Protein 1IRX (pdb70)

Sequence (1015 aa):
HWADYIADKIIRERGEKEKYVVESGITPSGYVHVGNFRELFTAYIVGHALRDKGYEVRHIHMWDDYDRFRKVPRNVPQEWKDYLGMPISEVPDPWGCHESYAEHFMRKFEEEVEKLGIEVDLLYASELYKRGEYSEEIRLAFEKRDKIMEILNKYREIAKQPPLPENWWPAMVYCPEHRREAEIIEWDGGWKVKYKCPEGHEGWVDIRSGNVKLRWRVDWPMRWSHFGVDFEPAGKDHLVAGSSYDTGKEIIKEVYGKEAPLSLMYEFVGIKGQNVILLSDLYEVLEPGLVRFIYARHRPNKEIKIDLGLGILNLYDEFEKVERIYFGVEGEELRRTYELSMPKKPERLVAQAPFRFLAVLVQLPHLTEEDIINVLIKQGHIPRDLSKEDVERVKLRINLARNWVKKYAPEDVKFSILEKPPEVEVSEDVREAMNEVAEWLENHEEFSVEEFNNILFEVAKRRGISSREWFSTLYRLFIGKERGPRLASFLASLDRSFVIKRLRLEGHWADYIADKIIRERGEKEKYVVESGITPSGYVHVGNFRELFTAYIVGHALRDKGYEVRHIHMWDDYDRFRKVPRNVPQEWKDYLGMPISEVPDPWGCHESYAEHFMRKFEEEVEKLGIEVDLLYASELYKRGEYSEEIRLAFEKRDKIMEILNKYREIAKQPPLPENWWPAMVYCPEHRREAEIIEWDGGWKVKYKCPEGHEGWVDIRSGNVKLRWRVDWPMRWSHFGVDFEPAGKDHLVAGSSYDTGKEIIKEVYGKEAPLSLMYEFVGIKGQNVILLSDLYEVLEPGLVRFIYARHRPNKEIKIDLGLGILNLYDEFEKVERIYFGVEGDEELRRTYELSMPKKPERLVAQAPFRFLAVLVQLPHLTEEDIINVLIKQGHIPRDLSKEDVERVKLRINLARNWVKKYAPEDVKFSILEKPPEVEVSEDVREAMNEVAEWLENHEEFSVEEFNNILFEVAKRRGISSREWFSTLYRLFIGKERGPRLASFLASLDRSFVIKRLRLEG

Structure (mmCIF, N/CA/C/O backbone):
data_1IRX
#
_entry.id   1IRX
#
_cell.length_a   58.945
_cell.length_b   74.767
_cell.length_c   156.945
_cell.angle_alpha   90.00
_cell.angle_beta   90.26
_cell.angle_gamma   90.00
#
_symmetry.space_group_name_H-M   'P 1 21 1'
#
loop_
_entity.id
_entity.type
_entity.pdbx_description
1 polymer 'lysyl-tRNA synthetase'
2 non-polymer 'ZINC ION'
3 water water
#
loop_
_atom_site.group_PDB
_atom_site.id
_atom_site.type_symbol
_atom_site.label_atom_id
_atom_site.label_alt_id
_atom_site.label_comp_id
_atom_site.label_asym_id
_atom_site.label_entity_id
_atom_site.label_seq_id
_atom_site.pdbx_PDB_ins_code
_atom_site.Cartn_x
_atom_site.Cartn_y
_atom_site.Cartn_z
_atom_site.occupancy
_atom_site.B_iso_or_equiv
_atom_site.auth_seq_id
_atom_site.auth_comp_id
_atom_site.auth_asym_id
_atom_site.auth_atom_id
_atom_site.pdbx_PDB_model_num
ATOM 1 N N . HIS A 1 3 ? 29.737 27.289 70.393 1.00 61.23 3 HIS A N 1
ATOM 2 C CA . HIS A 1 3 ? 28.950 26.203 71.071 1.00 61.20 3 HIS A CA 1
ATOM 3 C C . HIS A 1 3 ? 29.745 25.530 72.187 1.00 59.65 3 HIS A C 1
ATOM 4 O O . HIS A 1 3 ? 29.232 25.361 73.291 1.00 60.25 3 HIS A O 1
ATOM 11 N N . TRP A 1 4 ? 30.986 25.139 71.908 1.00 57.67 4 TRP A N 1
ATOM 12 C CA . TRP A 1 4 ? 31.808 24.520 72.942 1.00 56.28 4 TRP A CA 1
ATOM 13 C C . TRP A 1 4 ? 31.895 25.451 74.157 1.00 56.52 4 TRP A C 1
ATOM 14 O O . TRP A 1 4 ? 32.283 25.029 75.240 1.00 56.15 4 TRP A O 1
ATOM 25 N N . ALA A 1 5 ? 31.541 26.721 73.978 1.00 56.88 5 ALA A N 1
ATOM 26 C CA . ALA A 1 5 ? 31.583 27.666 75.088 1.00 58.22 5 ALA A CA 1
ATOM 27 C C . ALA A 1 5 ? 30.304 27.520 75.917 1.00 58.86 5 ALA A C 1
ATOM 28 O O . ALA A 1 5 ? 30.294 27.776 77.123 1.00 58.80 5 ALA A O 1
ATOM 30 N N . ASP A 1 6 ? 29.218 27.116 75.267 1.00 59.62 6 ASP A N 1
ATOM 31 C CA . ASP A 1 6 ? 27.966 26.919 75.986 1.00 60.38 6 ASP A CA 1
ATOM 32 C C . ASP A 1 6 ? 28.092 25.630 76.789 1.00 60.24 6 ASP A C 1
ATOM 33 O O . ASP A 1 6 ? 27.561 25.521 77.890 1.00 59.14 6 ASP A O 1
ATOM 38 N N . TYR A 1 7 ? 28.804 24.654 76.232 1.00 60.32 7 TYR A N 1
ATOM 39 C CA . TYR A 1 7 ? 29.015 23.391 76.920 1.00 62.04 7 TYR A CA 1
ATOM 40 C C . TYR A 1 7 ? 29.708 23.713 78.238 1.00 63.05 7 TYR A C 1
ATOM 41 O O . TYR A 1 7 ? 29.118 23.587 79.311 1.00 64.25 7 TYR A O 1
ATOM 50 N N . ILE A 1 8 ? 30.963 24.142 78.144 1.00 62.43 8 ILE A N 1
ATOM 51 C CA . ILE A 1 8 ? 31.746 24.503 79.317 1.00 61.64 8 ILE A CA 1
ATOM 52 C C . ILE A 1 8 ? 30.929 25.397 80.245 1.00 61.42 8 ILE A C 1
ATOM 53 O O . ILE A 1 8 ? 31.214 25.489 81.433 1.00 62.09 8 ILE A O 1
ATOM 58 N N . ALA A 1 9 ? 29.916 26.066 79.710 1.00 61.62 9 ALA A N 1
ATOM 59 C CA . ALA A 1 9 ? 29.072 26.905 80.554 1.00 62.79 9 ALA A CA 1
ATOM 60 C C . ALA A 1 9 ? 28.186 25.967 81.383 1.00 63.14 9 ALA A C 1
ATOM 61 O O . ALA A 1 9 ? 28.010 26.164 82.584 1.00 63.43 9 ALA A O 1
ATOM 63 N N . ASP A 1 10 ? 27.636 24.943 80.736 1.00 63.62 10 ASP A N 1
ATOM 64 C CA . ASP A 1 10 ? 26.796 23.976 81.433 1.00 65.59 10 ASP A CA 1
ATOM 65 C C . ASP A 1 10 ? 27.645 23.241 82.464 1.00 65.62 10 ASP A C 1
ATOM 66 O O . ASP A 1 10 ? 27.219 23.023 83.601 1.00 66.84 10 ASP A O 1
ATOM 71 N N . LYS A 1 11 ? 28.849 22.859 82.053 1.00 63.98 11 LYS A N 1
ATOM 72 C CA . LYS A 1 11 ? 29.762 22.145 82.925 1.00 63.40 11 LYS A CA 1
ATOM 73 C C . LYS A 1 11 ? 30.196 23.000 84.105 1.00 63.44 11 LYS A C 1
ATOM 74 O O . LYS A 1 11 ? 30.658 22.469 85.105 1.00 64.00 11 LYS A O 1
ATOM 80 N N . ILE A 1 12 ? 30.054 24.318 83.996 1.00 63.25 12 ILE A N 1
ATOM 81 C CA . ILE A 1 12 ? 30.450 25.192 85.097 1.00 63.65 12 ILE A CA 1
ATOM 82 C C . ILE A 1 12 ? 29.299 25.388 86.063 1.00 64.96 12 ILE A C 1
ATOM 83 O O . ILE A 1 12 ? 29.502 25.474 87.277 1.00 65.52 12 ILE A O 1
ATOM 88 N N . ILE A 1 13 ? 28.089 25.467 85.526 1.00 65.52 13 ILE A N 1
ATOM 89 C CA . ILE A 1 13 ? 26.917 25.632 86.370 1.00 65.60 13 ILE A CA 1
ATOM 90 C C . ILE A 1 13 ? 26.761 24.340 87.158 1.00 64.74 13 ILE A C 1
ATOM 91 O O . ILE A 1 13 ? 26.301 24.348 88.294 1.00 65.49 13 ILE A O 1
ATOM 96 N N . ARG A 1 14 ? 27.157 23.233 86.536 1.00 63.80 14 ARG A N 1
ATOM 97 C CA . ARG A 1 14 ? 27.088 21.916 87.155 1.00 62.83 14 ARG A CA 1
ATOM 98 C C . ARG A 1 14 ? 28.193 21.758 88.195 1.00 63.15 14 ARG A C 1
ATOM 99 O O . ARG A 1 14 ? 27.930 21.851 89.388 1.00 63.80 14 ARG A O 1
ATOM 107 N N . GLU A 1 15 ? 29.425 21.518 87.737 1.00 62.93 15 GLU A N 1
ATOM 108 C CA . GLU A 1 15 ? 30.583 21.346 88.620 1.00 60.94 15 GLU A CA 1
ATOM 109 C C . GLU A 1 15 ? 30.542 22.341 89.769 1.00 60.61 15 GLU A C 1
ATOM 110 O O . GLU A 1 15 ? 30.271 21.980 90.908 1.00 61.73 15 GLU A O 1
ATOM 116 N N . ARG A 1 16 ? 30.838 23.598 89.480 1.00 60.40 16 ARG A N 1
ATOM 117 C CA . ARG A 1 16 ? 30.782 24.611 90.516 1.00 59.73 16 ARG A CA 1
ATOM 118 C C . ARG A 1 16 ? 29.307 24.674 90.881 1.00 61.46 16 ARG A C 1
ATOM 119 O O . ARG A 1 16 ? 28.457 24.232 90.107 1.00 61.69 16 ARG A O 1
ATOM 127 N N . GLY A 1 17 ? 28.984 25.196 92.053 1.00 62.83 17 GLY A N 1
ATOM 128 C CA . GLY A 1 17 ? 27.581 25.270 92.408 1.00 64.60 17 GLY A CA 1
ATOM 129 C C . GLY A 1 17 ? 26.918 26.400 91.644 1.00 66.17 17 GLY A C 1
ATOM 130 O O . GLY A 1 17 ? 27.611 27.261 91.093 1.00 66.08 17 GLY A O 1
ATOM 131 N N . GLU A 1 18 ? 25.586 26.398 91.595 1.00 67.08 18 GLU A N 1
ATOM 132 C CA . GLU A 1 18 ? 24.842 27.456 90.913 1.00 67.22 18 GLU A CA 1
ATOM 133 C C . GLU A 1 18 ? 24.921 28.739 91.746 1.00 66.27 18 GLU A C 1
ATOM 134 O O . GLU A 1 18 ? 24.223 28.872 92.746 1.00 65.34 18 GLU A O 1
ATOM 140 N N . LYS A 1 19 ? 25.758 29.683 91.332 1.00 65.17 19 LYS A N 1
ATOM 141 C CA . LYS A 1 19 ? 25.907 30.929 92.070 1.00 63.12 19 LYS A CA 1
ATOM 142 C C . LYS A 1 19 ? 25.224 32.099 91.366 1.00 61.95 19 LYS A C 1
ATOM 143 O O . LYS A 1 19 ? 24.630 31.937 90.302 1.00 59.99 19 LYS A O 1
ATOM 149 N N . GLU A 1 20 ? 25.326 33.277 91.975 1.00 61.94 20 GLU A N 1
ATOM 150 C CA . GLU A 1 20 ? 24.737 34.497 91.432 1.00 63.73 20 GLU A CA 1
ATOM 151 C C . GLU A 1 20 ? 25.663 35.052 90.357 1.00 62.84 20 GLU A C 1
ATOM 152 O O . GLU A 1 20 ? 25.293 35.132 89.185 1.00 62.59 20 GLU A O 1
ATOM 158 N N . LYS A 1 21 ? 26.871 35.427 90.769 1.00 62.19 21 LYS A N 1
ATOM 159 C CA . LYS A 1 21 ? 27.878 35.950 89.855 1.00 61.31 21 LYS A CA 1
ATOM 160 C C . LYS A 1 21 ? 29.062 34.988 89.773 1.00 60.61 21 LYS A C 1
ATOM 161 O O . LYS A 1 21 ? 29.605 34.588 90.800 1.00 61.91 21 LYS A O 1
ATOM 167 N N . TYR A 1 22 ? 29.463 34.608 88.565 1.00 59.15 22 TYR A N 1
ATOM 168 C CA . TYR A 1 22 ? 30.610 33.718 88.421 1.00 57.33 22 TYR A CA 1
ATOM 169 C C . TYR A 1 22 ? 31.879 34.507 88.160 1.00 56.46 22 TYR A C 1
ATOM 170 O O . TYR A 1 22 ? 31.837 35.675 87.771 1.00 56.45 22 TYR A O 1
ATOM 179 N N . VAL A 1 23 ? 33.015 33.862 88.366 1.00 54.62 23 VAL A N 1
ATOM 180 C CA . VAL A 1 23 ? 34.284 34.527 88.150 1.00 53.38 23 VAL A CA 1
ATOM 181 C C . VAL A 1 23 ? 35.116 33.743 87.155 1.00 52.56 23 VAL A C 1
ATOM 182 O O . VAL A 1 23 ? 35.368 32.555 87.352 1.00 53.67 23 VAL A O 1
ATOM 186 N N . VAL A 1 24 ? 35.519 34.414 86.077 1.00 51.11 24 VAL A N 1
ATOM 187 C CA . VAL A 1 24 ? 36.343 33.808 85.031 1.00 49.24 24 VAL A CA 1
ATOM 188 C C . VAL A 1 24 ? 37.691 34.531 85.026 1.00 46.96 24 VAL A C 1
ATOM 189 O O . VAL A 1 24 ? 37.757 35.730 85.273 1.00 45.89 24 VAL A O 1
ATOM 193 N N . GLU A 1 25 ? 38.778 33.821 84.764 1.00 45.61 25 GLU A N 1
ATOM 194 C CA . GLU A 1 25 ? 40.063 34.505 84.796 1.00 45.66 25 GLU A CA 1
ATOM 195 C C . GLU A 1 25 ? 41.025 34.173 83.677 1.00 45.93 25 GLU A C 1
ATOM 196 O O . GLU A 1 25 ? 41.024 33.062 83.143 1.00 47.09 25 GLU A O 1
ATOM 202 N N . SER A 1 26 ? 41.829 35.174 83.316 1.00 44.38 26 SER A N 1
ATOM 203 C CA . SER A 1 26 ? 42.873 35.039 82.309 1.00 42.05 26 SER A CA 1
ATOM 204 C C . SER A 1 26 ? 44.041 35.806 82.929 1.00 40.59 26 SER A C 1
ATOM 205 O O . SER A 1 26 ? 43.834 36.656 83.794 1.00 40.21 26 SER A O 1
ATOM 208 N N . GLY A 1 27 ? 45.265 35.491 82.525 1.00 39.09 27 GLY A N 1
ATOM 209 C CA . GLY A 1 27 ? 46.410 36.173 83.099 1.00 37.38 27 GLY A CA 1
ATOM 210 C C . GLY A 1 27 ? 47.625 36.051 82.212 1.00 37.50 27 GLY A C 1
ATOM 211 O O . GLY A 1 27 ? 47.812 35.036 81.542 1.00 37.69 27 GLY A O 1
ATOM 212 N N . ILE A 1 28 ? 48.462 37.081 82.218 1.00 36.54 28 ILE A N 1
ATOM 213 C CA . ILE A 1 28 ? 49.649 37.092 81.381 1.00 35.86 28 ILE A CA 1
ATOM 214 C C . ILE A 1 28 ? 50.780 37.829 82.075 1.00 35.76 28 ILE A C 1
ATOM 215 O O . ILE A 1 28 ? 50.519 38.708 82.894 1.00 37.59 28 ILE A O 1
ATOM 220 N N . THR A 1 29 ? 52.024 37.465 81.753 1.00 34.24 29 THR A N 1
ATOM 221 C CA . THR A 1 29 ? 53.196 38.145 82.296 1.00 32.86 29 THR A CA 1
ATOM 222 C C . THR A 1 29 ? 53.698 39.084 81.197 1.00 34.53 29 THR A C 1
ATOM 223 O O . THR A 1 29 ? 54.117 38.647 80.135 1.00 32.86 29 THR A O 1
ATOM 227 N N . PRO A 1 30 ? 53.659 40.400 81.447 1.00 36.99 30 PRO A N 1
ATOM 228 C CA . PRO A 1 30 ? 54.103 41.393 80.465 1.00 36.17 30 PRO A CA 1
ATOM 229 C C . PRO A 1 30 ? 55.621 41.497 80.370 1.00 38.72 30 PRO A C 1
ATOM 230 O O . PRO A 1 30 ? 56.195 42.567 80.583 1.00 39.77 30 PRO A O 1
ATOM 234 N N . SER A 1 31 ? 56.265 40.381 80.036 1.00 38.94 31 SER A N 1
ATOM 235 C CA . SER A 1 31 ? 57.725 40.325 79.932 1.00 38.24 31 SER A CA 1
ATOM 236 C C . SER A 1 31 ? 58.190 40.674 78.530 1.00 35.87 31 SER A C 1
ATOM 237 O O . SER A 1 31 ? 59.388 40.789 78.264 1.00 35.63 31 SER A O 1
ATOM 240 N N . GLY A 1 32 ? 57.219 40.844 77.646 1.00 34.32 32 GLY A N 1
ATOM 241 C CA . GLY A 1 32 ? 57.486 41.179 76.257 1.00 33.78 32 GLY A CA 1
ATOM 242 C C . GLY A 1 32 ? 56.148 41.333 75.548 1.00 33.54 32 GLY A C 1
ATOM 243 O O . GLY A 1 32 ? 55.095 41.298 76.185 1.00 30.80 32 GLY A O 1
ATOM 244 N N . TYR A 1 33 ? 56.173 41.487 74.232 1.00 32.86 33 TYR A N 1
ATOM 245 C CA . TYR A 1 33 ? 54.929 41.650 73.498 1.00 33.49 33 TYR A CA 1
ATOM 246 C C . TYR A 1 33 ? 53.930 40.500 73.635 1.00 34.69 33 TYR A C 1
ATOM 247 O O . TYR A 1 33 ? 54.206 39.351 73.294 1.00 38.06 33 TYR A O 1
ATOM 256 N N . VAL A 1 34 ? 52.763 40.825 74.174 1.00 34.12 34 VAL A N 1
ATOM 257 C CA . VAL A 1 34 ? 51.704 39.855 74.355 1.00 31.27 34 VAL A CA 1
ATOM 258 C C . VAL A 1 34 ? 51.166 39.625 72.956 1.00 33.67 34 VAL A C 1
ATOM 259 O O . VAL A 1 34 ? 50.695 40.554 72.311 1.00 34.65 34 VAL A O 1
ATOM 263 N N . HIS A 1 35 ? 51.228 38.385 72.490 1.00 34.85 35 HIS A N 1
ATOM 264 C CA . HIS A 1 35 ? 50.793 38.077 71.140 1.00 36.61 35 HIS A CA 1
ATOM 265 C C . HIS A 1 35 ? 49.443 37.402 70.934 1.00 36.69 35 HIS A C 1
ATOM 266 O O . HIS A 1 35 ? 48.681 37.149 71.859 1.00 37.38 35 HIS A O 1
ATOM 273 N N . VAL A 1 36 ? 49.198 37.100 69.671 1.00 37.30 36 VAL A N 1
ATOM 274 C CA . VAL A 1 36 ? 47.998 36.455 69.182 1.00 37.98 36 VAL A CA 1
ATOM 275 C C . VAL A 1 36 ? 47.724 35.123 69.910 1.00 37.85 36 VAL A C 1
ATOM 276 O O . VAL A 1 36 ? 46.577 34.666 69.998 1.00 35.92 36 VAL A O 1
ATOM 280 N N . GLY A 1 37 ? 48.788 34.510 70.422 1.00 38.29 37 GLY A N 1
ATOM 281 C CA . GLY A 1 37 ? 48.670 33.265 71.164 1.00 38.74 37 GLY A CA 1
ATOM 282 C C . GLY A 1 37 ? 48.269 33.516 72.614 1.00 40.34 37 GLY A C 1
ATOM 283 O O . GLY A 1 37 ? 47.551 32.708 73.223 1.00 40.36 37 GLY A O 1
ATOM 284 N N . ASN A 1 38 ? 48.731 34.631 73.177 1.00 38.95 38 ASN A N 1
ATOM 285 C CA . ASN A 1 38 ? 48.381 34.977 74.551 1.00 39.02 38 ASN A CA 1
ATOM 286 C C . ASN A 1 38 ? 46.932 35.450 74.542 1.00 39.52 38 ASN A C 1
ATOM 287 O O . ASN A 1 38 ? 46.151 35.128 75.435 1.00 39.61 38 ASN A O 1
ATOM 292 N N . PHE A 1 39 ? 46.574 36.225 73.524 1.00 39.03 39 PHE A N 1
ATOM 293 C CA . PHE A 1 39 ? 45.216 36.726 73.430 1.00 38.31 39 PHE A CA 1
ATOM 294 C C . PHE A 1 39 ? 44.190 35.591 73.422 1.00 38.67 39 PHE A C 1
ATOM 295 O O . PHE A 1 39 ? 43.046 35.789 73.836 1.00 38.58 39 PHE A O 1
ATOM 303 N N . ARG A 1 40 ? 44.579 34.409 72.950 1.00 38.20 40 ARG A N 1
ATOM 304 C CA . ARG A 1 40 ? 43.622 33.318 72.919 1.00 38.42 40 ARG A CA 1
ATOM 305 C C . ARG A 1 40 ? 43.086 33.004 74.304 1.00 40.63 40 ARG A C 1
ATOM 306 O O . ARG A 1 40 ? 41.915 32.654 74.456 1.00 41.58 40 ARG A O 1
ATOM 314 N N . GLU A 1 41 ? 43.940 33.136 75.316 1.00 42.72 41 GLU A N 1
ATOM 315 C CA . GLU A 1 41 ? 43.534 32.861 76.683 1.00 42.25 41 GLU A CA 1
ATOM 316 C C . GLU A 1 41 ? 42.485 33.842 77.171 1.00 41.16 41 GLU A C 1
ATOM 317 O O . GLU A 1 41 ? 41.476 33.444 77.746 1.00 41.57 41 GLU A O 1
ATOM 323 N N . LEU A 1 42 ? 42.721 35.127 76.953 1.00 39.65 42 LEU A N 1
ATOM 324 C CA . LEU A 1 42 ? 41.763 36.128 77.391 1.00 38.94 42 LEU A CA 1
ATOM 325 C C . LEU A 1 42 ? 40.435 35.920 76.652 1.00 40.14 42 LEU A C 1
ATOM 326 O O . LEU A 1 42 ? 39.352 36.004 77.246 1.00 39.72 42 LEU A O 1
ATOM 331 N N . PHE A 1 43 ? 40.524 35.630 75.357 1.00 39.52 43 PHE A N 1
ATOM 332 C CA . PHE A 1 43 ? 39.330 35.415 74.549 1.00 40.12 43 PHE A CA 1
ATOM 333 C C . PHE A 1 43 ? 38.522 34.209 75.034 1.00 41.27 43 PHE A C 1
ATOM 334 O O . PHE A 1 43 ? 37.284 34.258 75.086 1.00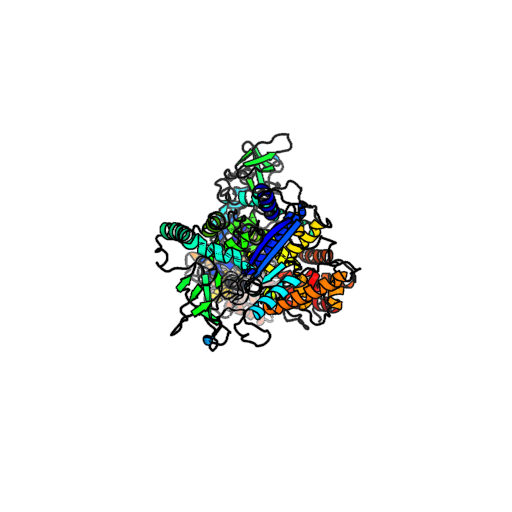 42.82 43 PHE A O 1
ATOM 342 N N . THR A 1 44 ? 39.218 33.125 75.371 1.00 39.85 44 THR A N 1
ATOM 343 C CA . THR A 1 44 ? 38.557 31.913 75.837 1.00 39.18 44 THR A CA 1
ATOM 344 C C . THR A 1 44 ? 37.811 32.208 77.144 1.00 40.14 44 THR A C 1
ATOM 345 O O . THR A 1 44 ? 36.701 31.725 77.362 1.00 39.50 44 THR A O 1
ATOM 349 N N . ALA A 1 45 ? 38.417 33.018 78.004 1.00 39.94 45 ALA A N 1
ATOM 350 C CA . ALA A 1 45 ? 37.780 33.377 79.262 1.00 41.44 45 ALA A CA 1
ATOM 351 C C . ALA A 1 45 ? 36.555 34.239 78.973 1.00 41.64 45 ALA A C 1
ATOM 352 O O . ALA A 1 45 ? 35.525 34.096 79.609 1.00 42.89 45 ALA A O 1
ATOM 354 N N . TYR A 1 46 ? 36.675 35.133 78.000 1.00 44.25 46 TYR A N 1
ATOM 355 C CA . TYR A 1 46 ? 35.579 36.026 77.633 1.00 44.89 46 TYR A CA 1
ATOM 356 C C . TYR A 1 46 ? 34.411 35.312 76.968 1.00 45.99 46 TYR A C 1
ATOM 357 O O . TYR A 1 46 ? 33.248 35.647 77.210 1.00 47.35 46 TYR A O 1
ATOM 366 N N . ILE A 1 47 ? 34.711 34.352 76.103 1.00 44.63 47 ILE A N 1
ATOM 367 C CA . ILE A 1 47 ? 33.639 33.669 75.411 1.00 43.49 47 ILE A CA 1
ATOM 368 C C . ILE A 1 47 ? 32.826 32.848 76.399 1.00 43.88 47 ILE A C 1
ATOM 369 O O . ILE A 1 47 ? 31.599 32.906 76.396 1.00 44.66 47 ILE A O 1
ATOM 374 N N . VAL A 1 48 ? 33.501 32.104 77.264 1.00 45.06 48 VAL A N 1
ATOM 375 C CA . VAL A 1 48 ? 32.799 31.300 78.254 1.00 45.85 48 VAL A CA 1
ATOM 376 C C . VAL A 1 48 ? 32.040 32.250 79.180 1.00 47.30 48 VAL A C 1
ATOM 377 O O . VAL A 1 48 ? 30.888 32.003 79.520 1.00 49.37 48 VAL A O 1
ATOM 381 N N . GLY A 1 49 ? 32.677 33.346 79.574 1.00 48.31 49 GLY A N 1
ATOM 382 C CA . GLY A 1 49 ? 32.012 34.306 80.438 1.00 50.75 49 GLY A CA 1
ATOM 383 C C . GLY A 1 49 ? 30.762 34.863 79.775 1.00 53.31 49 GLY A C 1
ATOM 384 O O . GLY A 1 49 ? 29.759 35.112 80.438 1.00 54.97 49 GLY A O 1
ATOM 385 N N . HIS A 1 50 ? 30.839 35.042 78.457 1.00 55.05 50 HIS A N 1
ATOM 386 C CA . HIS A 1 50 ? 29.765 35.569 77.612 1.00 54.79 50 HIS A CA 1
ATOM 387 C C . HIS A 1 50 ? 28.586 34.604 77.560 1.00 54.44 50 HIS A C 1
ATOM 388 O O . HIS A 1 50 ? 27.438 35.018 77.670 1.00 53.63 50 HIS A O 1
ATOM 395 N N . ALA A 1 51 ? 28.866 33.318 77.386 1.00 54.93 51 ALA A N 1
ATOM 396 C CA . ALA A 1 51 ? 27.794 32.332 77.334 1.00 56.82 51 ALA A CA 1
ATOM 397 C C . ALA A 1 51 ? 27.159 32.225 78.708 1.00 59.25 51 ALA A C 1
ATOM 398 O O . ALA A 1 51 ? 25.970 31.939 78.822 1.00 61.60 51 ALA A O 1
ATOM 400 N N . LEU A 1 52 ? 27.957 32.451 79.750 1.00 60.36 52 LEU A N 1
ATOM 401 C CA . LEU A 1 52 ? 27.456 32.376 81.114 1.00 61.42 52 LEU A CA 1
ATOM 402 C C . LEU A 1 52 ? 26.367 33.416 81.339 1.00 62.10 52 LEU A C 1
ATOM 403 O O . LEU A 1 52 ? 25.429 33.184 82.095 1.00 63.84 52 LEU A O 1
ATOM 408 N N . ARG A 1 53 ? 26.485 34.563 80.682 1.00 62.28 53 ARG A N 1
ATOM 409 C CA . ARG A 1 53 ? 25.463 35.592 80.813 1.00 62.79 53 ARG A CA 1
ATOM 410 C C . ARG A 1 53 ? 24.276 35.167 79.944 1.00 64.16 53 ARG A C 1
ATOM 411 O O . ARG A 1 53 ? 23.125 35.523 80.213 1.00 64.51 53 ARG A O 1
ATOM 419 N N . ASP A 1 54 ? 24.568 34.393 78.902 1.00 65.02 54 ASP A N 1
ATOM 420 C CA . ASP A 1 54 ? 23.538 33.907 77.995 1.00 66.51 54 ASP A CA 1
ATOM 421 C C . ASP A 1 54 ? 22.595 32.946 78.709 1.00 67.34 54 ASP A C 1
ATOM 422 O O . ASP A 1 54 ? 21.644 32.438 78.114 1.00 67.82 54 ASP A O 1
ATOM 427 N N . LYS A 1 55 ? 22.872 32.678 79.979 1.00 67.43 55 LYS A N 1
ATOM 428 C CA . LYS A 1 55 ? 22.021 31.787 80.752 1.00 67.70 55 LYS A CA 1
ATOM 429 C C . LYS A 1 55 ? 21.433 32.544 81.931 1.00 67.31 55 LYS A C 1
ATOM 430 O O . LYS A 1 55 ? 20.895 31.948 82.859 1.00 68.14 55 LYS A O 1
ATOM 436 N N . GLY A 1 56 ? 21.545 33.866 81.884 1.00 66.56 56 GLY A N 1
ATOM 437 C CA . GLY A 1 56 ? 20.997 34.685 82.942 1.00 66.03 56 GLY A CA 1
ATOM 438 C C . GLY A 1 56 ? 21.928 34.966 84.103 1.00 66.35 56 GLY A C 1
ATOM 439 O O . GLY A 1 56 ? 21.635 35.838 84.924 1.00 67.54 56 GLY A O 1
ATOM 440 N N . TYR A 1 57 ? 23.042 34.248 84.197 1.00 64.71 57 TYR A N 1
ATOM 441 C CA . TYR A 1 57 ? 23.957 34.488 85.306 1.00 63.79 57 TYR A CA 1
ATOM 442 C C . TYR A 1 57 ? 24.774 35.757 85.091 1.00 63.14 57 TYR A C 1
ATOM 443 O O . TYR A 1 57 ? 24.758 36.342 84.004 1.00 64.00 57 TYR A O 1
ATOM 452 N N . GLU A 1 58 ? 25.473 36.184 86.137 1.00 61.39 58 GLU A N 1
ATOM 453 C CA . GLU A 1 58 ? 26.299 37.387 86.081 1.00 61.34 58 GLU A CA 1
ATOM 454 C C . GLU A 1 58 ? 27.761 36.950 86.181 1.00 60.38 58 GLU A C 1
ATOM 455 O O . GLU A 1 58 ? 28.067 35.988 86.881 1.00 61.55 58 GLU A O 1
ATOM 461 N N . VAL A 1 59 ? 28.669 37.644 85.497 1.00 58.62 59 VAL A N 1
ATOM 462 C CA . VAL A 1 59 ? 30.075 37.242 85.540 1.00 55.24 59 VAL A CA 1
ATOM 463 C C . VAL A 1 59 ? 31.091 38.373 85.617 1.00 53.82 59 VAL A C 1
ATOM 464 O O . VAL A 1 59 ? 30.845 39.487 85.162 1.00 53.69 59 VAL A O 1
ATOM 468 N N . ARG A 1 60 ? 32.239 38.069 86.216 1.00 53.01 60 ARG A N 1
ATOM 469 C CA . ARG A 1 60 ? 33.337 39.025 86.323 1.00 51.32 60 ARG A CA 1
ATOM 470 C C . ARG A 1 60 ? 34.524 38.372 85.631 1.00 49.46 60 ARG A C 1
ATOM 471 O O . ARG A 1 60 ? 34.955 37.288 86.016 1.00 50.07 60 ARG A O 1
ATOM 479 N N . HIS A 1 61 ? 35.029 39.018 84.591 1.00 47.74 61 HIS A N 1
ATOM 480 C CA . HIS A 1 61 ? 36.174 38.501 83.862 1.00 44.44 61 HIS A CA 1
ATOM 481 C C . HIS A 1 61 ? 37.368 39.272 84.375 1.00 42.95 61 HIS A C 1
ATOM 482 O O . HIS A 1 61 ? 37.517 40.461 84.108 1.00 43.68 61 HIS A O 1
ATOM 489 N N . ILE A 1 62 ? 38.196 38.590 85.150 1.00 43.05 62 ILE A N 1
ATOM 490 C CA . ILE A 1 62 ? 39.396 39.185 85.714 1.00 42.73 62 ILE A CA 1
ATOM 491 C C . ILE A 1 62 ? 40.565 38.885 84.799 1.00 42.37 62 ILE A C 1
ATOM 492 O O . ILE A 1 62 ? 40.781 37.721 84.444 1.00 44.57 62 ILE A O 1
ATOM 497 N N . HIS A 1 63 ? 41.303 39.908 84.384 1.00 39.87 63 HIS A N 1
ATOM 498 C CA . HIS A 1 63 ? 42.493 39.630 83.599 1.00 39.32 63 HIS A CA 1
ATOM 499 C C . HIS A 1 63 ? 43.640 40.077 84.475 1.00 39.36 63 HIS A C 1
ATOM 500 O O . HIS A 1 63 ? 43.829 41.274 84.680 1.00 39.63 63 HIS A O 1
ATOM 507 N N . MET A 1 64 ? 44.410 39.121 84.988 1.00 40.03 64 MET A N 1
ATOM 508 C CA . MET A 1 64 ? 45.519 39.436 85.881 1.00 39.64 64 MET A CA 1
ATOM 509 C C . MET A 1 64 ? 46.843 39.642 85.189 1.00 40.51 64 MET A C 1
ATOM 510 O O . MET A 1 64 ? 47.289 38.788 84.426 1.00 42.67 64 MET A O 1
ATOM 515 N N . TRP A 1 65 ? 47.478 40.775 85.475 1.00 40.81 65 TRP A N 1
ATOM 516 C CA . TRP A 1 65 ? 48.780 41.083 84.899 1.00 41.37 65 TRP A CA 1
ATOM 517 C C . TRP A 1 65 ? 49.861 40.764 85.932 1.00 42.73 65 TRP A C 1
ATOM 518 O O . TRP A 1 65 ? 49.991 41.445 86.954 1.00 42.06 65 TRP A O 1
ATOM 529 N N . ASP A 1 66 ? 50.637 39.722 85.671 1.00 43.31 66 ASP A N 1
ATOM 530 C CA . ASP A 1 66 ? 51.698 39.354 86.588 1.00 42.88 66 ASP A CA 1
ATOM 531 C C . ASP A 1 66 ? 52.889 40.237 86.314 1.00 43.36 66 ASP A C 1
ATOM 532 O O . ASP A 1 66 ? 53.979 39.759 85.990 1.00 42.07 66 ASP A O 1
ATOM 537 N N . ASP A 1 67 ? 52.664 41.539 86.457 1.00 43.47 67 ASP A N 1
ATOM 538 C CA . ASP A 1 67 ? 53.698 42.528 86.202 1.00 45.26 67 ASP A CA 1
ATOM 539 C C . ASP A 1 67 ? 54.635 42.656 87.383 1.00 46.66 67 ASP A C 1
ATOM 540 O O . ASP A 1 67 ? 55.509 43.544 87.410 1.00 45.40 67 ASP A O 1
ATOM 545 N N . TYR A 1 68 ? 54.460 41.762 88.356 1.00 46.66 68 TYR A N 1
ATOM 546 C CA . TYR A 1 68 ? 55.319 41.775 89.529 1.00 46.89 68 TYR A CA 1
ATOM 547 C C . TYR A 1 68 ? 56.342 40.640 89.483 1.00 46.31 68 TYR A C 1
ATOM 548 O O . TYR A 1 68 ? 57.086 40.426 90.440 1.00 47.25 68 TYR A O 1
ATOM 557 N N . ASP A 1 69 ? 56.382 39.922 88.363 1.00 44.89 69 ASP A N 1
ATOM 558 C CA . ASP A 1 69 ? 57.329 38.828 88.201 1.00 46.09 69 ASP A CA 1
ATOM 559 C C . ASP A 1 69 ? 58.712 39.414 87.976 1.00 47.05 69 ASP A C 1
ATOM 560 O O . ASP A 1 69 ? 58.842 40.511 87.437 1.00 46.77 69 ASP A O 1
ATOM 565 N N . ARG A 1 70 ? 59.745 38.685 88.390 1.00 48.48 70 ARG A N 1
ATOM 566 C CA . ARG A 1 70 ? 61.112 39.155 88.206 1.00 50.58 70 ARG A CA 1
ATOM 567 C C . ARG A 1 70 ? 61.428 39.297 86.716 1.00 50.46 70 ARG A C 1
ATOM 568 O O . ARG A 1 70 ? 60.713 38.790 85.861 1.00 51.20 70 ARG A O 1
ATOM 576 N N . PHE A 1 71 ? 62.505 40.000 86.413 1.00 51.30 71 PHE A N 1
ATOM 577 C CA . PHE A 1 71 ? 62.919 40.234 85.038 1.00 51.67 71 PHE A CA 1
ATOM 578 C C . PHE A 1 71 ? 64.019 39.221 84.717 1.00 53.81 71 PHE A C 1
ATOM 579 O O . PHE A 1 71 ? 65.200 39.474 84.949 1.00 54.05 71 PHE A O 1
ATOM 587 N N . ARG A 1 72 ? 63.611 38.068 84.192 1.00 56.49 72 ARG A N 1
ATOM 588 C CA . ARG A 1 72 ? 64.533 36.988 83.860 1.00 57.98 72 ARG A CA 1
ATOM 589 C C . ARG A 1 72 ? 65.425 37.284 82.667 1.00 59.05 72 ARG A C 1
ATOM 590 O O . ARG A 1 72 ? 66.620 37.526 82.823 1.00 60.41 72 ARG A O 1
ATOM 598 N N . LYS A 1 73 ? 64.852 37.261 81.469 1.00 59.22 73 LYS A N 1
ATOM 599 C CA . LYS A 1 73 ? 65.646 37.503 80.275 1.00 59.45 73 LYS A CA 1
ATOM 600 C C . LYS A 1 73 ? 65.348 38.791 79.517 1.00 58.64 73 LYS A C 1
ATOM 601 O O . LYS A 1 73 ? 64.265 39.372 79.640 1.00 57.90 73 LYS A O 1
ATOM 607 N N . VAL A 1 74 ? 66.339 39.215 78.732 1.00 58.11 74 VAL A N 1
ATOM 608 C CA . VAL A 1 74 ? 66.288 40.422 77.907 1.00 57.18 74 VAL A CA 1
ATOM 609 C C . VAL A 1 74 ? 65.996 40.032 76.457 1.00 58.04 74 VAL A C 1
ATOM 610 O O . VAL A 1 74 ? 66.881 39.547 75.756 1.00 58.42 74 VAL A O 1
ATOM 614 N N . PRO A 1 75 ? 64.762 40.259 75.980 1.00 58.75 75 PRO A N 1
ATOM 615 C CA . PRO A 1 75 ? 64.406 39.904 74.602 1.00 60.88 75 PRO A CA 1
ATOM 616 C C . PRO A 1 75 ? 65.288 40.526 73.517 1.00 62.98 75 PRO A C 1
ATOM 617 O O . PRO A 1 75 ? 66.337 41.112 73.790 1.00 62.07 75 PRO A O 1
ATOM 621 N N . ARG A 1 76 ? 64.848 40.371 72.275 1.00 66.42 76 ARG A N 1
ATOM 622 C CA . ARG A 1 76 ? 65.552 40.936 71.136 1.00 69.86 76 ARG A CA 1
ATOM 623 C C . ARG A 1 76 ? 64.981 42.341 70.971 1.00 70.39 76 ARG A C 1
ATOM 624 O O . ARG A 1 76 ? 63.909 42.643 71.494 1.00 70.72 76 ARG A O 1
ATOM 632 N N . ASN A 1 77 ? 65.689 43.195 70.243 1.00 71.39 77 ASN A N 1
ATOM 633 C CA . ASN A 1 77 ? 65.231 44.566 70.017 1.00 71.88 77 ASN A CA 1
ATOM 634 C C . ASN A 1 77 ? 65.323 45.415 71.285 1.00 70.56 77 ASN A C 1
ATOM 635 O O . ASN A 1 77 ? 65.324 46.647 71.217 1.00 71.79 77 ASN A O 1
ATOM 640 N N . VAL A 1 78 ? 65.396 44.760 72.441 1.00 68.38 78 VAL A N 1
ATOM 641 C CA . VAL A 1 78 ? 65.533 45.479 73.703 1.00 65.93 78 VAL A CA 1
ATOM 642 C C . VAL A 1 78 ? 67.026 45.640 73.956 1.00 65.52 78 VAL A C 1
ATOM 643 O O . VAL A 1 78 ? 67.777 44.662 73.923 1.00 66.03 78 VAL A O 1
ATOM 647 N N . PRO A 1 79 ? 67.481 46.882 74.191 1.00 65.23 79 PRO A N 1
ATOM 648 C CA . PRO A 1 79 ? 68.898 47.159 74.446 1.00 64.86 79 PRO A CA 1
ATOM 649 C C . PRO A 1 79 ? 69.565 46.121 75.350 1.00 65.23 79 PRO A C 1
ATOM 650 O O . PRO A 1 79 ? 69.008 45.729 76.378 1.00 63.60 79 PRO A O 1
ATOM 654 N N . GLN A 1 80 ? 70.753 45.672 74.955 1.00 66.89 80 GLN A N 1
ATOM 655 C CA . GLN A 1 80 ? 71.493 44.687 75.738 1.00 68.87 80 GLN A CA 1
ATOM 656 C C . GLN A 1 80 ? 71.921 45.299 77.065 1.00 69.36 80 GLN A C 1
ATOM 657 O O . GLN A 1 80 ? 72.077 44.598 78.066 1.00 68.84 80 GLN A O 1
ATOM 663 N N . GLU A 1 81 ? 72.085 46.619 77.064 1.00 69.94 81 GLU A N 1
ATOM 664 C CA . GLU A 1 81 ? 72.509 47.340 78.253 1.00 70.13 81 GLU A CA 1
ATOM 665 C C . GLU A 1 81 ? 71.490 47.287 79.384 1.00 68.76 81 GLU A C 1
ATOM 666 O O . GLU A 1 81 ? 71.642 47.972 80.396 1.00 68.72 81 GLU A O 1
ATOM 672 N N . TRP A 1 82 ? 70.466 46.456 79.223 1.00 66.96 82 TRP A N 1
ATOM 673 C CA . TRP A 1 82 ? 69.424 46.328 80.240 1.00 66.55 82 TRP A CA 1
ATOM 674 C C . TRP A 1 82 ? 69.523 45.080 81.106 1.00 67.41 82 TRP A C 1
ATOM 675 O O . TRP A 1 82 ? 68.565 44.692 81.788 1.00 66.60 82 TRP A O 1
ATOM 686 N N . LYS A 1 83 ? 70.699 44.463 81.074 1.00 68.16 83 LYS A N 1
ATOM 687 C CA . LYS A 1 83 ? 70.974 43.276 81.862 1.00 67.76 83 LYS A CA 1
ATOM 688 C C . LYS A 1 83 ? 71.000 43.702 83.317 1.00 66.94 83 LYS A C 1
ATOM 689 O O . LYS A 1 83 ? 70.750 42.898 84.214 1.00 67.44 83 LYS A O 1
ATOM 695 N N . ASP A 1 84 ? 71.295 44.983 83.528 1.00 65.53 84 ASP A N 1
ATOM 696 C CA . ASP A 1 84 ? 71.393 45.575 84.859 1.00 63.99 84 ASP A CA 1
ATOM 697 C C . ASP A 1 84 ? 70.092 45.589 85.634 1.00 62.11 84 ASP A C 1
ATOM 698 O O . ASP A 1 84 ? 70.094 45.880 86.825 1.00 63.59 84 ASP A O 1
ATOM 703 N N . TYR A 1 85 ? 68.984 45.300 84.965 1.00 59.17 85 TYR A N 1
ATOM 704 C CA . TYR A 1 85 ? 67.691 45.325 85.627 1.00 55.78 85 TYR A CA 1
ATOM 705 C C . TYR A 1 85 ? 67.139 43.945 85.912 1.00 53.26 85 TYR A C 1
ATOM 706 O O . TYR A 1 85 ? 66.035 43.811 86.447 1.00 51.64 85 TYR A O 1
ATOM 715 N N . LEU A 1 86 ? 67.901 42.922 85.547 1.00 50.92 86 LEU A N 1
ATOM 716 C CA . LEU A 1 86 ? 67.466 41.552 85.771 1.00 49.89 86 LEU A CA 1
ATOM 717 C C . LEU A 1 86 ? 67.317 41.348 87.270 1.00 49.28 86 LEU A C 1
ATOM 718 O O . LEU A 1 86 ? 68.023 41.976 88.058 1.00 49.84 86 LEU A O 1
ATOM 723 N N . GLY A 1 87 ? 66.390 40.482 87.662 1.00 49.51 87 GLY A N 1
ATOM 724 C CA . GLY A 1 87 ? 66.155 40.248 89.075 1.00 49.09 87 GLY A CA 1
ATOM 725 C C . GLY A 1 87 ? 65.111 41.207 89.624 1.00 50.65 87 GLY A C 1
ATOM 726 O O . GLY A 1 87 ? 64.466 40.912 90.621 1.00 51.98 87 GLY A O 1
ATOM 727 N N . MET A 1 88 ? 64.944 42.364 88.983 1.00 51.18 88 MET A N 1
ATOM 728 C CA . MET A 1 88 ? 63.957 43.349 89.420 1.00 49.54 88 MET A CA 1
ATOM 729 C C . MET A 1 88 ? 62.596 42.970 88.889 1.00 48.21 88 MET A C 1
ATOM 730 O O . MET A 1 88 ? 62.496 42.245 87.907 1.00 48.14 88 MET A O 1
ATOM 735 N N . PRO A 1 89 ? 61.525 43.437 89.540 1.00 47.00 89 PRO A N 1
ATOM 736 C CA . PRO A 1 89 ? 60.195 43.093 89.025 1.00 45.86 89 PRO A CA 1
ATOM 737 C C . PRO A 1 89 ? 60.002 43.928 87.757 1.00 45.05 89 PRO A C 1
ATOM 738 O O . PRO A 1 89 ? 60.532 45.029 87.665 1.00 45.29 89 PRO A O 1
ATOM 742 N N . ILE A 1 90 ? 59.269 43.413 86.775 1.00 44.27 90 ILE A N 1
ATOM 743 C CA . ILE A 1 90 ? 59.094 44.144 85.523 1.00 43.77 90 ILE A CA 1
ATOM 744 C C . ILE A 1 90 ? 58.402 45.490 85.664 1.00 43.98 90 ILE A C 1
ATOM 745 O O . ILE A 1 90 ? 58.692 46.420 84.915 1.00 44.78 90 ILE A O 1
ATOM 750 N N . SER A 1 91 ? 57.500 45.595 86.632 1.00 44.26 91 SER A N 1
ATOM 751 C CA . SER A 1 91 ? 56.763 46.830 86.882 1.00 42.67 91 SER A CA 1
ATOM 752 C C . SER A 1 91 ? 57.644 47.935 87.457 1.00 41.56 91 SER A C 1
ATOM 753 O O . SER A 1 91 ? 57.160 49.013 87.777 1.00 42.48 91 SER A O 1
ATOM 756 N N . GLU A 1 92 ? 58.931 47.666 87.606 1.00 41.56 92 GLU A N 1
ATOM 757 C CA . GLU A 1 92 ? 59.843 48.659 88.154 1.00 43.89 92 GLU A CA 1
ATOM 758 C C . GLU A 1 92 ? 61.070 48.780 87.293 1.00 44.81 92 GLU A C 1
ATOM 759 O O . GLU A 1 92 ? 61.940 49.601 87.545 1.00 46.23 92 GLU A O 1
ATOM 765 N N . VAL A 1 93 ? 61.132 47.941 86.269 1.00 47.17 93 VAL A N 1
ATOM 766 C CA . VAL A 1 93 ? 62.224 47.974 85.311 1.00 47.90 93 VAL A CA 1
ATOM 767 C C . VAL A 1 93 ? 61.876 49.164 84.404 1.00 48.16 93 VAL A C 1
ATOM 768 O O . VAL A 1 93 ? 60.709 49.381 84.081 1.00 48.26 93 VAL A O 1
ATOM 772 N N . PRO A 1 94 ? 62.871 49.964 83.999 1.00 48.77 94 PRO A N 1
ATOM 773 C CA . PRO A 1 94 ? 62.521 51.099 83.136 1.00 49.71 94 PRO A CA 1
ATOM 774 C C . PRO A 1 94 ? 61.872 50.650 81.825 1.00 50.14 94 PRO A C 1
ATOM 775 O O . PRO A 1 94 ? 61.679 49.456 81.591 1.00 50.74 94 PRO A O 1
ATOM 779 N N . ASP A 1 95 ? 61.537 51.612 80.974 1.00 49.16 95 ASP A N 1
ATOM 780 C CA . ASP A 1 95 ? 60.952 51.308 79.680 1.00 47.13 95 ASP A CA 1
ATOM 781 C C . ASP A 1 95 ? 62.070 51.518 78.676 1.00 47.23 95 ASP A C 1
ATOM 782 O O . ASP A 1 95 ? 62.613 52.607 78.563 1.00 47.99 95 ASP A O 1
ATOM 787 N N . PRO A 1 96 ? 62.428 50.471 77.929 1.00 47.34 96 PRO A N 1
ATOM 788 C CA . PRO A 1 96 ? 63.509 50.578 76.946 1.00 47.36 96 PRO A CA 1
ATOM 789 C C . PRO A 1 96 ? 63.361 51.712 75.943 1.00 47.58 96 PRO A C 1
ATOM 790 O O . PRO A 1 96 ? 64.360 52.227 75.437 1.00 48.62 96 PRO A O 1
ATOM 794 N N . TRP A 1 97 ? 62.122 52.105 75.673 1.00 45.04 97 TRP A N 1
ATOM 795 C CA . TRP A 1 97 ? 61.863 53.139 74.693 1.00 46.06 97 TRP A CA 1
ATOM 796 C C . TRP A 1 97 ? 61.399 54.490 75.254 1.00 46.72 97 TRP A C 1
ATOM 797 O O . TRP A 1 97 ? 61.198 55.443 74.503 1.00 45.30 97 TRP A O 1
ATOM 808 N N . GLY A 1 98 ? 61.243 54.565 76.574 1.00 48.01 98 GLY A N 1
ATOM 809 C CA . GLY A 1 98 ? 60.846 55.805 77.225 1.00 48.50 98 GLY A CA 1
ATOM 810 C C . GLY A 1 98 ? 59.382 56.225 77.214 1.00 50.29 98 GLY A C 1
ATOM 811 O O . GLY A 1 98 ? 58.975 57.043 78.040 1.00 51.43 98 GLY A O 1
ATOM 812 N N . CYS A 1 99 ? 58.585 55.683 76.297 1.00 49.99 99 CYS A N 1
ATOM 813 C CA . CYS A 1 99 ? 57.168 56.044 76.200 1.00 49.32 99 CYS A CA 1
ATOM 814 C C . CYS A 1 99 ? 56.280 55.767 77.418 1.00 48.99 99 CYS A C 1
ATOM 815 O O . CYS A 1 99 ? 55.208 56.358 77.547 1.00 49.83 99 CYS A O 1
ATOM 818 N N . HIS A 1 100 ? 56.706 54.875 78.307 1.00 48.52 100 HIS A N 1
ATOM 819 C CA . HIS A 1 100 ? 55.905 54.554 79.483 1.00 46.02 100 HIS A CA 1
ATOM 820 C C . HIS A 1 100 ? 56.720 54.562 80.764 1.00 47.16 100 HIS A C 1
ATOM 821 O O . HIS A 1 100 ? 57.944 54.671 80.739 1.00 45.77 100 HIS A O 1
ATOM 828 N N . GLU A 1 101 ? 56.034 54.439 81.891 1.00 48.98 101 GLU A N 1
ATOM 829 C CA . GLU A 1 101 ? 56.706 54.441 83.176 1.00 52.53 101 GLU A CA 1
ATOM 830 C C . GLU A 1 101 ? 57.561 53.204 83.422 1.00 52.42 101 GLU A C 1
ATOM 831 O O . GLU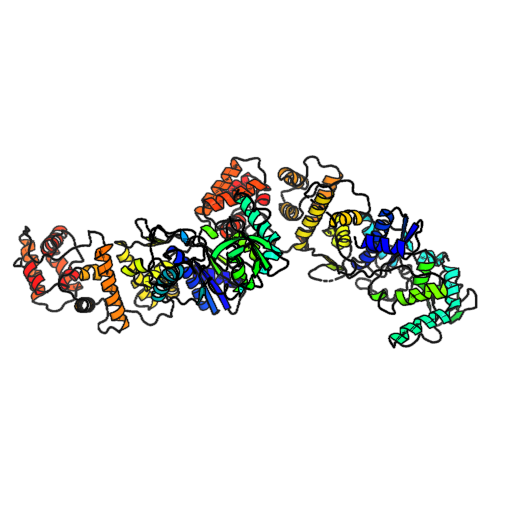 A 1 101 ? 58.707 53.318 83.850 1.00 54.04 101 GLU A O 1
ATOM 837 N N . SER A 1 102 ? 57.010 52.024 83.159 1.00 51.55 102 SER A N 1
ATOM 838 C CA . SER A 1 102 ? 57.751 50.788 83.389 1.00 50.36 102 SER A CA 1
ATOM 839 C C . SER A 1 102 ? 57.881 49.927 82.143 1.00 49.83 102 SER A C 1
ATOM 840 O O . SER A 1 102 ? 57.312 50.228 81.098 1.00 50.13 102 SER A O 1
ATOM 843 N N . TYR A 1 103 ? 58.649 48.854 82.277 1.00 48.39 103 TYR A N 1
ATOM 844 C CA . TYR A 1 103 ? 58.870 47.889 81.212 1.00 46.15 103 TYR A CA 1
ATOM 845 C C . TYR A 1 103 ? 57.530 47.192 81.007 1.00 45.77 103 TYR A C 1
ATOM 846 O O . TYR A 1 103 ? 57.035 47.064 79.882 1.00 45.65 103 TYR A O 1
ATOM 855 N N . ALA A 1 104 ? 56.935 46.764 82.113 1.00 43.51 104 ALA A N 1
ATOM 856 C CA . ALA A 1 104 ? 55.656 46.073 82.067 1.00 44.13 104 ALA A CA 1
ATOM 857 C C . ALA A 1 104 ? 54.536 46.921 81.453 1.00 45.13 104 ALA A C 1
ATOM 858 O O . ALA A 1 104 ? 53.643 46.385 80.783 1.00 44.03 104 ALA A O 1
ATOM 860 N N . GLU A 1 105 ? 54.580 48.236 81.681 1.00 45.95 105 GLU A N 1
ATOM 861 C CA . GLU A 1 105 ? 53.560 49.137 81.147 1.00 45.38 105 GLU A CA 1
ATOM 862 C C . GLU A 1 105 ? 53.556 49.220 79.635 1.00 44.10 105 GLU A C 1
ATOM 863 O O . GLU A 1 105 ? 52.492 49.250 79.015 1.00 45.21 105 GLU A O 1
ATOM 869 N N . HIS A 1 106 ? 54.744 49.264 79.040 1.00 42.69 106 HIS A N 1
ATOM 870 C CA . HIS A 1 106 ? 54.863 49.327 77.588 1.00 41.31 106 HIS A CA 1
ATOM 871 C C . HIS A 1 106 ? 54.113 48.167 76.930 1.00 39.91 106 HIS A C 1
ATOM 872 O O . HIS A 1 106 ? 53.337 48.375 76.008 1.00 42.14 106 HIS A O 1
ATOM 879 N N . PHE A 1 107 ? 54.341 46.950 77.409 1.00 38.36 107 PHE A N 1
ATOM 880 C CA . PHE A 1 107 ? 53.679 45.768 76.864 1.00 37.07 107 PHE A CA 1
ATOM 881 C C . PHE A 1 107 ? 52.214 45.615 77.289 1.00 36.54 107 PHE A C 1
ATOM 882 O O . PHE A 1 107 ? 51.398 45.055 76.546 1.00 34.96 107 PHE A O 1
ATOM 890 N N . MET A 1 108 ? 51.878 46.113 78.475 1.00 35.96 108 MET A N 1
ATOM 891 C CA . MET A 1 108 ? 50.498 46.038 78.954 1.00 35.88 108 MET A CA 1
ATOM 892 C C . MET A 1 108 ? 49.622 47.035 78.192 1.00 37.17 108 MET A C 1
ATOM 893 O O . MET A 1 108 ? 48.508 46.709 77.802 1.00 37.14 108 MET A O 1
ATOM 898 N N . ARG A 1 109 ? 50.124 48.248 77.975 1.00 39.51 109 ARG A N 1
ATOM 899 C CA . ARG A 1 109 ? 49.337 49.257 77.271 1.00 41.85 109 ARG A CA 1
ATOM 900 C C . ARG A 1 109 ? 49.006 48.813 75.857 1.00 40.91 109 ARG A C 1
ATOM 901 O O . ARG A 1 109 ? 47.867 48.949 75.407 1.00 39.99 109 ARG A O 1
ATOM 909 N N . LYS A 1 110 ? 50.004 48.283 75.159 1.00 40.09 110 LYS A N 1
ATOM 910 C CA . LYS A 1 110 ? 49.798 47.833 73.792 1.00 40.38 110 LYS A CA 1
ATOM 911 C C . LYS A 1 110 ? 48.687 46.790 73.748 1.00 39.93 110 LYS A C 1
ATOM 912 O O . LYS A 1 110 ? 47.777 46.871 72.925 1.00 41.29 110 LYS A O 1
ATOM 918 N N . PHE A 1 111 ? 48.740 45.820 74.649 1.00 37.86 111 PHE A N 1
ATOM 919 C CA . PHE A 1 111 ? 47.731 44.787 74.640 1.00 37.36 111 PHE A CA 1
ATOM 920 C C . PHE A 1 111 ? 46.331 45.292 74.993 1.00 39.31 111 PHE A C 1
ATOM 921 O O . PHE A 1 111 ? 45.352 44.940 74.322 1.00 40.87 111 PHE A O 1
ATOM 929 N N . GLU A 1 112 ? 46.222 46.110 76.036 1.00 39.97 112 GLU A N 1
ATOM 930 C CA . GLU A 1 112 ? 44.917 46.625 76.435 1.00 40.87 112 GLU A CA 1
ATOM 931 C C . GLU A 1 112 ? 44.307 47.449 75.312 1.00 41.59 112 GLU A C 1
ATOM 932 O O . GLU A 1 112 ? 43.099 47.412 75.088 1.00 43.26 112 GLU A O 1
ATOM 938 N N . GLU A 1 113 ? 45.136 48.178 74.584 1.00 42.41 113 GLU A N 1
ATOM 939 C CA . GLU A 1 113 ? 44.605 48.961 73.489 1.00 43.72 113 GLU A CA 1
ATOM 940 C C . GLU A 1 113 ? 44.172 48.049 72.361 1.00 44.15 113 GLU A C 1
ATOM 941 O O . GLU A 1 113 ? 43.172 48.315 71.696 1.00 45.02 113 GLU A O 1
ATOM 947 N N . GLU A 1 114 ? 44.910 46.964 72.146 1.00 43.88 114 GLU A N 1
ATOM 948 C CA . GLU A 1 114 ? 44.544 46.033 71.086 1.00 42.54 114 GLU A CA 1
ATOM 949 C C . GLU A 1 114 ? 43.246 45.315 71.421 1.00 41.44 114 GLU A C 1
ATOM 950 O O . GLU A 1 114 ? 42.511 44.921 70.523 1.00 41.77 114 GLU A O 1
ATOM 956 N N . VAL A 1 115 ? 42.960 45.145 72.709 1.00 40.91 115 VAL A N 1
ATOM 957 C CA . VAL A 1 115 ? 41.739 44.448 73.115 1.00 42.59 115 VAL A CA 1
ATOM 958 C C . VAL A 1 115 ? 40.476 45.307 72.999 1.00 41.94 115 VAL A C 1
ATOM 959 O O . VAL A 1 115 ? 39.402 44.792 72.712 1.00 40.55 115 VAL A O 1
ATOM 963 N N . GLU A 1 116 ? 40.620 46.611 73.212 1.00 43.69 116 GLU A N 1
ATOM 964 C CA . GLU A 1 116 ? 39.506 47.560 73.114 1.00 45.88 116 GLU A CA 1
ATOM 965 C C . GLU A 1 116 ? 38.884 47.608 71.720 1.00 45.18 116 GLU A C 1
ATOM 966 O O . GLU A 1 116 ? 37.666 47.684 71.575 1.00 44.81 116 GLU A O 1
ATOM 972 N N . LYS A 1 117 ? 39.729 47.586 70.696 1.00 44.73 117 LYS A N 1
ATOM 973 C CA . LYS A 1 117 ? 39.256 47.635 69.320 1.00 45.40 117 LYS A CA 1
ATOM 974 C C . LYS A 1 117 ? 38.445 46.391 68.986 1.00 44.71 117 LYS A C 1
ATOM 975 O O . LYS A 1 117 ? 37.792 46.324 67.942 1.00 44.77 117 LYS A O 1
ATOM 981 N N . LEU A 1 118 ? 38.501 45.406 69.877 1.00 43.41 118 LEU A N 1
ATOM 982 C CA . LEU A 1 118 ? 37.756 44.167 69.713 1.00 42.39 118 LEU A CA 1
ATOM 983 C C . LEU A 1 118 ? 36.454 44.262 70.502 1.00 42.93 118 LEU A C 1
ATOM 984 O O . LEU A 1 118 ? 35.582 43.400 70.385 1.00 42.38 118 LEU A O 1
ATOM 989 N N . GLY A 1 119 ? 36.347 45.313 71.314 1.00 42.83 119 GLY A N 1
ATOM 990 C CA . GLY A 1 119 ? 35.160 45.542 72.115 1.00 43.61 119 GLY A CA 1
ATOM 991 C C . GLY A 1 119 ? 34.967 44.580 73.268 1.00 45.09 119 GLY A C 1
ATOM 992 O O . GLY A 1 119 ? 33.850 44.428 73.760 1.00 46.20 119 GLY A O 1
ATOM 993 N N . ILE A 1 120 ? 36.052 43.944 73.703 1.00 46.50 120 ILE A N 1
ATOM 994 C CA . ILE A 1 120 ? 36.012 42.972 74.796 1.00 46.94 120 ILE A CA 1
ATOM 995 C C . ILE A 1 120 ? 36.329 43.605 76.152 1.00 47.33 120 ILE A C 1
ATOM 996 O O . ILE A 1 120 ? 37.425 44.114 76.362 1.00 47.28 120 ILE A O 1
ATOM 1001 N N . GLU A 1 121 ? 35.358 43.570 77.065 1.00 48.27 121 GLU A N 1
ATOM 1002 C CA . GLU A 1 121 ? 35.517 44.156 78.396 1.00 50.68 121 GLU A CA 1
ATOM 1003 C C . GLU A 1 121 ? 36.012 43.176 79.459 1.00 49.75 121 GLU A C 1
ATOM 1004 O O . GLU A 1 121 ? 35.559 42.035 79.525 1.00 50.23 121 GLU A O 1
ATOM 1010 N N . VAL A 1 122 ? 36.936 43.635 80.296 1.00 48.30 122 VAL A N 1
ATOM 1011 C CA . VAL A 1 122 ? 37.479 42.812 81.371 1.00 48.39 122 VAL A CA 1
ATOM 1012 C C . VAL A 1 122 ? 37.944 43.695 82.524 1.00 48.98 122 VAL A C 1
ATOM 1013 O O . VAL A 1 122 ? 38.122 44.898 82.359 1.00 48.02 122 VAL A O 1
ATOM 1017 N N . ASP A 1 123 ? 38.128 43.106 83.700 1.00 50.29 123 ASP A N 1
ATOM 1018 C CA . ASP A 1 123 ? 38.634 43.882 84.822 1.00 51.85 123 ASP A CA 1
ATOM 1019 C C . ASP A 1 123 ? 40.141 43.661 84.829 1.00 51.78 123 ASP A C 1
ATOM 1020 O O . ASP A 1 123 ? 40.619 42.554 85.069 1.00 53.18 123 ASP A O 1
ATOM 1025 N N . LEU A 1 124 ? 40.891 44.705 84.522 1.00 50.12 124 LEU A N 1
ATOM 1026 C CA . LEU A 1 124 ? 42.331 44.589 84.500 1.00 50.17 124 LEU A CA 1
ATOM 1027 C C . LEU A 1 124 ? 42.871 44.762 85.921 1.00 51.65 124 LEU A C 1
ATOM 1028 O O . LEU A 1 124 ? 42.592 45.765 86.577 1.00 53.48 124 LEU A O 1
ATOM 1033 N N . LEU A 1 125 ? 43.629 43.781 86.403 1.00 51.45 125 LEU A N 1
ATOM 1034 C CA . LEU A 1 125 ? 44.211 43.862 87.738 1.00 50.43 125 LEU A CA 1
ATOM 1035 C C . LEU A 1 125 ? 45.724 43.803 87.605 1.00 50.75 125 LEU A C 1
ATOM 1036 O O . LEU A 1 125 ? 46.242 43.191 86.675 1.00 52.01 125 LEU A O 1
ATOM 1041 N N . TYR A 1 126 ? 46.438 44.446 88.520 1.00 49.75 126 TYR A N 1
ATOM 1042 C CA . TYR A 1 126 ? 47.886 44.447 88.450 1.00 50.39 126 TYR A CA 1
ATOM 1043 C C . TYR A 1 126 ? 48.524 43.892 89.714 1.00 50.28 126 TYR A C 1
ATOM 1044 O O . TYR A 1 126 ? 48.387 44.458 90.796 1.00 50.82 126 TYR A O 1
ATOM 1053 N N . ALA A 1 127 ? 49.235 42.779 89.562 1.00 49.89 127 ALA A N 1
ATOM 1054 C CA . ALA A 1 127 ? 49.897 42.139 90.682 1.00 48.84 127 ALA A CA 1
ATOM 1055 C C . ALA A 1 127 ? 50.659 43.166 91.512 1.00 48.76 127 ALA A C 1
ATOM 1056 O O . ALA A 1 127 ? 50.558 43.176 92.738 1.00 46.78 127 ALA A O 1
ATOM 1058 N N . SER A 1 128 ? 51.405 44.038 90.838 1.00 48.48 128 SER A N 1
ATOM 1059 C CA . SER A 1 128 ? 52.198 45.053 91.526 1.00 49.06 128 SER A CA 1
ATOM 1060 C C . SER A 1 128 ? 51.357 45.898 92.479 1.00 50.85 128 SER A C 1
ATOM 1061 O O . SER A 1 128 ? 51.797 46.224 93.581 1.00 50.01 128 SER A O 1
ATOM 1064 N N . GLU A 1 129 ? 50.145 46.249 92.063 1.00 52.15 129 GLU A N 1
ATOM 1065 C CA . GLU A 1 129 ? 49.278 47.043 92.917 1.00 53.57 129 GLU A CA 1
ATOM 1066 C C . GLU A 1 129 ? 48.661 46.222 94.046 1.00 54.46 129 GLU A C 1
ATOM 1067 O O . GLU A 1 129 ? 48.656 46.657 95.197 1.00 56.04 129 GLU A O 1
ATOM 1073 N N . LEU A 1 130 ? 48.142 45.040 93.723 1.00 53.61 130 LEU A N 1
ATOM 1074 C CA . LEU A 1 130 ? 47.550 44.177 94.740 1.00 52.68 130 LEU A CA 1
ATOM 1075 C C . LEU A 1 130 ? 48.578 43.838 95.829 1.00 52.49 130 LEU A C 1
ATOM 1076 O O . LEU A 1 130 ? 48.263 43.850 97.017 1.00 52.60 130 LEU A O 1
ATOM 1081 N N . TYR A 1 131 ? 49.806 43.530 95.421 1.00 52.58 131 TYR A N 1
ATOM 1082 C CA . TYR A 1 131 ? 50.848 43.195 96.376 1.00 51.11 131 TYR A CA 1
ATOM 1083 C C . TYR A 1 131 ? 51.157 44.383 97.276 1.00 51.89 131 TYR A C 1
ATOM 1084 O O . TYR A 1 131 ? 50.981 44.302 98.501 1.00 51.72 131 TYR A O 1
ATOM 1093 N N . LYS A 1 132 ? 51.604 45.481 96.673 1.00 51.56 132 LYS A N 1
ATOM 1094 C CA . LYS A 1 132 ? 51.922 46.699 97.414 1.00 52.45 132 LYS A CA 1
ATOM 1095 C C . LYS A 1 132 ? 50.846 47.082 98.438 1.00 52.79 132 LYS A C 1
ATOM 1096 O O . LYS A 1 132 ? 51.165 47.407 99.581 1.00 51.97 132 LYS A O 1
ATOM 1102 N N . ARG A 1 133 ? 49.579 47.052 98.023 1.00 53.60 133 ARG A N 1
ATOM 1103 C CA . ARG A 1 133 ? 48.464 47.405 98.909 1.00 54.46 133 ARG A CA 1
ATOM 1104 C C . ARG A 1 133 ? 48.260 46.408 100.042 1.00 55.03 133 ARG A C 1
ATOM 1105 O O . ARG A 1 133 ? 47.381 46.597 100.891 1.00 54.97 133 ARG A O 1
ATOM 1113 N N . GLY A 1 134 ? 49.068 45.349 100.052 1.00 54.36 134 GLY A N 1
ATOM 1114 C CA . GLY A 1 134 ? 48.943 44.336 101.081 1.00 51.68 134 GLY A CA 1
ATOM 1115 C C . GLY A 1 134 ? 47.651 43.553 100.945 1.00 50.37 134 GLY A C 1
ATOM 1116 O O . GLY A 1 134 ? 47.165 42.967 101.909 1.00 49.90 134 GLY A O 1
ATOM 1117 N N . GLU A 1 135 ? 47.086 43.537 99.745 1.00 49.73 135 GLU A N 1
ATOM 1118 C CA . GLU A 1 135 ? 45.846 42.811 99.525 1.00 49.62 135 GLU A CA 1
ATOM 1119 C C . GLU A 1 135 ? 46.053 41.305 99.712 1.00 50.52 135 GLU A C 1
ATOM 1120 O O . GLU A 1 135 ? 45.092 40.542 99.820 1.00 50.82 135 GLU A O 1
ATOM 1126 N N . TYR A 1 136 ? 47.311 40.883 99.774 1.00 51.84 136 TYR A N 1
ATOM 1127 C CA . TYR A 1 136 ? 47.626 39.466 99.911 1.00 54.56 136 TYR A CA 1
ATOM 1128 C C . TYR A 1 136 ? 48.309 39.062 101.219 1.00 57.44 136 TYR A C 1
ATOM 1129 O O . TYR A 1 136 ? 48.760 37.918 101.353 1.00 58.04 136 TYR A O 1
ATOM 1138 N N . SER A 1 137 ? 48.383 39.989 102.172 1.00 59.40 137 SER A N 1
ATOM 1139 C CA . SER A 1 137 ? 49.018 39.738 103.466 1.00 60.13 137 SER A CA 1
ATOM 1140 C C . SER A 1 137 ? 48.675 38.378 104.068 1.00 60.80 137 SER A C 1
ATOM 1141 O O . SER A 1 137 ? 49.546 37.523 104.246 1.00 60.48 137 SER A O 1
ATOM 1144 N N . GLU A 1 138 ? 47.403 38.175 104.383 1.00 60.91 138 GLU A N 1
ATOM 1145 C CA . GLU A 1 138 ? 46.979 36.917 104.977 1.00 61.61 138 GLU A CA 1
ATOM 1146 C C . GLU A 1 138 ? 47.377 35.693 104.164 1.00 59.82 138 GLU A C 1
ATOM 1147 O O . GLU A 1 138 ? 48.161 34.878 104.641 1.00 60.60 138 GLU A O 1
ATOM 1153 N N . GLU A 1 139 ? 46.862 35.564 102.942 1.00 58.04 139 GLU A N 1
ATOM 1154 C CA . GLU A 1 139 ? 47.180 34.399 102.114 1.00 55.21 139 GLU A CA 1
ATOM 1155 C C . GLU A 1 139 ? 48.670 34.112 102.010 1.00 53.96 139 GLU A C 1
ATOM 1156 O O . GLU A 1 139 ? 49.067 32.970 101.787 1.00 53.11 139 GLU A O 1
ATOM 1162 N N . ILE A 1 140 ? 49.494 35.144 102.157 1.00 52.70 140 ILE A N 1
ATOM 1163 C CA . ILE A 1 140 ? 50.931 34.950 102.077 1.00 53.52 140 ILE A CA 1
ATOM 1164 C C . ILE A 1 140 ? 51.416 34.233 103.337 1.00 55.25 140 ILE A C 1
ATOM 1165 O O . ILE A 1 140 ? 52.202 33.283 103.264 1.00 55.20 140 ILE A O 1
ATOM 1170 N N . ARG A 1 141 ? 50.935 34.684 104.493 1.00 56.89 141 ARG A N 1
ATOM 1171 C CA . ARG A 1 141 ? 51.310 34.078 105.764 1.00 57.02 141 ARG A CA 1
ATOM 1172 C C . ARG A 1 141 ? 50.962 32.587 105.741 1.00 55.70 141 ARG A C 1
ATOM 1173 O O . ARG A 1 141 ? 51.805 31.753 106.075 1.00 55.45 141 ARG A O 1
ATOM 1181 N N . LEU A 1 142 ? 49.736 32.247 105.337 1.00 53.55 142 LEU A N 1
ATOM 1182 C CA . LEU A 1 142 ? 49.336 30.837 105.277 1.00 53.30 142 LEU A CA 1
ATOM 1183 C C . LEU A 1 142 ? 50.352 30.039 104.483 1.00 53.52 142 LEU A C 1
ATOM 1184 O O . LEU A 1 142 ? 50.686 28.912 104.847 1.00 55.77 142 LEU A O 1
ATOM 1189 N N . ALA A 1 143 ? 50.832 30.623 103.389 1.00 53.07 143 ALA A N 1
ATOM 1190 C CA . ALA A 1 143 ? 51.818 29.952 102.553 1.00 53.19 143 ALA A CA 1
ATOM 1191 C C . ALA A 1 143 ? 52.972 29.508 103.442 1.00 51.96 143 ALA A C 1
ATOM 1192 O O . ALA A 1 143 ? 53.408 28.363 103.368 1.00 50.77 143 ALA A O 1
ATOM 1194 N N . PHE A 1 144 ? 53.454 30.420 104.282 1.00 51.13 144 PHE A N 1
ATOM 1195 C CA . PHE A 1 144 ? 54.549 30.112 105.193 1.00 51.55 144 PHE A CA 1
ATOM 1196 C C . PHE A 1 144 ? 54.087 29.133 106.252 1.00 51.90 144 PHE A C 1
ATOM 1197 O O . PHE A 1 144 ? 54.851 28.283 106.702 1.00 52.43 144 PHE A O 1
ATOM 1205 N N . GLU A 1 145 ? 52.824 29.254 106.642 1.00 52.70 145 GLU A N 1
ATOM 1206 C CA . GLU A 1 145 ? 52.257 28.387 107.660 1.00 52.70 145 GLU A CA 1
ATOM 1207 C C . GLU A 1 145 ? 52.063 26.969 107.144 1.00 51.18 145 GLU A C 1
ATOM 1208 O O . GLU A 1 145 ? 51.984 26.024 107.926 1.00 51.30 145 GLU A O 1
ATOM 1214 N N . LYS A 1 146 ? 51.988 26.816 105.826 1.00 48.71 146 LYS A N 1
ATOM 1215 C CA . LYS A 1 146 ? 51.809 25.498 105.233 1.00 46.04 146 LYS A CA 1
ATOM 1216 C C . LYS A 1 146 ? 53.000 25.135 104.352 1.00 44.04 146 LYS A C 1
ATOM 1217 O O . LYS A 1 146 ? 52.873 24.322 103.432 1.00 43.29 146 LYS A O 1
ATOM 1223 N N . ARG A 1 147 ? 54.153 25.736 104.638 1.00 41.61 147 ARG A N 1
ATOM 1224 C CA . ARG A 1 147 ? 55.355 25.486 103.865 1.00 42.02 147 ARG A CA 1
ATOM 1225 C C . ARG A 1 147 ? 55.590 24.012 103.625 1.00 43.34 147 ARG A C 1
ATOM 1226 O O . ARG A 1 147 ? 55.640 23.554 102.485 1.00 44.65 147 ARG A O 1
ATOM 1234 N N . ASP A 1 148 ? 55.740 23.275 104.714 1.00 43.26 148 ASP A N 1
ATOM 1235 C CA . ASP A 1 148 ? 55.980 21.842 104.660 1.00 42.64 148 ASP A CA 1
ATOM 1236 C C . ASP A 1 148 ? 54.937 21.109 103.833 1.00 41.10 148 ASP A C 1
ATOM 1237 O O . ASP A 1 148 ? 55.252 20.120 103.167 1.00 41.00 148 ASP A O 1
ATOM 1242 N N . LYS A 1 149 ? 53.702 21.596 103.872 1.00 39.05 149 LYS A N 1
ATOM 1243 C CA . LYS A 1 149 ? 52.619 20.992 103.106 1.00 40.05 149 LYS A CA 1
ATOM 1244 C C . LYS A 1 149 ? 52.861 21.270 101.608 1.00 40.30 149 LYS A C 1
ATOM 1245 O O . LYS A 1 149 ? 52.795 20.373 100.766 1.00 38.56 149 LYS A O 1
ATOM 1251 N N . ILE A 1 150 ? 53.142 22.527 101.289 1.00 39.21 150 ILE A N 1
A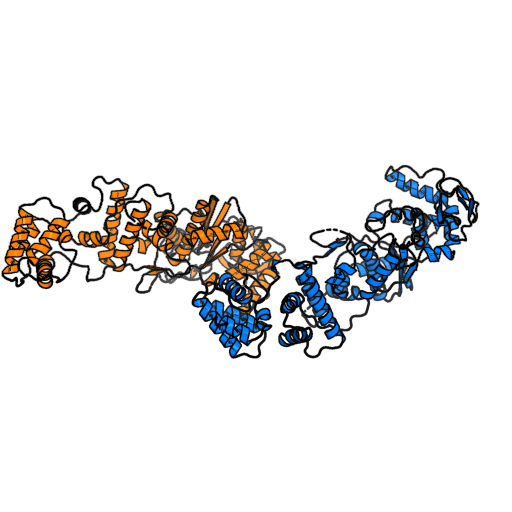TOM 1252 C CA . ILE A 1 150 ? 53.429 22.914 99.918 1.00 40.28 150 ILE A CA 1
ATOM 1253 C C . ILE A 1 150 ? 54.594 22.067 99.383 1.00 41.39 150 ILE A C 1
ATOM 1254 O O . ILE A 1 150 ? 54.494 21.484 98.304 1.00 41.45 150 ILE A O 1
ATOM 1259 N N . MET A 1 151 ? 55.692 22.004 100.139 1.00 42.47 151 MET A N 1
ATOM 1260 C CA . MET A 1 151 ? 56.865 21.227 99.735 1.00 44.82 151 MET A CA 1
ATOM 1261 C C . MET A 1 151 ? 56.482 19.767 99.529 1.00 46.45 151 MET A C 1
ATOM 1262 O O . MET A 1 151 ? 56.977 19.098 98.628 1.00 45.35 151 MET A O 1
ATOM 1267 N N . GLU A 1 152 ? 55.600 19.275 100.386 1.00 49.82 152 GLU A N 1
ATOM 1268 C CA . GLU A 1 152 ? 55.131 17.900 100.307 1.00 52.43 152 GLU A CA 1
ATOM 1269 C C . GLU A 1 152 ? 54.507 17.684 98.928 1.00 52.42 152 GLU A C 1
ATOM 1270 O O . GLU A 1 152 ? 54.894 16.773 98.199 1.00 53.03 152 GLU A O 1
ATOM 1276 N N . ILE A 1 153 ? 53.547 18.541 98.582 1.00 52.36 153 ILE A N 1
ATOM 1277 C CA . ILE A 1 153 ? 52.834 18.470 97.303 1.00 51.18 153 ILE A CA 1
ATOM 1278 C C . ILE A 1 153 ? 53.737 18.580 96.065 1.00 50.84 153 ILE A C 1
ATOM 1279 O O . ILE A 1 153 ? 53.572 17.828 95.097 1.00 51.87 153 ILE A O 1
ATOM 1284 N N . LEU A 1 154 ? 54.681 19.513 96.090 1.00 48.19 154 LEU A N 1
ATOM 1285 C CA . LEU A 1 154 ? 55.582 19.694 94.964 1.00 48.19 154 LEU A CA 1
ATOM 1286 C C . LEU A 1 154 ? 56.558 18.531 94.803 1.00 48.68 154 LEU A C 1
ATOM 1287 O O . LEU A 1 154 ? 56.975 18.215 93.686 1.00 49.66 154 LEU A O 1
ATOM 1292 N N . ASN A 1 155 ? 56.925 17.892 95.910 1.00 48.78 155 ASN A N 1
ATOM 1293 C CA . ASN A 1 155 ? 57.826 16.746 95.842 1.00 48.84 155 ASN A CA 1
ATOM 1294 C C . ASN A 1 155 ? 57.001 15.508 95.438 1.00 49.18 155 ASN A C 1
ATOM 1295 O O . ASN A 1 155 ? 57.525 14.533 94.896 1.00 48.56 155 ASN A O 1
ATOM 1300 N N . LYS A 1 156 ? 55.698 15.561 95.685 1.00 49.67 156 LYS A N 1
ATOM 1301 C CA . LYS A 1 156 ? 54.828 14.453 95.323 1.00 50.75 156 LYS A CA 1
ATOM 1302 C C . LYS A 1 156 ? 54.847 14.318 93.803 1.00 51.33 156 LYS A C 1
ATOM 1303 O O . LYS A 1 156 ? 54.943 13.211 93.277 1.00 53.72 156 LYS A O 1
ATOM 1309 N N . TYR A 1 157 ? 54.771 15.446 93.098 1.00 49.30 157 TYR A N 1
ATOM 1310 C CA . TYR A 1 157 ? 54.776 15.428 91.637 1.00 46.91 157 TYR A CA 1
ATOM 1311 C C . TYR A 1 157 ? 56.184 15.375 91.057 1.00 46.60 157 TYR A C 1
ATOM 1312 O O . TYR A 1 157 ? 56.428 14.716 90.049 1.00 46.18 157 TYR A O 1
ATOM 1321 N N . ARG A 1 158 ? 57.115 16.071 91.687 1.00 46.71 158 ARG A N 1
ATOM 1322 C CA . ARG A 1 158 ? 58.481 16.040 91.212 1.00 47.60 158 ARG A CA 1
ATOM 1323 C C . ARG A 1 158 ? 58.982 14.593 91.170 1.00 48.94 158 ARG A C 1
ATOM 1324 O O . ARG A 1 158 ? 59.815 14.238 90.328 1.00 49.65 158 ARG A O 1
ATOM 1332 N N . GLU A 1 159 ? 58.471 13.764 92.078 1.00 48.69 159 GLU A N 1
ATOM 1333 C CA . GLU A 1 159 ? 58.891 12.371 92.165 1.00 49.14 159 GLU A CA 1
ATOM 1334 C C . GLU A 1 159 ? 58.263 11.497 91.099 1.00 47.85 159 GLU A C 1
ATOM 1335 O O . GLU A 1 159 ? 58.897 10.560 90.623 1.00 48.49 159 GLU A O 1
ATOM 1341 N N . ILE A 1 160 ? 57.024 11.798 90.723 1.00 46.06 160 ILE A N 1
ATOM 1342 C CA . ILE A 1 160 ? 56.349 11.032 89.681 1.00 43.70 160 ILE A CA 1
ATOM 1343 C C . ILE A 1 160 ? 57.149 11.146 88.385 1.00 43.83 160 ILE A C 1
ATOM 1344 O O . ILE A 1 160 ? 57.226 10.196 87.602 1.00 45.20 160 ILE A O 1
ATOM 1349 N N . ALA A 1 161 ? 57.738 12.317 88.166 1.00 42.12 161 ALA A N 1
ATOM 1350 C CA . ALA A 1 161 ? 58.528 12.574 86.971 1.00 41.70 161 ALA A CA 1
ATOM 1351 C C . ALA A 1 161 ? 60.014 12.326 87.232 1.00 42.99 161 ALA A C 1
ATOM 1352 O O . ALA A 1 161 ? 60.864 12.609 86.383 1.00 43.69 161 ALA A O 1
ATOM 1354 N N . LYS A 1 162 ? 60.328 11.800 88.410 1.00 42.84 162 LYS A N 1
ATOM 1355 C CA . LYS A 1 162 ? 61.713 11.515 88.771 1.00 44.25 162 LYS A CA 1
ATOM 1356 C C . LYS A 1 162 ? 62.645 12.723 88.707 1.00 43.75 162 LYS A C 1
ATOM 1357 O O . LYS A 1 162 ? 63.834 12.598 88.414 1.00 41.94 162 LYS A O 1
ATOM 1363 N N . GLN A 1 163 ? 62.083 13.888 89.004 1.00 45.88 163 GLN A N 1
ATOM 1364 C CA . GLN A 1 163 ? 62.822 15.148 89.045 1.00 48.27 163 GLN A CA 1
ATOM 1365 C C . GLN A 1 163 ? 63.223 15.248 90.519 1.00 47.96 163 GLN A C 1
ATOM 1366 O O . GLN A 1 163 ? 62.454 14.871 91.398 1.00 49.45 163 GLN A O 1
ATOM 1372 N N . PRO A 1 164 ? 64.424 15.744 90.821 1.00 48.10 164 PRO A N 1
ATOM 1373 C CA . PRO A 1 164 ? 64.782 15.825 92.246 1.00 49.45 164 PRO A CA 1
ATOM 1374 C C . PRO A 1 164 ? 63.903 16.744 93.119 1.00 50.31 164 PRO A C 1
ATOM 1375 O O . PRO A 1 164 ? 63.402 17.775 92.660 1.00 49.26 164 PRO A O 1
ATOM 1379 N N . PRO A 1 165 ? 63.716 16.375 94.402 1.00 51.69 165 PRO A N 1
ATOM 1380 C CA . PRO A 1 165 ? 62.910 17.138 95.364 1.00 51.12 165 PRO A CA 1
ATOM 1381 C C . PRO A 1 165 ? 63.436 18.552 95.583 1.00 50.95 165 PRO A C 1
ATOM 1382 O O . PRO A 1 165 ? 64.587 18.858 95.266 1.00 49.27 165 PRO A O 1
ATOM 1386 N N . LEU A 1 166 ? 62.585 19.410 96.133 1.00 52.75 166 LEU A N 1
ATOM 1387 C CA . LEU A 1 166 ? 62.958 20.798 96.387 1.00 54.81 166 LEU A CA 1
ATOM 1388 C C . LEU A 1 166 ? 64.134 20.888 97.340 1.00 56.04 166 LEU A C 1
ATOM 1389 O O . LEU A 1 166 ? 64.291 20.043 98.219 1.00 56.25 166 LEU A O 1
ATOM 1394 N N . PRO A 1 167 ? 64.976 21.921 97.179 1.00 57.62 167 PRO A N 1
ATOM 1395 C CA . PRO A 1 167 ? 66.134 22.098 98.057 1.00 58.35 167 PRO A CA 1
ATOM 1396 C C . PRO A 1 167 ? 65.650 22.197 99.498 1.00 59.06 167 PRO A C 1
ATOM 1397 O O . PRO A 1 167 ? 64.571 22.716 99.763 1.00 58.67 167 PRO A O 1
ATOM 1401 N N . GLU A 1 168 ? 66.457 21.689 100.420 1.00 61.70 168 GLU A N 1
ATOM 1402 C CA . GLU A 1 168 ? 66.126 21.669 101.843 1.00 63.22 168 GLU A CA 1
ATOM 1403 C C . GLU A 1 168 ? 65.602 22.993 102.419 1.00 61.64 168 GLU A C 1
ATOM 1404 O O . GLU A 1 168 ? 64.563 23.014 103.083 1.00 59.33 168 GLU A O 1
ATOM 1410 N N . ASN A 1 169 ? 66.316 24.088 102.175 1.00 60.90 169 ASN A N 1
ATOM 1411 C CA . ASN A 1 169 ? 65.902 25.394 102.692 1.00 61.72 169 ASN A CA 1
ATOM 1412 C C . ASN A 1 169 ? 65.105 26.224 101.681 1.00 59.67 169 ASN A C 1
ATOM 1413 O O . ASN A 1 169 ? 65.448 27.364 101.381 1.00 59.61 169 ASN A O 1
ATOM 1418 N N . TRP A 1 170 ? 64.021 25.630 101.190 1.00 58.45 170 TRP A N 1
ATOM 1419 C CA . TRP A 1 170 ? 63.127 26.231 100.199 1.00 55.85 170 TRP A CA 1
ATOM 1420 C C . TRP A 1 170 ? 61.899 26.909 100.820 1.00 55.44 170 TRP A C 1
ATOM 1421 O O . TRP A 1 170 ? 61.151 26.297 101.586 1.00 54.68 170 TRP A O 1
ATOM 1432 N N . TRP A 1 171 ? 61.694 28.174 100.474 1.00 54.51 171 TRP A N 1
ATOM 1433 C CA . TRP A 1 171 ? 60.543 28.922 100.961 1.00 53.56 171 TRP A CA 1
ATOM 1434 C C . TRP A 1 171 ? 59.584 29.154 99.785 1.00 52.39 171 TRP A C 1
ATOM 1435 O O . TRP A 1 171 ? 60.017 29.316 98.639 1.00 52.75 171 TRP A O 1
ATOM 1446 N N . PRO A 1 172 ? 58.269 29.169 100.050 1.00 50.47 172 PRO A N 1
ATOM 1447 C CA . PRO A 1 172 ? 57.269 29.376 98.996 1.00 49.35 172 PRO A CA 1
ATOM 1448 C C . PRO A 1 172 ? 57.103 30.818 98.522 1.00 48.69 172 PRO A C 1
ATOM 1449 O O . PRO A 1 172 ? 56.067 31.181 97.978 1.00 48.81 172 PRO A O 1
ATOM 1453 N N . ALA A 1 173 ? 58.124 31.639 98.721 1.00 48.67 173 ALA A N 1
ATOM 1454 C CA . ALA A 1 173 ? 58.050 33.026 98.308 1.00 48.75 173 ALA A CA 1
ATOM 1455 C C . ALA A 1 173 ? 59.445 33.616 98.180 1.00 49.91 173 ALA A C 1
ATOM 1456 O O . ALA A 1 173 ? 60.418 33.034 98.652 1.00 50.39 173 ALA A O 1
ATOM 1458 N N . MET A 1 174 ? 59.530 34.771 97.529 1.00 51.93 174 MET A N 1
ATOM 1459 C CA . MET A 1 174 ? 60.793 35.472 97.319 1.00 52.78 174 MET A CA 1
ATOM 1460 C C . MET A 1 174 ? 60.710 36.840 97.976 1.00 51.67 174 MET A C 1
ATOM 1461 O O . MET A 1 174 ? 59.679 37.219 98.524 1.00 51.35 174 MET A O 1
ATOM 1466 N N . VAL A 1 175 ? 61.801 37.586 97.918 1.00 51.09 175 VAL A N 1
ATOM 1467 C CA . VAL A 1 175 ? 61.812 38.912 98.496 1.00 51.93 175 VAL A CA 1
ATOM 1468 C C . VAL A 1 175 ? 62.496 39.910 97.569 1.00 53.51 175 VAL A C 1
ATOM 1469 O O . VAL A 1 175 ? 63.463 39.583 96.868 1.00 52.68 175 VAL A O 1
ATOM 1473 N N . TYR A 1 176 ? 61.963 41.126 97.560 1.00 54.32 176 TYR A N 1
ATOM 1474 C CA . TYR A 1 176 ? 62.509 42.202 96.749 1.00 56.40 176 TYR A CA 1
ATOM 1475 C C . TYR A 1 176 ? 63.159 43.208 97.697 1.00 58.85 176 TYR A C 1
ATOM 1476 O O . TYR A 1 176 ? 62.467 43.961 98.392 1.00 59.43 176 TYR A O 1
ATOM 1485 N N . CYS A 1 177 ? 64.490 43.205 97.730 1.00 62.18 177 CYS A N 1
ATOM 1486 C CA . CYS A 1 177 ? 65.246 44.104 98.599 1.00 65.20 177 CYS A CA 1
ATOM 1487 C C . CYS A 1 177 ? 64.801 45.549 98.463 1.00 66.55 177 CYS A C 1
ATOM 1488 O O . CYS A 1 177 ? 64.889 46.134 97.386 1.00 66.89 177 CYS A O 1
ATOM 1491 N N . PRO A 1 178 ? 64.325 46.152 99.561 1.00 67.86 178 PRO A N 1
ATOM 1492 C CA . PRO A 1 178 ? 63.873 47.547 99.518 1.00 69.13 178 PRO A CA 1
ATOM 1493 C C . PRO A 1 178 ? 64.989 48.517 99.135 1.00 69.54 178 PRO A C 1
ATOM 1494 O O . PRO A 1 178 ? 64.739 49.560 98.541 1.00 69.63 178 PRO A O 1
ATOM 1498 N N . GLU A 1 179 ? 66.221 48.155 99.467 1.00 71.31 179 GLU A N 1
ATOM 1499 C CA . GLU A 1 179 ? 67.377 48.995 99.177 1.00 73.52 179 GLU A CA 1
ATOM 1500 C C . GLU A 1 179 ? 67.957 48.836 97.772 1.00 74.12 179 GLU A C 1
ATOM 1501 O O . GLU A 1 179 ? 68.792 49.640 97.360 1.00 74.65 179 GLU A O 1
ATOM 1507 N N . HIS A 1 180 ? 67.541 47.806 97.037 1.00 74.59 180 HIS A N 1
ATOM 1508 C CA . HIS A 1 180 ? 68.065 47.599 95.683 1.00 74.40 180 HIS A CA 1
ATOM 1509 C C . HIS A 1 180 ? 67.029 47.012 94.718 1.00 73.40 180 HIS A C 1
ATOM 1510 O O . HIS A 1 180 ? 67.279 46.900 93.516 1.00 73.60 180 HIS A O 1
ATOM 1517 N N . ARG A 1 181 ? 65.869 46.650 95.264 1.00 71.26 181 ARG A N 1
ATOM 1518 C CA . ARG A 1 181 ? 64.745 46.099 94.510 1.00 69.33 181 ARG A CA 1
ATOM 1519 C C . ARG A 1 181 ? 65.003 44.874 93.644 1.00 68.50 181 ARG A C 1
ATOM 1520 O O . ARG A 1 181 ? 64.256 44.619 92.703 1.00 68.75 181 ARG A O 1
ATOM 1528 N N . ARG A 1 182 ? 66.048 44.117 93.951 1.00 67.86 182 ARG A N 1
ATOM 1529 C CA . ARG A 1 182 ? 66.350 42.911 93.186 1.00 67.60 182 ARG A CA 1
ATOM 1530 C C . ARG A 1 182 ? 65.846 41.725 94.017 1.00 67.41 182 ARG A C 1
ATOM 1531 O O . ARG A 1 182 ? 65.669 41.839 95.230 1.00 66.79 182 ARG A O 1
ATOM 1539 N N . GLU A 1 183 ? 65.605 40.591 93.375 1.00 66.71 183 GLU A N 1
ATOM 1540 C CA . GLU A 1 183 ? 65.119 39.424 94.099 1.00 67.26 183 GLU A CA 1
ATOM 1541 C C . GLU A 1 183 ? 66.124 38.971 95.154 1.00 66.65 183 GLU A C 1
ATOM 1542 O O . GLU A 1 183 ? 67.285 39.365 95.128 1.00 66.84 183 GLU A O 1
ATOM 1548 N N . ALA A 1 184 ? 65.675 38.141 96.086 1.00 66.70 184 ALA A N 1
ATOM 1549 C CA . ALA A 1 184 ? 66.550 37.643 97.145 1.00 66.03 184 ALA A CA 1
ATOM 1550 C C . ALA A 1 184 ? 65.932 36.442 97.843 1.00 64.80 184 ALA A C 1
ATOM 1551 O O . ALA A 1 184 ? 64.736 36.424 98.140 1.00 64.02 184 ALA A O 1
ATOM 1553 N N . GLU A 1 185 ? 66.758 35.443 98.112 1.00 64.46 185 GLU A N 1
ATOM 1554 C CA . GLU A 1 185 ? 66.286 34.236 98.771 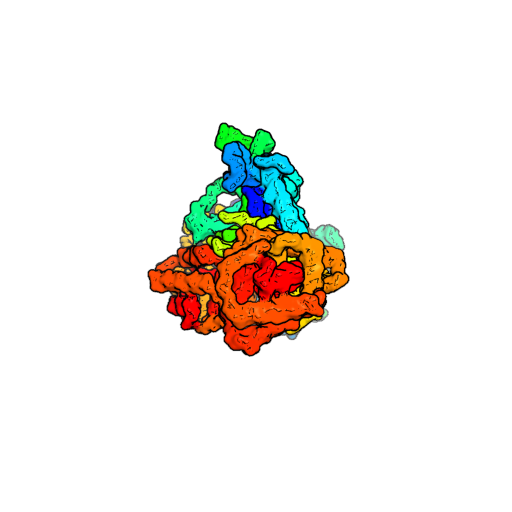1.00 64.87 185 GLU A CA 1
ATOM 1555 C C . GLU A 1 185 ? 65.926 34.513 100.213 1.00 62.77 185 GLU A C 1
ATOM 1556 O O . GLU A 1 185 ? 66.669 35.174 100.929 1.00 62.35 185 GLU A O 1
ATOM 1562 N N . ILE A 1 186 ? 64.778 34.003 100.633 1.00 62.09 186 ILE A N 1
ATOM 1563 C CA . ILE A 1 186 ? 64.338 34.168 102.005 1.00 60.74 186 ILE A CA 1
ATOM 1564 C C . ILE A 1 186 ? 65.189 33.232 102.860 1.00 63.57 186 ILE A C 1
ATOM 1565 O O . ILE A 1 186 ? 65.440 32.085 102.479 1.00 63.31 186 ILE A O 1
ATOM 1570 N N . ILE A 1 187 ? 65.644 33.734 104.005 1.00 66.17 187 ILE A N 1
ATOM 1571 C CA . ILE A 1 187 ? 66.471 32.958 104.922 1.00 67.05 187 ILE A CA 1
ATOM 1572 C C . ILE A 1 187 ? 65.651 32.420 106.090 1.00 67.53 187 ILE A C 1
ATOM 1573 O O . ILE A 1 187 ? 65.657 31.220 106.354 1.00 68.34 187 ILE A O 1
ATOM 1578 N N . GLU A 1 188 ? 64.943 33.303 106.789 1.00 68.07 188 GLU A N 1
ATOM 1579 C CA . GLU A 1 188 ? 64.145 32.876 107.937 1.00 68.22 188 GLU A CA 1
ATOM 1580 C C . GLU A 1 188 ? 62.764 33.510 108.038 1.00 66.42 188 GLU A C 1
ATOM 1581 O O . GLU A 1 188 ? 62.458 34.492 107.360 1.00 66.15 188 GLU A O 1
ATOM 1587 N N . TRP A 1 189 ? 61.940 32.930 108.904 1.00 64.91 189 TRP A N 1
ATOM 1588 C CA . TRP A 1 189 ? 60.577 33.394 109.137 1.00 63.64 189 TRP A CA 1
ATOM 1589 C C . TRP A 1 189 ? 60.182 33.097 110.587 1.00 64.32 189 TRP A C 1
ATOM 1590 O O . TRP A 1 189 ? 60.829 32.293 111.253 1.00 64.49 189 TRP A O 1
ATOM 1601 N N . ASP A 1 190 ? 59.130 33.753 111.074 1.00 65.10 190 ASP A N 1
ATOM 1602 C CA . ASP A 1 190 ? 58.641 33.517 112.429 1.00 65.14 190 ASP A CA 1
ATOM 1603 C C . ASP A 1 190 ? 57.468 32.536 112.325 1.00 64.89 190 ASP A C 1
ATOM 1604 O O . ASP A 1 190 ? 57.582 31.460 111.746 1.00 64.64 190 ASP A O 1
ATOM 1609 N N . GLY A 1 191 ? 56.340 32.924 112.902 1.00 64.58 191 GLY A N 1
ATOM 1610 C CA . GLY A 1 191 ? 55.142 32.109 112.862 1.00 64.41 191 GLY A CA 1
ATOM 1611 C C . GLY A 1 191 ? 54.075 33.105 112.477 1.00 65.55 191 GLY A C 1
ATOM 1612 O O . GLY A 1 191 ? 52.883 32.798 112.392 1.00 64.66 191 GLY A O 1
ATOM 1613 N N . GLY A 1 192 ? 54.553 34.329 112.254 1.00 66.65 192 GLY A N 1
ATOM 1614 C CA . GLY A 1 192 ? 53.712 35.445 111.858 1.00 66.50 192 GLY A CA 1
ATOM 1615 C C . GLY A 1 192 ? 54.590 36.519 111.229 1.00 65.61 192 GLY A C 1
ATOM 1616 O O . GLY A 1 192 ? 55.673 36.816 111.744 1.00 64.90 192 GLY A O 1
ATOM 1617 N N . TRP A 1 193 ? 54.126 37.079 110.113 1.00 64.85 193 TRP A N 1
ATOM 1618 C CA . TRP A 1 193 ? 54.833 38.130 109.375 1.00 64.49 193 TRP A CA 1
ATOM 1619 C C . TRP A 1 193 ? 56.360 37.955 109.354 1.00 64.61 193 TRP A C 1
ATOM 1620 O O . TRP A 1 193 ? 56.858 36.833 109.389 1.00 65.08 193 TRP A O 1
ATOM 1631 N N . LYS A 1 194 ? 57.085 39.069 109.265 1.00 63.97 194 LYS A N 1
ATOM 1632 C CA . LYS A 1 194 ? 58.554 39.092 109.247 1.00 63.59 194 LYS A CA 1
ATOM 1633 C C . LYS A 1 194 ? 59.314 37.909 108.634 1.00 62.99 194 LYS A C 1
ATOM 1634 O O . LYS A 1 194 ? 59.172 36.767 109.065 1.00 62.33 194 LYS A O 1
ATOM 1640 N N . VAL A 1 195 ? 60.148 38.207 107.638 1.00 62.99 195 VAL A N 1
ATOM 1641 C CA . VAL A 1 195 ? 60.966 37.200 106.961 1.00 62.02 195 VAL A CA 1
ATOM 1642 C C . VAL A 1 195 ? 62.373 37.759 106.765 1.00 62.76 195 VAL A C 1
ATOM 1643 O O . VAL A 1 195 ? 62.543 38.943 106.490 1.00 61.83 195 VAL A O 1
ATOM 1647 N N . LYS A 1 196 ? 63.381 36.909 106.912 1.00 64.83 196 LYS A N 1
ATOM 1648 C CA . LYS A 1 196 ? 64.760 37.346 106.739 1.00 68.19 196 LYS A CA 1
ATOM 1649 C C . LYS A 1 196 ? 65.210 36.943 105.348 1.00 69.62 196 LYS A C 1
ATOM 1650 O O . LYS A 1 196 ? 64.823 35.883 104.858 1.00 68.83 196 LYS A O 1
ATOM 1656 N N . TYR A 1 197 ? 66.033 37.778 104.719 1.00 70.78 197 TYR A N 1
ATOM 1657 C CA . TYR A 1 197 ? 66.508 37.486 103.374 1.00 73.52 197 TYR A CA 1
ATOM 1658 C C . TYR A 1 197 ? 68.006 37.725 103.231 1.00 76.79 197 TYR A C 1
ATOM 1659 O O . TYR A 1 197 ? 68.571 38.574 103.922 1.00 77.85 197 TYR A O 1
ATOM 1668 N N . LYS A 1 198 ? 68.642 36.985 102.325 1.00 80.12 198 LYS A N 1
ATOM 1669 C CA . LYS A 1 198 ? 70.077 37.127 102.092 1.00 84.22 198 LYS A CA 1
ATOM 1670 C C . LYS A 1 198 ? 70.381 37.704 100.703 1.00 87.10 198 LYS A C 1
ATOM 1671 O O . LYS A 1 198 ? 70.742 36.964 99.782 1.00 87.32 198 LYS A O 1
ATOM 1677 N N . CYS A 1 199 ? 70.247 39.022 100.562 1.00 89.72 199 CYS A N 1
ATOM 1678 C CA . CYS A 1 199 ? 70.502 39.704 99.291 1.00 91.65 199 CYS A CA 1
ATOM 1679 C C . CYS A 1 199 ? 71.680 39.144 98.506 1.00 92.58 199 CYS A C 1
ATOM 1680 O O . CYS A 1 199 ? 72.700 38.764 99.086 1.00 93.02 199 CYS A O 1
ATOM 1683 N N . PRO A 1 200 ? 71.555 39.097 97.166 1.00 93.43 200 PRO A N 1
ATOM 1684 C CA . PRO A 1 200 ? 72.630 38.581 96.312 1.00 93.73 200 PRO A CA 1
ATOM 1685 C C . PRO A 1 200 ? 73.915 39.381 96.534 1.00 93.85 200 PRO A C 1
ATOM 1686 O O . PRO A 1 200 ? 73.878 40.610 96.650 1.00 93.40 200 PRO A O 1
ATOM 1690 N N . GLU A 1 201 ? 75.036 38.664 96.594 1.00 94.19 201 GLU A N 1
ATOM 1691 C CA . GLU A 1 201 ? 76.366 39.233 96.835 1.00 94.19 201 GLU A CA 1
ATOM 1692 C C . GLU A 1 201 ? 76.648 39.281 98.343 1.00 93.81 201 GLU A C 1
ATOM 1693 O O . GLU A 1 201 ? 76.925 38.250 98.964 1.00 92.84 201 GLU A O 1
ATOM 1699 N N . GLY A 1 202 ? 76.563 40.472 98.929 1.00 93.47 202 GLY A N 1
ATOM 1700 C CA . GLY A 1 202 ? 76.822 40.606 100.352 1.00 93.40 202 GLY A CA 1
ATOM 1701 C C . GLY A 1 202 ? 75.821 41.462 101.107 1.00 92.98 202 GLY A C 1
ATOM 1702 O O . GLY A 1 202 ? 75.836 42.694 101.005 1.00 92.45 202 GLY A O 1
ATOM 1703 N N . HIS A 1 203 ? 74.953 40.803 101.871 1.00 92.28 203 HIS A N 1
ATOM 1704 C CA . HIS A 1 203 ? 73.945 41.495 102.663 1.00 91.78 203 HIS A CA 1
ATOM 1705 C C . HIS A 1 203 ? 73.002 40.528 103.386 1.00 90.49 203 HIS A C 1
ATOM 1706 O O . HIS A 1 203 ? 73.010 39.325 103.134 1.00 90.52 203 HIS A O 1
ATOM 1713 N N . GLU A 1 204 ? 72.195 41.081 104.287 1.00 88.58 204 GLU A N 1
ATOM 1714 C CA . GLU A 1 204 ? 71.219 40.330 105.072 1.00 86.63 204 GLU A CA 1
ATOM 1715 C C . GLU A 1 204 ? 70.106 41.311 105.432 1.00 84.68 204 GLU A C 1
ATOM 1716 O O . GLU A 1 204 ? 70.179 42.485 105.073 1.00 85.06 204 GLU A O 1
ATOM 1722 N N . GLY A 1 205 ? 69.074 40.844 106.129 1.00 82.31 205 GLY A N 1
ATOM 1723 C CA . GLY A 1 205 ? 68.002 41.753 106.502 1.00 79.05 205 GLY A CA 1
ATOM 1724 C C . GLY A 1 205 ? 66.638 41.145 106.776 1.00 76.68 205 GLY A C 1
ATOM 1725 O O . GLY A 1 205 ? 66.405 39.955 106.559 1.00 77.66 205 GLY A O 1
ATOM 1726 N N . TRP A 1 206 ? 65.732 41.981 107.268 1.00 74.10 206 TRP A N 1
ATOM 1727 C CA . TRP A 1 206 ? 64.377 41.556 107.569 1.00 70.91 206 TRP A CA 1
ATOM 1728 C C . TRP A 1 206 ? 63.386 42.409 106.804 1.00 68.99 206 TRP A C 1
ATOM 1729 O O . TRP A 1 206 ? 63.653 43.573 106.516 1.00 67.84 206 TRP A O 1
ATOM 1740 N N . VAL A 1 207 ? 62.242 41.814 106.480 1.00 67.45 207 VAL A N 1
ATOM 1741 C CA . VAL A 1 207 ? 61.174 42.492 105.748 1.00 65.17 207 VAL A CA 1
ATOM 1742 C C . VAL A 1 207 ? 59.849 41.957 106.261 1.00 63.86 207 VAL A C 1
ATOM 1743 O O . VAL A 1 207 ? 59.751 40.781 106.617 1.00 63.84 207 VAL A O 1
ATOM 1747 N N . ASP A 1 208 ? 58.833 42.814 106.288 1.00 62.04 208 ASP A N 1
ATOM 1748 C CA . ASP A 1 208 ? 57.516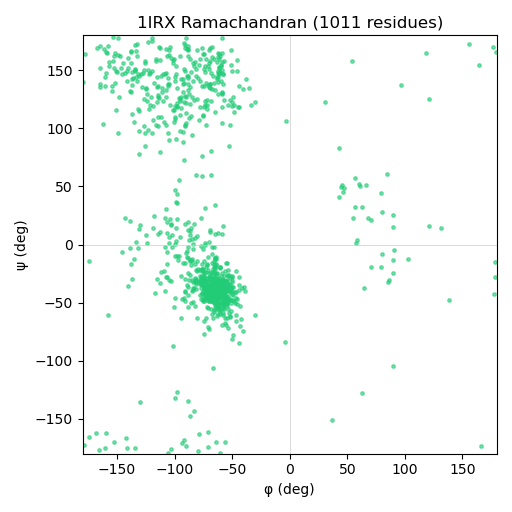 42.421 106.779 1.00 61.14 208 ASP A CA 1
ATOM 1749 C C . ASP A 1 208 ? 56.585 41.990 105.652 1.00 60.87 208 ASP A C 1
ATOM 1750 O O . ASP A 1 208 ? 56.351 42.747 104.716 1.00 62.23 208 ASP A O 1
ATOM 1755 N N . ILE A 1 209 ? 56.052 40.776 105.746 1.00 60.02 209 ILE A N 1
ATOM 1756 C CA . ILE A 1 209 ? 55.120 40.266 104.740 1.00 58.91 209 ILE A CA 1
ATOM 1757 C C . ILE A 1 209 ? 54.008 41.274 104.431 1.00 59.75 209 ILE A C 1
ATOM 1758 O O . ILE A 1 209 ? 53.561 41.398 103.291 1.00 59.62 209 ILE A O 1
ATOM 1763 N N . ARG A 1 210 ? 53.555 41.986 105.457 1.00 61.52 210 ARG A N 1
ATOM 1764 C CA . ARG A 1 210 ? 52.483 42.963 105.291 1.00 61.80 210 ARG A CA 1
ATOM 1765 C C . ARG A 1 210 ? 52.844 44.133 104.382 1.00 60.97 210 ARG A C 1
ATOM 1766 O O . ARG A 1 210 ? 51.969 44.921 104.012 1.00 60.94 210 ARG A O 1
ATOM 1774 N N . SER A 1 211 ? 54.122 44.255 104.027 1.00 59.57 211 SER A N 1
ATOM 1775 C CA . SER A 1 211 ? 54.524 45.313 103.110 1.00 60.44 211 SER A CA 1
ATOM 1776 C C . SER A 1 211 ? 54.219 44.710 101.737 1.00 60.30 211 SER A C 1
ATOM 1777 O O . SER A 1 211 ? 53.227 43.995 101.580 1.00 61.65 211 SER A O 1
ATOM 1780 N N . GLY A 1 212 ? 55.045 44.978 100.741 1.00 59.08 212 GLY A N 1
ATOM 1781 C CA . GLY A 1 212 ? 54.772 44.385 99.446 1.00 58.51 212 GLY A CA 1
ATOM 1782 C C . GLY A 1 212 ? 55.990 43.720 98.839 1.00 57.39 212 GLY A C 1
ATOM 1783 O O . GLY A 1 212 ? 55.987 43.391 97.660 1.00 58.05 212 GLY A O 1
ATOM 1784 N N . ASN A 1 213 ? 57.030 43.514 99.637 1.00 56.31 213 ASN A N 1
ATOM 1785 C CA . ASN A 1 213 ? 58.246 42.908 99.124 1.00 56.12 213 ASN A CA 1
ATOM 1786 C C . ASN A 1 213 ? 58.404 41.418 99.363 1.00 55.11 213 ASN A C 1
ATOM 1787 O O . ASN A 1 213 ? 59.519 40.903 99.334 1.00 55.92 213 ASN A O 1
ATOM 1792 N N . VAL A 1 214 ? 57.295 40.728 99.595 1.00 53.26 214 VAL A N 1
ATOM 1793 C CA . VAL A 1 214 ? 57.334 39.290 99.791 1.00 51.78 214 VAL A CA 1
ATOM 1794 C C . VAL A 1 214 ? 56.370 38.661 98.801 1.00 50.50 214 VAL A C 1
ATOM 1795 O O . VAL A 1 214 ? 55.175 38.579 99.064 1.00 49.19 214 VAL A O 1
ATOM 1799 N N . LYS A 1 215 ? 56.900 38.213 97.665 1.00 48.88 215 LYS A N 1
ATOM 1800 C CA . LYS A 1 215 ? 56.075 37.620 96.623 1.00 47.37 215 LYS A CA 1
ATOM 1801 C C . LYS A 1 215 ? 56.040 36.106 96.634 1.00 45.42 215 LYS A C 1
ATOM 1802 O O . LYS A 1 215 ? 57.073 35.451 96.741 1.00 44.84 215 LYS A O 1
ATOM 1808 N N . LEU A 1 216 ? 54.840 35.559 96.494 1.00 43.64 216 LEU A N 1
ATOM 1809 C CA . LEU A 1 216 ? 54.646 34.117 96.463 1.00 43.68 216 LEU A CA 1
ATOM 1810 C C . LEU A 1 216 ? 55.116 33.504 95.147 1.00 44.44 216 LEU A C 1
ATOM 1811 O O . LEU A 1 216 ? 54.656 33.898 94.079 1.00 46.17 216 LEU A O 1
ATOM 1816 N N . ARG A 1 217 ? 56.034 32.543 95.221 1.00 47.02 217 ARG A N 1
ATOM 1817 C CA . ARG A 1 217 ? 56.523 31.869 94.021 1.00 46.28 217 ARG A CA 1
ATOM 1818 C C . ARG A 1 217 ? 55.308 31.424 93.243 1.00 47.29 217 ARG A C 1
ATOM 1819 O O . ARG A 1 217 ? 54.266 31.101 93.819 1.00 47.97 217 ARG A O 1
ATOM 1827 N N . TRP A 1 218 ? 55.449 31.385 91.929 1.00 46.62 218 TRP A N 1
ATOM 1828 C CA . TRP A 1 218 ? 54.333 31.032 91.083 1.00 45.23 218 TRP A CA 1
ATOM 1829 C C . TRP A 1 218 ? 53.470 29.803 91.418 1.00 44.19 218 TRP A C 1
ATOM 1830 O O . TRP A 1 218 ? 52.250 29.861 91.284 1.00 44.68 218 TRP A O 1
ATOM 1841 N N . ARG A 1 219 ? 54.071 28.696 91.836 1.00 43.77 219 ARG A N 1
ATOM 1842 C CA . ARG A 1 219 ? 53.287 27.503 92.140 1.00 43.28 219 ARG A CA 1
ATOM 1843 C C . ARG A 1 219 ? 52.230 27.791 93.202 1.00 43.21 219 ARG A C 1
ATOM 1844 O O . ARG A 1 219 ? 51.113 27.275 93.143 1.00 43.52 219 ARG A O 1
ATOM 1852 N N . VAL A 1 220 ? 52.581 28.623 94.172 1.00 42.51 220 VAL A N 1
ATOM 1853 C CA . VAL A 1 220 ? 51.647 28.975 95.239 1.00 43.20 220 VAL A CA 1
ATOM 1854 C C . VAL A 1 220 ? 50.854 30.225 94.853 1.00 42.71 220 VAL A C 1
ATOM 1855 O O . VAL A 1 220 ? 49.644 30.307 95.087 1.00 41.57 220 VAL A O 1
ATOM 1859 N N . ASP A 1 221 ? 51.553 31.182 94.246 1.00 42.36 221 ASP A N 1
ATOM 1860 C CA . ASP A 1 221 ? 50.963 32.442 93.819 1.00 42.91 221 ASP A CA 1
ATOM 1861 C C . ASP A 1 221 ? 49.714 32.303 92.974 1.00 43.19 221 ASP A C 1
ATOM 1862 O O . ASP A 1 221 ? 48.814 33.133 93.071 1.00 44.90 221 ASP A O 1
ATOM 1867 N N . TRP A 1 222 ? 49.642 31.259 92.155 1.00 44.09 222 TRP A N 1
ATOM 1868 C CA . TRP A 1 222 ? 48.473 31.066 91.302 1.00 44.76 222 TRP A CA 1
ATOM 1869 C C . TRP A 1 222 ? 47.235 30.611 92.102 1.00 45.07 222 TRP A C 1
ATOM 1870 O O . TRP A 1 222 ? 46.235 31.326 92.149 1.00 44.46 222 TRP A O 1
ATOM 1881 N N . PRO A 1 223 ? 47.285 29.424 92.741 1.00 46.06 223 PRO A N 1
ATOM 1882 C CA . PRO A 1 223 ? 46.120 28.966 93.514 1.00 45.24 223 PRO A CA 1
ATOM 1883 C C . PRO A 1 223 ? 45.673 29.973 94.587 1.00 45.07 223 PRO A C 1
ATOM 1884 O O . PRO A 1 223 ? 44.490 30.073 94.905 1.00 42.95 223 PRO A O 1
ATOM 1888 N N . MET A 1 224 ? 46.617 30.725 95.143 1.00 46.00 224 MET A N 1
ATOM 1889 C CA . MET A 1 224 ? 46.262 31.738 96.139 1.00 47.16 224 MET A CA 1
ATOM 1890 C C . MET A 1 224 ? 45.311 32.726 95.453 1.00 48.35 224 MET A C 1
ATOM 1891 O O . MET A 1 224 ? 44.279 33.114 96.002 1.00 49.21 224 MET A O 1
ATOM 1896 N N . ARG A 1 225 ? 45.677 33.115 94.238 1.00 49.13 225 ARG A N 1
ATOM 1897 C CA . ARG A 1 225 ? 44.886 34.038 93.442 1.00 49.88 225 ARG A CA 1
ATOM 1898 C C . ARG A 1 225 ? 43.482 33.477 93.194 1.00 48.86 225 ARG A C 1
ATOM 1899 O O . ARG A 1 225 ? 42.505 34.217 93.261 1.00 48.61 225 ARG A O 1
ATOM 1907 N N . TRP A 1 226 ? 43.388 32.177 92.906 1.00 48.92 226 TRP A N 1
ATOM 1908 C CA . TRP A 1 226 ? 42.096 31.532 92.659 1.00 50.10 226 TRP A CA 1
ATOM 1909 C C . TRP A 1 226 ? 41.243 31.564 93.916 1.00 51.61 226 TRP A C 1
ATOM 1910 O O . TRP A 1 226 ? 40.018 31.459 93.850 1.00 52.97 226 TRP A O 1
ATOM 1921 N N . SER A 1 227 ? 41.911 31.662 95.061 1.00 52.14 227 SER A N 1
ATOM 1922 C CA . SER A 1 227 ? 41.249 31.689 96.356 1.00 51.95 227 SER A CA 1
ATOM 1923 C C . SER A 1 227 ? 40.784 33.090 96.718 1.00 52.30 227 SER A C 1
ATOM 1924 O O . SER A 1 227 ? 39.635 33.287 97.112 1.00 52.16 227 SER A O 1
ATOM 1927 N N . HIS A 1 228 ? 41.691 34.053 96.595 1.00 52.24 228 HIS A N 1
ATOM 1928 C CA . HIS A 1 228 ? 41.396 35.448 96.904 1.00 53.00 228 HIS A CA 1
ATOM 1929 C C . HIS A 1 228 ? 40.154 35.874 96.129 1.00 53.19 228 HIS A C 1
ATOM 1930 O O . HIS A 1 228 ? 39.162 36.301 96.713 1.00 54.98 228 HIS A O 1
ATOM 1937 N N . PHE A 1 229 ? 40.219 35.777 94.807 1.00 51.90 229 PHE A N 1
ATOM 1938 C CA . PHE A 1 229 ? 39.070 36.107 93.979 1.00 50.35 229 PHE A CA 1
ATOM 1939 C C . PHE A 1 229 ? 38.387 34.756 93.935 1.00 51.09 229 PHE A C 1
ATOM 1940 O O . PHE A 1 229 ? 38.990 33.766 94.346 1.00 52.57 229 PHE A O 1
ATOM 1948 N N . GLY A 1 230 ? 37.151 34.683 93.466 1.00 50.43 230 GLY A N 1
ATOM 1949 C CA . GLY A 1 230 ? 36.496 33.387 93.473 1.00 50.22 230 GLY A CA 1
ATOM 1950 C C . GLY A 1 230 ? 36.545 32.643 92.163 1.00 51.29 230 GLY A C 1
ATOM 1951 O O . GLY A 1 230 ? 35.595 31.937 91.812 1.00 53.39 230 GLY A O 1
ATOM 1952 N N . VAL A 1 231 ? 37.652 32.776 91.446 1.00 50.23 231 VAL A N 1
ATOM 1953 C CA . VAL A 1 231 ? 37.794 32.137 90.144 1.00 50.35 231 VAL A CA 1
ATOM 1954 C C . VAL A 1 231 ? 37.087 30.785 90.014 1.00 49.56 231 VAL A C 1
ATOM 1955 O O . VAL A 1 231 ? 37.380 29.842 90.743 1.00 49.87 231 VAL A O 1
ATOM 1959 N N . ASP A 1 232 ? 36.153 30.709 89.073 1.00 48.34 232 ASP A N 1
ATOM 1960 C CA . ASP A 1 232 ? 35.416 29.487 88.823 1.00 49.29 232 ASP A CA 1
ATOM 1961 C C . ASP A 1 232 ? 35.904 28.853 87.524 1.00 49.27 232 ASP A C 1
ATOM 1962 O O . ASP A 1 232 ? 35.842 27.636 87.359 1.00 49.92 232 ASP A O 1
ATOM 1967 N N . PHE A 1 233 ? 36.395 29.681 86.605 1.00 48.36 233 PHE A N 1
ATOM 1968 C CA . PHE A 1 233 ? 36.931 29.186 85.337 1.00 46.96 233 PHE A CA 1
ATOM 1969 C C . PHE A 1 233 ? 38.170 29.963 84.916 1.00 46.96 233 PHE A C 1
ATOM 1970 O O . PHE A 1 233 ? 38.231 31.188 85.068 1.00 48.02 233 PHE A O 1
ATOM 1978 N N . GLU A 1 234 ? 39.147 29.242 84.375 1.00 44.49 234 GLU A N 1
ATOM 1979 C CA . GLU A 1 234 ? 40.390 29.844 83.922 1.00 41.99 234 GLU A CA 1
ATOM 1980 C C . GLU A 1 234 ? 41.129 28.903 82.968 1.00 42.62 234 GLU A C 1
ATOM 1981 O O . GLU A 1 234 ? 41.746 27.914 83.388 1.00 41.33 234 GLU A O 1
ATOM 1987 N N . PRO A 1 235 ? 41.075 29.200 81.658 1.00 40.92 235 PRO A N 1
ATOM 1988 C CA . PRO A 1 235 ? 41.754 28.350 80.685 1.00 39.27 235 PRO A CA 1
ATOM 1989 C C . PRO A 1 235 ? 43.238 28.625 80.791 1.00 37.22 235 PRO A C 1
ATOM 1990 O O . PRO A 1 235 ? 43.632 29.620 81.386 1.00 37.97 235 PRO A O 1
ATOM 1994 N N . ALA A 1 236 ? 44.061 27.746 80.232 1.00 35.94 236 ALA A N 1
ATOM 1995 C CA . ALA A 1 236 ? 45.504 27.942 80.297 1.00 37.03 236 ALA A CA 1
ATOM 1996 C C . ALA A 1 236 ? 46.236 27.171 79.205 1.00 37.83 236 ALA A C 1
ATOM 1997 O O . ALA A 1 236 ? 45.666 26.290 78.562 1.00 37.52 236 ALA A O 1
ATOM 1999 N N . GLY A 1 237 ? 47.499 27.528 78.991 1.00 39.63 237 GLY A N 1
ATOM 2000 C CA . GLY A 1 237 ? 48.295 26.877 77.974 1.00 40.21 237 GLY A CA 1
ATOM 2001 C C . GLY A 1 237 ? 48.507 25.409 78.267 1.00 42.14 237 GLY A C 1
ATOM 2002 O O . GLY A 1 237 ? 48.405 24.975 79.406 1.00 39.95 237 GLY A O 1
ATOM 2003 N N . LYS A 1 238 ? 48.787 24.639 77.224 1.00 45.80 238 LYS A N 1
ATOM 2004 C CA . LYS A 1 238 ? 49.020 23.214 77.378 1.00 49.43 238 LYS A CA 1
ATOM 2005 C C . LYS A 1 238 ? 50.064 22.985 78.466 1.00 49.44 238 LYS A C 1
ATOM 2006 O O . LYS A 1 238 ? 49.873 22.162 79.355 1.00 51.13 238 LYS A O 1
ATOM 2012 N N . ASP A 1 239 ? 51.157 23.737 78.389 1.00 49.28 239 ASP A N 1
ATOM 2013 C CA . ASP A 1 239 ? 52.269 23.629 79.329 1.00 49.37 239 ASP A CA 1
ATOM 2014 C C . ASP A 1 239 ? 51.911 23.739 80.813 1.00 48.16 239 ASP A C 1
ATOM 2015 O O . ASP A 1 239 ? 52.662 23.279 81.663 1.00 48.53 239 ASP A O 1
ATOM 2020 N N . HIS A 1 240 ? 50.778 24.352 81.129 1.00 47.29 240 HIS A N 1
ATOM 2021 C CA . HIS A 1 240 ? 50.349 24.495 82.520 1.00 47.30 240 HIS A CA 1
ATOM 2022 C C . HIS A 1 240 ? 49.362 23.388 82.886 1.00 47.53 240 HIS A C 1
ATOM 2023 O O . HIS A 1 240 ? 49.064 23.172 84.061 1.00 48.48 240 HIS A O 1
ATOM 2030 N N . LEU A 1 241 ? 48.864 22.684 81.877 1.00 45.21 241 LEU A N 1
ATOM 2031 C CA . LEU A 1 241 ? 47.914 21.615 82.105 1.00 44.57 241 LEU A CA 1
ATOM 2032 C C . LEU A 1 241 ? 48.537 20.228 82.017 1.00 44.96 241 LEU A C 1
ATOM 2033 O O . LEU A 1 241 ? 47.856 19.224 82.216 1.00 45.45 241 LEU A O 1
ATOM 2038 N N . VAL A 1 242 ? 49.828 20.173 81.706 1.00 44.31 242 VAL A N 1
ATOM 2039 C CA . VAL A 1 242 ? 50.537 18.904 81.631 1.00 44.49 242 VAL A CA 1
ATOM 2040 C C . VAL A 1 242 ? 50.593 18.286 83.028 1.00 44.59 242 VAL A C 1
ATOM 2041 O O . VAL A 1 242 ? 50.812 18.989 84.013 1.00 45.07 242 VAL A O 1
ATOM 2045 N N . ALA A 1 243 ? 50.388 16.973 83.089 1.00 45.26 243 ALA A N 1
ATOM 2046 C CA . ALA A 1 243 ? 50.381 16.188 84.329 1.00 46.25 243 ALA A CA 1
ATOM 2047 C C . ALA A 1 243 ? 50.722 16.892 85.652 1.00 47.12 243 ALA A C 1
ATOM 2048 O O . ALA A 1 243 ? 49.824 17.308 86.393 1.00 48.02 243 ALA A O 1
ATOM 2050 N N . GLY A 1 244 ? 52.003 17.035 85.967 1.00 44.69 244 GLY A N 1
ATOM 2051 C CA . GLY A 1 244 ? 52.330 17.658 87.240 1.00 43.94 244 GLY A CA 1
ATOM 2052 C C . GLY A 1 244 ? 52.691 19.123 87.164 1.00 43.42 244 GLY A C 1
ATOM 2053 O O . GLY A 1 244 ? 53.553 19.608 87.909 1.00 41.12 244 GLY A O 1
ATOM 2054 N N . SER A 1 245 ? 52.018 19.846 86.282 1.00 42.70 245 SER A N 1
ATOM 2055 C CA . SER A 1 245 ? 52.339 21.248 86.130 1.00 43.58 245 SER A CA 1
ATOM 2056 C C . SER A 1 245 ? 51.515 22.177 87.007 1.00 44.09 245 SER A C 1
ATOM 2057 O O . SER A 1 245 ? 50.812 21.753 87.920 1.00 44.60 245 SER A O 1
ATOM 2060 N N . SER A 1 246 ? 51.629 23.459 86.703 1.00 44.39 246 SER A N 1
ATOM 2061 C CA . SER A 1 246 ? 50.947 24.527 87.411 1.00 44.67 246 SER A CA 1
ATOM 2062 C C . SER A 1 246 ? 49.603 24.165 88.017 1.00 44.48 246 SER A C 1
ATOM 2063 O O . SER A 1 246 ? 49.409 24.262 89.233 1.00 45.33 246 SER A O 1
ATOM 2066 N N . TYR A 1 247 ? 48.682 23.758 87.150 1.00 43.66 247 TYR A N 1
ATOM 2067 C CA . TYR A 1 247 ? 47.325 23.413 87.543 1.00 43.64 247 TYR A CA 1
ATOM 2068 C C . TYR A 1 247 ? 47.193 22.266 88.530 1.00 45.17 247 TYR A C 1
ATOM 2069 O O . TYR A 1 247 ? 46.649 22.451 89.623 1.00 47.80 247 TYR A O 1
ATOM 2078 N N . ASP A 1 248 ? 47.671 21.085 88.153 1.00 44.18 248 ASP A N 1
ATOM 2079 C CA . ASP A 1 248 ? 47.569 19.924 89.026 1.00 44.37 248 ASP A CA 1
ATOM 2080 C C . ASP A 1 248 ? 48.155 20.151 90.401 1.00 44.60 248 ASP A C 1
ATOM 2081 O O . ASP A 1 248 ? 47.606 19.706 91.416 1.00 43.97 248 ASP A O 1
ATOM 2086 N N . THR A 1 249 ? 49.272 20.860 90.421 1.00 44.51 249 THR A N 1
ATOM 2087 C CA . THR A 1 249 ? 49.967 21.180 91.647 1.00 44.14 249 THR A CA 1
ATOM 2088 C C . THR A 1 249 ? 49.251 22.298 92.400 1.00 45.27 249 THR A C 1
ATOM 2089 O O . THR A 1 249 ? 49.437 22.464 93.605 1.00 46.02 249 THR A O 1
ATOM 2093 N N . GLY A 1 250 ? 48.434 23.070 91.689 1.00 46.58 250 GLY A N 1
ATOM 2094 C CA . GLY A 1 250 ? 47.702 24.149 92.332 1.00 48.61 250 GLY A CA 1
ATOM 2095 C C . GLY A 1 250 ? 46.352 23.642 92.806 1.00 50.05 250 GLY A C 1
ATOM 2096 O O . GLY A 1 250 ? 45.785 24.123 93.787 1.00 48.69 250 GLY A O 1
ATOM 2097 N N . LYS A 1 251 ? 45.844 22.651 92.084 1.00 52.29 251 LYS A N 1
ATOM 2098 C CA . LYS A 1 251 ? 44.564 22.026 92.385 1.00 54.33 251 LYS A CA 1
ATOM 2099 C C . LYS A 1 251 ? 44.630 21.410 93.781 1.00 54.54 251 LYS A C 1
ATOM 2100 O O . LYS A 1 251 ? 43.602 21.132 94.402 1.00 55.44 251 LYS A O 1
ATOM 2106 N N . GLU A 1 252 ? 45.849 21.196 94.268 1.00 54.13 252 GLU A N 1
ATOM 2107 C CA . GLU A 1 252 ? 46.051 20.627 95.592 1.00 53.29 252 GLU A CA 1
ATOM 2108 C C . GLU A 1 252 ? 46.363 21.713 96.616 1.00 53.02 252 GLU A C 1
ATOM 2109 O O . GLU A 1 252 ? 45.784 21.721 97.710 1.00 53.00 252 GLU A O 1
ATOM 2115 N N . ILE A 1 253 ? 47.266 22.631 96.261 1.00 51.53 253 ILE A N 1
ATOM 2116 C CA . ILE A 1 253 ? 47.647 23.724 97.158 1.00 49.05 253 ILE A CA 1
ATOM 2117 C C . ILE A 1 253 ? 46.470 24.611 97.567 1.00 49.43 253 ILE A C 1
ATOM 2118 O O . ILE A 1 253 ? 46.370 25.013 98.729 1.00 50.09 253 ILE A O 1
ATOM 2123 N N . ILE A 1 254 ? 45.584 24.929 96.631 1.00 47.65 254 ILE A N 1
ATOM 2124 C CA . ILE A 1 254 ? 44.442 25.754 96.982 1.00 48.15 254 ILE A CA 1
ATOM 2125 C C . ILE A 1 254 ? 43.559 25.012 98.000 1.00 50.73 254 ILE A C 1
ATOM 2126 O O . ILE A 1 254 ? 42.953 25.627 98.882 1.00 51.12 254 ILE A O 1
ATOM 2131 N N . LYS A 1 255 ? 43.506 23.687 97.876 1.00 52.72 255 LYS A N 1
ATOM 2132 C CA . LYS A 1 255 ? 42.710 22.845 98.770 1.00 53.66 255 LYS A CA 1
ATOM 2133 C C . LYS A 1 255 ? 43.342 22.705 100.146 1.00 53.87 255 LYS A C 1
ATOM 2134 O O . LYS A 1 255 ? 42.797 23.169 101.144 1.00 54.53 255 LYS A O 1
ATOM 2140 N N . GLU A 1 256 ? 44.499 22.052 100.185 1.00 54.11 256 GLU A N 1
ATOM 2141 C CA . GLU A 1 256 ? 45.216 21.816 101.432 1.00 53.55 256 GLU A CA 1
ATOM 2142 C C . GLU A 1 256 ? 45.715 23.064 102.136 1.00 52.37 256 GLU A C 1
ATOM 2143 O O . GLU A 1 256 ? 46.125 22.995 103.288 1.00 52.13 256 GLU A O 1
ATOM 2149 N N . VAL A 1 257 ? 45.679 24.204 101.457 1.00 52.46 257 VAL A N 1
ATOM 2150 C CA . VAL A 1 257 ? 46.157 25.450 102.052 1.00 50.54 257 VAL A CA 1
ATOM 2151 C C . VAL A 1 257 ? 45.085 26.523 102.216 1.00 51.25 257 VAL A C 1
ATOM 2152 O O . VAL A 1 257 ? 45.036 27.209 103.236 1.00 53.18 257 VAL A O 1
ATOM 2156 N N . TYR A 1 258 ? 44.231 26.687 101.217 1.00 51.32 258 TYR A N 1
ATOM 2157 C CA . TYR A 1 258 ? 43.189 27.699 101.317 1.00 50.99 258 TYR A CA 1
ATOM 2158 C C . TYR A 1 258 ? 41.802 27.074 101.392 1.00 51.27 258 TYR A C 1
ATOM 2159 O O . TYR A 1 258 ? 40.793 27.771 101.286 1.00 53.33 258 TYR A O 1
ATOM 2168 N N . GLY A 1 259 ? 41.762 25.759 101.580 1.00 51.23 259 GLY A N 1
ATOM 2169 C CA . GLY A 1 259 ? 40.497 25.051 101.678 1.00 52.07 259 GLY A CA 1
ATOM 2170 C C . GLY A 1 259 ? 39.468 25.405 100.618 1.00 53.06 259 GLY A C 1
ATOM 2171 O O . GLY A 1 259 ? 38.295 25.613 100.923 1.00 52.16 259 GLY A O 1
ATOM 2172 N N . LYS A 1 260 ? 39.908 25.472 99.368 1.00 54.60 260 LYS A N 1
ATOM 2173 C CA . LYS A 1 260 ? 39.019 25.794 98.267 1.00 55.91 260 LYS A CA 1
ATOM 2174 C C . LYS A 1 260 ? 39.249 24.796 97.145 1.00 56.75 260 LYS A C 1
ATOM 2175 O O . LYS A 1 260 ? 40.277 24.110 97.114 1.00 57.29 260 LYS A O 1
ATOM 2181 N N . GLU A 1 261 ? 38.284 24.711 96.232 1.00 57.57 261 GLU A N 1
ATOM 2182 C CA . GLU A 1 261 ? 38.395 23.827 95.074 1.00 58.18 261 GLU A CA 1
ATOM 2183 C C . GLU A 1 261 ? 38.960 24.682 93.939 1.00 56.72 261 GLU A C 1
ATOM 2184 O O . GLU A 1 261 ? 38.635 25.866 93.816 1.00 56.83 261 GLU A O 1
ATOM 2190 N N . ALA A 1 262 ? 39.822 24.097 93.123 1.00 53.94 262 ALA A N 1
ATOM 2191 C CA . ALA A 1 262 ? 40.400 24.845 92.024 1.00 50.53 262 ALA A CA 1
ATOM 2192 C C . ALA A 1 262 ? 39.318 25.068 90.985 1.00 49.61 262 ALA A C 1
ATOM 2193 O O . ALA A 1 262 ? 38.355 24.299 90.902 1.00 47.54 262 ALA A O 1
ATOM 2195 N N . PRO A 1 263 ? 39.445 26.146 90.195 1.00 49.21 263 PRO A N 1
ATOM 2196 C CA . PRO A 1 263 ? 38.447 26.421 89.165 1.00 49.36 263 PRO A CA 1
ATOM 2197 C C . PRO A 1 263 ? 38.587 25.372 88.064 1.00 49.38 263 PRO A C 1
ATOM 2198 O O . PRO A 1 263 ? 39.564 24.620 88.042 1.00 49.08 263 PRO A O 1
ATOM 2202 N N . LEU A 1 264 ? 37.604 25.301 87.172 1.00 49.62 264 LEU A N 1
ATO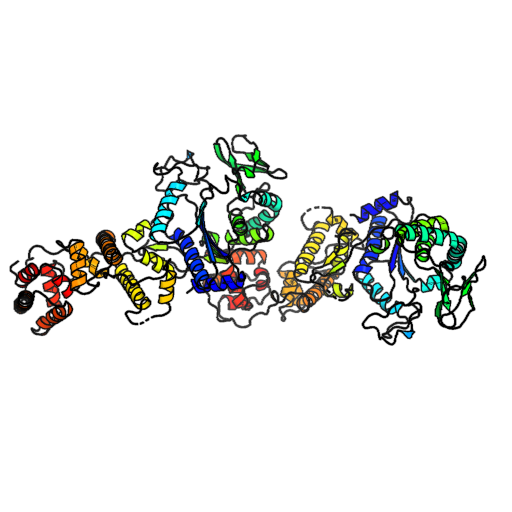M 2203 C CA . LEU A 1 264 ? 37.675 24.358 86.067 1.00 49.91 264 LEU A CA 1
ATOM 2204 C C . LEU A 1 264 ? 38.625 24.983 85.046 1.00 49.71 264 LEU A C 1
ATOM 2205 O O . LEU A 1 264 ? 38.862 26.196 85.070 1.00 49.10 264 LEU A O 1
ATOM 2210 N N . SER A 1 265 ? 39.187 24.179 84.156 1.00 48.53 265 SER A N 1
ATOM 2211 C CA . SER A 1 265 ? 40.093 24.754 83.176 1.00 49.12 265 SER A CA 1
ATOM 2212 C C . SER A 1 265 ? 39.816 24.235 81.773 1.00 48.83 265 SER A C 1
ATOM 2213 O O . SER A 1 265 ? 38.851 23.498 81.558 1.00 47.29 265 SER A O 1
ATOM 2216 N N . LEU A 1 266 ? 40.664 24.640 80.827 1.00 48.13 266 LEU A N 1
ATOM 2217 C CA . LEU A 1 266 ? 40.518 24.259 79.426 1.00 47.21 266 LEU A CA 1
ATOM 2218 C C . LEU A 1 266 ? 41.818 24.558 78.691 1.00 46.64 266 LEU A C 1
ATOM 2219 O O . LEU A 1 266 ? 42.403 25.628 78.851 1.00 47.02 266 LEU A O 1
ATOM 2224 N N . MET A 1 267 ? 42.264 23.619 77.873 1.00 44.97 267 MET A N 1
ATOM 2225 C CA . MET A 1 267 ? 43.499 23.810 77.132 1.00 45.90 267 MET A CA 1
ATOM 2226 C C . MET A 1 267 ? 43.245 24.473 75.777 1.00 46.51 267 MET A C 1
ATOM 2227 O O . MET A 1 267 ? 42.479 23.961 74.953 1.00 47.85 267 MET A O 1
ATOM 2232 N N . TYR A 1 268 ? 43.873 25.621 75.552 1.00 44.99 268 TYR A N 1
ATOM 2233 C CA . TYR A 1 268 ? 43.719 26.303 74.275 1.00 42.61 268 TYR A CA 1
ATOM 2234 C C . TYR A 1 268 ? 45.027 26.073 73.520 1.00 42.64 268 TYR A C 1
ATOM 2235 O O . TYR A 1 268 ? 46.115 26.125 74.102 1.00 42.11 268 TYR A O 1
ATOM 2244 N N . GLU A 1 269 ? 44.912 25.796 72.226 1.00 42.76 269 GLU A N 1
ATOM 2245 C CA . GLU A 1 269 ? 46.067 25.503 71.400 1.00 42.39 269 GLU A CA 1
ATOM 2246 C C . GLU A 1 269 ? 46.707 26.713 70.710 1.00 42.77 269 GLU A C 1
ATOM 2247 O O . GLU A 1 269 ? 46.185 27.827 70.748 1.00 42.92 269 GLU A O 1
ATOM 2253 N N . PHE A 1 270 ? 47.856 26.460 70.092 1.00 42.76 270 PHE A N 1
ATOM 2254 C CA . PHE A 1 270 ? 48.660 27.447 69.373 1.00 43.18 270 PHE A CA 1
ATOM 2255 C C . PHE A 1 270 ? 47.910 28.294 68.339 1.00 41.43 270 PHE A C 1
ATOM 2256 O O . PHE A 1 270 ? 46.889 27.887 67.786 1.00 39.76 270 PHE A O 1
ATOM 2264 N N . VAL A 1 271 ? 48.435 29.483 68.086 1.00 39.86 271 VAL A N 1
ATOM 2265 C CA . VAL A 1 271 ? 47.840 30.380 67.111 1.00 39.76 271 VAL A CA 1
ATOM 2266 C C . VAL A 1 271 ? 48.949 31.010 66.280 1.00 39.76 271 VAL A C 1
ATOM 2267 O O . VAL A 1 271 ? 49.934 31.511 66.824 1.00 40.08 271 VAL A O 1
ATOM 2271 N N . GLY A 1 272 ? 48.785 30.975 64.963 1.00 40.15 272 GLY A N 1
ATOM 2272 C CA . GLY A 1 272 ? 49.776 31.546 64.067 1.00 41.74 272 GLY A CA 1
ATOM 2273 C C . GLY A 1 272 ? 49.213 31.823 62.684 1.00 43.34 272 GLY A C 1
ATOM 2274 O O . GLY A 1 272 ? 48.022 31.637 62.425 1.00 44.06 272 GLY A O 1
ATOM 2275 N N . ILE A 1 273 ? 50.086 32.258 61.787 1.00 45.19 273 ILE A N 1
ATOM 2276 C CA . ILE A 1 273 ? 49.726 32.587 60.416 1.00 45.54 273 ILE A CA 1
ATOM 2277 C C . ILE A 1 273 ? 50.301 31.521 59.506 1.00 46.58 273 ILE A C 1
ATOM 2278 O O . ILE A 1 273 ? 51.356 30.980 59.788 1.00 46.51 273 ILE A O 1
ATOM 2283 N N . LYS A 1 274 ? 49.605 31.213 58.419 1.00 50.36 274 LYS A N 1
ATOM 2284 C CA . LYS A 1 274 ? 50.072 30.202 57.480 1.00 55.13 274 LYS A CA 1
ATOM 2285 C C . LYS A 1 274 ? 51.301 30.699 56.736 1.00 58.76 274 LYS A C 1
ATOM 2286 O O . LYS A 1 274 ? 51.536 31.909 56.645 1.00 57.24 274 LYS A O 1
ATOM 2292 N N . GLY A 1 275 ? 52.080 29.756 56.207 1.00 62.67 275 GLY A N 1
ATOM 2293 C CA . GLY A 1 275 ? 53.283 30.106 55.473 1.00 67.43 275 GLY A CA 1
ATOM 2294 C C . GLY A 1 275 ? 54.259 30.849 56.363 1.00 70.89 275 GLY A C 1
ATOM 2295 O O . GLY A 1 275 ? 54.764 31.917 56.000 1.00 71.82 275 GLY A O 1
ATOM 2296 N N . GLN A 1 276 ? 54.527 30.276 57.532 1.00 72.96 276 GLN A N 1
ATOM 2297 C CA . GLN A 1 276 ? 55.433 30.883 58.494 1.00 75.23 276 GLN A CA 1
ATOM 2298 C C . GLN A 1 276 ? 55.658 29.945 59.674 1.00 75.86 276 GLN A C 1
ATOM 2299 O O . GLN A 1 276 ? 56.833 29.647 59.980 1.00 75.80 276 GLN A O 1
ATOM 2305 N N . ASN A 1 286 ? 59.677 37.550 65.182 1.00 57.92 286 ASN A N 1
ATOM 2306 C CA . ASN A 1 286 ? 58.764 36.663 64.397 1.00 57.55 286 ASN A CA 1
ATOM 2307 C C . ASN A 1 286 ? 57.436 36.465 65.141 1.00 55.84 286 ASN A C 1
ATOM 2308 O O . ASN A 1 286 ? 56.627 35.586 64.816 1.00 54.93 286 ASN A O 1
ATOM 2313 N N . VAL A 1 287 ? 57.217 37.309 66.140 1.00 51.95 287 VAL A N 1
ATOM 2314 C CA . VAL A 1 287 ? 56.009 37.255 66.931 1.00 48.49 287 VAL A CA 1
ATOM 2315 C C . VAL A 1 287 ? 54.897 37.988 66.167 1.00 45.90 287 VAL A C 1
ATOM 2316 O O . VAL A 1 287 ? 55.170 38.961 65.465 1.00 45.75 287 VAL A O 1
ATOM 2320 N N . ILE A 1 288 ? 53.662 37.502 66.285 1.00 42.66 288 ILE A N 1
ATOM 2321 C CA . ILE A 1 288 ? 52.514 38.112 65.617 1.00 40.25 288 ILE A CA 1
ATOM 2322 C C . ILE A 1 288 ? 51.577 38.676 66.670 1.00 39.52 288 ILE A C 1
ATOM 2323 O O . ILE A 1 288 ? 51.138 37.965 67.574 1.00 39.19 288 ILE A O 1
ATOM 2328 N N . LEU A 1 289 ? 51.254 39.955 66.537 1.00 38.09 289 LEU A N 1
ATOM 2329 C CA . LEU A 1 289 ? 50.372 40.626 67.476 1.00 35.48 289 LEU A CA 1
ATOM 2330 C C . LEU A 1 289 ? 48.998 40.912 66.873 1.00 36.34 289 LEU A C 1
ATOM 2331 O O . LEU A 1 289 ? 48.773 40.782 65.666 1.00 36.01 289 LEU A O 1
ATOM 2336 N N . LEU A 1 290 ? 48.059 41.306 67.716 1.00 36.53 290 LEU A N 1
ATOM 2337 C CA . LEU A 1 290 ? 46.744 41.613 67.200 1.00 36.01 290 LEU A CA 1
ATOM 2338 C C . LEU A 1 290 ? 46.875 42.774 66.217 1.00 36.04 290 LEU A C 1
ATOM 2339 O O . LEU A 1 290 ? 46.137 42.855 65.248 1.00 37.75 290 LEU A O 1
ATOM 2344 N N . SER A 1 291 ? 47.834 43.662 66.451 1.00 36.93 291 SER A N 1
ATOM 2345 C CA . SER A 1 291 ? 48.048 44.793 65.551 1.00 37.05 291 SER A CA 1
ATOM 2346 C C . SER A 1 291 ? 48.343 44.300 64.136 1.00 37.30 291 SER A C 1
ATOM 2347 O O . SER A 1 291 ? 47.891 44.890 63.164 1.00 38.64 291 SER A O 1
ATOM 2350 N N . ASP A 1 292 ? 49.112 43.223 64.024 1.00 37.35 292 ASP A N 1
ATOM 2351 C CA . ASP A 1 292 ? 49.446 42.666 62.724 1.00 36.93 292 ASP A CA 1
ATOM 2352 C C . ASP A 1 292 ? 48.168 42.206 62.006 1.00 36.68 292 ASP A C 1
ATOM 2353 O O . ASP A 1 292 ? 47.975 42.487 60.825 1.00 37.76 292 ASP A O 1
ATOM 2358 N N . LEU A 1 293 ? 47.288 41.513 62.716 1.00 33.34 293 LEU A N 1
ATOM 2359 C CA . LEU A 1 293 ? 46.057 41.049 62.099 1.00 32.44 293 LEU A CA 1
ATOM 2360 C C . LEU A 1 293 ? 45.162 42.227 61.708 1.00 34.43 293 LEU A C 1
ATOM 2361 O O . LEU A 1 293 ? 44.443 42.153 60.715 1.00 37.53 293 LEU A O 1
ATOM 2366 N N . TYR A 1 294 ? 45.215 43.309 62.481 1.00 34.45 294 TYR A N 1
ATOM 2367 C CA . TYR A 1 294 ? 44.386 44.480 62.215 1.00 34.20 294 TYR A CA 1
ATOM 2368 C C . TYR A 1 294 ? 44.720 45.155 60.902 1.00 35.16 294 TYR A C 1
ATOM 2369 O O . TYR A 1 294 ? 43.875 45.820 60.307 1.00 37.81 294 TYR A O 1
ATOM 2378 N N . GLU A 1 295 ? 45.945 44.996 60.436 1.00 35.16 295 GLU A N 1
ATOM 2379 C CA . GLU A 1 295 ? 46.320 45.632 59.183 1.00 35.89 295 GLU A CA 1
ATOM 2380 C C . GLU A 1 295 ? 45.425 45.145 58.058 1.00 34.21 295 GLU A C 1
ATOM 2381 O O . GLU A 1 295 ? 45.187 45.857 57.094 1.00 33.59 295 GLU A O 1
ATOM 2387 N N . VAL A 1 296 ? 44.897 43.938 58.196 1.00 33.24 296 VAL A N 1
ATOM 2388 C CA . VAL A 1 296 ? 44.086 43.396 57.125 1.00 31.69 296 VAL A CA 1
ATOM 2389 C C . VAL A 1 296 ? 42.809 42.639 57.529 1.00 31.33 296 VAL A C 1
ATOM 2390 O O . VAL A 1 296 ? 42.058 42.210 56.672 1.00 32.20 296 VAL A O 1
ATOM 2394 N N . LEU A 1 297 ? 42.562 42.479 58.825 1.00 32.12 297 LEU A N 1
ATOM 2395 C CA . LEU A 1 297 ? 41.367 41.778 59.300 1.00 33.07 297 LEU A CA 1
ATOM 2396 C C . LEU A 1 297 ? 40.482 42.669 60.175 1.00 35.09 297 LEU A C 1
ATOM 2397 O O . LEU A 1 297 ? 40.950 43.264 61.143 1.00 34.46 297 LEU A O 1
ATOM 2402 N N . GLU A 1 298 ? 39.202 42.761 59.828 1.00 36.64 298 GLU A N 1
ATOM 2403 C CA . GLU A 1 298 ? 38.274 43.558 60.614 1.00 38.95 298 GLU A CA 1
ATOM 2404 C C . GLU A 1 298 ? 38.225 42.954 62.011 1.00 38.63 298 GLU A C 1
ATOM 2405 O O . GLU A 1 298 ? 38.362 41.742 62.185 1.00 39.10 298 GLU A O 1
ATOM 2411 N N . PRO A 1 299 ? 38.016 43.793 63.024 1.00 38.17 299 PRO A N 1
ATOM 2412 C CA . PRO A 1 299 ? 37.946 43.323 64.408 1.00 38.26 299 PRO A CA 1
ATOM 2413 C C . PRO A 1 299 ? 36.894 42.228 64.621 1.00 39.70 299 PRO A C 1
ATOM 2414 O O . PRO A 1 299 ? 37.096 41.311 65.415 1.00 42.68 299 PRO A O 1
ATOM 2418 N N . GLY A 1 300 ? 35.773 42.326 63.917 1.00 38.83 300 GLY A N 1
ATOM 2419 C CA . GLY A 1 300 ? 34.729 41.332 64.060 1.00 38.57 300 GLY A CA 1
ATOM 2420 C C . GLY A 1 300 ? 35.186 40.000 63.497 1.00 40.73 300 GLY A C 1
ATOM 2421 O O . GLY A 1 300 ? 34.878 38.931 64.038 1.00 42.16 300 GLY A O 1
ATOM 2422 N N . LEU A 1 301 ? 35.925 40.066 62.396 1.00 39.97 301 LEU A N 1
ATOM 2423 C CA . LEU A 1 301 ? 36.449 38.876 61.753 1.00 38.64 301 LEU A CA 1
ATOM 2424 C C . LEU A 1 301 ? 37.405 38.167 62.717 1.00 37.74 301 LEU A C 1
ATOM 2425 O O . LEU A 1 301 ? 37.325 36.947 62.900 1.00 36.34 301 LEU A O 1
ATOM 2430 N N . VAL A 1 302 ? 38.304 38.931 63.334 1.00 36.55 302 VAL A N 1
ATOM 2431 C CA . VAL A 1 302 ? 39.242 38.352 64.293 1.00 37.31 302 VAL A CA 1
ATOM 2432 C C . VAL A 1 302 ? 38.451 37.574 65.351 1.00 37.44 302 VAL A C 1
ATOM 2433 O O . VAL A 1 302 ? 38.688 36.380 65.560 1.00 36.86 302 VAL A O 1
ATOM 2437 N N . ARG A 1 303 ? 37.506 38.255 66.002 1.00 37.38 303 ARG A N 1
ATOM 2438 C CA . ARG A 1 303 ? 36.663 37.626 67.022 1.00 38.25 303 ARG A CA 1
ATOM 2439 C C . ARG A 1 303 ? 36.009 36.334 66.517 1.00 38.51 303 ARG A C 1
ATOM 2440 O O . ARG A 1 303 ? 36.046 35.305 67.199 1.00 38.15 303 ARG A O 1
ATOM 2448 N N . PHE A 1 304 ? 35.431 36.385 65.320 1.00 38.20 304 PHE A N 1
ATOM 2449 C CA . PHE A 1 304 ? 34.784 35.215 64.731 1.00 38.78 304 PHE A CA 1
ATOM 2450 C C . PHE A 1 304 ? 35.759 34.050 64.514 1.00 40.56 304 PHE A C 1
ATOM 2451 O O . PHE A 1 304 ? 35.418 32.889 64.745 1.00 40.01 304 PHE A O 1
ATOM 2459 N N . ILE A 1 305 ? 36.967 34.359 64.050 1.00 42.11 305 ILE A N 1
ATOM 2460 C CA . ILE A 1 305 ? 37.968 33.327 63.821 1.00 43.22 305 ILE A CA 1
ATOM 2461 C C . ILE A 1 305 ? 38.265 32.591 65.128 1.00 44.92 305 ILE A C 1
ATOM 2462 O O . ILE A 1 305 ? 38.415 31.370 65.133 1.00 47.37 305 ILE A O 1
ATOM 2467 N N . TYR A 1 306 ? 38.344 33.319 66.239 1.00 44.34 306 TYR A N 1
ATOM 2468 C CA . TYR A 1 306 ? 38.611 32.670 67.519 1.00 44.27 306 TYR A CA 1
ATOM 2469 C C . TYR A 1 306 ? 37.394 31.941 68.081 1.00 46.08 306 TYR A C 1
ATOM 2470 O O . TYR A 1 306 ? 37.533 31.045 68.916 1.00 48.71 306 TYR A O 1
ATOM 2479 N N . ALA A 1 307 ? 36.204 32.314 67.626 1.00 45.93 307 ALA A N 1
ATOM 2480 C CA . ALA A 1 307 ? 34.988 31.671 68.109 1.00 46.37 307 ALA A CA 1
ATOM 2481 C C . ALA A 1 307 ? 34.596 30.475 67.248 1.00 46.89 307 ALA A C 1
ATOM 2482 O O . ALA A 1 307 ? 33.803 29.639 67.659 1.00 46.61 307 ALA A O 1
ATOM 2484 N N . ARG A 1 308 ? 35.173 30.398 66.057 1.00 48.67 308 ARG A N 1
ATOM 2485 C CA . ARG A 1 308 ? 34.864 29.338 65.111 1.00 50.19 308 ARG A CA 1
ATOM 2486 C C . ARG A 1 308 ? 35.654 28.048 65.309 1.00 50.57 308 ARG A C 1
ATOM 2487 O O . ARG A 1 308 ? 35.309 27.015 64.733 1.00 50.10 308 ARG A O 1
ATOM 2495 N N . HIS A 1 309 ? 36.716 28.099 66.108 1.00 50.73 309 HIS A N 1
ATOM 2496 C CA . HIS A 1 309 ? 37.523 26.910 66.339 1.00 49.84 309 HIS A CA 1
ATOM 2497 C C . HIS A 1 309 ? 37.335 26.313 67.720 1.00 49.73 309 HIS A C 1
ATOM 2498 O O . HIS A 1 309 ? 36.826 26.966 68.632 1.00 49.09 309 HIS A O 1
ATOM 2505 N N . ARG A 1 310 ? 37.752 25.057 67.859 1.00 49.58 310 ARG A N 1
ATOM 2506 C CA . ARG A 1 310 ? 37.685 24.370 69.136 1.00 49.72 310 ARG A CA 1
ATOM 2507 C C . ARG A 1 310 ? 38.991 24.691 69.858 1.00 48.34 310 ARG A C 1
ATOM 2508 O O . ARG A 1 310 ? 40.066 24.680 69.268 1.00 47.14 310 ARG A O 1
ATOM 2516 N N . PRO A 1 311 ? 38.910 24.964 71.157 1.00 47.33 311 PRO A N 1
ATOM 2517 C CA . PRO A 1 311 ? 40.078 25.303 71.964 1.00 46.79 311 PRO A CA 1
ATOM 2518 C C . PRO A 1 311 ? 41.347 24.512 71.725 1.00 45.35 311 PRO A C 1
ATOM 2519 O O . PRO A 1 311 ? 42.431 25.073 71.781 1.00 44.59 311 PRO A O 1
ATOM 2523 N N . ASN A 1 312 ? 41.222 23.217 71.458 1.00 47.45 312 ASN A N 1
ATOM 2524 C CA . ASN A 1 312 ? 42.406 22.370 71.278 1.00 48.84 312 ASN A CA 1
ATOM 2525 C C . ASN A 1 312 ? 42.812 22.105 69.845 1.00 48.43 312 ASN A C 1
ATOM 2526 O O . ASN A 1 312 ? 43.609 21.213 69.572 1.00 49.19 312 ASN A O 1
ATOM 2531 N N . LYS A 1 313 ? 42.250 22.886 68.935 1.00 48.86 313 LYS A N 1
ATOM 2532 C CA . LYS A 1 313 ? 42.571 22.800 67.520 1.00 48.81 313 LYS A CA 1
ATOM 2533 C C . LYS A 1 313 ? 43.338 24.100 67.285 1.00 48.03 313 LYS A C 1
ATOM 2534 O O . LYS A 1 313 ? 42.825 25.180 67.582 1.00 47.61 313 LYS A O 1
ATOM 2540 N N . GLU A 1 314 ? 44.567 24.017 66.787 1.00 47.70 314 GLU A N 1
ATOM 2541 C CA . GLU A 1 314 ? 45.329 25.248 66.581 1.00 48.57 314 GLU A CA 1
ATOM 2542 C C . GLU A 1 314 ? 44.771 26.131 65.469 1.00 46.68 314 GLU A C 1
ATOM 2543 O O . GLU A 1 314 ? 44.198 25.642 64.500 1.00 46.69 314 GLU A O 1
ATOM 2549 N N . ILE A 1 315 ? 44.916 27.441 65.636 1.00 44.29 315 ILE A N 1
ATOM 2550 C CA . ILE A 1 315 ? 44.432 28.396 64.653 1.00 41.34 315 ILE A CA 1
ATOM 2551 C C . ILE A 1 315 ? 45.559 28.844 63.724 1.00 39.69 315 ILE A C 1
ATOM 2552 O O . ILE A 1 315 ? 46.582 29.339 64.172 1.00 39.83 315 ILE A O 1
ATOM 2557 N N . LYS A 1 316 ? 45.374 28.630 62.427 1.00 40.26 316 LYS A N 1
ATOM 2558 C CA . LYS A 1 316 ? 46.364 29.020 61.417 1.00 42.66 316 LYS A CA 1
ATOM 2559 C C . LYS A 1 316 ? 45.667 29.945 60.420 1.00 40.93 316 LYS A C 1
ATOM 2560 O O . LYS A 1 316 ? 44.981 29.480 59.508 1.00 38.85 316 LYS A O 1
ATOM 2566 N N . ILE A 1 317 ? 45.841 31.250 60.592 1.00 39.65 317 ILE A N 1
ATOM 2567 C CA . ILE A 1 317 ? 45.184 32.216 59.716 1.00 39.10 317 ILE A CA 1
ATOM 2568 C C . ILE A 1 317 ? 45.978 32.474 58.453 1.00 38.88 317 ILE A C 1
ATOM 2569 O O . ILE A 1 317 ? 47.160 32.789 58.508 1.00 39.22 317 ILE A O 1
ATOM 2574 N N . ASP A 1 318 ? 45.315 32.325 57.314 1.00 39.88 318 ASP A N 1
ATOM 2575 C CA . ASP A 1 318 ? 45.940 32.551 56.019 1.00 40.36 318 ASP A CA 1
ATOM 2576 C C . ASP A 1 318 ? 45.714 34.015 55.650 1.00 39.37 318 ASP A C 1
ATOM 2577 O O . ASP A 1 318 ? 44.627 34.392 55.227 1.00 38.32 318 ASP A O 1
ATOM 2582 N N . LEU A 1 319 ? 46.736 34.842 55.826 1.00 38.84 319 LEU A N 1
ATOM 2583 C CA . LEU A 1 319 ? 46.614 36.257 55.492 1.00 37.45 319 LEU A CA 1
ATOM 2584 C C . LEU A 1 319 ? 46.869 36.508 54.002 1.00 35.86 319 LEU A C 1
ATOM 2585 O O . LEU A 1 319 ? 46.738 37.634 53.519 1.00 36.51 319 LEU A O 1
ATOM 2590 N N . GLY A 1 320 ? 47.225 35.449 53.281 1.00 34.01 320 GLY A N 1
ATOM 2591 C CA . GLY A 1 320 ? 47.474 35.560 51.858 1.00 33.00 320 GLY A CA 1
ATOM 2592 C C . GLY A 1 320 ? 46.210 35.367 51.026 1.00 33.62 320 GLY A C 1
ATOM 2593 O O . GLY A 1 320 ? 45.159 35.918 51.341 1.00 32.46 320 GLY A O 1
ATOM 2594 N N . LEU A 1 321 ? 46.317 34.570 49.967 1.00 32.58 321 LEU A N 1
ATOM 2595 C CA . LEU A 1 321 ? 45.198 34.306 49.072 1.00 32.60 321 LEU A CA 1
ATOM 2596 C C . LEU A 1 321 ? 43.947 33.784 49.787 1.00 33.33 321 LEU A C 1
ATOM 2597 O O . LEU A 1 321 ? 42.824 34.057 49.361 1.00 33.30 321 LEU A O 1
ATOM 2602 N N . GLY A 1 322 ? 44.140 33.041 50.872 1.00 32.78 322 GLY A N 1
ATOM 2603 C CA . GLY A 1 322 ? 43.007 32.492 51.592 1.00 32.78 322 GLY A CA 1
ATOM 2604 C C . GLY A 1 322 ? 42.197 33.481 52.416 1.00 34.18 322 GLY A C 1
ATOM 2605 O O . GLY A 1 322 ? 41.215 33.097 53.051 1.00 36.53 322 GLY A O 1
ATOM 2606 N N . ILE A 1 323 ? 42.595 34.748 52.416 1.00 32.33 323 ILE A N 1
ATOM 2607 C CA . ILE A 1 323 ? 41.880 35.756 53.179 1.00 31.73 323 ILE A CA 1
ATOM 2608 C C . ILE A 1 323 ? 40.585 36.148 52.457 1.00 34.45 323 ILE A C 1
ATOM 2609 O O . ILE A 1 323 ? 39.642 36.661 53.060 1.00 33.83 323 ILE A O 1
ATOM 2614 N N . LEU A 1 324 ? 40.564 35.919 51.152 1.00 37.17 324 LEU A N 1
ATOM 2615 C CA . LEU A 1 324 ? 39.406 36.238 50.333 1.00 37.73 324 LEU A CA 1
ATOM 2616 C C . LEU A 1 324 ? 38.239 35.307 50.667 1.00 39.30 324 LEU A C 1
ATOM 2617 O O . LEU A 1 324 ? 37.099 35.763 50.772 1.00 40.00 324 LEU A O 1
ATOM 2622 N N . ASN A 1 325 ? 38.511 34.010 50.838 1.00 40.88 325 ASN A N 1
ATOM 2623 C CA . ASN A 1 325 ? 37.444 33.068 51.199 1.00 41.32 325 ASN A CA 1
ATOM 2624 C C . ASN A 1 325 ? 37.084 33.259 52.663 1.00 40.34 325 ASN A C 1
ATOM 2625 O O . ASN A 1 325 ? 35.984 32.914 53.094 1.00 41.57 325 ASN A O 1
ATOM 2630 N N . LEU A 1 326 ? 38.015 33.800 53.438 1.00 39.00 326 LEU A N 1
ATOM 2631 C CA . LEU A 1 326 ? 37.735 34.037 54.847 1.00 37.48 326 LEU A CA 1
ATOM 2632 C C . LEU A 1 326 ? 36.595 35.048 54.934 1.00 35.96 326 LEU A C 1
ATOM 2633 O O . LEU A 1 326 ? 35.573 34.775 55.539 1.00 36.55 326 LEU A O 1
ATOM 2638 N N . TYR A 1 327 ? 36.771 36.207 54.306 1.00 34.22 327 TYR A N 1
ATOM 2639 C CA . TYR A 1 327 ? 35.757 37.248 54.305 1.00 33.80 327 TYR A CA 1
ATOM 2640 C C . TYR A 1 327 ? 34.413 36.775 53.727 1.00 35.54 327 TYR A C 1
ATOM 2641 O O . TYR A 1 327 ? 33.351 37.114 54.246 1.00 34.82 327 TYR A O 1
ATOM 2650 N N . ASP A 1 328 ? 34.468 35.992 52.656 1.00 37.21 328 ASP A N 1
ATOM 2651 C CA . ASP A 1 328 ? 33.263 35.478 52.024 1.00 40.24 328 ASP A CA 1
ATOM 2652 C C . ASP A 1 328 ? 32.462 34.596 52.964 1.00 43.56 328 ASP A C 1
ATOM 2653 O O . ASP A 1 328 ? 31.232 34.697 53.026 1.00 45.17 328 ASP A O 1
ATOM 2658 N N . GLU A 1 329 ? 33.158 33.712 53.673 1.00 46.50 329 GLU A N 1
ATOM 2659 C CA . GLU A 1 329 ? 32.512 32.815 54.624 1.00 48.10 329 GLU A CA 1
ATOM 2660 C C . GLU A 1 329 ? 32.001 33.637 55.801 1.00 47.70 329 GLU A C 1
ATOM 2661 O O . GLU A 1 329 ? 30.905 33.395 56.311 1.00 48.49 329 GLU A O 1
ATOM 2667 N N . PHE A 1 330 ? 32.781 34.622 56.228 1.00 46.72 330 PHE A N 1
ATOM 2668 C CA . PHE A 1 330 ? 32.353 35.440 57.349 1.00 47.16 330 PHE A CA 1
ATOM 2669 C C . PHE A 1 330 ? 31.101 36.192 56.932 1.00 49.09 330 PHE A C 1
ATOM 2670 O O . PHE A 1 330 ? 30.088 36.136 57.624 1.00 49.14 330 PHE A O 1
ATOM 2678 N N . GLU A 1 331 ? 31.164 36.876 55.793 1.00 50.47 331 GLU A N 1
ATOM 2679 C CA . GLU A 1 331 ? 30.016 37.635 55.314 1.00 52.77 331 GLU A CA 1
ATOM 2680 C C . GLU A 1 331 ? 28.772 36.757 55.211 1.00 52.83 331 GLU A C 1
ATOM 2681 O O . GLU A 1 331 ? 27.701 37.127 55.694 1.00 51.01 331 GLU A O 1
ATOM 2687 N N . LYS A 1 332 ? 28.927 35.594 54.581 1.00 52.89 332 LYS A N 1
ATOM 2688 C CA . LYS A 1 332 ? 27.823 34.664 54.397 1.00 52.57 332 LYS A CA 1
ATOM 2689 C C . LYS A 1 332 ? 27.143 34.340 55.711 1.00 53.17 332 LYS A C 1
ATOM 2690 O O . LYS A 1 332 ? 25.921 34.321 55.773 1.00 56.19 332 LYS A O 1
ATOM 2696 N N . VAL A 1 333 ? 27.927 34.092 56.758 1.00 52.65 333 VAL A N 1
ATOM 2697 C CA . VAL A 1 333 ? 27.374 33.783 58.079 1.00 51.12 333 VAL A CA 1
ATOM 2698 C C . VAL A 1 333 ? 26.624 34.983 58.645 1.00 51.58 333 VAL A C 1
ATOM 2699 O O . VAL A 1 333 ? 25.580 34.832 59.277 1.00 53.06 333 VAL A O 1
ATOM 2703 N N . GLU A 1 334 ? 27.147 36.180 58.419 1.00 51.59 334 GLU A N 1
ATOM 2704 C CA . GLU A 1 334 ? 26.474 37.374 58.916 1.00 51.74 334 GLU A CA 1
ATOM 2705 C C . GLU A 1 334 ? 25.114 37.507 58.233 1.00 51.72 334 GLU A C 1
ATOM 2706 O O . GLU A 1 334 ? 24.127 37.869 58.872 1.00 51.20 334 GLU A O 1
ATOM 2712 N N . ARG A 1 335 ? 25.063 37.196 56.938 1.00 52.10 335 ARG A N 1
ATOM 2713 C CA . ARG A 1 335 ? 23.816 37.283 56.187 1.00 52.69 335 ARG A CA 1
ATOM 2714 C C . ARG A 1 335 ? 22.835 36.226 56.677 1.00 53.90 335 ARG A C 1
ATOM 2715 O O . ARG A 1 335 ? 21.668 36.525 56.919 1.00 55.70 335 ARG A O 1
ATOM 2723 N N . ILE A 1 336 ? 23.298 34.994 56.840 1.00 53.64 336 ILE A N 1
ATOM 2724 C CA . ILE A 1 336 ? 22.415 33.951 57.341 1.00 53.14 336 ILE A CA 1
ATOM 2725 C C . ILE A 1 336 ? 21.922 34.312 58.750 1.00 52.92 336 ILE A C 1
ATOM 2726 O O . ILE A 1 336 ? 20.772 34.072 59.091 1.00 53.42 336 ILE A O 1
ATOM 2731 N N . TYR A 1 337 ? 22.788 34.896 59.567 1.00 53.03 337 TYR A N 1
ATOM 2732 C CA . TYR A 1 337 ? 22.384 35.249 60.918 1.00 53.25 337 TYR A CA 1
ATOM 2733 C C . TYR A 1 337 ? 21.184 36.175 60.925 1.00 53.53 337 TYR A C 1
ATOM 2734 O O . TYR A 1 337 ? 20.254 35.977 61.693 1.00 54.74 337 TYR A O 1
ATOM 2743 N N . PHE A 1 338 ? 21.210 37.200 60.085 1.00 55.27 338 PHE A N 1
ATOM 2744 C CA . PHE A 1 338 ? 20.091 38.136 60.026 1.00 56.00 338 PHE A CA 1
ATOM 2745 C C . PHE A 1 338 ? 19.021 37.669 59.037 1.00 56.61 338 PHE A C 1
ATOM 2746 O O . PHE A 1 338 ? 18.198 38.462 58.576 1.00 55.24 338 PHE A O 1
ATOM 2754 N N . GLY A 1 339 ? 19.054 36.376 58.720 1.00 57.94 339 GLY A N 1
ATOM 2755 C CA . GLY A 1 339 ? 18.093 35.787 57.805 1.00 60.03 339 GLY A CA 1
ATOM 2756 C C . GLY A 1 339 ? 18.003 36.392 56.414 1.00 61.06 339 GLY A C 1
ATOM 2757 O O . GLY A 1 339 ? 17.192 35.946 55.597 1.00 61.82 339 GLY A O 1
ATOM 2758 N N . VAL A 1 340 ? 18.823 37.402 56.129 1.00 61.58 340 VAL A N 1
ATOM 2759 C CA . VAL A 1 340 ? 18.792 38.039 54.817 1.00 60.24 340 VAL A CA 1
ATOM 2760 C C . VAL A 1 340 ? 19.323 37.082 53.763 1.00 60.72 340 VAL A C 1
ATOM 2761 O O . VAL A 1 340 ? 19.564 37.461 52.622 1.00 60.85 340 VAL A O 1
ATOM 2765 N N . GLU A 1 341 ? 19.490 35.824 54.151 1.00 62.10 341 GLU A N 1
ATOM 2766 C CA . GLU A 1 341 ? 19.974 34.807 53.229 1.00 64.38 341 GLU A CA 1
ATOM 2767 C C . GLU A 1 341 ? 19.538 33.438 53.729 1.00 65.13 341 GLU A C 1
ATOM 2768 O O . GLU A 1 341 ? 19.341 33.256 54.930 1.00 65.43 341 GLU A O 1
ATOM 2774 N N . GLY A 1 342 ? 19.394 32.486 52.808 1.00 65.72 342 GLY A N 1
ATOM 2775 C CA . GLY A 1 342 ? 18.959 31.147 53.169 1.00 67.10 342 GLY A CA 1
ATOM 2776 C C . GLY A 1 342 ? 19.750 30.487 54.285 1.00 68.34 342 GLY A C 1
ATOM 2777 O O . GLY A 1 342 ? 20.278 29.373 54.065 1.00 68.71 342 GLY A O 1
ATOM 2778 N N . GLU A 1 348 ? 22.670 27.282 61.459 1.00 90.98 348 GLU A N 1
ATOM 2779 C CA . GLU A 1 348 ? 22.103 26.734 62.724 1.00 90.98 348 GLU A CA 1
ATOM 2780 C C . GLU A 1 348 ? 23.120 26.807 63.863 1.00 90.64 348 GLU A C 1
ATOM 2781 O O . GLU A 1 348 ? 22.869 27.454 64.881 1.00 90.62 348 GLU A O 1
ATOM 2787 N N . GLU A 1 349 ? 24.261 26.139 63.692 1.00 89.92 349 GLU A N 1
ATOM 2788 C CA . GLU A 1 349 ? 25.311 26.148 64.710 1.00 89.16 349 GLU A CA 1
ATOM 2789 C C . GLU A 1 349 ? 26.189 27.391 64.569 1.00 87.97 349 GLU A C 1
ATOM 2790 O O . GLU A 1 349 ? 26.611 27.984 65.566 1.00 87.43 349 GLU A O 1
ATOM 2796 N N . LEU A 1 350 ? 26.477 27.767 63.325 1.00 86.02 350 LEU A N 1
ATOM 2797 C CA . LEU A 1 350 ? 27.291 28.946 63.056 1.00 84.07 350 LEU A CA 1
ATOM 2798 C C . LEU A 1 350 ? 26.550 30.174 63.574 1.00 82.23 350 LEU A C 1
ATOM 2799 O O . LEU A 1 350 ? 27.159 31.191 63.923 1.00 81.72 350 LEU A O 1
ATOM 2804 N N . ARG A 1 351 ? 25.229 30.060 63.641 1.00 80.16 351 ARG A N 1
ATOM 2805 C CA . ARG A 1 351 ? 24.395 31.150 64.121 1.00 78.49 351 ARG A CA 1
ATOM 2806 C C . ARG A 1 351 ? 24.801 31.589 65.530 1.00 75.86 351 ARG A C 1
ATOM 2807 O O . ARG A 1 351 ? 24.958 32.784 65.786 1.00 75.13 351 ARG A O 1
ATOM 2815 N N . ARG A 1 352 ? 24.977 30.630 66.439 1.00 72.75 352 ARG A N 1
ATOM 2816 C CA . ARG A 1 352 ? 25.358 30.963 67.809 1.00 69.97 352 ARG A CA 1
ATOM 2817 C C . ARG A 1 352 ? 26.819 31.409 67.888 1.00 67.72 352 ARG A C 1
ATOM 2818 O O . ARG A 1 352 ? 27.204 32.123 68.818 1.00 66.91 352 ARG A O 1
ATOM 2826 N N . THR A 1 353 ? 27.629 30.993 66.912 1.00 64.50 353 THR A N 1
ATOM 2827 C CA . THR A 1 353 ? 29.039 31.380 66.883 1.00 59.98 353 THR A CA 1
ATOM 2828 C C . THR A 1 353 ? 29.097 32.884 66.641 1.00 58.05 353 THR A C 1
ATOM 2829 O O . THR A 1 353 ? 29.896 33.603 67.246 1.00 56.26 353 THR A O 1
ATOM 2833 N N . TYR A 1 354 ? 28.240 33.358 65.747 1.00 55.19 354 TYR A N 1
ATOM 2834 C CA . TYR A 1 354 ? 28.212 34.771 65.449 1.00 53.40 354 TYR A CA 1
ATOM 2835 C C . TYR A 1 354 ? 27.874 35.568 66.702 1.00 51.88 354 TYR A C 1
ATOM 2836 O O . TYR A 1 354 ? 28.482 36.603 66.953 1.00 50.80 354 TYR A O 1
ATOM 2845 N N . GLU A 1 355 ? 26.920 35.083 67.494 1.00 51.92 355 GLU A N 1
ATOM 2846 C CA . GLU A 1 355 ? 26.515 35.788 68.720 1.00 52.62 355 GLU A CA 1
ATOM 2847 C C . GLU A 1 355 ? 27.630 35.845 69.745 1.00 50.62 355 GLU A C 1
ATOM 2848 O O . GLU A 1 355 ? 27.924 36.910 70.290 1.00 49.20 355 GLU A O 1
ATOM 2854 N N . LEU A 1 356 ? 28.222 34.679 70.015 1.00 49.51 356 LEU A N 1
ATOM 2855 C CA . LEU A 1 356 ? 29.307 34.541 70.983 1.00 48.99 356 LEU A CA 1
ATOM 2856 C C . LEU A 1 356 ? 30.577 35.308 70.603 1.00 49.04 356 LEU A C 1
ATOM 2857 O O . LEU A 1 356 ? 31.367 35.663 71.476 1.00 50.15 356 LEU A O 1
ATOM 2862 N N . SER A 1 357 ? 30.781 35.573 69.317 1.00 47.16 357 SER A N 1
ATOM 2863 C CA . SER A 1 357 ? 31.975 36.294 68.909 1.00 46.27 357 SER A CA 1
ATOM 2864 C C . SER A 1 357 ? 31.766 37.784 69.095 1.00 48.19 357 SER A C 1
ATOM 2865 O O . SER A 1 357 ? 32.724 38.565 69.099 1.00 46.51 357 SER A O 1
ATOM 2868 N N . MET A 1 358 ? 30.507 38.184 69.235 1.00 49.48 358 MET A N 1
ATOM 2869 C CA . MET A 1 358 ? 30.202 39.593 69.405 1.00 50.68 358 MET A CA 1
ATOM 2870 C C . MET A 1 358 ? 29.993 39.981 70.855 1.00 51.88 358 MET A C 1
ATOM 2871 O O . MET A 1 358 ? 29.093 39.472 71.516 1.00 51.61 358 MET A O 1
ATOM 2876 N N . PRO A 1 359 ? 30.836 40.886 71.376 1.00 53.91 359 PRO A N 1
ATOM 2877 C CA . PRO A 1 359 ? 30.711 41.328 72.767 1.00 55.92 359 PRO A CA 1
ATOM 2878 C C . PRO A 1 359 ? 29.341 41.946 73.024 1.00 57.24 359 PRO A C 1
ATOM 2879 O O . PRO A 1 359 ? 28.705 41.668 74.035 1.00 58.60 359 PRO A O 1
ATOM 2883 N N . LYS A 1 360 ? 28.887 42.779 72.100 1.00 60.11 360 LYS A N 1
ATOM 2884 C CA . LYS A 1 360 ? 27.576 43.403 72.224 1.00 62.43 360 LYS A CA 1
ATOM 2885 C C . LYS A 1 360 ? 26.518 42.531 71.553 1.00 63.31 360 LYS A C 1
ATOM 2886 O O . LYS A 1 360 ? 26.822 41.570 70.846 1.00 63.09 360 LYS A O 1
ATOM 2892 N N . LYS A 1 361 ? 25.264 42.878 71.784 1.00 64.79 361 LYS A N 1
ATOM 2893 C CA . LYS A 1 361 ? 24.150 42.157 71.201 1.00 66.06 361 LYS A CA 1
ATOM 2894 C C . LYS A 1 361 ? 24.030 42.560 69.731 1.00 66.33 361 LYS A C 1
ATOM 2895 O O . LYS A 1 361 ? 24.154 43.734 69.397 1.00 66.48 361 LYS A O 1
ATOM 2901 N N . PRO A 1 362 ? 23.805 41.586 68.832 1.00 66.91 362 PRO A N 1
ATOM 2902 C CA . PRO A 1 362 ? 23.673 41.844 67.394 1.00 67.97 362 PRO A CA 1
ATOM 2903 C C . PRO A 1 362 ? 22.560 42.837 67.099 1.00 69.41 362 PRO A C 1
ATOM 2904 O O . PRO A 1 362 ? 21.419 42.621 67.489 1.00 69.46 362 PRO A O 1
ATOM 2908 N N . GLU A 1 363 ? 22.893 43.919 66.403 1.00 71.54 363 GLU A N 1
ATOM 2909 C CA . GLU A 1 363 ? 21.909 44.943 66.070 1.00 72.65 363 GLU A CA 1
ATOM 2910 C C . GLU A 1 363 ? 21.314 44.686 64.682 1.00 72.25 363 GLU A C 1
ATOM 2911 O O . GLU A 1 363 ? 20.114 44.442 64.538 1.00 71.99 363 GLU A O 1
ATOM 2917 N N . ARG A 1 364 ? 22.165 44.737 63.663 1.00 71.83 364 ARG A N 1
ATOM 2918 C CA . ARG A 1 364 ? 21.731 44.524 62.282 1.00 70.91 364 ARG A CA 1
ATOM 2919 C C . ARG A 1 364 ? 22.918 44.318 61.350 1.00 68.15 364 ARG A C 1
ATOM 2920 O O . ARG A 1 364 ? 24.068 44.543 61.727 1.00 68.20 364 ARG A O 1
ATOM 2928 N N . LEU A 1 365 ? 22.619 43.893 60.128 1.00 64.98 365 LEU A N 1
ATOM 2929 C CA . LEU A 1 365 ? 23.633 43.658 59.109 1.00 61.07 365 LEU A CA 1
ATOM 2930 C C . LEU A 1 365 ? 24.250 44.986 58.646 1.00 59.13 365 LEU A C 1
ATOM 2931 O O . LEU A 1 365 ? 23.544 45.983 58.469 1.00 58.92 365 LEU A O 1
ATOM 2936 N N . VAL A 1 366 ? 25.570 45.009 58.468 1.00 56.42 366 VAL A N 1
ATOM 2937 C CA . VAL A 1 366 ? 26.245 46.222 58.017 1.00 53.06 366 VAL A CA 1
ATOM 2938 C C . VAL A 1 366 ? 26.845 45.974 56.636 1.00 51.18 366 VAL A C 1
ATOM 2939 O O . VAL A 1 366 ? 27.429 44.923 56.390 1.00 50.13 366 VAL A O 1
ATOM 2943 N N . ALA A 1 367 ? 26.681 46.950 55.742 1.00 50.02 367 ALA A N 1
ATOM 2944 C CA . ALA A 1 367 ? 27.159 46.873 54.359 1.00 47.91 367 ALA A CA 1
ATOM 2945 C C . ALA A 1 367 ? 28.410 46.027 54.223 1.00 46.22 367 ALA A C 1
ATOM 2946 O O . ALA A 1 367 ? 29.418 46.297 54.864 1.00 45.91 367 ALA A O 1
ATOM 2948 N N . GLN A 1 368 ? 28.331 45.005 53.380 1.00 44.87 368 GLN A N 1
ATOM 2949 C CA . GLN A 1 368 ? 29.445 44.098 53.155 1.00 44.13 368 GLN A CA 1
ATOM 2950 C C . GLN A 1 368 ? 29.979 44.188 51.730 1.00 45.43 368 GLN A C 1
ATOM 2951 O O . GLN A 1 368 ? 29.382 43.625 50.798 1.00 45.85 368 GLN A O 1
ATOM 2957 N N . ALA A 1 369 ? 31.104 44.879 51.557 1.00 45.03 369 ALA A N 1
ATOM 2958 C CA . ALA A 1 369 ? 31.727 44.993 50.239 1.00 42.62 369 ALA A CA 1
ATOM 2959 C C . ALA A 1 369 ? 32.683 43.816 50.133 1.00 41.09 369 ALA A C 1
ATOM 2960 O O . ALA A 1 369 ? 33.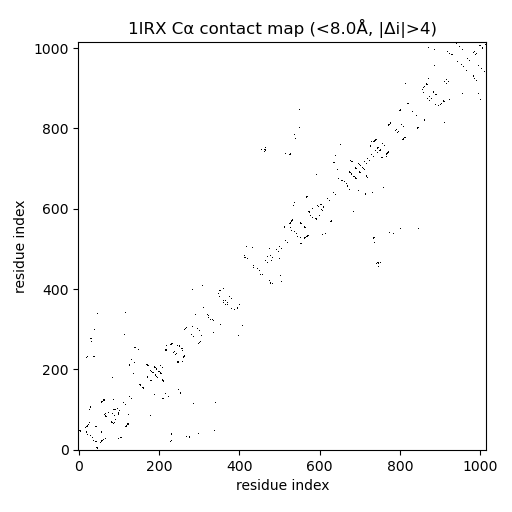666 43.750 50.865 1.00 41.09 369 ALA A O 1
ATOM 2962 N N . PRO A 1 370 ? 32.400 42.864 49.229 1.00 40.11 370 PRO A N 1
ATOM 2963 C CA . PRO A 1 370 ? 33.230 41.671 49.019 1.00 39.22 370 PRO A CA 1
ATOM 2964 C C . PRO A 1 370 ? 34.716 42.003 48.965 1.00 37.78 370 PRO A C 1
ATOM 2965 O O . PRO A 1 370 ? 35.167 42.729 48.078 1.00 39.84 370 PRO A O 1
ATOM 2969 N N . PHE A 1 371 ? 35.475 41.456 49.906 1.00 34.52 371 PHE A N 1
ATOM 2970 C CA . PHE A 1 371 ? 36.901 41.718 49.975 1.00 32.59 371 PHE A CA 1
ATOM 2971 C C . PHE A 1 371 ? 37.621 41.491 48.657 1.00 32.49 371 PHE A C 1
ATOM 2972 O O . PHE A 1 371 ? 38.365 42.355 48.203 1.00 34.14 371 PHE A O 1
ATOM 2980 N N . ARG A 1 372 ? 37.399 40.336 48.046 1.00 31.91 372 ARG A N 1
ATOM 2981 C CA . ARG A 1 372 ? 38.052 40.005 46.789 1.00 32.86 372 ARG A CA 1
ATOM 2982 C C . ARG A 1 372 ? 37.830 41.072 45.718 1.00 33.12 372 ARG A C 1
ATOM 2983 O O . ARG A 1 372 ? 38.686 41.272 44.856 1.00 33.36 372 ARG A O 1
ATOM 2991 N N . PHE A 1 373 ? 36.688 41.756 45.774 1.00 33.18 373 PHE A N 1
ATOM 2992 C CA . PHE A 1 373 ? 36.369 42.780 44.786 1.00 32.81 373 PHE A CA 1
ATOM 2993 C C . PHE A 1 373 ? 37.026 44.125 45.124 1.00 32.95 373 PHE A C 1
ATOM 2994 O O . PHE A 1 373 ? 37.356 44.901 44.228 1.00 32.97 373 PHE A O 1
ATOM 3002 N N . LEU A 1 374 ? 37.210 44.409 46.411 1.00 31.56 374 LEU A N 1
ATOM 3003 C CA . LEU A 1 374 ? 37.865 45.654 46.803 1.00 30.28 374 LEU A CA 1
ATOM 3004 C C . LEU A 1 374 ? 39.331 45.517 46.402 1.00 29.13 374 LEU A C 1
ATOM 3005 O O . LEU A 1 374 ? 39.959 46.476 45.963 1.00 28.38 374 LEU A O 1
ATOM 3010 N N . ALA A 1 375 ? 39.862 44.305 46.529 1.00 27.97 375 ALA A N 1
ATOM 3011 C CA . ALA A 1 375 ? 41.252 44.048 46.165 1.00 29.46 375 ALA A CA 1
ATOM 3012 C C . ALA A 1 375 ? 41.458 44.427 44.697 1.00 28.77 375 ALA A C 1
ATOM 3013 O O . ALA A 1 375 ? 42.542 44.841 44.291 1.00 30.22 375 ALA A O 1
ATOM 3015 N N . VAL A 1 376 ? 40.393 44.289 43.914 1.00 29.61 376 VAL A N 1
ATOM 3016 C CA . VAL A 1 376 ? 40.399 44.636 42.499 1.00 26.66 376 VAL A CA 1
ATOM 3017 C C . VAL A 1 376 ? 40.171 46.136 42.331 1.00 26.74 376 VAL A C 1
ATOM 3018 O O . VAL A 1 376 ? 40.961 46.812 41.681 1.00 28.01 376 VAL A O 1
ATOM 3022 N N . LEU A 1 377 ? 39.105 46.659 42.927 1.00 26.12 377 LEU A N 1
ATOM 3023 C CA . LEU A 1 377 ? 38.808 48.090 42.818 1.00 29.23 377 LEU A CA 1
ATOM 3024 C C . LEU A 1 377 ? 39.951 48.988 43.324 1.00 30.26 377 LEU A C 1
ATOM 3025 O O . LEU A 1 377 ? 40.241 50.034 42.752 1.00 31.00 377 LEU A O 1
ATOM 3030 N N . VAL A 1 378 ? 40.594 48.565 44.402 1.00 31.03 378 VAL A N 1
ATOM 3031 C CA . VAL A 1 378 ? 41.683 49.318 44.993 1.00 32.38 378 VAL A CA 1
ATOM 3032 C C . VAL A 1 378 ? 42.933 49.375 44.094 1.00 33.71 378 VAL A C 1
ATOM 3033 O O . VAL A 1 378 ? 43.877 50.102 44.399 1.00 33.56 378 VAL A O 1
ATOM 3037 N N . GLN A 1 379 ? 42.938 48.610 42.998 1.00 34.31 379 GLN A N 1
ATOM 3038 C CA . GLN A 1 379 ? 44.061 48.612 42.053 1.00 34.82 379 GLN A CA 1
ATOM 3039 C C . GLN A 1 379 ? 43.730 49.430 40.792 1.00 37.35 379 GLN A C 1
ATOM 3040 O O . GLN A 1 379 ? 44.363 49.294 39.738 1.00 38.50 379 GLN A O 1
ATOM 3046 N N . LEU A 1 380 ? 42.713 50.270 40.908 1.00 38.44 380 LEU A N 1
ATOM 3047 C CA . LEU A 1 380 ? 42.323 51.161 39.835 1.00 40.13 380 LEU A CA 1
ATOM 3048 C C . LEU A 1 380 ? 42.503 52.521 40.516 1.00 43.97 380 LEU A C 1
ATOM 3049 O O . LEU A 1 380 ? 41.624 52.976 41.250 1.00 44.70 380 LEU A O 1
ATOM 3054 N N . PRO A 1 381 ? 43.666 53.171 40.304 1.00 47.33 381 PRO A N 1
ATOM 3055 C CA . PRO A 1 381 ? 44.022 54.476 40.881 1.00 50.16 381 PRO A CA 1
ATOM 3056 C C . PRO A 1 381 ? 43.072 55.640 40.594 1.00 51.40 381 PRO A C 1
ATOM 3057 O O . PRO A 1 381 ? 42.906 56.519 41.437 1.00 51.76 381 PRO A O 1
ATOM 3061 N N . HIS A 1 382 ? 42.452 55.651 39.420 1.00 52.75 382 HIS A N 1
ATOM 3062 C CA . HIS A 1 382 ? 41.518 56.723 39.083 1.00 55.79 382 HIS A CA 1
ATOM 3063 C C . HIS A 1 382 ? 40.236 56.638 39.921 1.00 55.60 382 HIS A C 1
ATOM 3064 O O . HIS A 1 382 ? 39.245 57.309 39.615 1.00 57.19 382 HIS A O 1
ATOM 3071 N N . LEU A 1 383 ? 40.252 55.818 40.972 1.00 53.36 383 LEU A N 1
ATOM 3072 C CA . LEU A 1 383 ? 39.079 55.646 41.824 1.00 50.54 383 LEU A CA 1
ATOM 3073 C C . LEU A 1 383 ? 39.277 56.136 43.251 1.00 50.04 383 LEU A C 1
ATOM 3074 O O . LEU A 1 383 ? 40.181 55.687 43.961 1.00 51.09 383 LEU A O 1
ATOM 3079 N N . THR A 1 384 ? 38.411 57.054 43.664 1.00 48.93 384 THR A N 1
ATOM 3080 C CA . THR A 1 384 ? 38.452 57.630 45.001 1.00 49.43 384 THR A CA 1
ATOM 3081 C C . THR A 1 384 ? 37.620 56.746 45.923 1.00 50.90 384 THR A C 1
ATOM 3082 O O . THR A 1 384 ? 36.927 55.839 45.459 1.00 51.99 384 THR A O 1
ATOM 3086 N N . GLU A 1 385 ? 37.687 56.988 47.227 1.00 51.96 385 GLU A N 1
ATOM 3087 C CA . GLU A 1 385 ? 36.898 56.185 48.162 1.00 53.35 385 GLU A CA 1
ATOM 3088 C C . GLU A 1 385 ? 35.416 56.297 47.789 1.00 51.90 385 GLU A C 1
ATOM 3089 O O . GLU A 1 385 ? 34.648 55.335 47.925 1.00 50.01 385 GLU A O 1
ATOM 3095 N N . GLU A 1 386 ? 35.033 57.480 47.307 1.00 50.50 386 GLU A N 1
ATOM 3096 C CA . GLU A 1 386 ? 33.657 57.752 46.894 1.00 49.83 386 GLU A CA 1
ATOM 3097 C C . GLU A 1 386 ? 33.336 56.920 45.652 1.00 47.92 386 GLU A C 1
ATOM 3098 O O . GLU A 1 386 ? 32.304 56.254 45.586 1.00 47.20 386 GLU A O 1
ATOM 3104 N N . ASP A 1 387 ? 34.226 56.963 44.667 1.00 46.05 387 ASP A N 1
ATOM 3105 C CA . ASP A 1 387 ? 34.046 56.177 43.455 1.00 44.73 387 ASP A CA 1
ATOM 3106 C C . ASP A 1 387 ? 33.856 54.702 43.824 1.00 42.59 387 ASP A C 1
ATOM 3107 O O . ASP A 1 387 ? 32.955 54.030 43.319 1.00 42.33 387 ASP A O 1
ATOM 3112 N N . ILE A 1 388 ? 34.714 54.188 44.696 1.00 39.56 388 ILE A N 1
ATOM 3113 C CA . ILE A 1 388 ? 34.597 52.796 45.090 1.00 37.47 388 ILE A CA 1
ATOM 3114 C C . ILE A 1 388 ? 33.208 52.545 45.665 1.00 37.51 388 ILE A C 1
ATOM 3115 O O . ILE A 1 388 ? 32.515 51.611 45.267 1.00 38.25 388 ILE A O 1
ATOM 3120 N N . ILE A 1 389 ? 32.801 53.390 46.600 1.00 37.04 389 ILE A N 1
ATOM 3121 C CA . ILE A 1 389 ? 31.504 53.225 47.223 1.00 36.91 389 ILE A CA 1
ATOM 3122 C C . ILE A 1 389 ? 30.390 53.254 46.185 1.00 36.95 389 ILE A C 1
ATOM 3123 O O . ILE A 1 389 ? 29.419 52.496 46.289 1.00 37.62 389 ILE A O 1
ATOM 3128 N N . ASN A 1 390 ? 30.537 54.114 45.183 1.00 35.86 390 ASN A N 1
ATOM 3129 C CA . ASN A 1 390 ? 29.537 54.216 44.132 1.00 36.51 390 ASN A CA 1
ATOM 3130 C C . ASN A 1 390 ? 29.533 52.986 43.236 1.00 36.35 390 ASN A C 1
ATOM 3131 O O . ASN A 1 390 ? 28.469 52.537 42.813 1.00 39.88 390 ASN A O 1
ATOM 3136 N N . VAL A 1 391 ? 30.703 52.425 42.947 1.00 33.68 391 VAL A N 1
ATOM 3137 C CA . VAL A 1 391 ? 30.738 51.221 42.129 1.00 33.22 391 VAL A CA 1
ATOM 3138 C C . VAL A 1 391 ? 29.980 50.138 42.881 1.00 32.83 391 VAL A C 1
ATOM 3139 O O . VAL A 1 391 ? 29.070 49.527 42.358 1.00 35.11 391 VAL A O 1
ATOM 3143 N N . LEU A 1 392 ? 30.359 49.915 44.128 1.00 33.37 392 LEU A N 1
ATOM 3144 C CA . LEU A 1 392 ? 29.715 48.911 44.953 1.00 33.69 392 LEU A CA 1
ATOM 3145 C C . LEU A 1 392 ? 28.202 49.053 44.940 1.00 35.45 392 LEU A C 1
ATOM 3146 O O . LEU A 1 392 ? 27.470 48.067 45.068 1.00 33.35 392 LEU A O 1
ATOM 3151 N N . ILE A 1 393 ? 27.731 50.288 44.809 1.00 36.30 393 ILE A N 1
ATOM 3152 C CA . ILE A 1 393 ? 26.297 50.523 44.801 1.00 38.11 393 ILE A CA 1
ATOM 3153 C C . ILE A 1 393 ? 25.669 50.093 43.478 1.00 39.27 393 ILE A C 1
ATOM 3154 O O . ILE A 1 393 ? 24.674 49.369 43.466 1.00 38.90 393 ILE A O 1
ATOM 3159 N N . LYS A 1 394 ? 26.271 50.522 42.375 1.00 40.09 394 LYS A N 1
ATOM 3160 C CA . LYS A 1 394 ? 25.759 50.187 41.059 1.00 42.17 394 LYS A CA 1
ATOM 3161 C C . LYS A 1 394 ? 25.754 48.689 40.820 1.00 42.12 394 LYS A C 1
ATOM 3162 O O . LYS A 1 394 ? 24.819 48.160 40.225 1.00 44.20 394 LYS A O 1
ATOM 3168 N N . GLN A 1 395 ? 26.795 47.999 41.275 1.00 42.15 395 GLN A N 1
ATOM 3169 C CA . GLN A 1 395 ? 26.862 46.555 41.093 1.00 41.67 395 GLN A CA 1
ATOM 3170 C C . GLN A 1 395 ? 26.100 45.852 42.209 1.00 42.89 395 GLN A C 1
ATOM 3171 O O . GLN A 1 395 ? 26.108 44.627 42.308 1.00 44.85 395 GLN A O 1
ATOM 3177 N N . GLY A 1 396 ? 25.460 46.652 43.058 1.00 42.69 396 GLY A N 1
ATOM 3178 C CA . GLY A 1 396 ? 24.650 46.130 44.143 1.00 41.06 396 GLY A CA 1
ATOM 3179 C C . GLY A 1 396 ? 25.246 45.197 45.173 1.00 40.13 396 GLY A C 1
ATOM 3180 O O . GLY A 1 396 ? 24.744 44.090 45.364 1.00 41.76 396 GLY A O 1
ATOM 3181 N N . HIS A 1 397 ? 26.297 45.646 45.853 1.00 40.40 397 HIS A N 1
ATOM 3182 C CA . HIS A 1 397 ? 26.954 44.858 46.902 1.00 38.01 397 HIS A CA 1
ATOM 3183 C C . HIS A 1 397 ? 26.551 45.439 48.246 1.00 36.97 397 HIS A C 1
ATOM 3184 O O . HIS A 1 397 ? 26.466 44.740 49.254 1.00 35.39 397 HIS A O 1
ATOM 3191 N N . ILE A 1 398 ? 26.311 46.739 48.247 1.00 37.97 398 ILE A N 1
ATOM 3192 C CA . ILE A 1 398 ? 25.882 47.432 49.442 1.00 41.16 398 ILE A CA 1
ATOM 3193 C C . ILE A 1 398 ? 24.644 48.254 49.084 1.00 43.81 398 ILE A C 1
ATOM 3194 O O . ILE A 1 398 ? 24.515 48.735 47.959 1.00 43.93 398 ILE A O 1
ATOM 3199 N N . PRO A 1 399 ? 23.705 48.410 50.032 1.00 46.16 399 PRO A N 1
ATOM 3200 C CA . PRO A 1 399 ? 22.494 49.181 49.750 1.00 47.69 399 PRO A CA 1
ATOM 3201 C C . PRO A 1 399 ? 22.792 50.606 49.305 1.00 49.93 399 PRO A C 1
ATOM 3202 O O . PRO A 1 399 ? 23.865 51.148 49.570 1.00 49.40 399 PRO A O 1
ATOM 3206 N N . ARG A 1 400 ? 21.827 51.203 48.616 1.00 53.52 400 ARG A N 1
ATOM 3207 C CA . ARG A 1 400 ? 21.959 52.568 48.130 1.00 55.58 400 ARG A CA 1
ATOM 3208 C C . ARG A 1 400 ? 21.910 53.516 49.327 1.00 56.48 400 ARG A C 1
ATOM 3209 O O . ARG A 1 400 ? 22.605 54.531 49.361 1.00 55.61 400 ARG A O 1
ATOM 3217 N N . ASP A 1 401 ? 21.093 53.158 50.314 1.00 58.35 401 ASP A N 1
ATOM 3218 C CA . ASP A 1 401 ? 20.954 53.950 51.534 1.00 60.58 401 ASP A CA 1
ATOM 3219 C C . ASP A 1 401 ? 21.917 53.439 52.600 1.00 59.57 401 ASP A C 1
ATOM 3220 O O . ASP A 1 401 ? 21.625 52.480 53.317 1.00 59.06 401 ASP A O 1
ATOM 3225 N N . LEU A 1 402 ? 23.062 54.103 52.699 1.00 57.94 402 LEU A N 1
ATOM 3226 C CA . LEU A 1 402 ? 24.101 53.734 53.645 1.00 55.68 402 LEU A CA 1
ATOM 3227 C C . LEU A 1 402 ? 24.028 54.523 54.941 1.00 56.23 402 LEU A C 1
ATOM 3228 O O . LEU A 1 402 ? 24.049 55.752 54.934 1.00 56.27 402 LEU A O 1
ATOM 3233 N N . SER A 1 403 ? 23.952 53.815 56.061 1.00 57.01 403 SER A N 1
ATOM 3234 C CA . SER A 1 403 ? 23.901 54.483 57.354 1.00 58.28 403 SER A CA 1
ATOM 3235 C C . SER A 1 403 ? 25.263 55.095 57.658 1.00 59.55 403 SER A C 1
ATOM 3236 O O . SER A 1 403 ? 26.072 55.301 56.752 1.00 61.15 403 SER A O 1
ATOM 3239 N N . LYS A 1 404 ? 25.509 55.405 58.928 1.00 60.68 404 LYS A N 1
ATOM 3240 C CA . LYS A 1 404 ? 26.792 55.959 59.333 1.00 61.14 404 LYS A CA 1
ATOM 3241 C C . LYS A 1 404 ? 27.737 54.790 59.572 1.00 60.63 404 LYS A C 1
ATOM 3242 O O . LYS A 1 404 ? 28.911 54.839 59.201 1.00 60.35 404 LYS A O 1
ATOM 3248 N N . GLU A 1 405 ? 27.215 53.732 60.184 1.00 58.51 405 GLU A N 1
ATOM 3249 C CA . GLU A 1 405 ? 28.022 52.558 60.460 1.00 58.71 405 GLU A CA 1
ATOM 3250 C C . GLU A 1 405 ? 28.464 51.922 59.147 1.00 57.07 405 GLU A C 1
ATOM 3251 O O . GLU A 1 405 ? 29.613 51.489 59.003 1.00 57.86 405 GLU A O 1
ATOM 3257 N N . ASP A 1 406 ? 27.543 51.882 58.190 1.00 53.74 406 ASP A N 1
ATOM 3258 C CA . ASP A 1 406 ? 27.804 51.305 56.882 1.00 49.93 406 ASP A CA 1
ATOM 3259 C C . ASP A 1 406 ? 28.970 51.934 56.138 1.00 47.59 406 ASP A C 1
ATOM 3260 O O . ASP A 1 406 ? 29.867 51.233 55.687 1.00 46.27 406 ASP A O 1
ATOM 3265 N N . VAL A 1 407 ? 28.955 53.252 55.997 1.00 46.17 407 VAL A N 1
ATOM 3266 C CA . VAL A 1 407 ? 30.033 53.931 55.297 1.00 46.60 407 VAL A CA 1
ATOM 3267 C C . VAL A 1 407 ? 31.312 53.766 56.115 1.00 47.75 407 VAL A C 1
ATOM 3268 O O . VAL A 1 407 ? 32.415 53.713 55.575 1.00 50.24 407 VAL A O 1
ATOM 3272 N N . GLU A 1 408 ? 31.153 53.669 57.426 1.00 47.45 408 GLU A N 1
ATOM 3273 C CA . GLU A 1 408 ? 32.287 53.504 58.314 1.00 46.97 408 GLU A CA 1
ATOM 3274 C C . GLU A 1 408 ? 32.904 52.125 58.117 1.00 44.52 408 GLU A C 1
ATOM 3275 O O . GLU A 1 408 ? 34.124 51.981 58.150 1.00 45.34 408 GLU A O 1
ATOM 3281 N N . ARG A 1 409 ? 32.071 51.112 57.909 1.00 40.61 409 ARG A N 1
ATOM 3282 C CA . ARG A 1 409 ? 32.589 49.765 57.711 1.00 38.81 409 ARG A CA 1
ATOM 3283 C C . ARG A 1 409 ? 33.182 49.531 56.328 1.00 39.02 409 ARG A C 1
ATOM 3284 O O . ARG A 1 409 ? 34.150 48.794 56.189 1.00 39.99 409 ARG A O 1
ATOM 3292 N N . VAL A 1 410 ? 32.607 50.159 55.308 1.00 39.95 410 VAL A N 1
ATOM 3293 C CA . VAL A 1 410 ? 33.088 49.979 53.942 1.00 38.40 410 VAL A CA 1
ATOM 3294 C C . VAL A 1 410 ? 34.399 50.710 53.714 1.00 37.51 410 VAL A C 1
ATOM 3295 O O . VAL A 1 410 ? 35.228 50.281 52.917 1.00 36.10 410 VAL A O 1
ATOM 3299 N N . LYS A 1 411 ? 34.583 51.819 54.411 1.00 37.03 411 LYS A N 1
ATOM 3300 C CA . LYS A 1 411 ? 35.804 52.582 54.248 1.00 39.33 411 LYS A CA 1
ATOM 3301 C C . LYS A 1 411 ? 36.990 51.862 54.885 1.00 38.63 411 LYS A C 1
ATOM 3302 O O . LYS A 1 411 ? 38.088 51.833 54.327 1.00 36.97 411 LYS A O 1
ATOM 3308 N N . LEU A 1 412 ? 36.755 51.264 56.046 1.00 37.76 412 LEU A N 1
ATOM 3309 C CA . LEU A 1 412 ? 37.802 50.544 56.743 1.00 36.81 412 LEU A CA 1
ATOM 3310 C C . LEU A 1 412 ? 38.202 49.338 55.925 1.00 37.51 412 LEU A C 1
ATOM 3311 O O . LEU A 1 412 ? 39.388 49.082 55.722 1.00 38.75 412 LEU A O 1
ATOM 3316 N N . ARG A 1 413 ? 37.214 48.602 55.433 1.00 36.71 413 ARG A N 1
ATOM 3317 C CA . ARG A 1 413 ? 37.517 47.427 54.633 1.00 36.96 413 ARG A CA 1
ATOM 3318 C C . ARG A 1 413 ? 38.274 47.797 53.361 1.00 36.43 413 ARG A C 1
ATOM 3319 O O . ARG A 1 413 ? 39.103 47.029 52.886 1.00 38.15 413 ARG A O 1
ATOM 3327 N N . ILE A 1 414 ? 37.992 48.967 52.799 1.00 36.39 414 ILE A N 1
ATOM 3328 C CA . ILE A 1 414 ? 38.696 49.396 51.596 1.00 37.45 414 ILE A CA 1
ATOM 3329 C C . ILE A 1 414 ? 40.163 49.559 51.967 1.00 39.99 414 ILE A C 1
ATOM 3330 O O . ILE A 1 414 ? 41.052 49.154 51.234 1.00 42.87 414 ILE A O 1
ATOM 3335 N N . ASN A 1 415 ? 40.413 50.153 53.123 1.00 41.38 415 ASN A N 1
ATOM 3336 C CA . ASN A 1 415 ? 41.772 50.330 53.580 1.00 40.83 415 ASN A CA 1
ATOM 3337 C C . ASN A 1 415 ? 42.394 48.951 53.862 1.00 39.38 415 ASN A C 1
ATOM 3338 O O . ASN A 1 415 ? 43.578 48.736 53.622 1.00 40.02 415 ASN A O 1
ATOM 3343 N N . LEU A 1 416 ? 41.595 48.012 54.362 1.00 36.75 416 LEU A N 1
ATOM 3344 C CA . LEU A 1 416 ? 42.102 46.669 54.642 1.00 34.53 416 LEU A CA 1
ATOM 3345 C C . LEU A 1 416 ? 42.489 45.943 53.354 1.00 34.14 416 LEU A C 1
ATOM 3346 O O . LEU A 1 416 ? 43.429 45.152 53.334 1.00 34.60 416 LEU A O 1
ATOM 3351 N N . ALA A 1 417 ? 41.759 46.203 52.277 1.00 33.53 417 ALA A N 1
ATOM 3352 C CA . ALA A 1 417 ? 42.060 45.560 51.006 1.00 32.68 417 ALA A CA 1
ATOM 3353 C C . ALA A 1 417 ? 43.305 46.197 50.394 1.00 30.86 417 ALA A C 1
ATOM 3354 O O . ALA A 1 417 ? 44.130 45.522 49.795 1.00 30.97 417 ALA A O 1
ATOM 3356 N N . ARG A 1 418 ? 43.432 47.504 50.555 1.00 31.47 418 ARG A N 1
ATOM 3357 C CA . ARG A 1 418 ? 44.586 48.224 50.039 1.00 33.47 418 ARG A CA 1
ATOM 3358 C C . ARG A 1 418 ? 45.845 47.705 50.754 1.00 32.31 418 ARG A C 1
ATOM 3359 O O . ARG A 1 418 ? 46.888 47.523 50.123 1.00 32.54 418 ARG A O 1
ATOM 3367 N N . ASN A 1 419 ? 45.740 47.454 52.062 1.00 30.84 419 ASN A N 1
ATOM 3368 C CA . ASN A 1 419 ? 46.873 46.938 52.834 1.00 30.19 419 ASN A CA 1
ATOM 3369 C C . ASN A 1 419 ? 47.224 45.508 52.441 1.00 30.01 419 ASN A C 1
ATOM 3370 O O . ASN A 1 419 ? 48.400 45.163 52.360 1.00 32.17 419 ASN A O 1
ATOM 3375 N N . TRP A 1 420 ? 46.209 44.680 52.203 1.00 28.83 420 TRP A N 1
ATOM 3376 C CA . TRP A 1 420 ? 46.417 43.282 51.827 1.00 28.37 420 TRP A CA 1
ATOM 3377 C C . TRP A 1 420 ? 47.107 43.142 50.476 1.00 29.19 420 TRP A C 1
ATOM 3378 O O . TRP A 1 420 ? 47.959 42.286 50.306 1.00 31.77 420 TRP A O 1
ATOM 3389 N N . VAL A 1 421 ? 46.729 43.977 49.516 1.00 31.12 421 VAL A N 1
ATOM 3390 C CA . VAL A 1 421 ? 47.315 43.928 48.175 1.00 31.59 421 VAL A CA 1
ATOM 3391 C C . VAL A 1 421 ? 48.791 44.329 48.186 1.00 33.41 421 VAL A C 1
ATOM 3392 O O . VAL A 1 421 ? 49.599 43.747 47.470 1.00 32.82 421 VAL A O 1
ATOM 3396 N N . LYS A 1 422 ? 49.132 45.322 49.001 1.00 35.92 422 LYS A N 1
ATOM 3397 C CA . LYS A 1 422 ? 50.514 45.787 49.104 1.00 40.25 422 LYS A CA 1
ATOM 3398 C C . LYS A 1 422 ? 51.454 44.820 49.804 1.00 40.99 422 LYS A C 1
ATOM 3399 O O . LYS A 1 422 ? 52.584 44.614 49.362 1.00 42.55 422 LYS A O 1
ATOM 3405 N N . LYS A 1 423 ? 50.968 44.209 50.879 1.00 40.22 423 LYS A N 1
ATOM 3406 C CA . LYS A 1 423 ? 51.789 43.341 51.706 1.00 40.00 423 LYS A CA 1
ATOM 3407 C C . LYS A 1 423 ? 51.529 41.835 51.787 1.00 39.03 423 LYS A C 1
ATOM 3408 O O . LYS A 1 423 ? 52.473 41.066 51.931 1.00 37.70 423 LYS A O 1
ATOM 3414 N N . TYR A 1 424 ? 50.284 41.386 51.694 1.00 37.73 424 TYR A N 1
ATOM 3415 C CA . TYR A 1 424 ? 50.055 39.950 51.818 1.00 37.61 424 TYR A CA 1
ATOM 3416 C C . TYR A 1 424 ? 49.695 39.180 50.546 1.00 37.32 424 TYR A C 1
ATOM 3417 O O . TYR A 1 424 ? 49.986 37.989 50.427 1.00 37.49 424 TYR A O 1
ATOM 3426 N N . ALA A 1 425 ? 49.071 39.856 49.591 1.00 37.47 425 ALA A N 1
ATOM 3427 C CA . ALA A 1 425 ? 48.662 39.215 48.351 1.00 36.53 425 ALA A CA 1
ATOM 3428 C C . ALA A 1 425 ? 49.816 38.666 47.527 1.00 38.52 425 ALA A C 1
ATOM 3429 O O . ALA A 1 425 ? 50.908 39.238 47.497 1.00 37.29 425 ALA A O 1
ATOM 3431 N N . PRO A 1 426 ? 49.594 37.520 46.866 1.00 39.63 426 PRO A N 1
ATOM 3432 C CA . PRO A 1 426 ? 50.633 36.920 46.037 1.00 40.43 426 PRO A CA 1
ATOM 3433 C C . PRO A 1 426 ? 50.805 37.821 44.829 1.00 43.85 426 PRO A C 1
ATOM 3434 O O . PRO A 1 426 ? 49.890 38.573 44.484 1.00 44.13 426 PRO A O 1
ATOM 3438 N N . GLU A 1 427 ? 51.977 37.762 44.199 1.00 45.71 427 GLU A N 1
ATOM 3439 C CA . GLU A 1 427 ? 52.255 38.598 43.043 1.00 47.54 427 GLU A CA 1
ATOM 3440 C C . GLU A 1 427 ? 51.260 38.390 41.898 1.00 47.63 427 GLU A C 1
ATOM 3441 O O . GLU A 1 427 ? 50.846 39.346 41.244 1.00 49.69 427 GLU A O 1
ATOM 3447 N N . ASP A 1 428 ? 50.871 37.144 41.666 1.00 46.94 428 ASP A N 1
ATOM 3448 C CA . ASP A 1 428 ? 49.933 36.819 40.598 1.00 48.23 428 ASP A CA 1
ATOM 3449 C C . ASP A 1 428 ? 48.679 37.705 40.516 1.00 46.76 428 ASP A C 1
ATOM 3450 O O . ASP A 1 428 ? 48.264 38.080 39.427 1.00 48.89 428 ASP A O 1
ATOM 3455 N N . VAL A 1 429 ? 48.075 38.048 41.647 1.00 44.24 429 VAL A N 1
ATOM 3456 C CA . VAL A 1 429 ? 46.852 38.843 41.613 1.00 42.54 429 VAL A CA 1
ATOM 3457 C C . VAL A 1 429 ? 47.032 40.343 41.470 1.00 40.18 429 VAL A C 1
ATOM 3458 O O . VAL A 1 429 ? 46.071 41.099 41.555 1.00 39.03 429 VAL A O 1
ATOM 3462 N N . LYS A 1 430 ? 48.262 40.784 41.268 1.00 39.00 430 LYS A N 1
ATOM 3463 C CA . LYS A 1 430 ? 48.496 42.206 41.070 1.00 37.10 430 LYS A CA 1
ATOM 3464 C C . LYS A 1 430 ? 48.346 42.475 39.580 1.00 35.70 430 LYS A C 1
ATOM 3465 O O . LYS A 1 430 ? 48.691 41.634 38.749 1.00 35.77 430 LYS A O 1
ATOM 3471 N N . PHE A 1 431 ? 47.814 43.638 39.233 1.00 33.84 431 PHE A N 1
ATOM 3472 C CA . PHE A 1 431 ? 47.634 43.964 37.826 1.00 31.41 431 PHE A CA 1
ATOM 3473 C C . PHE A 1 431 ? 47.549 45.469 37.670 1.00 28.75 431 PHE A C 1
ATOM 3474 O O . PHE A 1 431 ? 47.428 46.208 38.637 1.00 27.17 431 PHE A O 1
ATOM 3482 N N . SER A 1 432 ? 47.570 45.906 36.428 1.00 28.79 432 SER A N 1
ATOM 3483 C CA . SER A 1 432 ? 47.493 47.313 36.098 1.00 30.18 432 SER A CA 1
ATOM 3484 C C . SER A 1 432 ? 46.837 47.381 34.713 1.00 30.28 432 SER A C 1
ATOM 3485 O O . SER A 1 432 ? 47.118 46.556 33.841 1.00 31.73 432 SER A O 1
ATOM 3488 N N . ILE A 1 433 ? 45.942 48.338 34.516 1.00 30.07 433 ILE A N 1
ATOM 3489 C CA . ILE A 1 433 ? 45.268 48.483 33.227 1.00 30.55 433 ILE A CA 1
ATOM 3490 C C . ILE A 1 433 ? 46.248 49.016 32.164 1.00 30.61 433 ILE A C 1
ATOM 3491 O O . ILE A 1 433 ? 47.026 49.922 32.440 1.00 29.83 433 ILE A O 1
ATOM 3496 N N . LEU A 1 434 ? 46.200 48.455 30.958 1.00 31.45 434 LEU A N 1
ATOM 3497 C CA . LEU A 1 434 ? 47.035 48.924 29.857 1.00 32.01 434 LEU A CA 1
ATOM 3498 C C . LEU A 1 434 ? 46.307 50.071 29.147 1.00 33.36 434 LEU A C 1
ATOM 3499 O O . LEU A 1 434 ? 45.196 49.884 28.658 1.00 34.95 434 LEU A O 1
ATOM 3504 N N . GLU A 1 435 ? 46.910 51.256 29.091 1.00 34.31 435 GLU A N 1
ATOM 3505 C CA . GLU A 1 435 ? 46.259 52.381 28.420 1.00 33.73 435 GLU A CA 1
ATOM 3506 C C . GLU A 1 435 ? 46.200 52.193 26.904 1.00 33.37 435 GLU A C 1
ATOM 3507 O O . GLU A 1 435 ? 45.339 52.759 26.236 1.00 36.74 435 GLU A O 1
ATOM 3513 N N . LYS A 1 436 ? 47.105 51.393 26.360 1.00 31.07 436 LYS A N 1
ATOM 3514 C CA . LYS A 1 436 ? 47.104 51.123 24.927 1.00 30.55 436 LYS A CA 1
ATOM 3515 C C . LYS A 1 436 ? 47.097 49.609 24.779 1.00 28.40 436 LYS A C 1
ATOM 3516 O O . LYS A 1 436 ? 47.601 48.901 25.636 1.00 29.06 436 LYS A O 1
ATOM 3522 N N . PRO A 1 437 ? 46.516 49.085 23.697 1.00 28.08 437 PRO A N 1
ATOM 3523 C CA . PRO A 1 437 ? 46.543 47.623 23.616 1.00 29.18 437 PRO A CA 1
ATOM 3524 C C . PRO A 1 437 ? 47.896 47.076 23.150 1.00 32.59 437 PRO A C 1
ATOM 3525 O O . PRO A 1 437 ? 48.663 47.760 22.467 1.00 33.18 437 PRO A O 1
ATOM 3529 N N . PRO A 1 438 ? 48.208 45.833 23.529 1.00 33.55 438 PRO A N 1
ATOM 3530 C CA . PRO A 1 438 ? 49.465 45.213 23.128 1.00 34.36 438 PRO A CA 1
ATOM 3531 C C . PRO A 1 438 ? 49.199 44.543 21.780 1.00 36.59 438 PRO A C 1
ATOM 3532 O O . PRO A 1 438 ? 48.052 44.424 21.371 1.00 35.92 438 PRO A O 1
ATOM 3536 N N . GLU A 1 439 ? 50.246 44.129 21.078 1.00 40.62 439 GLU A N 1
ATOM 3537 C CA . GLU A 1 439 ? 50.061 43.444 19.807 1.00 43.72 439 GLU A CA 1
ATOM 3538 C C . GLU A 1 439 ? 49.915 41.982 20.208 1.00 43.71 439 GLU A C 1
ATOM 3539 O O . GLU A 1 439 ? 50.874 41.358 20.631 1.00 45.25 439 GLU A O 1
ATOM 3545 N N . VAL A 1 440 ? 48.711 41.444 20.091 1.00 44.04 440 VAL A N 1
ATOM 3546 C CA . VAL A 1 440 ? 48.464 40.066 20.476 1.00 44.71 440 VAL A CA 1
ATOM 3547 C C . VAL A 1 440 ? 47.658 39.369 19.402 1.00 44.75 440 VAL A C 1
ATOM 3548 O O . VAL A 1 440 ? 46.797 39.975 18.772 1.00 44.98 440 VAL A O 1
ATOM 3552 N N . GLU A 1 441 ? 47.941 38.096 19.175 1.00 46.08 441 GLU A N 1
ATOM 3553 C CA . GLU A 1 441 ? 47.199 37.373 18.159 1.00 48.28 441 GLU A CA 1
ATOM 3554 C C . GLU A 1 441 ? 45.737 37.342 18.572 1.00 47.84 441 GLU A C 1
ATOM 3555 O O . GLU A 1 441 ? 45.416 36.983 19.704 1.00 48.64 441 GLU A O 1
ATOM 3561 N N . VAL A 1 442 ? 44.859 37.729 17.654 1.00 46.53 442 VAL A N 1
ATOM 3562 C CA . VAL A 1 442 ? 43.424 37.732 17.912 1.00 45.24 442 VAL A CA 1
ATOM 3563 C C . VAL A 1 442 ? 42.726 37.172 16.684 1.00 44.47 442 VAL A C 1
ATOM 3564 O O . VAL A 1 442 ? 42.737 37.799 15.636 1.00 45.94 442 VAL A O 1
ATOM 3568 N N . SER A 1 443 ? 42.116 36.001 16.809 1.00 45.07 443 SER A N 1
ATOM 3569 C CA . SER A 1 443 ? 41.435 35.383 15.677 1.00 46.60 443 SER A CA 1
ATOM 3570 C C . SER A 1 443 ? 40.202 36.165 15.240 1.00 48.75 443 SER A C 1
ATOM 3571 O O . SER A 1 443 ? 39.669 36.976 15.991 1.00 48.48 443 SER A O 1
ATOM 3574 N N . GLU A 1 444 ? 39.750 35.903 14.016 1.00 52.47 444 GLU A N 1
ATOM 3575 C CA . GLU A 1 444 ? 38.565 36.558 13.464 1.00 53.66 444 GLU A CA 1
ATOM 3576 C C . GLU A 1 444 ? 37.371 36.288 14.366 1.00 52.07 444 GLU A C 1
ATOM 3577 O O . GLU A 1 444 ? 36.544 37.166 14.577 1.00 52.02 444 GLU A O 1
ATOM 3583 N N . ASP A 1 445 ? 37.281 35.066 14.887 1.00 51.41 445 ASP A N 1
ATOM 3584 C CA . ASP A 1 445 ? 36.186 34.691 15.775 1.00 50.91 445 ASP A CA 1
ATOM 3585 C C . ASP A 1 445 ? 36.139 35.530 17.053 1.00 50.58 445 ASP A C 1
ATOM 3586 O O . ASP A 1 445 ? 35.084 36.057 17.405 1.00 52.59 445 ASP A O 1
ATOM 3591 N N . VAL A 1 446 ? 37.269 35.644 17.753 1.00 47.60 446 VAL A N 1
ATOM 3592 C CA . VAL A 1 446 ? 37.323 36.427 18.988 1.00 44.04 446 VAL A CA 1
ATOM 3593 C C . VAL A 1 446 ? 37.036 37.883 18.670 1.00 43.32 446 VAL A C 1
ATOM 3594 O O . VAL A 1 446 ? 36.338 38.574 19.413 1.00 41.37 446 VAL A O 1
ATOM 3598 N N . ARG A 1 447 ? 37.581 38.339 17.551 1.00 43.99 447 ARG A N 1
ATOM 3599 C CA . ARG A 1 447 ? 37.406 39.714 17.121 1.00 45.33 447 ARG A CA 1
ATOM 3600 C C . ARG A 1 447 ? 35.920 40.043 16.998 1.00 47.20 447 ARG A C 1
ATOM 3601 O O . ARG A 1 447 ? 35.452 41.068 17.512 1.00 46.43 447 ARG A O 1
ATOM 3609 N N . GLU A 1 448 ? 35.181 39.158 16.330 1.00 48.04 448 GLU A N 1
ATOM 3610 C CA . GLU A 1 448 ? 33.749 39.341 16.134 1.00 48.16 448 GLU A CA 1
ATOM 3611 C C . GLU A 1 448 ? 32.999 39.169 17.451 1.00 45.46 448 GLU A C 1
ATOM 3612 O O . GLU A 1 448 ? 31.980 39.824 17.676 1.00 46.39 448 GLU A O 1
ATOM 3618 N N . ALA A 1 449 ? 33.502 38.304 18.326 1.00 41.08 449 ALA A N 1
ATOM 3619 C CA . ALA A 1 449 ? 32.878 38.123 19.631 1.00 38.84 449 ALA A CA 1
ATOM 3620 C C . ALA A 1 449 ? 33.074 39.407 20.474 1.00 36.62 449 ALA A C 1
ATOM 3621 O O . ALA A 1 449 ? 32.158 39.861 21.154 1.00 34.80 449 ALA A O 1
ATOM 3623 N N . MET A 1 450 ? 34.262 39.999 20.421 1.00 34.09 450 MET A N 1
ATOM 3624 C CA . MET A 1 450 ? 34.493 41.209 21.186 1.00 33.84 450 MET A CA 1
ATOM 3625 C C . MET A 1 450 ? 33.632 42.324 20.625 1.00 33.10 450 MET A C 1
ATOM 3626 O O . MET A 1 450 ? 33.161 43.170 21.370 1.00 32.80 450 MET A O 1
ATOM 3631 N N . ASN A 1 451 ? 33.418 42.319 19.311 1.00 36.04 451 ASN A N 1
ATOM 3632 C CA . ASN A 1 451 ? 32.563 43.326 18.677 1.00 36.33 451 ASN A CA 1
ATOM 3633 C C . ASN A 1 451 ? 31.120 43.189 19.184 1.00 34.63 451 ASN A C 1
ATOM 3634 O O . ASN A 1 451 ? 30.444 44.191 19.380 1.00 32.87 451 ASN A O 1
ATOM 3639 N N . GLU A 1 452 ? 30.656 41.960 19.408 1.00 34.61 452 GLU A N 1
ATOM 3640 C CA . GLU A 1 452 ? 29.293 41.753 19.919 1.00 37.69 452 GLU A CA 1
ATOM 3641 C C . GLU A 1 452 ? 29.138 42.253 21.355 1.00 38.31 452 GLU A C 1
ATOM 3642 O O . GLU A 1 452 ? 28.102 42.827 21.703 1.00 39.46 452 GLU A O 1
ATOM 3648 N N . VAL A 1 453 ? 30.154 42.000 22.183 1.00 36.52 453 VAL A N 1
ATOM 3649 C CA . VAL A 1 453 ? 30.152 42.422 23.581 1.00 34.65 453 VAL A CA 1
ATOM 3650 C C . VAL A 1 453 ? 30.165 43.947 23.656 1.00 35.91 453 VAL A C 1
ATOM 3651 O O . VAL A 1 453 ? 29.500 44.545 24.504 1.00 36.58 453 VAL A O 1
ATOM 3655 N N . ALA A 1 454 ? 30.922 44.574 22.766 1.00 34.32 454 ALA A N 1
ATOM 3656 C CA . ALA A 1 454 ? 30.995 46.024 22.743 1.00 36.68 454 ALA A CA 1
ATOM 3657 C C . ALA A 1 454 ? 29.631 46.629 22.374 1.00 38.17 454 ALA A C 1
ATOM 3658 O O . ALA A 1 454 ? 29.208 47.637 22.956 1.00 34.05 454 ALA A O 1
ATOM 3660 N N . GLU A 1 455 ? 28.949 46.011 21.408 1.00 39.47 455 GLU A N 1
ATOM 3661 C CA . GLU A 1 455 ? 27.647 46.511 20.978 1.00 40.45 455 GLU A CA 1
ATOM 3662 C C . GLU A 1 455 ? 26.639 46.419 22.114 1.00 37.94 455 GLU A C 1
ATOM 3663 O O . GLU A 1 455 ? 25.881 47.357 22.364 1.00 36.63 455 GLU A O 1
ATOM 3669 N N . TRP A 1 456 ? 26.639 45.284 22.798 1.00 36.11 456 TRP A N 1
ATOM 3670 C CA . TRP A 1 456 ? 25.747 45.074 23.933 1.00 36.07 456 TRP A CA 1
ATOM 3671 C C . TRP A 1 456 ? 26.052 46.135 25.007 1.00 37.55 456 TRP A C 1
ATOM 3672 O O . TRP A 1 456 ? 25.132 46.656 25.635 1.00 40.25 456 TRP A O 1
ATOM 3683 N N . LEU A 1 457 ? 27.334 46.459 25.208 1.00 35.81 457 LEU A N 1
ATOM 3684 C CA . LEU A 1 457 ? 27.719 47.461 26.195 1.00 34.24 457 LEU A CA 1
ATOM 3685 C C . LEU A 1 457 ? 27.337 48.865 25.726 1.00 35.46 457 LEU A C 1
ATOM 3686 O O . LEU A 1 457 ? 27.072 49.761 26.526 1.00 34.80 457 LEU A O 1
ATOM 3691 N N . GLU A 1 458 ? 27.316 49.056 24.417 1.00 37.78 458 GLU A N 1
ATOM 3692 C CA . GLU A 1 458 ? 26.966 50.348 23.851 1.00 41.66 458 GLU A CA 1
ATOM 3693 C C . GLU A 1 458 ? 25.443 50.598 23.901 1.00 42.17 458 GLU A C 1
ATOM 3694 O O . GLU A 1 458 ? 24.989 51.743 23.972 1.00 42.42 458 GLU A O 1
ATOM 3700 N N . ASN A 1 459 ? 24.657 49.529 23.882 1.00 41.44 459 ASN A N 1
ATOM 3701 C CA . ASN A 1 459 ? 23.216 49.687 23.941 1.00 42.76 459 ASN A CA 1
ATOM 3702 C C . ASN A 1 459 ? 22.664 49.475 25.342 1.00 43.60 459 ASN A C 1
ATOM 3703 O O . ASN A 1 459 ? 21.449 49.528 25.539 1.00 44.00 459 ASN A O 1
ATOM 3708 N N . HIS A 1 460 ? 23.550 49.245 26.311 1.00 44.10 460 HIS A N 1
ATOM 3709 C CA . HIS A 1 460 ? 23.137 49.006 27.694 1.00 44.31 460 HIS A CA 1
ATOM 3710 C C . HIS A 1 460 ? 23.886 49.839 28.704 1.00 45.69 460 HIS A C 1
ATOM 3711 O O . HIS A 1 460 ? 24.781 49.334 29.371 1.00 47.33 460 HIS A O 1
ATOM 3718 N N . GLU A 1 461 ? 23.529 51.106 28.836 1.00 46.55 461 GLU A N 1
ATOM 3719 C CA . GLU A 1 461 ? 24.193 51.948 29.814 1.00 46.51 461 GLU A CA 1
ATOM 3720 C C . GLU A 1 461 ? 24.058 51.267 31.187 1.00 45.08 461 GLU A C 1
ATOM 3721 O O . GLU A 1 461 ? 25.021 51.176 31.939 1.00 45.87 461 GLU A O 1
ATOM 3727 N N . GLU A 1 462 ? 22.858 50.777 31.490 1.00 43.73 462 GLU A N 1
ATOM 3728 C CA . GLU A 1 462 ? 22.565 50.107 32.760 1.00 40.76 462 GLU A CA 1
ATOM 3729 C C . GLU A 1 462 ? 22.408 48.607 32.557 1.00 38.05 462 GLU A C 1
ATOM 3730 O O . GLU A 1 462 ? 21.923 48.170 31.517 1.00 39.05 462 GLU A O 1
ATOM 3736 N N . PHE A 1 463 ? 22.798 47.826 33.560 1.00 34.80 463 PHE A N 1
ATOM 3737 C CA . PHE A 1 463 ? 22.668 46.369 33.519 1.00 33.43 463 PHE A CA 1
ATOM 3738 C C . PHE A 1 463 ? 23.210 45.749 34.802 1.00 32.16 463 PHE A C 1
ATOM 3739 O O . PHE A 1 463 ? 23.863 46.420 35.586 1.00 34.30 463 PHE A O 1
ATOM 3747 N N . SER A 1 464 ? 22.911 44.483 35.050 1.00 30.45 464 SER A N 1
ATOM 3748 C CA . SER A 1 464 ? 23.439 43.862 36.246 1.00 31.27 464 SER A CA 1
ATOM 3749 C C . SER A 1 464 ? 24.664 43.070 35.821 1.00 31.69 464 SER A C 1
ATOM 3750 O O . SER A 1 464 ? 24.733 42.569 34.702 1.00 32.04 464 SER A O 1
ATOM 3753 N N . VAL A 1 465 ? 25.643 43.001 36.709 1.00 32.85 465 VAL A N 1
ATOM 3754 C CA . VAL A 1 465 ? 26.874 42.284 36.455 1.00 34.52 465 VAL A CA 1
ATOM 3755 C C . VAL A 1 465 ? 26.557 40.842 36.093 1.00 36.66 465 VAL A C 1
ATOM 3756 O O . VAL A 1 465 ? 27.094 40.284 35.133 1.00 35.60 465 VAL A O 1
ATOM 3760 N N . GLU A 1 466 ? 25.660 40.255 36.874 1.00 38.72 466 GLU A N 1
ATOM 3761 C CA . GLU A 1 466 ? 25.247 38.879 36.687 1.00 40.43 466 GLU A CA 1
ATOM 3762 C C . GLU A 1 466 ? 24.871 38.579 35.237 1.00 40.56 466 GLU A C 1
ATOM 3763 O O . GLU A 1 466 ? 25.263 37.543 34.685 1.00 41.47 466 GLU A O 1
ATOM 3769 N N . GLU A 1 467 ? 24.128 39.488 34.608 1.00 38.71 467 GLU A N 1
ATOM 3770 C CA . GLU A 1 467 ? 23.724 39.292 33.223 1.00 35.38 467 GLU A CA 1
ATOM 3771 C C . GLU A 1 467 ? 24.883 39.567 32.291 1.00 34.90 467 GLU A C 1
ATOM 3772 O O . GLU A 1 467 ? 25.090 38.848 31.318 1.00 35.57 467 GLU A O 1
ATOM 3778 N N . PHE A 1 468 ? 25.641 40.616 32.584 1.00 33.88 468 PHE A N 1
ATOM 3779 C CA . PHE A 1 468 ? 26.790 40.954 31.758 1.00 32.29 468 PHE A CA 1
ATOM 3780 C C . PHE A 1 468 ? 27.689 39.727 31.696 1.00 31.70 468 PHE A C 1
ATOM 3781 O O . PHE A 1 468 ? 28.264 39.400 30.656 1.00 32.17 468 PHE A O 1
ATOM 3789 N N . ASN A 1 469 ? 27.794 39.040 32.819 1.00 31.84 469 ASN A N 1
ATOM 3790 C CA . ASN A 1 469 ? 28.612 37.856 32.868 1.00 34.36 469 ASN A CA 1
ATOM 3791 C C . ASN A 1 469 ? 28.007 36.735 32.034 1.00 34.34 469 ASN A C 1
ATOM 3792 O O . ASN A 1 469 ? 28.739 35.958 31.440 1.00 36.90 469 ASN A O 1
ATOM 3797 N N . ASN A 1 470 ? 26.683 36.642 31.988 1.00 33.00 470 ASN A N 1
ATOM 3798 C CA . ASN A 1 470 ? 26.045 35.612 31.178 1.00 33.21 470 ASN A CA 1
ATOM 3799 C C . ASN A 1 470 ? 26.287 35.912 29.704 1.00 33.13 470 ASN A C 1
ATOM 3800 O O . ASN A 1 470 ? 26.501 35.007 28.904 1.00 31.56 470 ASN A O 1
ATOM 3805 N N . ILE A 1 471 ? 26.226 37.194 29.355 1.00 33.75 471 ILE A N 1
ATOM 3806 C CA . ILE A 1 471 ? 26.436 37.639 27.980 1.00 33.54 471 ILE A CA 1
ATOM 3807 C C . ILE A 1 471 ? 27.847 37.285 27.498 1.00 35.59 471 ILE A C 1
ATOM 3808 O O . ILE A 1 471 ? 28.043 37.010 26.307 1.00 36.06 471 ILE A O 1
ATOM 3813 N N . LEU A 1 472 ? 28.821 37.295 28.417 1.00 34.06 472 LEU A N 1
ATOM 3814 C CA . LEU A 1 472 ? 30.215 36.975 28.090 1.00 33.16 472 LEU A CA 1
ATOM 3815 C C . LEU A 1 472 ? 30.426 35.508 27.700 1.00 33.58 472 LEU A C 1
ATOM 3816 O O . LEU A 1 472 ? 31.329 35.194 26.922 1.00 32.49 472 LEU A O 1
ATOM 3821 N N . PHE A 1 473 ? 29.610 34.611 28.243 1.00 34.43 473 PHE A N 1
ATOM 3822 C CA . PHE A 1 473 ? 29.709 33.197 27.892 1.00 36.62 473 PHE A CA 1
ATOM 3823 C C . PHE A 1 473 ? 28.859 32.906 26.658 1.00 38.34 473 PHE A C 1
ATOM 3824 O O . PHE A 1 473 ? 29.162 32.019 25.863 1.00 39.62 473 PHE A O 1
ATOM 3832 N N . GLU A 1 474 ? 27.784 33.664 26.519 1.00 40.65 474 GLU A N 1
ATOM 3833 C CA . GLU A 1 474 ? 26.844 33.515 25.419 1.00 43.94 474 GLU A CA 1
ATOM 3834 C C . GLU A 1 474 ? 27.564 33.719 24.101 1.00 43.12 474 GLU A C 1
ATOM 3835 O O . GLU A 1 474 ? 27.527 32.854 23.220 1.00 44.17 474 GLU A O 1
ATOM 3841 N N . VAL A 1 475 ? 28.211 34.879 23.983 1.00 42.21 475 VAL A N 1
ATOM 3842 C CA . VAL A 1 475 ? 28.964 35.269 22.794 1.00 41.91 475 VAL A CA 1
ATOM 3843 C C . VAL A 1 475 ? 30.084 34.281 22.475 1.00 41.96 475 VAL A C 1
ATOM 3844 O O . VAL A 1 475 ? 30.347 33.991 21.317 1.00 40.55 475 VAL A O 1
ATOM 3848 N N . ALA A 1 476 ? 30.747 33.779 23.512 1.00 42.67 476 ALA A N 1
ATOM 3849 C CA . ALA A 1 476 ? 31.824 32.824 23.331 1.00 43.66 476 ALA A CA 1
ATOM 3850 C C . ALA A 1 476 ? 31.235 31.520 22.827 1.00 45.49 476 ALA A C 1
ATOM 3851 O O . ALA A 1 476 ? 31.799 30.879 21.942 1.00 46.17 476 ALA A O 1
ATOM 3853 N N . LYS A 1 477 ? 30.093 31.131 23.385 1.00 48.63 477 LYS A N 1
ATOM 3854 C CA . LYS A 1 477 ? 29.427 29.899 22.966 1.00 51.43 477 LYS A CA 1
ATOM 3855 C C . LYS A 1 477 ? 28.954 30.002 21.510 1.00 50.75 477 LYS A C 1
ATOM 3856 O O . LYS A 1 477 ? 29.240 29.125 20.706 1.00 50.01 477 LYS A O 1
ATOM 3862 N N . ARG A 1 478 ? 28.250 31.076 21.166 1.00 50.66 478 ARG A N 1
ATOM 3863 C CA . ARG A 1 478 ? 27.770 31.253 19.793 1.00 51.87 478 ARG A CA 1
ATOM 3864 C C . ARG A 1 478 ? 28.859 31.176 18.727 1.00 51.07 478 ARG A C 1
ATOM 3865 O O . ARG A 1 478 ? 28.632 30.649 17.641 1.00 52.86 478 ARG A O 1
ATOM 3873 N N . ARG A 1 479 ? 30.035 31.716 19.023 1.00 49.67 479 ARG A N 1
ATOM 3874 C CA . ARG A 1 479 ? 31.121 31.728 18.057 1.00 48.22 479 ARG A CA 1
ATOM 3875 C C . ARG A 1 479 ? 32.023 30.495 18.116 1.00 47.59 479 ARG A C 1
ATOM 3876 O O . ARG A 1 479 ? 32.851 30.288 17.229 1.00 47.14 479 ARG A O 1
ATOM 3884 N N . GLY A 1 480 ? 31.867 29.684 19.159 1.00 45.45 480 GLY A N 1
ATOM 3885 C CA . GLY A 1 480 ? 32.681 28.489 19.292 1.00 43.07 480 GLY A CA 1
ATOM 3886 C C . GLY A 1 480 ? 34.085 28.748 19.812 1.00 42.02 480 GLY A C 1
ATOM 3887 O O . GLY A 1 480 ? 35.052 28.193 19.291 1.00 42.33 480 GLY A O 1
ATOM 3888 N N . ILE A 1 481 ? 34.203 29.584 20.841 1.00 39.91 481 ILE A N 1
ATOM 3889 C CA . ILE A 1 481 ? 35.503 29.905 21.424 1.00 36.93 481 ILE A CA 1
ATOM 3890 C C . ILE A 1 481 ? 35.640 29.311 22.824 1.00 36.44 481 ILE A C 1
ATOM 3891 O O . ILE A 1 481 ? 34.749 29.454 23.662 1.00 37.37 481 ILE A O 1
ATOM 3896 N N . SER A 1 482 ? 36.759 28.641 23.068 1.00 34.85 482 SER A N 1
ATOM 3897 C CA . SER A 1 482 ? 37.036 28.028 24.363 1.00 33.27 482 SER A CA 1
ATOM 3898 C C . SER A 1 482 ? 37.236 29.090 25.437 1.00 33.73 482 SER A C 1
ATOM 3899 O O . SER A 1 482 ? 37.363 30.278 25.141 1.00 33.22 482 SER A O 1
ATOM 3902 N N . SER A 1 483 ? 37.290 28.647 26.685 1.00 33.87 483 SER A N 1
ATOM 3903 C CA . SER A 1 483 ? 37.483 29.559 27.802 1.00 35.04 483 SER A CA 1
ATOM 3904 C C . SER A 1 483 ? 38.886 30.126 27.824 1.00 35.91 483 SER A C 1
ATOM 3905 O O . SER A 1 483 ? 39.064 31.335 27.981 1.00 39.15 483 SER A O 1
ATOM 3908 N N . ARG A 1 484 ? 39.891 29.271 27.654 1.00 36.07 484 ARG A N 1
ATOM 3909 C CA . ARG A 1 484 ? 41.258 29.764 27.713 1.00 37.13 484 ARG A CA 1
ATOM 3910 C C . ARG A 1 484 ? 41.557 30.773 26.615 1.00 36.35 484 ARG A C 1
ATOM 3911 O O . ARG A 1 484 ? 42.214 31.779 26.863 1.00 37.38 484 ARG A O 1
ATOM 3919 N N . GLU A 1 485 ? 41.073 30.533 25.406 1.00 35.94 485 GLU A N 1
ATOM 3920 C CA . GLU A 1 485 ? 41.340 31.488 24.342 1.00 37.28 485 GLU A CA 1
ATOM 3921 C C . GLU A 1 485 ? 40.551 32.782 24.533 1.00 38.01 485 GLU A C 1
ATOM 3922 O O . GLU A 1 485 ? 41.085 33.881 24.336 1.00 39.67 485 GLU A O 1
ATOM 3928 N N . TRP A 1 486 ? 39.289 32.639 24.933 1.00 35.93 486 TRP A N 1
ATOM 3929 C CA . TRP A 1 486 ? 38.391 33.764 25.129 1.00 32.82 486 TRP A CA 1
ATOM 3930 C C . TRP A 1 486 ? 38.837 34.665 26.282 1.00 33.95 486 TRP A C 1
ATOM 3931 O O . TRP A 1 486 ? 39.088 35.859 26.099 1.00 31.05 486 TRP A O 1
ATOM 3942 N N . PHE A 1 487 ? 38.949 34.095 27.474 1.00 34.81 487 PHE A N 1
ATOM 3943 C CA . PHE A 1 487 ? 39.348 34.895 28.624 1.00 35.83 487 PHE A CA 1
ATOM 3944 C C . PHE A 1 487 ? 40.819 35.335 28.623 1.00 37.58 487 PHE A C 1
ATOM 3945 O O . PHE A 1 487 ? 41.121 36.490 28.946 1.00 36.92 487 PHE A O 1
ATOM 3953 N N . SER A 1 488 ? 41.741 34.446 28.249 1.00 36.84 488 SER A N 1
ATOM 3954 C CA . SER A 1 488 ? 43.136 34.869 28.224 1.00 36.04 488 SER A CA 1
ATOM 3955 C C . SER A 1 488 ? 43.339 36.012 27.215 1.00 34.33 488 SER A C 1
ATOM 3956 O O . SER A 1 488 ? 44.200 36.859 27.424 1.00 34.58 488 SER A O 1
ATOM 3959 N N . THR A 1 489 ? 42.558 36.054 26.135 1.00 32.77 489 THR A N 1
ATOM 3960 C CA . THR A 1 489 ? 42.721 37.146 25.173 1.00 33.36 489 THR A CA 1
ATOM 3961 C C . THR A 1 489 ? 42.209 38.474 25.756 1.00 32.90 489 THR A C 1
ATOM 3962 O O . THR A 1 489 ? 42.874 39.497 25.647 1.00 34.03 489 THR A O 1
ATOM 3966 N N . LEU A 1 490 ? 41.025 38.453 26.366 1.00 31.82 490 LEU A N 1
ATOM 3967 C CA . LEU A 1 490 ? 40.451 39.651 26.967 1.00 30.90 490 LEU A CA 1
ATOM 3968 C C . LEU A 1 490 ? 41.357 40.134 28.105 1.00 31.52 490 LEU A C 1
ATOM 3969 O O . LEU A 1 490 ? 41.546 41.331 28.286 1.00 33.06 490 LEU A O 1
ATOM 3974 N N . TYR A 1 491 ? 41.919 39.208 28.877 1.00 31.37 491 TYR A N 1
ATOM 3975 C CA . TYR A 1 491 ? 42.811 39.600 29.958 1.00 31.71 491 TYR A CA 1
ATOM 3976 C C . TYR A 1 491 ? 44.078 40.261 29.399 1.00 33.05 491 TYR A C 1
ATOM 3977 O O . TYR A 1 491 ? 44.572 41.264 29.936 1.00 32.62 491 TYR A O 1
ATOM 3986 N N . ARG A 1 492 ? 44.589 39.708 28.306 1.00 31.64 492 ARG A N 1
ATOM 3987 C CA . ARG A 1 492 ? 45.786 40.246 27.693 1.00 32.90 492 ARG A CA 1
ATOM 3988 C C . ARG A 1 492 ? 45.621 41.624 27.094 1.00 32.70 492 ARG A C 1
ATOM 3989 O O . ARG A 1 492 ? 46.529 42.453 27.189 1.00 33.95 492 ARG A O 1
ATOM 3997 N N . LEU A 1 493 ? 44.471 41.873 26.476 1.00 30.40 493 LEU A N 1
ATOM 3998 C CA . LEU A 1 493 ? 44.232 43.157 25.849 1.00 27.83 493 LEU A CA 1
ATOM 3999 C C . LEU A 1 493 ? 43.976 44.225 26.872 1.00 27.89 493 LEU A C 1
ATOM 4000 O O . LEU A 1 493 ? 44.285 45.395 26.655 1.00 27.00 493 LEU A O 1
ATOM 4005 N N . PHE A 1 494 ? 43.417 43.814 28.005 1.00 28.81 494 PHE A N 1
ATOM 4006 C CA . PHE A 1 494 ? 43.080 44.749 29.063 1.00 29.01 494 PHE A CA 1
ATOM 4007 C C . PHE A 1 494 ? 44.141 44.980 30.142 1.00 29.57 494 PHE A C 1
ATOM 4008 O O . PHE A 1 494 ? 44.402 46.130 30.506 1.00 30.20 494 PHE A O 1
ATOM 4016 N N . ILE A 1 495 ? 44.737 43.904 30.659 1.00 29.56 495 ILE A N 1
ATOM 4017 C CA . ILE A 1 495 ? 45.749 44.038 31.704 1.00 29.67 495 ILE A CA 1
ATOM 4018 C C . ILE A 1 495 ? 47.077 43.369 31.345 1.00 33.54 495 ILE A C 1
ATOM 4019 O O . ILE A 1 495 ? 47.973 43.254 32.187 1.00 35.68 495 ILE A O 1
ATOM 4024 N N . GLY A 1 496 ? 47.198 42.921 30.099 1.00 34.16 496 GLY A N 1
ATOM 4025 C CA . GLY A 1 496 ? 48.426 42.287 29.660 1.00 34.81 496 GLY A CA 1
ATOM 4026 C C . GLY A 1 496 ? 48.846 40.996 30.351 1.00 36.16 496 GLY A C 1
ATOM 4027 O O . GLY A 1 496 ? 50.050 40.735 30.477 1.00 36.15 496 GLY A O 1
ATOM 4028 N N . LYS A 1 497 ? 47.881 40.187 30.790 1.00 34.52 497 LYS A N 1
ATOM 4029 C CA . LYS A 1 497 ? 48.186 38.915 31.450 1.00 35.16 497 LYS A CA 1
ATOM 4030 C C . LYS A 1 497 ? 47.234 37.876 30.918 1.00 34.73 497 LYS A C 1
ATOM 4031 O O . LYS A 1 497 ? 46.255 38.224 30.284 1.00 37.60 497 LYS A O 1
ATOM 4037 N N . GLU A 1 498 ? 47.523 36.603 31.165 1.00 36.26 498 GLU A N 1
ATOM 4038 C CA . GLU A 1 498 ? 46.656 35.528 30.706 1.00 38.32 498 GLU A CA 1
ATOM 4039 C C . GLU A 1 498 ? 45.482 35.366 31.657 1.00 37.75 498 GLU A C 1
ATOM 4040 O O . GLU A 1 498 ? 44.393 34.987 31.241 1.00 38.12 498 GLU A O 1
ATOM 4046 N N . ARG A 1 499 ? 45.709 35.643 32.935 1.00 36.23 499 ARG A N 1
ATOM 4047 C CA . ARG A 1 499 ? 44.658 35.509 33.929 1.00 38.15 499 ARG A CA 1
ATOM 4048 C C . ARG A 1 499 ? 44.471 36.803 34.711 1.00 37.05 499 ARG A C 1
ATOM 4049 O O . ARG A 1 499 ? 45.378 37.626 34.801 1.00 37.98 499 ARG A O 1
ATOM 4057 N N . GLY A 1 500 ? 43.296 36.972 35.302 1.00 36.10 500 GLY A N 1
ATOM 4058 C CA . GLY A 1 500 ? 43.048 38.177 36.069 1.00 33.90 500 GLY A CA 1
ATOM 4059 C C . GLY A 1 500 ? 41.796 38.169 36.923 1.00 32.07 500 GLY A C 1
ATOM 4060 O O . GLY A 1 500 ? 41.233 37.126 37.216 1.00 30.58 500 GLY A O 1
ATOM 4061 N N . PRO A 1 501 ? 41.340 39.346 37.340 1.00 32.55 501 PRO A N 1
ATOM 4062 C CA . PRO A 1 501 ? 40.144 39.498 38.175 1.00 34.02 501 PRO A CA 1
ATOM 4063 C C . PRO A 1 501 ? 38.890 38.910 37.500 1.00 35.70 501 PRO A C 1
ATOM 4064 O O . PRO A 1 501 ? 38.846 38.773 36.273 1.00 33.67 501 PRO A O 1
ATOM 4068 N N . ARG A 1 502 ? 37.884 38.557 38.301 1.00 35.19 502 ARG A N 1
ATOM 4069 C CA . ARG A 1 502 ? 36.642 38.025 37.749 1.00 36.34 502 ARG A CA 1
ATOM 4070 C C . ARG A 1 502 ? 36.257 39.042 36.672 1.00 36.19 502 ARG A C 1
ATOM 4071 O O . ARG A 1 502 ? 36.097 40.232 36.942 1.00 34.12 502 ARG A O 1
ATOM 4079 N N . LEU A 1 503 ? 36.108 38.560 35.448 1.00 35.28 503 LEU A N 1
ATOM 4080 C CA . LEU A 1 503 ? 35.875 39.449 34.336 1.00 36.87 503 LEU A CA 1
ATOM 4081 C C . LEU A 1 503 ? 34.701 40.401 34.343 1.00 36.53 503 LEU A C 1
ATOM 4082 O O . LEU A 1 503 ? 34.899 41.613 34.196 1.00 37.03 503 LEU A O 1
ATOM 4087 N N . ALA A 1 504 ? 33.491 39.878 34.520 1.00 35.97 504 ALA A N 1
ATOM 4088 C CA . ALA A 1 504 ? 32.293 40.724 34.514 1.00 33.80 504 ALA A CA 1
ATOM 4089 C C . ALA A 1 504 ? 32.364 41.935 35.436 1.00 32.59 504 ALA A C 1
ATOM 4090 O O . ALA A 1 504 ? 32.229 43.063 34.984 1.00 32.90 504 ALA A O 1
ATOM 4092 N N . SER A 1 505 ? 32.587 41.726 36.723 1.00 31.30 505 SER A N 1
ATOM 4093 C CA . SER A 1 505 ? 32.635 42.882 37.601 1.00 32.58 505 SER A CA 1
ATOM 4094 C C . SER A 1 505 ? 33.850 43.777 37.333 1.00 32.62 505 SER A C 1
ATOM 4095 O O . SER A 1 505 ? 33.825 44.983 37.630 1.00 33.32 505 SER A O 1
ATOM 4098 N N . PHE A 1 506 ? 34.906 43.212 36.754 1.00 30.51 506 PHE A N 1
ATOM 4099 C CA . PHE A 1 506 ? 36.084 44.017 36.469 1.00 29.34 506 PHE A CA 1
ATOM 4100 C C . PHE A 1 506 ? 35.749 45.056 35.404 1.00 28.98 506 PHE A C 1
ATOM 4101 O O . PHE A 1 506 ? 35.774 46.258 35.665 1.00 27.76 506 PHE A O 1
ATOM 4109 N N . LEU A 1 507 ? 35.412 44.569 34.215 1.00 27.81 507 LEU A N 1
ATOM 4110 C CA . LEU A 1 507 ? 35.078 45.425 33.090 1.00 27.17 507 LEU A CA 1
ATOM 4111 C C . LEU A 1 507 ? 33.995 46.444 33.391 1.00 28.21 507 LEU A C 1
ATOM 4112 O O . LEU A 1 507 ? 34.073 47.573 32.923 1.00 31.44 507 LEU A O 1
ATOM 4117 N N . ALA A 1 508 ? 32.995 46.063 34.179 1.00 28.12 508 ALA A N 1
ATOM 4118 C CA . ALA A 1 508 ? 31.912 46.985 34.504 1.00 29.54 508 ALA A CA 1
ATOM 4119 C C . ALA A 1 508 ? 32.379 48.170 35.333 1.00 30.89 508 ALA A C 1
ATOM 4120 O O . ALA A 1 508 ? 31.751 49.234 35.309 1.00 31.53 508 ALA A O 1
ATOM 4122 N N . SER A 1 509 ? 33.490 47.981 36.046 1.00 32.79 509 SER A N 1
ATOM 4123 C CA . SER A 1 509 ? 34.067 49.001 36.923 1.00 33.71 509 SER A CA 1
ATOM 4124 C C . SER A 1 509 ? 34.885 50.048 36.199 1.00 34.78 509 SER A C 1
ATOM 4125 O O . SER A 1 509 ? 35.206 51.089 36.773 1.00 35.81 509 SER A O 1
ATOM 4128 N N . LEU A 1 510 ? 35.231 49.768 34.948 1.00 33.33 510 LEU A N 1
ATOM 4129 C CA . LEU A 1 510 ? 36.039 50.682 34.153 1.00 34.44 510 LEU A CA 1
ATOM 4130 C C . LEU A 1 510 ? 35.224 51.715 33.382 1.00 35.74 510 LEU A C 1
ATOM 4131 O O . LEU A 1 510 ? 33.999 51.612 33.289 1.00 35.79 510 LEU A O 1
ATOM 4136 N N . ASP A 1 511 ? 35.915 52.714 32.838 1.00 36.88 511 ASP A N 1
ATOM 4137 C CA . ASP A 1 511 ? 35.261 53.746 32.053 1.00 39.96 511 ASP A CA 1
ATOM 4138 C C . ASP A 1 511 ? 34.620 52.950 30.943 1.00 38.34 511 ASP A C 1
ATOM 4139 O O . ASP A 1 511 ? 35.279 52.138 30.306 1.00 37.82 511 ASP A O 1
ATOM 4144 N N . ARG A 1 512 ? 33.337 53.176 30.710 1.00 37.78 512 ARG A N 1
ATOM 4145 C CA . ARG A 1 512 ? 32.624 52.419 29.694 1.00 36.83 512 ARG A CA 1
ATOM 4146 C C . ARG A 1 512 ? 33.130 52.596 28.266 1.00 36.82 512 ARG A C 1
ATOM 4147 O O . ARG A 1 512 ? 33.236 51.615 27.522 1.00 36.39 512 ARG A O 1
ATOM 4155 N N . SER A 1 513 ? 33.449 53.827 27.872 1.00 35.61 513 SER A N 1
ATOM 4156 C CA . SER A 1 513 ? 33.933 54.043 26.508 1.00 35.76 513 SER A CA 1
ATOM 4157 C C . SER A 1 513 ? 35.347 53.508 26.317 1.00 34.56 513 SER A C 1
ATOM 4158 O O . SER A 1 513 ? 35.798 53.292 25.190 1.00 37.88 513 SER A O 1
ATOM 4161 N N . PHE A 1 514 ? 36.047 53.288 27.419 1.00 32.56 514 PHE A N 1
ATOM 4162 C CA . PHE A 1 514 ? 37.390 52.742 27.350 1.00 30.92 514 PHE A CA 1
ATOM 4163 C C . PHE A 1 514 ? 37.287 51.253 27.039 1.00 29.82 514 PHE A C 1
ATOM 4164 O O . PHE A 1 514 ? 38.059 50.723 26.255 1.00 30.08 514 PHE A O 1
ATOM 4172 N N . VAL A 1 515 ? 36.321 50.584 27.655 1.00 28.43 515 VAL A N 1
ATOM 4173 C CA . VAL A 1 515 ? 36.149 49.158 27.443 1.00 28.09 515 VAL A CA 1
ATOM 4174 C C . VAL A 1 515 ? 35.674 48.874 26.030 1.00 30.14 515 VAL A C 1
ATOM 4175 O O . VAL A 1 515 ? 36.125 47.933 25.376 1.00 30.34 515 VAL A O 1
ATOM 4179 N N . ILE A 1 516 ? 34.737 49.693 25.568 1.00 33.69 516 ILE A N 1
ATOM 4180 C CA . ILE A 1 516 ? 34.190 49.548 24.240 1.00 33.03 516 ILE A CA 1
ATOM 4181 C C . ILE A 1 516 ? 35.293 49.729 23.204 1.00 33.64 516 ILE A C 1
ATOM 4182 O O . ILE A 1 516 ? 35.495 48.857 22.363 1.00 34.22 516 ILE A O 1
ATOM 4187 N N . LYS A 1 517 ? 36.025 50.837 23.272 1.00 34.09 517 LYS A N 1
ATOM 4188 C CA . LYS A 1 517 ? 37.090 51.078 22.295 1.00 35.04 517 LYS A CA 1
ATOM 4189 C C . LYS A 1 517 ? 38.145 49.982 22.314 1.00 34.59 517 LYS A C 1
ATOM 4190 O O . LYS A 1 517 ? 38.693 49.628 21.273 1.00 35.63 517 LYS A O 1
ATOM 4196 N N . ARG A 1 518 ? 38.432 49.433 23.490 1.00 32.44 518 ARG A N 1
ATOM 4197 C CA . ARG A 1 518 ? 39.413 48.370 23.572 1.00 31.61 518 ARG A CA 1
ATOM 4198 C C . ARG A 1 518 ? 38.901 47.075 22.941 1.00 32.44 518 ARG A C 1
ATOM 4199 O O . ARG A 1 518 ? 39.641 46.395 22.233 1.00 30.68 518 ARG A O 1
ATOM 4207 N N . LEU A 1 519 ? 37.646 46.722 23.216 1.00 34.19 519 LEU A N 1
ATOM 4208 C CA . LEU A 1 519 ? 37.037 45.520 22.629 1.00 35.87 519 LEU A CA 1
ATOM 4209 C C . LEU A 1 519 ? 37.002 45.651 21.109 1.00 37.05 519 LEU A C 1
ATOM 4210 O O . LEU A 1 519 ? 37.107 44.660 20.390 1.00 37.49 519 LEU A O 1
ATOM 4215 N N . ARG A 1 520 ? 36.860 46.883 20.626 1.00 39.03 520 ARG A N 1
ATOM 4216 C CA . ARG A 1 520 ? 36.813 47.129 19.196 1.00 42.08 520 ARG A CA 1
ATOM 4217 C C . ARG A 1 520 ? 38.204 47.289 18.620 1.00 44.64 520 ARG A C 1
ATOM 4218 O O . ARG A 1 520 ? 38.373 47.707 17.472 1.00 44.32 520 ARG A O 1
ATOM 4226 N N . LEU A 1 521 ? 39.199 46.936 19.434 1.00 46.39 521 LEU A N 1
ATOM 4227 C CA . LEU A 1 521 ? 40.602 46.998 19.030 1.00 46.14 521 LEU A CA 1
ATOM 4228 C C . LEU A 1 521 ? 40.926 48.299 18.327 1.00 46.98 521 LEU A C 1
ATOM 4229 O O . LEU A 1 521 ? 41.491 48.297 17.237 1.00 49.37 521 LEU A O 1
ATOM 4234 N N . GLU A 1 522 ? 40.573 49.418 18.947 1.00 47.34 522 GLU A N 1
ATOM 4235 C CA . GLU A 1 522 ? 40.852 50.703 18.330 1.00 47.37 522 GLU A CA 1
ATOM 4236 C C . GLU A 1 522 ? 41.235 51.739 19.366 1.00 45.49 522 GLU A C 1
ATOM 4237 O O . GLU A 1 522 ? 41.114 52.945 19.131 1.00 44.53 522 GLU A O 1
ATOM 4243 N N . GLY A 1 523 ? 41.715 51.268 20.514 1.00 43.86 523 GLY A N 1
ATOM 4244 C CA . GLY A 1 523 ? 42.089 52.196 21.568 1.00 42.40 523 GLY A CA 1
ATOM 4245 C C . GLY A 1 523 ? 42.398 51.529 22.887 1.00 40.36 523 GLY A C 1
ATOM 4246 O O . GLY A 1 523 ? 43.018 52.190 23.748 1.00 40.27 523 GLY A O 1
ATOM 4248 N N . HIS B 1 3 ? 54.893 22.652 13.477 1.00 48.50 3 HIS B N 1
ATOM 4249 C CA . HIS B 1 3 ? 55.475 23.540 14.535 1.00 48.94 3 HIS B CA 1
ATOM 4250 C C . HIS B 1 3 ? 54.498 23.743 15.683 1.00 47.38 3 HIS B C 1
ATOM 4251 O O . HIS B 1 3 ? 54.913 23.790 16.843 1.00 48.35 3 HIS B O 1
ATOM 4258 N N . TRP B 1 4 ? 53.205 23.861 15.395 1.00 43.98 4 TRP B N 1
ATOM 4259 C CA . TRP B 1 4 ? 52.296 24.056 16.510 1.00 43.10 4 TRP B CA 1
ATOM 4260 C C . TRP B 1 4 ? 52.457 22.912 17.526 1.00 43.37 4 TRP B C 1
ATOM 4261 O O . TRP B 1 4 ? 52.299 23.122 18.726 1.00 45.35 4 TRP B O 1
ATOM 4272 N N . ALA B 1 5 ? 52.800 21.715 17.058 1.00 42.59 5 ALA B N 1
ATOM 4273 C CA . ALA B 1 5 ? 52.988 20.590 17.972 1.00 42.62 5 ALA B CA 1
ATOM 4274 C C . ALA B 1 5 ? 54.224 20.834 18.843 1.00 42.61 5 ALA B C 1
ATOM 4275 O O . ALA B 1 5 ? 54.224 20.500 20.027 1.00 43.18 5 ALA B O 1
ATOM 4277 N N . ASP B 1 6 ? 55.286 21.396 18.272 1.00 40.88 6 ASP B N 1
ATOM 4278 C CA . ASP B 1 6 ? 56.449 21.675 19.102 1.00 44.45 6 ASP B CA 1
ATOM 4279 C C . ASP B 1 6 ? 55.984 22.707 20.147 1.00 46.44 6 ASP B C 1
ATOM 4280 O O . ASP B 1 6 ? 56.305 22.597 21.332 1.00 45.61 6 ASP B O 1
ATOM 4285 N N . TYR B 1 7 ? 55.211 23.695 19.689 1.00 47.67 7 TYR B N 1
ATOM 4286 C CA . TYR B 1 7 ? 54.689 24.755 20.547 1.00 49.46 7 TYR B CA 1
ATOM 4287 C C . TYR B 1 7 ? 53.886 24.218 21.727 1.00 50.08 7 TYR B C 1
ATOM 4288 O O . TYR B 1 7 ? 54.067 24.651 22.869 1.00 50.14 7 TYR B O 1
ATOM 4297 N N . ILE B 1 8 ? 52.976 23.291 21.461 1.00 50.56 8 ILE B N 1
ATOM 4298 C CA . ILE B 1 8 ? 52.194 22.726 22.551 1.00 52.03 8 ILE B CA 1
ATOM 4299 C C . ILE B 1 8 ? 53.122 21.886 23.408 1.00 51.36 8 ILE B C 1
ATOM 4300 O O . ILE B 1 8 ? 52.925 21.770 24.616 1.00 52.45 8 ILE B O 1
ATOM 4305 N N . ALA B 1 9 ? 54.150 21.323 22.780 1.00 51.72 9 ALA B N 1
ATOM 4306 C CA . ALA B 1 9 ? 55.121 20.507 23.502 1.00 52.10 9 ALA B CA 1
ATOM 4307 C C . ALA B 1 9 ? 55.719 21.363 24.608 1.00 52.06 9 ALA B C 1
ATOM 4308 O O . ALA B 1 9 ? 55.721 20.973 25.776 1.00 50.68 9 ALA B O 1
ATOM 4310 N N . ASP B 1 10 ? 56.208 22.538 24.221 1.00 53.20 10 ASP B N 1
ATOM 4311 C CA . ASP B 1 10 ? 56.805 23.491 25.148 1.00 55.20 10 ASP B CA 1
ATOM 4312 C C . ASP B 1 10 ? 55.827 23.836 26.266 1.00 56.09 10 ASP B C 1
ATOM 4313 O O . ASP B 1 10 ? 56.078 23.559 27.442 1.00 55.95 10 ASP B O 1
ATOM 4318 N N . LYS B 1 11 ? 54.713 24.448 25.868 1.00 56.46 11 LYS B N 1
ATOM 4319 C CA . LYS B 1 11 ? 53.668 24.884 26.788 1.00 55.05 11 LYS B CA 1
ATOM 4320 C C . LYS B 1 11 ? 53.361 23.829 27.837 1.00 55.30 11 LYS B C 1
ATOM 4321 O O . LYS B 1 11 ? 53.145 24.148 29.000 1.00 55.85 11 LYS B O 1
ATOM 4327 N N . ILE B 1 12 ? 53.355 22.568 27.431 1.00 56.24 12 ILE B N 1
ATOM 4328 C CA . ILE B 1 12 ? 53.074 21.497 28.372 1.00 57.26 12 ILE B CA 1
ATOM 4329 C C . ILE B 1 12 ? 54.191 21.386 29.410 1.00 59.50 12 ILE B C 1
ATOM 4330 O O . ILE B 1 12 ? 53.931 21.345 30.609 1.00 60.02 12 ILE B O 1
ATOM 4335 N N . ILE B 1 13 ? 55.434 21.346 28.945 1.00 61.91 13 ILE B N 1
ATOM 4336 C CA . ILE B 1 13 ? 56.576 21.223 29.839 1.00 64.23 13 ILE B CA 1
ATOM 4337 C C . ILE B 1 13 ? 56.582 22.306 30.913 1.00 66.72 13 ILE B C 1
ATOM 4338 O O . ILE B 1 13 ? 56.704 22.005 32.104 1.00 67.95 13 ILE B O 1
ATOM 4343 N N . ARG B 1 14 ? 56.438 23.558 30.485 1.00 67.97 14 ARG B N 1
ATOM 4344 C CA . ARG B 1 14 ? 56.452 24.706 31.391 1.00 70.34 14 ARG B CA 1
ATOM 4345 C C . ARG B 1 14 ? 55.233 24.851 32.318 1.00 71.43 14 ARG B C 1
ATOM 4346 O O . ARG B 1 14 ? 55.374 25.251 33.471 1.00 72.25 14 ARG B O 1
ATOM 4354 N N . GLU B 1 15 ? 54.039 24.540 31.825 1.00 72.07 15 GLU B N 1
ATOM 4355 C CA . GLU B 1 15 ? 52.839 24.675 32.642 1.00 72.14 15 GLU B CA 1
ATOM 4356 C C . GLU B 1 15 ? 52.514 23.466 33.510 1.00 71.94 15 GLU B C 1
ATOM 4357 O O . GLU B 1 15 ? 51.685 23.558 34.418 1.00 72.00 15 GLU B O 1
ATOM 4363 N N . ARG B 1 16 ? 53.153 22.334 33.242 1.00 71.17 16 ARG B N 1
ATOM 4364 C CA . ARG B 1 16 ? 52.888 21.136 34.034 1.00 71.96 16 ARG B CA 1
ATOM 4365 C C . ARG B 1 16 ? 54.102 20.760 34.893 1.00 72.60 16 ARG B C 1
ATOM 4366 O O . ARG B 1 16 ? 53.970 20.101 35.924 1.00 71.88 16 ARG B O 1
ATOM 4374 N N . GLY B 1 17 ? 55.280 21.193 34.465 1.00 73.15 17 GLY B N 1
ATOM 4375 C CA . GLY B 1 17 ? 56.488 20.866 35.195 1.00 74.88 17 GLY B CA 1
ATOM 4376 C C . GLY B 1 17 ? 57.167 19.656 34.579 1.00 75.79 17 GLY B C 1
ATOM 4377 O O . GLY B 1 17 ? 56.497 18.680 34.225 1.00 75.92 17 GLY B O 1
ATOM 4378 N N . GLU B 1 18 ? 58.491 19.715 34.445 1.00 76.22 18 GLU B N 1
ATOM 4379 C CA . GLU B 1 18 ? 59.241 18.607 33.858 1.00 76.54 18 GLU B CA 1
ATOM 4380 C C . GLU B 1 18 ? 58.931 17.299 34.576 1.00 76.11 18 GLU B C 1
ATOM 4381 O O . GLU B 1 18 ? 59.142 17.183 35.781 1.00 76.42 18 GLU B O 1
ATOM 4387 N N . LYS B 1 19 ? 58.414 16.325 33.830 1.00 75.47 19 LYS B N 1
ATOM 4388 C CA . LYS B 1 19 ? 58.067 15.021 34.390 1.00 75.74 19 LYS B CA 1
ATOM 4389 C C . LYS B 1 19 ? 58.844 13.887 33.719 1.00 75.91 19 LYS B C 1
ATOM 4390 O O . LYS B 1 19 ? 59.589 14.106 32.757 1.00 75.74 19 LYS B O 1
ATOM 4396 N N . GLU B 1 20 ? 58.665 12.676 34.240 1.00 75.21 20 GLU B N 1
ATOM 4397 C CA . GLU B 1 20 ? 59.323 11.501 33.683 1.00 74.71 20 GLU B CA 1
ATOM 4398 C C . GLU B 1 20 ? 58.459 10.971 32.548 1.00 73.10 20 GLU B C 1
ATOM 4399 O O . GLU B 1 20 ? 58.941 10.730 31.441 1.00 72.20 20 GLU B O 1
ATOM 4405 N N . LYS B 1 21 ? 57.172 10.800 32.842 1.00 71.74 21 LYS B N 1
ATOM 4406 C CA . LYS B 1 21 ? 56.213 10.284 31.873 1.00 69.65 21 LYS B CA 1
ATOM 4407 C C . LYS B 1 21 ? 55.009 11.215 31.729 1.00 68.97 21 LYS B C 1
ATOM 4408 O O . LYS B 1 21 ? 54.356 11.564 32.714 1.00 68.85 21 LYS B O 1
ATOM 4414 N N . TYR B 1 22 ? 54.730 11.629 30.497 1.00 67.71 22 TYR B N 1
ATOM 4415 C CA . TYR B 1 22 ? 53.591 12.495 30.234 1.00 65.91 22 TYR B CA 1
ATOM 4416 C C . TYR B 1 22 ? 52.512 11.658 29.580 1.00 65.03 22 TYR B C 1
ATOM 4417 O O . TYR B 1 22 ? 52.812 10.766 28.788 1.00 66.43 22 TYR B O 1
ATOM 4426 N N . VAL B 1 23 ? 51.257 11.937 29.906 1.00 63.38 23 VAL B N 1
ATOM 4427 C CA . VAL B 1 23 ? 50.162 11.179 29.319 1.00 63.37 23 VAL B CA 1
ATOM 4428 C C . VAL B 1 23 ? 49.217 12.047 28.502 1.00 62.63 23 VAL B C 1
ATOM 4429 O O . VAL B 1 23 ? 48.612 12.988 29.014 1.00 63.41 23 VAL B O 1
ATOM 4433 N N . VAL B 1 24 ? 49.120 11.714 27.218 1.00 61.08 24 VAL B N 1
ATOM 4434 C CA . VAL B 1 24 ? 48.262 12.406 26.268 1.00 58.95 24 VAL B CA 1
ATOM 4435 C C . VAL B 1 24 ? 47.026 11.530 26.095 1.00 57.86 24 VAL B C 1
ATOM 4436 O O . VAL B 1 24 ? 47.095 10.329 26.324 1.00 59.36 24 VAL B O 1
ATOM 4440 N N . GLU B 1 25 ? 45.899 12.101 25.691 1.00 57.13 25 GLU B N 1
ATOM 4441 C CA . GLU B 1 25 ? 44.702 11.281 25.546 1.00 56.65 25 GLU B CA 1
ATOM 4442 C C . GLU B 1 25 ? 43.676 11.760 24.537 1.00 54.32 25 GLU B C 1
ATOM 4443 O O . GLU B 1 25 ? 43.549 12.950 24.265 1.00 53.96 25 GLU B O 1
ATOM 4449 N N . SER B 1 26 ? 42.947 10.793 23.994 1.00 52.39 26 SER B N 1
ATOM 4450 C CA . SER B 1 26 ? 41.874 11.025 23.042 1.00 50.56 26 SER B CA 1
ATOM 4451 C C . SER B 1 26 ? 40.844 9.956 23.385 1.00 50.60 26 SER B C 1
ATOM 4452 O O . SER B 1 26 ? 41.193 8.927 23.965 1.00 49.82 26 SER B O 1
ATOM 4455 N N . GLY B 1 27 ? 39.584 10.201 23.046 1.00 50.93 27 GLY B N 1
ATOM 4456 C CA . GLY B 1 27 ? 38.547 9.237 23.353 1.00 53.27 27 GLY B CA 1
ATOM 4457 C C . GLY B 1 27 ? 37.340 9.378 22.455 1.00 55.51 27 GLY B C 1
ATOM 4458 O O . GLY B 1 27 ? 37.102 10.442 21.885 1.00 55.62 27 GLY B O 1
ATOM 4459 N N . ILE B 1 28 ? 36.569 8.305 22.324 1.00 57.00 28 ILE B N 1
ATOM 4460 C CA . ILE B 1 28 ? 35.391 8.325 21.470 1.00 57.81 28 ILE B CA 1
ATOM 4461 C C . ILE B 1 28 ? 34.348 7.339 21.985 1.00 58.80 28 ILE B C 1
ATOM 4462 O O . ILE B 1 28 ? 34.652 6.471 22.806 1.00 58.16 28 ILE B O 1
ATOM 4467 N N . THR B 1 29 ? 33.122 7.481 21.482 1.00 59.95 29 THR B N 1
ATOM 4468 C CA . THR B 1 29 ? 32.006 6.614 21.845 1.00 60.38 29 THR B CA 1
ATOM 4469 C C . THR B 1 29 ? 31.659 5.794 20.604 1.00 61.71 29 THR B C 1
ATOM 4470 O O . THR B 1 29 ? 31.145 6.327 19.619 1.00 61.53 29 THR B O 1
ATOM 4474 N N . PRO B 1 30 ? 31.949 4.484 20.629 1.00 62.58 30 PRO B N 1
ATOM 4475 C CA . PRO B 1 30 ? 31.655 3.618 19.481 1.00 63.36 30 PRO B CA 1
ATOM 4476 C C . PRO B 1 30 ? 30.170 3.365 19.183 1.00 63.70 30 PRO B C 1
ATOM 4477 O O . PRO B 1 30 ? 29.721 2.219 19.164 1.00 65.09 30 PRO B O 1
ATOM 4481 N N . SER B 1 31 ? 29.421 4.432 18.921 1.00 63.07 31 SER B N 1
ATOM 4482 C CA . SER B 1 31 ? 27.991 4.314 18.631 1.00 63.26 31 SER B CA 1
ATOM 4483 C C . SER B 1 31 ? 27.693 4.480 17.144 1.00 63.02 31 SER B C 1
ATOM 4484 O O . SER B 1 31 ? 26.569 4.799 16.749 1.00 63.51 31 SER B O 1
ATOM 4487 N N . GLY B 1 32 ? 28.714 4.254 16.325 1.00 62.94 32 GLY B N 1
ATOM 4488 C CA . GLY B 1 32 ? 28.577 4.380 14.885 1.00 60.93 32 GLY B CA 1
ATOM 4489 C C . GLY B 1 32 ? 29.959 4.407 14.266 1.00 59.30 32 GLY B C 1
ATOM 4490 O O . GLY B 1 32 ? 30.952 4.193 14.959 1.00 59.88 32 GLY B O 1
ATOM 4491 N N . TYR B 1 33 ? 30.039 4.657 12.967 1.00 59.43 33 TYR B N 1
ATOM 4492 C CA . TYR B 1 33 ? 31.339 4.701 12.302 1.00 59.30 33 TYR B CA 1
ATOM 4493 C C . TYR B 1 33 ? 32.165 5.914 12.744 1.00 57.46 33 TYR B C 1
ATOM 4494 O O . TYR B 1 33 ? 31.719 7.059 12.624 1.00 56.15 33 TYR B O 1
ATOM 4503 N N . VAL B 1 34 ? 33.366 5.649 13.254 1.00 54.63 34 VAL B N 1
ATOM 4504 C CA . VAL B 1 34 ? 34.282 6.697 13.703 1.00 53.59 34 VAL B CA 1
ATOM 4505 C C . VAL B 1 34 ? 34.897 7.359 12.466 1.00 52.31 34 VAL B C 1
ATOM 4506 O O . VAL B 1 34 ? 35.687 6.735 11.763 1.00 51.73 34 VAL B O 1
ATOM 4510 N N . HIS B 1 35 ? 34.544 8.619 12.210 1.00 51.49 35 HIS B N 1
ATOM 4511 C CA . HIS B 1 35 ? 35.026 9.330 11.025 1.00 50.53 35 HIS B CA 1
ATOM 4512 C C . HIS B 1 35 ? 36.330 10.108 11.156 1.00 49.27 35 HIS B C 1
ATOM 4513 O O . HIS B 1 35 ? 37.012 10.034 12.178 1.00 48.04 35 HIS B O 1
ATOM 4520 N N . VAL B 1 36 ? 36.659 10.848 10.091 1.00 47.56 36 VAL B N 1
ATOM 4521 C CA . VAL B 1 36 ? 37.870 11.659 10.012 1.00 45.24 36 VAL B CA 1
ATOM 4522 C C . VAL B 1 36 ? 37.909 12.785 11.040 1.00 45.82 36 VAL B C 1
ATOM 4523 O O . VAL B 1 36 ? 38.988 13.197 11.473 1.00 46.67 36 VAL B O 1
ATOM 4527 N N . GLY B 1 37 ? 36.741 13.289 11.427 1.00 46.12 37 GLY B N 1
ATOM 4528 C CA . GLY B 1 37 ? 36.705 14.323 12.445 1.00 44.78 37 GLY B CA 1
ATOM 4529 C C . GLY B 1 37 ? 37.218 13.659 13.707 1.00 44.62 37 GLY B C 1
ATOM 4530 O O . GLY B 1 37 ? 38.144 14.148 14.353 1.00 47.20 37 GLY B O 1
ATOM 4531 N N . ASN B 1 38 ? 36.620 12.519 14.042 1.00 43.74 38 ASN B N 1
ATOM 4532 C CA . ASN B 1 38 ? 37.012 11.745 15.215 1.00 41.64 38 ASN B CA 1
ATOM 4533 C C . ASN B 1 38 ? 38.516 11.599 15.265 1.00 41.92 38 ASN B C 1
ATOM 4534 O O . ASN B 1 38 ? 39.172 12.120 16.155 1.00 44.55 38 ASN B O 1
ATOM 4539 N N . PHE B 1 39 ? 39.059 10.884 14.290 1.00 42.32 39 PHE B N 1
ATOM 4540 C CA . PHE B 1 39 ? 40.493 10.631 14.199 1.00 40.95 39 PHE B CA 1
ATOM 4541 C C . PHE B 1 39 ? 41.393 11.832 14.457 1.00 40.95 39 PHE B C 1
ATOM 4542 O O . PHE B 1 39 ? 42.479 11.678 15.011 1.00 40.09 39 PHE B O 1
ATOM 4550 N N . ARG B 1 40 ? 40.960 13.023 14.055 1.00 41.02 40 ARG B N 1
ATOM 4551 C CA . ARG B 1 40 ? 41.798 14.196 14.270 1.00 40.68 40 ARG B CA 1
ATOM 4552 C C . ARG B 1 40 ? 42.125 14.374 15.745 1.00 40.72 40 ARG B C 1
ATOM 4553 O O . ARG B 1 40 ? 43.182 14.897 16.088 1.00 42.28 40 ARG B O 1
ATOM 4561 N N . GLU B 1 41 ? 41.226 13.945 16.624 1.00 42.03 41 GLU B N 1
ATOM 4562 C CA . GLU B 1 41 ? 41.497 14.067 18.054 1.00 41.74 41 GLU B CA 1
ATOM 4563 C C . GLU B 1 41 ? 42.692 13.176 18.341 1.00 39.84 41 GLU B C 1
ATOM 4564 O O . GLU B 1 41 ? 43.695 13.635 18.864 1.00 37.88 41 GLU B O 1
ATOM 4570 N N . LEU B 1 42 ? 42.586 11.905 17.959 1.00 41.49 42 LEU B N 1
ATOM 4571 C CA . LEU B 1 42 ? 43.671 10.947 18.155 1.00 40.96 42 LEU B CA 1
ATOM 4572 C C . LEU B 1 42 ? 44.969 11.426 17.499 1.00 40.77 42 LEU B C 1
ATOM 4573 O O . LEU B 1 42 ? 46.040 11.317 18.106 1.00 41.18 42 LEU B O 1
ATOM 4578 N N . PHE B 1 43 ? 44.886 11.971 16.283 1.00 38.50 43 PHE B N 1
ATOM 4579 C CA . PHE B 1 43 ? 46.088 12.463 15.619 1.00 37.97 43 PHE B CA 1
ATOM 4580 C C . PHE B 1 43 ? 46.738 13.614 16.384 1.00 37.60 43 PHE B C 1
ATOM 4581 O O . PHE B 1 43 ? 47.963 13.634 16.555 1.00 37.10 43 PHE B O 1
ATOM 4589 N N . THR B 1 44 ? 45.938 14.583 16.822 1.00 35.91 44 THR B N 1
ATOM 4590 C CA . THR B 1 44 ? 46.492 15.713 17.567 1.00 37.55 44 THR B CA 1
ATOM 4591 C C . THR B 1 44 ? 47.171 15.220 18.843 1.00 38.75 44 THR B C 1
ATOM 4592 O O . THR B 1 44 ? 48.201 15.757 19.266 1.00 40.13 44 THR B O 1
ATOM 4596 N N . ALA B 1 45 ? 46.595 14.200 19.461 1.00 38.31 45 ALA B N 1
ATOM 4597 C CA . ALA B 1 45 ? 47.188 13.652 20.665 1.00 41.18 45 ALA B CA 1
ATOM 4598 C C . ALA B 1 45 ? 48.536 13.040 20.291 1.00 43.01 45 ALA B C 1
ATOM 4599 O O . ALA B 1 45 ? 49.538 13.217 20.990 1.00 43.70 45 ALA B O 1
ATOM 4601 N N . TYR B 1 46 ? 48.547 12.339 19.161 1.00 43.90 46 TYR B N 1
ATOM 4602 C CA . TYR B 1 46 ? 49.738 11.673 18.644 1.00 43.57 46 TYR B CA 1
ATOM 4603 C C . TYR B 1 46 ? 50.885 12.601 18.255 1.00 44.35 46 TYR B C 1
ATOM 4604 O O . TYR B 1 46 ? 52.038 12.326 18.579 1.00 46.44 46 TYR B O 1
ATOM 4613 N N . ILE B 1 47 ? 50.594 13.688 17.545 1.00 44.11 47 ILE B N 1
ATOM 4614 C CA . ILE B 1 47 ? 51.686 14.563 17.122 1.00 43.46 47 ILE B CA 1
ATOM 4615 C C . ILE B 1 47 ? 52.258 15.384 18.271 1.00 44.17 47 ILE B C 1
ATOM 4616 O O . ILE B 1 47 ? 53.441 15.705 18.276 1.00 44.32 47 ILE B O 1
ATOM 4621 N N . VAL B 1 48 ? 51.422 15.732 19.240 1.00 45.55 48 VAL B N 1
ATOM 4622 C CA . VAL B 1 48 ? 51.900 16.484 20.392 1.00 47.10 48 VAL B CA 1
ATOM 4623 C C . VAL B 1 48 ? 52.725 15.511 21.241 1.00 47.75 48 VAL B C 1
ATOM 4624 O O . VAL B 1 48 ? 53.780 15.870 21.772 1.00 47.17 48 VAL B O 1
ATOM 4628 N N . GLY B 1 49 ? 52.242 14.273 21.352 1.00 47.81 49 GLY B N 1
ATOM 4629 C CA . GLY B 1 49 ? 52.969 13.267 22.104 1.00 48.79 49 GLY B CA 1
ATOM 4630 C C . GLY B 1 49 ? 54.316 13.048 21.433 1.00 49.38 49 GLY B C 1
ATOM 4631 O O . GLY B 1 49 ? 55.364 13.043 22.078 1.00 49.69 49 GLY B O 1
ATOM 4632 N N . HIS B 1 50 ? 54.274 12.869 20.119 1.00 49.50 50 HIS B N 1
ATOM 4633 C CA . HIS B 1 50 ? 55.471 12.672 19.317 1.00 50.57 50 HIS B CA 1
ATOM 4634 C C . HIS B 1 50 ? 56.420 13.842 19.570 1.00 51.93 50 HIS B C 1
ATOM 4635 O O . HIS B 1 50 ? 57.631 13.665 19.656 1.00 52.45 50 HIS B O 1
ATOM 4642 N N . ALA B 1 51 ? 55.859 15.037 19.710 1.00 53.21 51 ALA B N 1
ATOM 4643 C CA . ALA B 1 51 ? 56.661 16.229 19.943 1.00 55.74 51 ALA B CA 1
ATOM 4644 C C . ALA B 1 51 ? 57.408 16.160 21.277 1.00 57.32 51 ALA B C 1
ATOM 4645 O O . ALA B 1 51 ? 58.582 16.529 21.361 1.00 57.06 51 ALA B O 1
ATOM 4647 N N . LEU B 1 52 ? 56.719 15.693 22.315 1.00 59.33 52 LEU B N 1
ATOM 4648 C CA . LEU B 1 52 ? 57.308 15.583 23.648 1.00 60.55 52 LEU B CA 1
ATOM 4649 C C . LEU B 1 52 ? 58.546 14.686 23.645 1.00 62.52 52 LEU B C 1
ATOM 4650 O O . LEU B 1 52 ? 59.600 15.068 24.166 1.00 62.91 52 LEU B O 1
ATOM 4655 N N . ARG B 1 53 ? 58.419 13.496 23.060 1.00 63.90 53 ARG B N 1
ATOM 4656 C CA . ARG B 1 53 ? 59.543 12.568 22.985 1.00 64.40 53 ARG B CA 1
ATOM 4657 C C . ARG B 1 53 ? 60.707 13.261 22.284 1.00 65.34 53 ARG B C 1
ATOM 4658 O O . ARG B 1 53 ? 61.851 13.129 22.705 1.00 67.37 53 ARG B O 1
ATOM 4666 N N . ASP B 1 54 ? 60.409 13.994 21.214 1.00 65.08 54 ASP B N 1
ATOM 4667 C CA . ASP B 1 54 ? 61.438 14.698 20.460 1.00 66.52 54 ASP B CA 1
ATOM 4668 C C . ASP B 1 54 ? 62.253 15.603 21.361 1.00 66.96 54 ASP B C 1
ATOM 4669 O O . ASP B 1 54 ? 63.332 16.071 20.986 1.00 66.39 54 ASP B O 1
ATOM 4674 N N . LYS B 1 55 ? 61.720 15.857 22.549 1.00 67.02 55 LYS B N 1
ATOM 4675 C CA . LYS B 1 55 ? 62.398 16.695 23.522 1.00 67.14 55 LYS B CA 1
ATOM 4676 C C . LYS B 1 55 ? 63.190 15.800 24.470 1.00 66.55 55 LYS B C 1
ATOM 4677 O O . LYS B 1 55 ? 64.202 16.215 25.035 1.00 67.22 55 LYS B O 1
ATOM 4683 N N . GLY B 1 56 ? 62.721 14.566 24.634 1.00 65.07 56 GLY B N 1
ATOM 4684 C CA . GLY B 1 56 ? 63.403 13.625 25.500 1.00 63.38 56 GLY B CA 1
ATOM 4685 C C . GLY B 1 56 ? 62.466 12.806 26.361 1.00 62.88 56 GLY B C 1
ATOM 4686 O O . GLY B 1 56 ? 62.589 11.584 26.444 1.00 62.75 56 GLY B O 1
ATOM 4687 N N . TYR B 1 57 ? 61.521 13.485 26.998 1.00 62.58 57 TYR B N 1
ATOM 4688 C CA . TYR B 1 57 ? 60.554 12.846 27.883 1.00 61.77 57 TYR B CA 1
ATOM 4689 C C . TYR B 1 57 ? 59.872 11.655 27.239 1.00 62.42 57 TYR B C 1
ATOM 4690 O O . TYR B 1 57 ? 59.985 11.438 26.034 1.00 64.33 57 TYR B O 1
ATOM 4699 N N . GLU B 1 58 ? 59.172 10.871 28.043 1.00 62.40 58 GLU B N 1
ATOM 4700 C CA . GLU B 1 58 ? 58.469 9.718 27.513 1.00 63.15 58 GLU B CA 1
ATOM 4701 C C . GLU B 1 58 ? 56.990 10.084 27.468 1.00 63.31 58 GLU B C 1
ATOM 4702 O O . GLU B 1 58 ? 56.569 11.049 28.111 1.00 63.28 58 GLU B O 1
ATOM 4708 N N . VAL B 1 59 ? 56.204 9.326 26.709 1.00 62.73 59 VAL B N 1
ATOM 4709 C CA . VAL B 1 59 ? 54.779 9.606 26.589 1.00 60.95 59 VAL B CA 1
ATOM 4710 C C . VAL B 1 59 ? 53.933 8.343 26.551 1.00 60.94 59 VAL B C 1
ATOM 4711 O O . VAL B 1 59 ? 54.367 7.296 26.072 1.00 59.76 59 VAL B O 1
ATOM 4715 N N . ARG B 1 60 ? 52.714 8.471 27.061 1.00 60.86 60 ARG B N 1
ATOM 4716 C CA . ARG B 1 60 ? 51.753 7.382 27.110 1.00 60.88 60 ARG B CA 1
ATOM 4717 C C . ARG B 1 60 ? 50.466 7.854 26.443 1.00 61.26 60 ARG B C 1
ATOM 4718 O O . ARG B 1 60 ? 49.553 8.340 27.109 1.00 62.06 60 ARG B O 1
ATOM 4726 N N . HIS B 1 61 ? 50.398 7.751 25.122 1.00 60.70 61 HIS B N 1
ATOM 4727 C CA . HIS B 1 61 ? 49.183 8.168 24.442 1.00 60.20 61 HIS B CA 1
ATOM 4728 C C . HIS B 1 61 ? 48.137 7.104 24.709 1.00 60.95 61 HIS B C 1
ATOM 4729 O O . HIS B 1 61 ? 48.302 5.943 24.334 1.00 62.19 61 HIS B O 1
ATOM 4736 N N . ILE B 1 62 ? 47.058 7.512 25.360 1.00 60.32 62 ILE B N 1
ATOM 4737 C CA . ILE B 1 62 ? 45.983 6.602 25.694 1.00 59.95 62 ILE B CA 1
ATOM 4738 C C . ILE B 1 62 ? 44.758 6.956 24.875 1.00 59.68 62 ILE B C 1
ATOM 4739 O O . ILE B 1 62 ? 44.410 8.134 24.747 1.00 59.84 62 ILE B O 1
ATOM 4744 N N . HIS B 1 63 ? 44.112 5.949 24.302 1.00 57.76 63 HIS B N 1
ATOM 4745 C CA . HIS B 1 63 ? 42.903 6.210 23.545 1.00 57.61 63 HIS B CA 1
ATOM 4746 C C . HIS B 1 63 ? 41.764 5.510 24.264 1.00 58.54 63 HIS B C 1
ATOM 4747 O O . HIS B 1 63 ? 41.609 4.290 24.182 1.00 58.22 63 HIS B O 1
ATOM 4754 N N . MET B 1 64 ? 40.974 6.305 24.976 1.00 59.11 64 MET B N 1
ATOM 4755 C CA . MET B 1 64 ? 39.848 5.814 25.750 1.00 58.40 64 MET B CA 1
ATOM 4756 C C . MET B 1 64 ? 38.608 5.565 24.893 1.00 59.78 64 MET B C 1
ATOM 4757 O O . MET B 1 64 ? 38.147 6.445 24.165 1.00 61.01 64 MET B O 1
ATOM 4762 N N . TRP B 1 65 ? 38.080 4.350 24.970 1.00 60.58 65 TRP B N 1
ATOM 4763 C CA . TRP B 1 65 ? 36.882 3.996 24.229 1.00 61.36 65 TRP B CA 1
ATOM 4764 C C . TRP B 1 65 ? 35.689 4.044 25.184 1.00 62.95 65 TRP B C 1
ATOM 4765 O O . TRP B 1 65 ? 35.626 3.282 26.144 1.00 62.24 65 TRP B O 1
ATOM 4776 N N . ASP B 1 66 ? 34.754 4.952 24.923 1.00 65.58 66 ASP B N 1
ATOM 4777 C CA . ASP B 1 66 ? 33.561 5.083 25.751 1.00 68.59 66 ASP B CA 1
ATOM 4778 C C . ASP B 1 66 ? 32.468 4.210 25.160 1.00 69.85 66 ASP B C 1
ATOM 4779 O O . ASP B 1 66 ? 31.515 4.703 24.557 1.00 69.43 66 ASP B O 1
ATOM 4784 N N . ASP B 1 67 ? 32.639 2.903 25.338 1.00 72.00 67 ASP B N 1
ATOM 4785 C CA . ASP B 1 67 ? 31.717 1.883 24.843 1.00 74.13 67 ASP B CA 1
ATOM 4786 C C . ASP B 1 67 ? 30.662 1.584 25.899 1.00 75.92 67 ASP B C 1
ATOM 4787 O O . ASP B 1 67 ? 29.708 0.838 25.652 1.00 74.95 67 ASP B O 1
ATOM 4792 N N . TYR B 1 68 ? 30.849 2.165 27.081 1.00 78.20 68 TYR B N 1
ATOM 4793 C CA . TYR B 1 68 ? 29.930 1.941 28.180 1.00 80.01 68 TYR B CA 1
ATOM 4794 C C . TYR B 1 68 ? 28.764 2.912 28.158 1.00 80.26 68 TYR B C 1
ATOM 4795 O O . TYR B 1 68 ? 27.920 2.896 29.051 1.00 80.42 68 TYR B O 1
ATOM 4804 N N . ASP B 1 69 ? 28.717 3.749 27.127 1.00 81.03 69 ASP B N 1
ATOM 4805 C CA . ASP B 1 69 ? 27.633 4.715 26.973 1.00 82.73 69 ASP B CA 1
ATOM 4806 C C . ASP B 1 69 ? 26.319 3.992 26.654 1.00 83.48 69 ASP B C 1
ATOM 4807 O O . ASP B 1 69 ? 26.318 2.796 26.364 1.00 83.02 69 ASP B O 1
ATOM 4812 N N . ARG B 1 70 ? 25.206 4.718 26.714 1.00 85.06 70 ARG B N 1
ATOM 4813 C CA . ARG B 1 70 ? 23.900 4.125 26.434 1.00 87.07 70 ARG B CA 1
ATOM 4814 C C . ARG B 1 70 ? 23.581 4.148 24.950 1.00 88.36 70 ARG B C 1
ATOM 4815 O O . ARG B 1 70 ? 23.787 5.160 24.279 1.00 88.52 70 ARG B O 1
ATOM 4823 N N . PHE B 1 71 ? 23.062 3.037 24.441 1.00 89.64 71 PHE B N 1
ATOM 4824 C CA . PHE B 1 71 ? 22.688 2.962 23.038 1.00 91.55 71 PHE B CA 1
ATOM 4825 C C . PHE B 1 71 ? 21.482 3.889 22.867 1.00 92.74 71 PHE B C 1
ATOM 4826 O O . PHE B 1 71 ? 20.338 3.434 22.843 1.00 93.08 71 PHE B O 1
ATOM 4834 N N . ARG B 1 72 ? 21.745 5.190 22.753 1.00 93.87 72 ARG B N 1
ATOM 4835 C CA . ARG B 1 72 ? 20.681 6.185 22.622 1.00 95.27 72 ARG B CA 1
ATOM 4836 C C . ARG B 1 72 ? 19.893 6.193 21.311 1.00 96.37 72 ARG B C 1
ATOM 4837 O O . ARG B 1 72 ? 18.679 6.410 21.323 1.00 96.42 72 ARG B O 1
ATOM 4845 N N . LYS B 1 73 ? 20.564 5.963 20.185 1.00 97.96 73 LYS B N 1
ATOM 4846 C CA . LYS B 1 73 ? 19.882 5.975 18.890 1.00 99.16 73 LYS B CA 1
ATOM 4847 C C . LYS B 1 73 ? 20.470 5.000 17.868 1.00 100.35 73 LYS B C 1
ATOM 4848 O O . LYS B 1 73 ? 21.597 4.525 18.018 1.00 100.36 73 LYS B O 1
ATOM 4854 N N . VAL B 1 74 ? 19.685 4.712 16.830 1.00 102.10 74 VAL B N 1
ATOM 4855 C CA . VAL B 1 74 ? 20.086 3.809 15.751 1.00 103.45 74 VAL B CA 1
ATOM 4856 C C . VAL B 1 74 ? 20.408 4.626 14.492 1.00 104.74 74 VAL B C 1
ATOM 4857 O O . VAL B 1 74 ? 19.508 4.979 13.724 1.00 104.87 74 VAL B O 1
ATOM 4861 N N . PRO B 1 75 ? 21.703 4.937 14.267 1.00 105.61 75 PRO B N 1
ATOM 4862 C CA . PRO B 1 75 ? 22.160 5.718 13.109 1.00 105.91 75 PRO B CA 1
ATOM 4863 C C . PRO B 1 75 ? 21.557 5.284 11.776 1.00 106.40 75 PRO B C 1
ATOM 4864 O O . PRO B 1 75 ? 21.080 4.155 11.637 1.00 106.60 75 PRO B O 1
ATOM 4868 N N . ARG B 1 76 ? 21.581 6.188 10.801 1.00 106.73 76 ARG B N 1
ATOM 4869 C CA . ARG B 1 76 ? 21.046 5.897 9.478 1.00 107.48 76 ARG B CA 1
ATOM 4870 C C . ARG B 1 76 ? 22.001 5.003 8.681 1.00 108.40 76 ARG B C 1
ATOM 4871 O O . ARG B 1 76 ? 22.705 5.462 7.774 1.00 108.39 76 ARG B O 1
ATOM 4879 N N . ASN B 1 77 ? 22.008 3.721 9.039 1.00 109.13 77 ASN B N 1
ATOM 4880 C CA . ASN B 1 77 ? 22.849 2.706 8.407 1.00 109.81 77 ASN B CA 1
ATOM 4881 C C . ASN B 1 77 ? 22.575 1.402 9.155 1.00 109.86 77 ASN B C 1
ATOM 4882 O O . ASN B 1 77 ? 22.699 0.309 8.601 1.00 110.06 77 ASN B O 1
ATOM 4887 N N . VAL B 1 78 ? 22.194 1.543 10.423 1.00 109.70 78 VAL B N 1
ATOM 4888 C CA . VAL B 1 78 ? 21.881 0.412 11.292 1.00 109.68 78 VAL B CA 1
ATOM 4889 C C . VAL B 1 78 ? 20.401 0.053 11.180 1.00 109.79 78 VAL B C 1
ATOM 4890 O O . VAL B 1 78 ? 19.557 0.931 11.010 1.00 109.92 78 VAL B O 1
ATOM 4894 N N . PRO B 1 79 ? 20.067 -1.247 11.268 1.00 110.21 79 PRO B N 1
ATOM 4895 C CA . PRO B 1 79 ? 18.676 -1.706 11.176 1.00 110.50 79 PRO B CA 1
ATOM 4896 C C . PRO B 1 79 ? 17.682 -0.860 11.980 1.00 110.56 79 PRO B C 1
ATOM 4897 O O . PRO B 1 79 ? 17.939 -0.494 13.129 1.00 110.33 79 PRO B O 1
ATOM 4901 N N . GLN B 1 80 ? 16.545 -0.572 11.351 1.00 110.81 80 GLN B N 1
ATOM 4902 C CA . GLN B 1 80 ? 15.475 0.241 11.929 1.00 111.02 80 GLN B CA 1
ATOM 4903 C C . GLN B 1 80 ? 14.863 -0.226 13.254 1.00 111.12 80 GLN B C 1
ATOM 4904 O O . GLN B 1 80 ? 14.880 0.516 14.241 1.00 111.28 80 GLN B O 1
ATOM 4910 N N . GLU B 1 81 ? 14.315 -1.441 13.272 1.00 110.78 81 GLU B N 1
ATOM 4911 C CA . GLU B 1 81 ? 13.664 -1.979 14.470 1.00 110.14 81 GLU B CA 1
ATOM 4912 C C . GLU B 1 81 ? 14.592 -2.411 15.611 1.00 109.17 81 GLU B C 1
ATOM 4913 O O . GLU B 1 81 ? 14.281 -3.337 16.364 1.00 108.84 81 GLU B O 1
ATOM 4919 N N . TRP B 1 82 ? 15.727 -1.732 15.738 1.00 108.08 82 TRP B N 1
ATOM 4920 C CA . TRP B 1 82 ? 16.679 -2.026 16.802 1.00 106.46 82 TRP B CA 1
ATOM 4921 C C . TRP B 1 82 ? 16.497 -1.023 17.927 1.00 105.05 82 TRP B C 1
ATOM 4922 O O . TRP B 1 82 ? 17.462 -0.446 18.432 1.00 104.61 82 TRP B O 1
ATOM 4933 N N . LYS B 1 83 ? 15.241 -0.823 18.307 1.00 103.51 83 LYS B N 1
ATOM 4934 C CA . LYS B 1 83 ? 14.889 0.108 19.366 1.00 102.07 83 LYS B CA 1
ATOM 4935 C C . LYS B 1 83 ? 14.828 -0.640 20.691 1.00 101.37 83 LYS B C 1
ATOM 4936 O O . LYS B 1 83 ? 14.838 -0.031 21.760 1.00 101.43 83 LYS B O 1
ATOM 4942 N N . ASP B 1 84 ? 14.770 -1.967 20.612 1.00 100.57 84 ASP B N 1
ATOM 4943 C CA . ASP B 1 84 ? 14.702 -2.798 21.810 1.00 99.63 84 ASP B CA 1
ATOM 4944 C C . ASP B 1 84 ? 15.985 -2.689 22.616 1.00 99.12 84 ASP B C 1
ATOM 4945 O O . ASP B 1 84 ? 15.956 -2.605 23.848 1.00 99.04 84 ASP B O 1
ATOM 4950 N N . TYR B 1 85 ? 17.110 -2.695 21.908 1.00 97.99 85 TYR B N 1
ATOM 4951 C CA . TYR B 1 85 ? 18.418 -2.619 22.540 1.00 96.63 85 TYR B CA 1
ATOM 4952 C C . TYR B 1 85 ? 18.743 -1.226 23.084 1.00 94.98 85 TYR B C 1
ATOM 4953 O O . TYR B 1 85 ? 19.820 -1.003 23.641 1.00 94.75 85 TYR B O 1
ATOM 4962 N N . LEU B 1 86 ? 17.805 -0.296 22.932 1.00 92.55 86 LEU B N 1
ATOM 4963 C CA . LEU B 1 86 ? 17.995 1.064 23.420 1.00 90.53 86 LEU B CA 1
ATOM 4964 C C . LEU B 1 86 ? 18.040 1.115 24.947 1.00 89.48 86 LEU B C 1
ATOM 4965 O O . LEU B 1 86 ? 17.212 0.504 25.626 1.00 89.47 86 LEU B O 1
ATOM 4970 N N . GLY B 1 87 ? 19.019 1.837 25.486 1.00 87.95 87 GLY B N 1
ATOM 4971 C CA . GLY B 1 87 ? 19.129 1.962 26.928 1.00 85.69 87 GLY B CA 1
ATOM 4972 C C . GLY B 1 87 ? 20.199 1.116 27.590 1.00 84.44 87 GLY B C 1
ATOM 4973 O O . GLY B 1 87 ? 20.517 1.318 28.760 1.00 84.17 87 GLY B O 1
ATOM 4974 N N . MET B 1 88 ? 20.756 0.159 26.862 1.00 83.84 88 MET B N 1
ATOM 4975 C CA . MET B 1 88 ? 21.798 -0.681 27.436 1.00 83.22 88 MET B CA 1
ATOM 4976 C C . MET B 1 88 ? 23.177 -0.271 26.920 1.00 82.29 88 MET B C 1
ATOM 4977 O O . MET B 1 88 ? 23.283 0.557 26.011 1.00 81.87 88 MET B O 1
ATOM 4982 N N . PRO B 1 89 ? 24.252 -0.816 27.516 1.00 81.25 89 PRO B N 1
ATOM 4983 C CA . PRO B 1 89 ? 25.609 -0.476 27.079 1.00 80.94 89 PRO B CA 1
ATOM 4984 C C . PRO B 1 89 ? 25.832 -0.846 25.617 1.00 81.79 89 PRO B C 1
ATOM 4985 O O . PRO B 1 89 ? 25.360 -1.888 25.150 1.00 82.27 89 PRO B O 1
ATOM 4989 N N . ILE B 1 90 ? 26.546 0.011 24.895 1.00 82.15 90 ILE B N 1
ATOM 4990 C CA . ILE B 1 90 ? 26.827 -0.242 23.489 1.00 82.28 90 ILE B CA 1
ATOM 4991 C C . ILE B 1 90 ? 27.720 -1.478 23.395 1.00 81.66 90 ILE B C 1
ATOM 4992 O O . ILE B 1 90 ? 27.853 -2.082 22.333 1.00 80.86 90 ILE B O 1
ATOM 4997 N N . SER B 1 91 ? 28.324 -1.848 24.521 1.00 81.78 91 SER B N 1
ATOM 4998 C CA . SER B 1 91 ? 29.195 -3.013 24.586 1.00 82.67 91 SER B CA 1
ATOM 4999 C C . SER B 1 91 ? 28.385 -4.290 24.830 1.00 83.98 91 SER B C 1
ATOM 5000 O O . SER B 1 91 ? 28.875 -5.398 24.603 1.00 84.58 91 SER B O 1
ATOM 5003 N N . GLU B 1 92 ? 27.149 -4.138 25.297 1.00 84.78 92 GLU B N 1
ATOM 5004 C CA . GLU B 1 92 ? 26.295 -5.295 25.540 1.00 85.42 92 GLU B CA 1
ATOM 5005 C C . GLU B 1 92 ? 25.501 -5.564 24.267 1.00 86.56 92 GLU B C 1
ATOM 5006 O O . GLU B 1 92 ? 25.435 -6.698 23.793 1.00 87.39 92 GLU B O 1
ATOM 5012 N N . VAL B 1 93 ? 24.904 -4.511 23.718 1.00 87.75 93 VAL B N 1
ATOM 5013 C CA . VAL B 1 93 ? 24.096 -4.618 22.502 1.00 89.79 93 VAL B CA 1
ATOM 5014 C C . VAL B 1 93 ? 24.753 -5.450 21.398 1.00 90.56 93 VAL B C 1
ATOM 5015 O O . VAL B 1 93 ? 25.978 -5.501 21.288 1.00 90.56 93 VAL B O 1
ATOM 5019 N N . PRO B 1 94 ? 23.936 -6.123 20.570 1.00 91.39 94 PRO B N 1
ATOM 5020 C CA . PRO B 1 94 ? 24.427 -6.959 19.469 1.00 92.64 94 PRO B CA 1
ATOM 5021 C C . PRO B 1 94 ? 24.794 -6.183 18.207 1.00 93.56 94 PRO B C 1
ATOM 5022 O O . PRO B 1 94 ? 24.232 -5.123 17.929 1.00 93.71 94 PRO B O 1
ATOM 5026 N N . ASP B 1 95 ? 25.742 -6.726 17.449 1.00 94.02 95 ASP B N 1
ATOM 5027 C CA . ASP B 1 95 ? 26.188 -6.107 16.208 1.00 94.73 95 ASP B CA 1
ATOM 5028 C C . ASP B 1 95 ? 25.150 -6.414 15.132 1.00 94.69 95 ASP B C 1
ATOM 5029 O O . ASP B 1 95 ? 24.910 -7.575 14.814 1.00 95.12 95 ASP B O 1
ATOM 5034 N N . PRO B 1 96 ? 24.516 -5.374 14.564 1.00 94.78 96 PRO B N 1
ATOM 5035 C CA . PRO B 1 96 ? 23.491 -5.512 13.519 1.00 94.77 96 PRO B CA 1
ATOM 5036 C C . PRO B 1 96 ? 23.952 -6.227 12.253 1.00 94.40 96 PRO B C 1
ATOM 5037 O O . PRO B 1 96 ? 23.232 -6.245 11.253 1.00 95.08 96 PRO B O 1
ATOM 5041 N N . TRP B 1 97 ? 25.145 -6.812 12.293 1.00 93.26 97 TRP B N 1
ATOM 5042 C CA . TRP B 1 97 ? 25.675 -7.508 11.129 1.00 91.95 97 TRP B CA 1
ATOM 5043 C C . TRP B 1 97 ? 26.305 -8.861 11.467 1.00 91.68 97 TRP B C 1
ATOM 5044 O O . TRP B 1 97 ? 26.587 -9.665 10.576 1.00 91.89 97 TRP B O 1
ATOM 5055 N N . GLY B 1 98 ? 26.516 -9.111 12.756 1.00 90.66 98 GLY B N 1
ATOM 5056 C CA . GLY B 1 98 ? 27.079 -10.383 13.178 1.00 89.66 98 GLY B CA 1
ATOM 5057 C C . GLY B 1 98 ? 28.590 -10.461 13.170 1.00 88.77 98 GLY B C 1
ATOM 5058 O O . GLY B 1 98 ? 29.188 -11.193 13.963 1.00 89.01 98 GLY B O 1
ATOM 5059 N N . CYS B 1 99 ? 29.210 -9.712 12.266 1.00 88.00 99 CYS B N 1
ATOM 5060 C CA . CYS B 1 99 ? 30.663 -9.690 12.146 1.00 86.75 99 CYS B CA 1
ATOM 5061 C C . CYS B 1 99 ? 31.378 -9.727 13.508 1.00 86.04 99 CYS B C 1
ATOM 5062 O O . CYS B 1 99 ? 32.387 -10.418 13.670 1.00 85.33 99 CYS B O 1
ATOM 5065 N N . HIS B 1 100 ? 30.844 -8.995 14.486 1.00 85.31 100 HIS B N 1
ATOM 5066 C CA . HIS B 1 100 ? 31.432 -8.960 15.823 1.00 84.05 100 HIS B CA 1
ATOM 5067 C C . HIS B 1 100 ? 30.396 -9.127 16.927 1.00 83.11 100 HIS B C 1
ATOM 5068 O O . HIS B 1 100 ? 29.193 -9.028 16.692 1.00 82.37 100 HIS B O 1
ATOM 5075 N N . GLU B 1 101 ? 30.892 -9.377 18.135 1.00 82.15 101 GLU B N 1
ATOM 5076 C CA . GLU B 1 101 ? 30.065 -9.565 19.317 1.00 82.22 101 GLU B CA 1
ATOM 5077 C C . GLU B 1 101 ? 29.079 -8.424 19.577 1.00 82.03 101 GLU B C 1
ATOM 5078 O O . GLU B 1 101 ? 27.867 -8.577 19.388 1.00 81.23 101 GLU B O 1
ATOM 5084 N N . SER B 1 102 ? 29.603 -7.281 20.012 1.00 81.48 102 SER B N 1
ATOM 5085 C CA . SER B 1 102 ? 28.764 -6.124 20.313 1.00 80.42 102 SER B CA 1
ATOM 5086 C C . SER B 1 102 ? 28.740 -5.052 19.226 1.00 79.19 102 SER B C 1
ATOM 5087 O O . SER B 1 102 ? 29.630 -4.992 18.379 1.00 80.25 102 SER B O 1
ATOM 5090 N N . TYR B 1 103 ? 27.701 -4.219 19.266 1.00 77.84 103 TYR B N 1
ATOM 5091 C CA . TYR B 1 103 ? 27.500 -3.112 18.326 1.00 76.33 103 TYR B CA 1
ATOM 5092 C C . TYR B 1 103 ? 28.703 -2.170 18.384 1.00 76.54 103 TYR B C 1
ATOM 5093 O O . TYR B 1 103 ? 29.098 -1.579 17.381 1.00 76.14 103 TYR B O 1
ATOM 5102 N N . ALA B 1 104 ? 29.282 -2.041 19.574 1.00 76.74 104 ALA B N 1
ATOM 5103 C CA . ALA B 1 104 ? 30.444 -1.187 19.775 1.00 76.45 104 ALA B CA 1
ATOM 5104 C C . ALA B 1 104 ? 31.689 -1.829 19.168 1.00 76.31 104 ALA B C 1
ATOM 5105 O O . ALA B 1 104 ? 32.465 -1.171 18.472 1.00 76.78 104 ALA B O 1
ATOM 5107 N N . GLU B 1 105 ? 31.873 -3.119 19.430 1.00 74.99 105 GLU B N 1
ATOM 5108 C CA . GLU B 1 105 ? 33.029 -3.835 18.910 1.00 74.53 105 GLU B CA 1
ATOM 5109 C C . GLU B 1 105 ? 33.096 -3.742 17.385 1.00 73.10 105 GLU B C 1
ATOM 5110 O O . GLU B 1 105 ? 34.179 -3.722 16.805 1.00 72.44 105 GLU B O 1
ATOM 5116 N N . HIS B 1 106 ? 31.935 -3.681 16.742 1.00 72.26 106 HIS B N 1
ATOM 5117 C CA . HIS B 1 106 ? 31.860 -3.586 15.285 1.00 71.31 106 HIS B CA 1
ATOM 5118 C C . HIS B 1 106 ? 32.639 -2.382 14.789 1.00 71.20 106 HIS B C 1
ATOM 5119 O O . HIS B 1 106 ? 33.673 -2.516 14.131 1.00 70.59 106 HIS B O 1
ATOM 5126 N N . PHE B 1 107 ? 32.132 -1.199 15.116 1.00 70.38 107 PHE B N 1
ATOM 5127 C CA . PHE B 1 107 ? 32.762 0.041 14.698 1.00 69.14 107 PHE B CA 1
ATOM 5128 C C . PHE B 1 107 ? 34.160 0.262 15.271 1.00 67.74 107 PHE B C 1
ATOM 5129 O O . PHE B 1 107 ? 35.010 0.855 14.604 1.00 68.22 107 PHE B O 1
ATOM 5137 N N . MET B 1 108 ? 34.408 -0.207 16.491 1.00 66.04 108 MET B N 1
ATOM 5138 C CA . MET B 1 108 ? 35.725 -0.032 17.097 1.00 65.24 108 MET B CA 1
ATOM 5139 C C . MET B 1 108 ? 36.799 -0.736 16.272 1.00 64.32 108 MET B C 1
ATOM 5140 O O . MET B 1 108 ? 37.868 -0.183 16.038 1.00 64.12 108 MET B O 1
ATOM 5145 N N . ARG B 1 109 ? 36.500 -1.947 15.816 1.00 64.83 109 ARG B N 1
ATOM 5146 C CA . ARG B 1 109 ? 37.439 -2.737 15.021 1.00 64.99 109 ARG B CA 1
ATOM 5147 C C . ARG B 1 109 ? 37.753 -2.182 13.628 1.00 63.77 109 ARG B C 1
ATOM 5148 O O . ARG B 1 109 ? 38.845 -2.415 13.111 1.00 62.91 109 ARG B O 1
ATOM 5156 N N . LYS B 1 110 ? 36.810 -1.466 13.013 1.00 61.94 110 LYS B N 1
ATOM 5157 C CA . LYS B 1 110 ? 37.068 -0.888 11.695 1.00 62.00 110 LYS B CA 1
ATOM 5158 C C . LYS B 1 110 ? 38.054 0.270 11.848 1.00 62.81 110 LYS B C 1
ATOM 5159 O O . LYS B 1 110 ? 39.022 0.372 11.089 1.00 64.22 110 LYS B O 1
ATOM 5165 N N . PHE B 1 111 ? 37.809 1.124 12.843 1.00 61.26 111 PHE B N 1
ATOM 5166 C CA . PHE B 1 111 ? 38.649 2.288 13.115 1.00 59.34 111 PHE B CA 1
ATOM 5167 C C . PHE B 1 111 ? 40.055 1.866 13.551 1.00 59.56 111 PHE B C 1
ATOM 5168 O O . PHE B 1 111 ? 41.056 2.404 13.070 1.00 58.06 111 PHE B O 1
ATOM 5176 N N . GLU B 1 112 ? 40.125 0.905 14.465 1.00 59.94 112 GLU B N 1
ATOM 5177 C CA . GLU B 1 112 ? 41.406 0.411 14.958 1.00 61.95 112 GLU B CA 1
ATOM 5178 C C . GLU B 1 112 ? 42.252 -0.087 13.788 1.00 62.70 112 GLU B C 1
ATOM 5179 O O . GLU B 1 112 ? 43.456 0.175 13.707 1.00 61.83 112 GLU B O 1
ATOM 5185 N N . GLU B 1 113 ? 41.605 -0.816 12.885 1.00 63.27 113 GLU B N 1
ATOM 5186 C CA . GLU B 1 113 ? 42.275 -1.349 11.713 1.00 63.04 113 GLU B CA 1
ATOM 5187 C C . GLU B 1 113 ? 42.750 -0.163 10.880 1.00 61.31 113 GLU B C 1
ATOM 5188 O O . GLU B 1 113 ? 43.929 -0.055 10.543 1.00 60.98 113 GLU B O 1
ATOM 5194 N N . GLU B 1 114 ? 41.816 0.732 10.570 1.00 58.76 114 GLU B N 1
ATOM 5195 C CA . GLU B 1 114 ? 42.104 1.928 9.788 1.00 56.63 114 GLU B CA 1
ATOM 5196 C C . GLU B 1 114 ? 43.307 2.713 10.321 1.00 55.48 114 GLU B C 1
ATOM 5197 O O . GLU B 1 114 ? 44.070 3.284 9.556 1.00 53.66 114 GLU B O 1
ATOM 5203 N N . VAL B 1 115 ? 43.460 2.744 11.639 1.00 56.05 115 VAL B N 1
ATOM 5204 C CA . VAL B 1 115 ? 44.553 3.468 12.277 1.00 56.14 115 VAL B CA 1
ATOM 5205 C C . VAL B 1 115 ? 45.858 2.699 12.170 1.00 56.73 115 VAL B C 1
ATOM 5206 O O . VAL B 1 115 ? 46.931 3.292 12.102 1.00 56.69 115 VAL B O 1
ATOM 5210 N N . GLU B 1 116 ? 45.759 1.372 12.142 1.00 58.28 116 GLU B N 1
ATOM 5211 C CA . GLU B 1 116 ? 46.937 0.513 12.048 1.00 57.99 116 GLU B CA 1
ATOM 5212 C C . GLU B 1 116 ? 47.702 0.780 10.748 1.00 55.90 116 GLU B C 1
ATOM 5213 O O . GLU B 1 116 ? 48.932 0.729 10.732 1.00 55.82 116 GLU B O 1
ATOM 5219 N N . LYS B 1 117 ? 46.968 1.070 9.672 1.00 53.47 117 LYS B N 1
ATOM 5220 C CA . LYS B 1 117 ? 47.556 1.362 8.358 1.00 53.19 117 LYS B CA 1
ATOM 5221 C C . LYS B 1 117 ? 48.423 2.626 8.413 1.00 51.79 117 LYS B C 1
ATOM 5222 O O . LYS B 1 117 ? 49.377 2.774 7.647 1.00 49.17 117 LYS B O 1
ATOM 5228 N N . LEU B 1 118 ? 48.074 3.538 9.315 1.00 51.48 118 LEU B N 1
ATOM 5229 C CA . LEU B 1 118 ? 48.818 4.786 9.472 1.00 52.43 118 LEU B CA 1
ATOM 5230 C C . LEU B 1 118 ? 50.110 4.590 10.251 1.00 52.94 118 LEU B C 1
ATOM 5231 O O . LEU B 1 118 ? 51.035 5.405 10.155 1.00 52.83 118 LEU B O 1
ATOM 5236 N N . GLY B 1 119 ? 50.166 3.512 11.027 1.00 54.11 119 GLY B N 1
ATOM 5237 C CA . GLY B 1 119 ? 51.359 3.229 11.807 1.00 55.77 119 GLY B CA 1
ATOM 5238 C C . GLY B 1 119 ? 51.436 4.033 13.089 1.00 57.38 119 GLY B C 1
ATOM 5239 O O . GLY B 1 119 ? 52.529 4.323 13.580 1.00 58.01 119 GLY B O 1
ATOM 5240 N N . ILE B 1 120 ? 50.270 4.394 13.623 1.00 58.47 120 ILE B N 1
ATOM 5241 C CA . ILE B 1 120 ? 50.164 5.164 14.860 1.00 59.62 120 ILE B CA 1
ATOM 5242 C C . ILE B 1 120 ? 50.048 4.193 16.034 1.00 61.52 120 ILE B C 1
ATOM 5243 O O . ILE B 1 120 ? 49.129 3.371 16.072 1.00 60.75 120 ILE B O 1
ATOM 5248 N N . GLU B 1 121 ? 50.968 4.288 16.991 1.00 64.04 121 GLU B N 1
ATOM 5249 C CA . GLU B 1 121 ? 50.939 3.406 18.164 1.00 66.89 121 GLU B CA 1
ATOM 5250 C C . GLU B 1 121 ? 50.321 4.098 19.378 1.00 66.89 121 GLU B C 1
ATOM 5251 O O . GLU B 1 121 ? 50.825 5.112 19.855 1.00 66.56 121 GLU B O 1
ATOM 5257 N N . VAL B 1 122 ? 49.226 3.531 19.874 1.00 68.33 122 VAL B N 1
ATOM 5258 C CA . VAL B 1 122 ? 48.516 4.083 21.022 1.00 69.19 122 VAL B CA 1
ATOM 5259 C C . VAL B 1 122 ? 47.841 3.009 21.878 1.00 69.34 122 VAL B C 1
ATOM 5260 O O . VAL B 1 122 ? 47.063 2.202 21.375 1.00 69.15 122 VAL B O 1
ATOM 5264 N N . ASP B 1 123 ? 48.130 3.017 23.177 1.00 70.17 123 ASP B N 1
ATOM 5265 C CA . ASP B 1 123 ? 47.551 2.043 24.102 1.00 69.95 123 ASP B CA 1
ATOM 5266 C C . ASP B 1 123 ? 46.039 2.212 24.221 1.00 68.61 123 ASP B C 1
ATOM 5267 O O . ASP B 1 123 ? 45.554 3.229 24.712 1.00 68.61 123 ASP B O 1
ATOM 5272 N N . LEU B 1 124 ? 45.302 1.206 23.761 1.00 67.65 124 LEU B N 1
ATOM 5273 C CA . LEU B 1 124 ? 43.842 1.227 23.798 1.00 67.25 124 LEU B CA 1
ATOM 5274 C C . LEU B 1 124 ? 43.289 0.795 25.165 1.00 68.32 124 LEU B C 1
ATOM 5275 O O . LEU B 1 124 ? 43.935 0.046 25.905 1.00 68.53 124 LEU B O 1
ATOM 5280 N N . LEU B 1 125 ? 42.087 1.276 25.482 1.00 68.28 125 LEU B N 1
ATOM 5281 C CA . LEU B 1 125 ? 41.401 0.957 26.733 1.00 67.79 125 LEU B CA 1
ATOM 5282 C C . LEU B 1 125 ? 39.909 1.030 26.434 1.00 68.87 125 LEU B C 1
ATOM 5283 O O . LEU B 1 125 ? 39.491 1.815 25.581 1.00 68.83 125 LEU B O 1
ATOM 5288 N N . TYR B 1 126 ? 39.105 0.225 27.126 1.00 69.72 126 TYR B N 1
ATOM 5289 C CA . TYR B 1 126 ? 37.660 0.236 26.891 1.00 70.52 126 TYR B CA 1
ATOM 5290 C C . TYR B 1 126 ? 36.871 0.551 28.158 1.00 72.16 126 TYR B C 1
ATOM 5291 O O . TYR B 1 126 ? 37.287 0.189 29.256 1.00 72.89 126 TYR B O 1
ATOM 5300 N N . ALA B 1 127 ? 35.745 1.242 28.002 1.00 73.75 127 ALA B N 1
ATOM 5301 C CA . ALA B 1 127 ? 34.906 1.606 29.140 1.00 76.52 127 ALA B CA 1
ATOM 5302 C C . ALA B 1 127 ? 33.982 0.443 29.494 1.00 79.01 127 ALA B C 1
ATOM 5303 O O . ALA B 1 127 ? 33.160 0.533 30.410 1.00 79.20 127 ALA B O 1
ATOM 5305 N N . SER B 1 128 ? 34.114 -0.646 28.745 1.00 81.25 128 SER B N 1
ATOM 5306 C CA . SER B 1 128 ? 33.320 -1.838 28.991 1.00 82.83 128 SER B CA 1
ATOM 5307 C C . SER B 1 128 ? 34.103 -2.540 30.092 1.00 84.09 128 SER B C 1
ATOM 5308 O O . SER B 1 128 ? 33.533 -3.126 31.009 1.00 84.90 128 SER B O 1
ATOM 5311 N N . GLU B 1 129 ? 35.427 -2.457 29.988 1.00 85.02 129 GLU B N 1
ATOM 5312 C CA . GLU B 1 129 ? 36.319 -3.042 30.975 1.00 85.80 129 GLU B CA 1
ATOM 5313 C C . GLU B 1 129 ? 36.625 -1.936 31.975 1.00 86.87 129 GLU B C 1
ATOM 5314 O O . GLU B 1 129 ? 36.016 -0.864 31.921 1.00 86.77 129 GLU B O 1
ATOM 5320 N N . LEU B 1 130 ? 37.570 -2.187 32.875 1.00 87.95 130 LEU B N 1
ATOM 5321 C CA . LEU B 1 130 ? 37.940 -1.203 33.887 1.00 89.25 130 LEU B CA 1
ATOM 5322 C C . LEU B 1 130 ? 36.769 -0.929 34.836 1.00 90.09 130 LEU B C 1
ATOM 5323 O O . LEU B 1 130 ? 36.970 -0.734 36.033 1.00 89.56 130 LEU B O 1
ATOM 5328 N N . TYR B 1 131 ? 35.554 -0.909 34.291 1.00 91.65 131 TYR B N 1
ATOM 5329 C CA . TYR B 1 131 ? 34.341 -0.687 35.078 1.00 93.71 131 TYR B CA 1
ATOM 5330 C C . TYR B 1 131 ? 33.830 -2.029 35.607 1.00 94.52 131 TYR B C 1
ATOM 5331 O O . TYR B 1 131 ? 33.605 -2.185 36.809 1.00 94.90 131 TYR B O 1
ATOM 5340 N N . LYS B 1 132 ? 33.636 -2.990 34.700 1.00 94.72 132 LYS B N 1
ATOM 5341 C CA . LYS B 1 132 ? 33.169 -4.320 35.078 1.00 93.65 132 LYS B CA 1
ATOM 5342 C C . LYS B 1 132 ? 34.157 -4.904 36.080 1.00 93.48 132 LYS B C 1
ATOM 5343 O O . LYS B 1 132 ? 33.774 -5.688 36.953 1.00 94.19 132 LYS B O 1
ATOM 5349 N N . ARG B 1 133 ? 35.426 -4.515 35.952 1.00 92.18 133 ARG B N 1
ATOM 5350 C CA . ARG B 1 133 ? 36.465 -4.971 36.869 1.00 91.06 133 ARG B CA 1
ATOM 5351 C C . ARG B 1 133 ? 36.481 -4.092 38.118 1.00 90.61 133 ARG B C 1
ATOM 5352 O O . ARG B 1 133 ? 36.796 -4.565 39.208 1.00 91.27 133 ARG B O 1
ATOM 5360 N N . GLY B 1 134 ? 36.152 -2.811 37.954 1.00 89.61 134 GLY B N 1
ATOM 5361 C CA . GLY B 1 134 ? 36.116 -1.892 39.083 1.00 87.51 134 GLY B CA 1
ATOM 5362 C C . GLY B 1 134 ? 37.428 -1.237 39.493 1.00 86.85 134 GLY B C 1
ATOM 5363 O O . GLY B 1 134 ? 37.876 -1.406 40.629 1.00 86.37 134 GLY B O 1
ATOM 5364 N N . GLU B 1 135 ? 38.039 -0.481 38.581 1.00 86.12 135 GLU B N 1
ATOM 5365 C CA . GLU B 1 135 ? 39.300 0.208 38.860 1.00 85.12 135 GLU B CA 1
ATOM 5366 C C . GLU B 1 135 ? 39.010 1.673 39.193 1.00 85.07 135 GLU B C 1
ATOM 5367 O O . GLU B 1 135 ? 39.887 2.413 39.655 1.00 84.61 135 GLU B O 1
ATOM 5373 N N . TYR B 1 136 ? 37.761 2.071 38.963 1.00 84.75 136 TYR B N 1
ATOM 5374 C CA . TYR B 1 136 ? 37.289 3.434 39.218 1.00 85.21 136 TYR B CA 1
ATOM 5375 C C . TYR B 1 136 ? 36.530 3.510 40.554 1.00 85.64 136 TYR B C 1
ATOM 5376 O O . TYR B 1 136 ? 36.036 4.572 40.949 1.00 85.36 136 TYR B O 1
ATOM 5385 N N . SER B 1 137 ? 36.448 2.371 41.237 1.00 86.02 137 SER B N 1
ATOM 5386 C CA . SER B 1 137 ? 35.746 2.242 42.514 1.00 85.71 137 SER B CA 1
ATOM 5387 C C . SER B 1 137 ? 35.953 3.350 43.547 1.00 84.90 137 SER B C 1
ATOM 5388 O O . SER B 1 137 ? 35.030 4.117 43.828 1.00 84.03 137 SER B O 1
ATOM 5391 N N . GLU B 1 138 ? 37.156 3.421 44.112 1.00 85.05 138 GLU B N 1
ATOM 5392 C CA . GLU B 1 138 ? 37.483 4.409 45.144 1.00 85.71 138 GLU B CA 1
ATOM 5393 C C . GLU B 1 138 ? 37.283 5.855 44.734 1.00 85.42 138 GLU B C 1
ATOM 5394 O O . GLU B 1 138 ? 37.784 6.767 45.390 1.00 85.50 138 GLU B O 1
ATOM 5400 N N . GLU B 1 139 ? 36.542 6.061 43.653 1.00 85.46 139 GLU B N 1
ATOM 5401 C CA . GLU B 1 139 ? 36.269 7.400 43.164 1.00 84.55 139 GLU B CA 1
ATOM 5402 C C . GLU B 1 139 ? 34.812 7.543 42.746 1.00 83.87 139 GLU B C 1
ATOM 5403 O O . GLU B 1 139 ? 34.256 8.637 42.829 1.00 84.77 139 GLU B O 1
ATOM 5409 N N . ILE B 1 140 ? 34.184 6.456 42.297 1.00 82.16 140 ILE B N 1
ATOM 5410 C CA . ILE B 1 140 ? 32.771 6.551 41.940 1.00 80.90 140 ILE B CA 1
ATOM 5411 C C . ILE B 1 140 ? 32.094 6.932 43.253 1.00 80.50 140 ILE B C 1
ATOM 5412 O O . ILE B 1 140 ? 31.152 7.720 43.276 1.00 79.72 140 ILE B O 1
ATOM 5417 N N . ARG B 1 141 ? 32.601 6.363 44.346 1.00 80.90 141 ARG B N 1
ATOM 5418 C CA . ARG B 1 141 ? 32.085 6.636 45.687 1.00 80.92 141 ARG B CA 1
ATOM 5419 C C . ARG B 1 141 ? 32.469 8.048 46.106 1.00 80.05 141 ARG B C 1
ATOM 5420 O O . ARG B 1 141 ? 31.710 8.722 46.805 1.00 79.94 141 ARG B O 1
ATOM 5428 N N . LEU B 1 142 ? 33.649 8.494 45.679 1.00 78.46 142 LEU B N 1
ATOM 5429 C CA . LEU B 1 142 ? 34.099 9.840 46.006 1.00 76.95 142 LEU B CA 1
ATOM 5430 C C . LEU B 1 142 ? 33.169 10.840 45.315 1.00 77.22 142 LEU B C 1
ATOM 5431 O O . LEU B 1 142 ? 32.935 11.939 45.816 1.00 77.66 142 LEU B O 1
ATOM 5436 N N . ALA B 1 143 ? 32.633 10.451 44.163 1.00 77.04 143 ALA B N 1
ATOM 5437 C CA . ALA B 1 143 ? 31.734 11.323 43.422 1.00 77.67 143 ALA B CA 1
ATOM 5438 C C . ALA 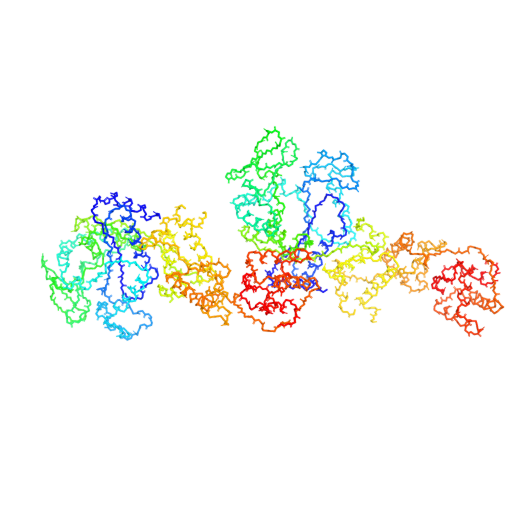B 1 143 ? 30.379 11.439 44.110 1.00 77.80 143 ALA B C 1
ATOM 5439 O O . ALA B 1 143 ? 29.606 12.346 43.812 1.00 77.81 143 ALA B O 1
ATOM 5441 N N . PHE B 1 144 ? 30.089 10.519 45.025 1.00 78.26 144 PHE B N 1
ATOM 5442 C CA . PHE B 1 144 ? 28.819 10.540 45.747 1.00 78.36 144 PHE B CA 1
ATOM 5443 C C . PHE B 1 144 ? 28.894 11.371 47.031 1.00 79.14 144 PHE B C 1
ATOM 5444 O O . PHE B 1 144 ? 27.922 12.034 47.400 1.00 79.20 144 PHE B O 1
ATOM 5452 N N . GLU B 1 145 ? 30.048 11.343 47.697 1.00 80.12 145 GLU B N 1
ATOM 5453 C CA . GLU B 1 145 ? 30.249 12.085 48.947 1.00 81.53 145 GLU B CA 1
ATOM 5454 C C . GLU B 1 145 ? 30.381 13.589 48.745 1.00 81.79 145 GLU B C 1
ATOM 5455 O O . GLU B 1 145 ? 29.994 14.381 49.612 1.00 81.31 145 GLU B O 1
ATOM 5461 N N . LYS B 1 146 ? 30.953 13.984 47.614 1.00 81.46 146 LYS B N 1
ATOM 5462 C CA . LYS B 1 146 ? 31.107 15.396 47.326 1.00 80.54 146 LYS B CA 1
ATOM 5463 C C . LYS B 1 146 ? 30.121 15.756 46.224 1.00 80.24 146 LYS B C 1
ATOM 5464 O O . LYS B 1 146 ? 30.297 16.737 45.507 1.00 80.63 146 LYS B O 1
ATOM 5470 N N . ARG B 1 147 ? 29.076 14.941 46.114 1.00 79.86 147 ARG B N 1
ATOM 5471 C CA . ARG B 1 147 ? 28.021 15.129 45.129 1.00 80.96 147 ARG B CA 1
ATOM 5472 C C . ARG B 1 147 ? 27.471 16.544 45.208 1.00 82.08 147 ARG B C 1
ATOM 5473 O O . ARG B 1 147 ? 26.986 17.094 44.211 1.00 82.12 147 ARG B O 1
ATOM 5481 N N . ASP B 1 148 ? 27.536 17.122 46.406 1.00 82.74 148 ASP B N 1
ATOM 5482 C CA . ASP B 1 148 ? 27.044 18.479 46.631 1.00 82.53 148 ASP B CA 1
ATOM 5483 C C . ASP B 1 148 ? 27.823 19.501 45.800 1.00 81.10 148 ASP B C 1
ATOM 5484 O O . ASP B 1 148 ? 27.232 20.282 45.057 1.00 81.48 148 ASP B O 1
ATOM 5489 N N . LYS B 1 149 ? 29.146 19.493 45.925 1.00 79.04 149 LYS B N 1
ATOM 5490 C CA . LYS B 1 149 ? 29.978 20.426 45.178 1.00 77.86 149 LYS B CA 1
ATOM 5491 C C . LYS B 1 149 ? 29.748 20.257 43.678 1.00 76.33 149 LYS B C 1
ATOM 5492 O O . LYS B 1 149 ? 29.491 21.225 42.961 1.00 76.00 149 LYS B O 1
ATOM 5498 N N . ILE B 1 150 ? 29.837 19.016 43.214 1.00 74.71 150 ILE B N 1
ATOM 5499 C CA . ILE B 1 150 ? 29.647 18.700 41.805 1.00 72.81 150 ILE B CA 1
ATOM 5500 C C . ILE B 1 150 ? 28.328 19.280 41.294 1.00 71.63 150 ILE B C 1
ATOM 5501 O O . ILE B 1 150 ? 28.188 19.576 40.108 1.00 70.84 150 ILE B O 1
ATOM 5506 N N . MET B 1 151 ? 27.368 19.458 42.193 1.00 70.82 151 MET B N 1
ATOM 5507 C CA . MET B 1 151 ? 26.073 20.010 41.806 1.00 71.43 151 MET B CA 1
ATOM 5508 C C . MET B 1 151 ? 26.068 21.533 41.711 1.00 69.68 151 MET B C 1
ATOM 5509 O O . MET B 1 151 ? 25.334 22.099 40.906 1.00 70.24 151 MET B O 1
ATOM 5514 N N . GLU B 1 152 ? 26.869 22.199 42.534 1.00 67.54 152 GLU B N 1
ATOM 5515 C CA . GLU B 1 152 ? 26.919 23.653 42.491 1.00 66.67 152 GLU B CA 1
ATOM 5516 C C . GLU B 1 152 ? 27.728 24.080 41.269 1.00 65.00 152 GLU B C 1
ATOM 5517 O O . GLU B 1 152 ? 27.600 25.206 40.780 1.00 64.96 152 GLU B O 1
ATOM 5523 N N . ILE B 1 153 ? 28.557 23.161 40.783 1.00 62.65 153 ILE B N 1
ATOM 5524 C CA . ILE B 1 153 ? 29.391 23.397 39.615 1.00 60.04 153 ILE B CA 1
ATOM 5525 C C . ILE B 1 153 ? 28.582 23.281 38.326 1.00 59.39 153 ILE B C 1
ATOM 5526 O O . ILE B 1 153 ? 28.730 24.103 37.422 1.00 60.04 153 ILE B O 1
ATOM 5531 N N . LEU B 1 154 ? 27.725 22.268 38.240 1.00 57.23 154 LEU B N 1
ATOM 5532 C CA . LEU B 1 154 ? 26.915 22.072 37.038 1.00 58.09 154 LEU B CA 1
ATOM 5533 C C . LEU B 1 154 ? 25.733 23.024 36.912 1.00 58.64 154 LEU B C 1
ATOM 5534 O O . LEU B 1 154 ? 25.307 23.343 35.801 1.00 58.15 154 LEU B O 1
ATOM 5539 N N . ASN B 1 155 ? 25.186 23.453 38.047 1.00 59.63 155 ASN B N 1
ATOM 5540 C CA . ASN B 1 155 ? 24.050 24.366 38.036 1.00 59.64 155 ASN B CA 1
ATOM 5541 C C . ASN B 1 155 ? 24.539 25.731 37.591 1.00 59.55 155 ASN B C 1
ATOM 5542 O O . ASN B 1 155 ? 23.894 26.404 36.782 1.00 60.34 155 ASN B O 1
ATOM 5547 N N . LYS B 1 156 ? 25.694 26.126 38.116 1.00 58.00 156 LYS B N 1
ATOM 5548 C CA . LYS B 1 156 ? 26.277 27.416 37.781 1.00 56.42 156 LYS B CA 1
ATOM 5549 C C . LYS B 1 156 ? 26.306 27.585 36.266 1.00 55.28 156 LYS B C 1
ATOM 5550 O O . LYS B 1 156 ? 25.990 28.656 35.745 1.00 55.34 156 LYS B O 1
ATOM 5556 N N . TYR B 1 157 ? 26.681 26.517 35.569 1.00 54.58 157 TYR B N 1
ATOM 5557 C CA . TYR B 1 157 ? 26.755 26.533 34.116 1.00 54.43 157 TYR B CA 1
ATOM 5558 C C . TYR B 1 157 ? 25.389 26.311 33.499 1.00 55.12 157 TYR B C 1
ATOM 5559 O O . TYR B 1 157 ? 25.148 26.673 32.343 1.00 54.45 157 TYR B O 1
ATOM 5568 N N . ARG B 1 158 ? 24.486 25.717 34.267 1.00 56.31 158 ARG B N 1
ATOM 5569 C CA . ARG B 1 158 ? 23.141 25.516 33.760 1.00 57.48 158 ARG B CA 1
ATOM 5570 C C . ARG B 1 158 ? 22.509 26.893 33.666 1.00 57.38 158 ARG B C 1
ATOM 5571 O O . ARG B 1 158 ? 21.818 27.202 32.696 1.00 57.35 158 ARG B O 1
ATOM 5579 N N . GLU B 1 159 ? 22.760 27.721 34.677 1.00 57.02 159 GLU B N 1
ATOM 5580 C CA . GLU B 1 159 ? 22.219 29.078 34.697 1.00 58.42 159 GLU B CA 1
ATOM 5581 C C . GLU B 1 159 ? 22.873 29.930 33.607 1.00 58.61 159 GLU B C 1
ATOM 5582 O O . GLU B 1 159 ? 22.187 30.668 32.888 1.00 57.64 159 GLU B O 1
ATOM 5588 N N . ILE B 1 160 ? 24.199 29.837 33.492 1.00 57.60 160 ILE B N 1
ATOM 5589 C CA . ILE B 1 160 ? 24.913 30.603 32.477 1.00 57.09 160 ILE B CA 1
ATOM 5590 C C . ILE B 1 160 ? 24.379 30.197 31.104 1.00 57.88 160 ILE B C 1
ATOM 5591 O O . ILE B 1 160 ? 24.248 31.029 30.210 1.00 57.74 160 ILE B O 1
ATOM 5596 N N . ALA B 1 161 ? 24.059 28.917 30.945 1.00 58.84 161 ALA B N 1
ATOM 5597 C CA . ALA B 1 161 ? 23.520 28.426 29.677 1.00 60.78 161 ALA B CA 1
ATOM 5598 C C . ALA B 1 161 ? 21.998 28.565 29.681 1.00 61.73 161 ALA B C 1
ATOM 5599 O O . ALA B 1 161 ? 21.311 28.018 28.825 1.00 60.83 161 ALA B O 1
ATOM 5601 N N . LYS B 1 162 ? 21.491 29.311 30.659 1.00 64.04 162 LYS B N 1
ATOM 5602 C CA . LYS B 1 162 ? 20.063 29.547 30.832 1.00 66.14 162 LYS B CA 1
ATOM 5603 C C . LYS B 1 162 ? 19.206 28.291 30.667 1.00 68.13 162 LYS B C 1
ATOM 5604 O O . LYS B 1 162 ? 18.216 28.299 29.934 1.00 68.92 162 LYS B O 1
ATOM 5610 N N . GLN B 1 163 ? 19.592 27.219 31.360 1.00 69.56 163 GLN B N 1
ATOM 5611 C CA . GLN B 1 163 ? 18.870 25.950 31.317 1.00 70.90 163 GLN B CA 1
ATOM 5612 C C . GLN B 1 163 ? 18.398 25.546 32.721 1.00 72.34 163 GLN B C 1
ATOM 5613 O O . GLN B 1 163 ? 19.062 25.839 33.722 1.00 71.85 163 GLN B O 1
ATOM 5619 N N . PRO B 1 164 ? 17.244 24.855 32.809 1.00 73.51 164 PRO B N 1
ATOM 5620 C CA . PRO B 1 164 ? 16.676 24.409 34.089 1.00 74.22 164 PRO B CA 1
ATOM 5621 C C . PRO B 1 164 ? 17.672 23.687 34.989 1.00 75.61 164 PRO B C 1
ATOM 5622 O O . PRO B 1 164 ? 18.312 22.721 34.576 1.00 76.39 164 PRO B O 1
ATOM 5626 N N . PRO B 1 165 ? 17.808 24.146 36.242 1.00 76.80 165 PRO B N 1
ATOM 5627 C CA . PRO B 1 165 ? 18.733 23.544 37.210 1.00 77.52 165 PRO B CA 1
ATOM 5628 C C . PRO B 1 165 ? 18.472 22.064 37.496 1.00 77.73 165 PRO B C 1
ATOM 5629 O O . PRO B 1 165 ? 17.411 21.530 37.164 1.00 77.33 165 PRO B O 1
ATOM 5633 N N . LEU B 1 166 ? 19.460 21.412 38.107 1.00 78.66 166 LEU B N 1
ATOM 5634 C CA . LEU B 1 166 ? 19.387 19.988 38.436 1.00 79.14 166 LEU B CA 1
ATOM 5635 C C . LEU B 1 166 ? 18.337 19.675 39.499 1.00 81.02 166 LEU B C 1
ATOM 5636 O O . LEU B 1 166 ? 18.106 20.470 40.412 1.00 81.28 166 LEU B O 1
ATOM 5641 N N . PRO B 1 167 ? 17.682 18.507 39.386 1.00 82.52 167 PRO B N 1
ATOM 5642 C CA . PRO B 1 167 ? 16.650 18.061 40.330 1.00 83.82 167 PRO B CA 1
ATOM 5643 C C . PRO B 1 167 ? 17.227 17.899 41.742 1.00 85.11 167 PRO B C 1
ATOM 5644 O O . PRO B 1 167 ? 18.397 17.533 41.894 1.00 85.60 167 PRO B O 1
ATOM 5648 N N . GLU B 1 168 ? 16.411 18.171 42.763 1.00 85.80 168 GLU B N 1
ATOM 5649 C CA . GLU B 1 168 ? 16.848 18.053 44.161 1.00 86.33 168 GLU B CA 1
ATOM 5650 C C . GLU B 1 168 ? 17.608 16.749 44.396 1.00 85.51 168 GLU B C 1
ATOM 5651 O O . GLU B 1 168 ? 18.713 16.752 44.943 1.00 84.67 168 GLU B O 1
ATOM 5657 N N . ASN B 1 169 ? 17.005 15.638 43.980 1.00 84.80 169 ASN B N 1
ATOM 5658 C CA . ASN B 1 169 ? 17.625 14.324 44.123 1.00 83.67 169 ASN B CA 1
ATOM 5659 C C . ASN B 1 169 ? 18.404 14.001 42.856 1.00 82.09 169 ASN B C 1
ATOM 5660 O O . ASN B 1 169 ? 17.874 13.387 41.928 1.00 82.24 169 ASN B O 1
ATOM 5665 N N . TRP B 1 170 ? 19.663 14.424 42.815 1.00 79.48 170 TRP B N 1
ATOM 5666 C CA . TRP B 1 170 ? 20.506 14.177 41.650 1.00 76.09 170 TRP B CA 1
ATOM 5667 C C . TRP B 1 170 ? 21.779 13.467 42.094 1.00 74.86 170 TRP B C 1
ATOM 5668 O O . TRP B 1 170 ? 22.408 13.861 43.075 1.00 74.99 170 TRP B O 1
ATOM 5679 N N . TRP B 1 171 ? 22.150 12.415 41.372 1.00 74.07 171 TRP B N 1
ATOM 5680 C CA . TRP B 1 171 ? 23.361 11.660 41.683 1.00 72.56 171 TRP B CA 1
ATOM 5681 C C . TRP B 1 171 ? 24.230 11.613 40.436 1.00 71.13 171 TRP B C 1
ATOM 5682 O O . TRP B 1 171 ? 23.736 11.354 39.341 1.00 71.71 171 TRP B O 1
ATOM 5693 N N . PRO B 1 172 ? 25.539 11.863 40.589 1.00 69.93 172 PRO B N 1
ATOM 5694 C CA . PRO B 1 172 ? 26.519 11.868 39.497 1.00 70.10 172 PRO B CA 1
ATOM 5695 C C . PRO B 1 172 ? 26.767 10.532 38.799 1.00 70.70 172 PRO B C 1
ATOM 5696 O O . PRO B 1 172 ? 27.891 10.256 38.376 1.00 70.99 172 PRO B O 1
ATOM 5700 N N . ALA B 1 173 ? 25.738 9.702 38.672 1.00 71.33 173 ALA B N 1
ATOM 5701 C CA . ALA B 1 173 ? 25.917 8.413 38.015 1.00 73.16 173 ALA B CA 1
ATOM 5702 C C . ALA B 1 173 ? 24.604 7.752 37.653 1.00 74.42 173 ALA B C 1
ATOM 5703 O O . ALA B 1 173 ? 23.533 8.316 37.858 1.00 73.93 173 ALA B O 1
ATOM 5705 N N . MET B 1 174 ? 24.708 6.547 37.106 1.00 76.50 174 MET B N 1
ATOM 5706 C CA . MET B 1 174 ? 23.546 5.765 36.715 1.00 78.47 174 MET B CA 1
ATOM 5707 C C . MET B 1 174 ? 23.791 4.300 37.044 1.00 79.04 174 MET B C 1
ATOM 5708 O O . MET B 1 174 ? 24.809 3.956 37.649 1.00 78.17 174 MET B O 1
ATOM 5713 N N . VAL B 1 175 ? 22.851 3.443 36.652 1.00 80.44 175 VAL B N 1
ATOM 5714 C CA . VAL B 1 175 ? 22.968 2.011 36.901 1.00 81.20 175 VAL B CA 1
ATOM 5715 C C . VAL B 1 175 ? 22.477 1.176 35.731 1.00 82.10 175 VAL B C 1
ATOM 5716 O O . VAL B 1 175 ? 21.722 1.647 34.878 1.00 81.38 175 VAL B O 1
ATOM 5720 N N . TYR B 1 176 ? 22.914 -0.076 35.715 1.00 84.25 176 TYR B N 1
ATOM 5721 C CA . TYR B 1 176 ? 22.522 -1.034 34.693 1.00 87.39 176 TYR B CA 1
ATOM 5722 C C . TYR B 1 176 ? 21.990 -2.260 35.434 1.00 89.31 176 TYR B C 1
ATOM 5723 O O . TYR B 1 176 ? 22.768 -3.059 35.962 1.00 89.45 176 TYR B O 1
ATOM 5732 N N . CYS B 1 177 ? 20.663 -2.389 35.481 1.00 91.62 177 CYS B N 1
ATOM 5733 C CA . CYS B 1 177 ? 19.998 -3.491 36.183 1.00 94.20 177 CYS B CA 1
ATOM 5734 C C . CYS B 1 177 ? 20.595 -4.848 35.811 1.00 95.96 177 CYS B C 1
ATOM 5735 O O . CYS B 1 177 ? 20.584 -5.245 34.644 1.00 96.22 177 CYS B O 1
ATOM 5738 N N . PRO B 1 178 ? 21.122 -5.578 36.810 1.00 97.07 178 PRO B N 1
ATOM 5739 C CA . PRO B 1 178 ? 21.743 -6.896 36.641 1.00 97.69 178 PRO B CA 1
ATOM 5740 C C . PRO B 1 178 ? 21.013 -7.880 35.725 1.00 98.39 178 PRO B C 1
ATOM 5741 O O . PRO B 1 178 ? 21.613 -8.430 34.802 1.00 98.46 178 PRO B O 1
ATOM 5745 N N . GLU B 1 179 ? 19.727 -8.103 35.979 1.00 99.39 179 GLU B N 1
ATOM 5746 C CA . GLU B 1 179 ? 18.947 -9.039 35.167 1.00 100.69 179 GLU B CA 1
ATOM 5747 C C . GLU B 1 179 ? 18.120 -8.367 34.076 1.00 101.15 179 GLU B C 1
ATOM 5748 O O . GLU B 1 179 ? 16.958 -8.731 33.860 1.00 101.19 179 GLU B O 1
ATOM 5754 N N . HIS B 1 180 ? 18.719 -7.404 33.377 1.00 101.07 180 HIS B N 1
ATOM 5755 C CA . HIS B 1 180 ? 18.002 -6.700 32.320 1.00 100.62 180 HIS B CA 1
ATOM 5756 C C . HIS B 1 180 ? 18.835 -5.607 31.655 1.00 99.78 180 HIS B C 1
ATOM 5757 O O . HIS B 1 180 ? 18.486 -5.122 30.578 1.00 99.41 180 HIS B O 1
ATOM 5764 N N . ARG B 1 181 ? 19.935 -5.225 32.296 1.00 98.90 181 ARG B N 1
ATOM 5765 C CA . ARG B 1 181 ? 20.796 -4.168 31.781 1.00 98.50 181 ARG B CA 1
ATOM 5766 C C . ARG B 1 181 ? 19.989 -2.871 31.750 1.00 97.89 181 ARG B C 1
ATOM 5767 O O . ARG B 1 181 ? 19.389 -2.507 32.763 1.00 99.03 181 ARG B O 1
ATOM 5775 N N . ARG B 1 182 ? 19.959 -2.181 30.609 1.00 96.14 182 ARG B N 1
ATOM 5776 C CA . ARG B 1 182 ? 19.208 -0.926 30.497 1.00 94.33 182 ARG B CA 1
ATOM 5777 C C . ARG B 1 182 ? 19.648 0.042 31.596 1.00 93.48 182 ARG B C 1
ATOM 5778 O O . ARG B 1 182 ? 20.179 -0.373 32.626 1.00 93.31 182 ARG B O 1
ATOM 5786 N N . GLU B 1 183 ? 19.433 1.336 31.395 1.00 92.62 183 GLU B N 1
ATOM 5787 C CA . GLU B 1 183 ? 19.838 2.289 32.420 1.00 91.90 183 GLU B CA 1
ATOM 5788 C C . GLU B 1 183 ? 18.655 2.695 33.298 1.00 90.79 183 GLU B C 1
ATOM 5789 O O . GLU B 1 183 ? 17.496 2.634 32.877 1.00 90.10 183 GLU B O 1
ATOM 5795 N N . ALA B 1 184 ? 18.958 3.093 34.528 1.00 89.46 184 ALA B N 1
ATOM 5796 C CA . ALA B 1 184 ? 17.931 3.513 35.469 1.00 88.49 184 ALA B CA 1
ATOM 5797 C C . ALA B 1 184 ? 18.494 4.557 36.423 1.00 88.04 184 ALA B C 1
ATOM 5798 O O . ALA B 1 184 ? 19.683 4.538 36.755 1.00 87.85 184 ALA B O 1
ATOM 5800 N N . GLU B 1 185 ? 17.631 5.465 36.866 1.00 87.30 185 GLU B N 1
ATOM 5801 C CA . GLU B 1 185 ? 18.031 6.532 37.772 1.00 86.74 185 GLU B CA 1
ATOM 5802 C C . GLU B 1 185 ? 18.267 6.003 39.180 1.00 85.73 185 GLU B C 1
ATOM 5803 O O . GLU B 1 185 ? 17.697 4.990 39.580 1.00 84.98 185 GLU B O 1
ATOM 5809 N N . ILE B 1 186 ? 19.119 6.696 39.925 1.00 85.16 186 ILE B N 1
ATOM 5810 C CA . ILE B 1 186 ? 19.400 6.320 41.301 1.00 84.95 186 ILE B CA 1
ATOM 5811 C C . ILE B 1 186 ? 18.520 7.206 42.179 1.00 85.09 186 ILE B C 1
ATOM 5812 O O . ILE B 1 186 ? 18.631 8.433 42.132 1.00 85.40 186 ILE B O 1
ATOM 5817 N N . ILE B 1 187 ? 17.640 6.583 42.962 1.00 84.56 187 ILE B N 1
ATOM 5818 C CA . ILE B 1 187 ? 16.748 7.322 43.850 1.00 83.65 187 ILE B CA 1
ATOM 5819 C C . ILE B 1 187 ? 17.493 7.734 45.124 1.00 82.91 187 ILE B C 1
ATOM 5820 O O . ILE B 1 187 ? 17.214 8.788 45.702 1.00 83.20 187 ILE B O 1
ATOM 5825 N N . GLU B 1 188 ? 18.444 6.909 45.556 1.00 81.52 188 GLU B N 1
ATOM 5826 C CA . GLU B 1 188 ? 19.212 7.224 46.754 1.00 80.52 188 GLU B CA 1
ATOM 5827 C C . GLU B 1 188 ? 20.520 6.455 46.866 1.00 79.16 188 GLU B C 1
ATOM 5828 O O . GLU B 1 188 ? 20.764 5.501 46.131 1.00 78.57 188 GLU B O 1
ATOM 5834 N N . TRP B 1 189 ? 21.349 6.888 47.811 1.00 78.30 189 TRP B N 1
ATOM 5835 C CA . TRP B 1 189 ? 22.657 6.292 48.067 1.00 76.90 189 TRP B CA 1
ATOM 5836 C C . TRP B 1 189 ? 22.876 6.162 49.572 1.00 77.57 189 TRP B C 1
ATOM 5837 O O . TRP B 1 189 ? 22.561 7.076 50.335 1.00 77.84 189 TRP B O 1
ATOM 5848 N N . ASP B 1 190 ? 23.418 5.026 49.995 1.00 78.27 190 ASP B N 1
ATOM 5849 C CA . ASP B 1 190 ? 23.684 4.796 51.410 1.00 78.90 190 ASP B CA 1
ATOM 5850 C C . ASP B 1 190 ? 24.963 5.532 51.820 1.00 78.48 190 ASP B C 1
ATOM 5851 O O . ASP B 1 190 ? 25.430 6.427 51.119 1.00 77.67 190 ASP B O 1
ATOM 5856 N N . GLY B 1 191 ? 25.528 5.152 52.959 1.00 78.74 191 GLY B N 1
ATOM 5857 C CA . GLY B 1 191 ? 26.742 5.798 53.422 1.00 78.34 191 GLY B CA 1
ATOM 5858 C C . GLY B 1 191 ? 27.889 5.618 52.451 1.00 77.66 191 GLY B C 1
ATOM 5859 O O . GLY B 1 191 ? 28.688 6.535 52.261 1.00 76.51 191 GLY B O 1
ATOM 5860 N N . GLY B 1 192 ? 27.966 4.433 51.845 1.00 77.76 192 GLY B N 1
ATOM 5861 C CA . GLY B 1 192 ? 29.021 4.131 50.890 1.00 78.53 192 GLY B CA 1
ATOM 5862 C C . GLY B 1 192 ? 28.933 2.724 50.309 1.00 79.06 192 GLY B C 1
ATOM 5863 O O . GLY B 1 192 ? 28.620 1.769 51.025 1.00 79.84 192 GLY B O 1
ATOM 5864 N N . TRP B 1 193 ? 29.201 2.606 49.009 1.00 79.17 193 TRP B N 1
ATOM 5865 C CA . TRP B 1 193 ? 29.177 1.329 48.284 1.00 79.33 193 TRP B CA 1
ATOM 5866 C C . TRP B 1 193 ? 27.822 0.862 47.750 1.00 77.91 193 TRP B C 1
ATOM 5867 O O . TRP B 1 193 ? 27.763 0.210 46.711 1.00 77.41 193 TRP B O 1
ATOM 5878 N N . LYS B 1 194 ? 26.736 1.181 48.443 1.00 76.64 194 LYS B N 1
ATOM 5879 C CA . LYS B 1 194 ? 25.423 0.735 47.984 1.00 76.29 194 LYS B CA 1
ATOM 5880 C C . LYS B 1 194 ? 24.589 1.870 47.408 1.00 76.29 194 LYS B C 1
ATOM 5881 O O . LYS B 1 194 ? 24.498 2.940 48.004 1.00 77.57 194 LYS B O 1
ATOM 5887 N N . VAL B 1 195 ? 23.985 1.637 46.248 1.00 75.50 195 VAL B N 1
ATOM 5888 C CA . VAL B 1 195 ? 23.130 2.639 45.626 1.00 76.04 195 VAL B CA 1
ATOM 5889 C C . VAL B 1 195 ? 21.841 1.960 45.190 1.00 76.43 195 VAL B C 1
ATOM 5890 O O . VAL B 1 195 ? 21.863 0.828 44.715 1.00 76.19 195 VAL B O 1
ATOM 5894 N N . LYS B 1 196 ? 20.721 2.651 45.359 1.00 77.59 196 LYS B N 1
ATOM 5895 C CA . LYS B 1 196 ? 19.422 2.111 44.974 1.00 79.07 196 LYS B CA 1
ATOM 5896 C C . LYS B 1 196 ? 18.987 2.762 43.673 1.00 80.57 196 LYS B C 1
ATOM 5897 O O . LYS B 1 196 ? 19.490 3.823 43.311 1.00 80.76 196 LYS B O 1
ATOM 5903 N N . TYR B 1 197 ? 18.050 2.128 42.976 1.00 82.58 197 TYR B N 1
ATOM 5904 C CA . TYR B 1 197 ? 17.557 2.649 41.708 1.00 85.08 197 TYR B CA 1
ATOM 5905 C C . TYR B 1 197 ? 16.096 2.287 41.457 1.00 86.81 197 TYR B C 1
ATOM 5906 O O . TYR B 1 197 ? 15.471 1.590 42.252 1.00 86.81 197 TYR B O 1
ATOM 5915 N N . LYS B 1 198 ? 15.557 2.763 40.343 1.00 89.61 198 LYS B N 1
ATOM 5916 C CA . LYS B 1 198 ? 14.171 2.489 39.997 1.00 92.67 198 LYS B CA 1
ATOM 5917 C C . LYS B 1 198 ? 13.909 2.824 38.533 1.00 95.22 198 LYS B C 1
ATOM 5918 O O . LYS B 1 198 ? 14.566 3.690 37.952 1.00 94.92 198 LYS B O 1
ATOM 5924 N N . CYS B 1 199 ? 12.946 2.125 37.943 1.00 98.34 199 CYS B N 1
ATOM 5925 C CA . CYS B 1 199 ? 12.579 2.335 36.548 1.00 101.64 199 CYS B CA 1
ATOM 5926 C C . CYS B 1 199 ? 11.058 2.385 36.461 1.00 103.20 199 CYS B C 1
ATOM 5927 O O . CYS B 1 199 ? 10.370 1.757 37.270 1.00 103.68 199 CYS B O 1
ATOM 5930 N N . PRO B 1 200 ? 10.511 3.145 35.492 1.00 104.48 200 PRO B N 1
ATOM 5931 C CA . PRO B 1 200 ? 9.056 3.263 35.318 1.00 105.78 200 PRO B CA 1
ATOM 5932 C C . PRO B 1 200 ? 8.360 1.899 35.221 1.00 106.75 200 PRO B C 1
ATOM 5933 O O . PRO B 1 200 ? 8.103 1.386 34.126 1.00 106.80 200 PRO B O 1
ATOM 5937 N N . GLU B 1 201 ? 8.059 1.328 36.385 1.00 107.38 201 GLU B N 1
ATOM 5938 C CA . GLU B 1 201 ? 7.414 0.025 36.484 1.00 107.80 201 GLU B CA 1
ATOM 5939 C C . GLU B 1 201 ? 7.076 -0.274 37.948 1.00 107.68 201 GLU B C 1
ATOM 5940 O O . GLU B 1 201 ? 6.289 -1.178 38.241 1.00 108.16 201 GLU B O 1
ATOM 5946 N N . GLY B 1 202 ? 7.665 0.496 38.862 1.00 106.84 202 GLY B N 1
ATOM 5947 C CA . GLY B 1 202 ? 7.416 0.291 40.280 1.00 105.83 202 GLY B CA 1
ATOM 5948 C C . GLY B 1 202 ? 8.401 -0.698 40.874 1.00 105.12 202 GLY B C 1
ATOM 5949 O O . GLY B 1 202 ? 8.194 -1.223 41.971 1.00 104.94 202 GLY B O 1
ATOM 5950 N N . HIS B 1 203 ? 9.478 -0.949 40.133 1.00 104.22 203 HIS B N 1
ATOM 5951 C CA . HIS B 1 203 ? 10.532 -1.872 40.543 1.00 102.63 203 HIS B CA 1
ATOM 5952 C C . HIS B 1 203 ? 11.755 -1.073 41.000 1.00 101.10 203 HIS B C 1
ATOM 5953 O O . HIS B 1 203 ? 12.118 -0.074 40.376 1.00 100.57 203 HIS B O 1
ATOM 5960 N N . GLU B 1 204 ? 12.379 -1.520 42.091 1.00 99.55 204 GLU B N 1
ATOM 5961 C CA . GLU B 1 204 ? 13.565 -0.864 42.638 1.00 97.63 204 GLU B CA 1
ATOM 5962 C C . GLU B 1 204 ? 14.683 -1.883 42.882 1.00 95.61 204 GLU B C 1
ATOM 5963 O O . GLU B 1 204 ? 14.945 -2.735 42.035 1.00 95.94 204 GLU B O 1
ATOM 5969 N N . GLY B 1 205 ? 15.344 -1.792 44.030 1.00 93.29 205 GLY B N 1
ATOM 5970 C CA . GLY B 1 205 ? 16.415 -2.724 44.334 1.00 90.80 205 GLY B CA 1
ATOM 5971 C C . GLY B 1 205 ? 17.747 -2.027 44.520 1.00 89.35 205 GLY B C 1
ATOM 5972 O O . GLY B 1 205 ? 17.896 -0.867 44.147 1.00 89.21 205 GLY B O 1
ATOM 5973 N N . TRP B 1 206 ? 18.719 -2.724 45.100 1.00 88.03 206 TRP B N 1
ATOM 5974 C CA . TRP B 1 206 ? 20.033 -2.132 45.316 1.00 87.28 206 TRP B CA 1
ATOM 5975 C C . TRP B 1 206 ? 21.123 -2.779 44.462 1.00 86.75 206 TRP B C 1
ATOM 5976 O O . TRP B 1 206 ? 20.905 -3.816 43.834 1.00 86.92 206 TRP B O 1
ATOM 5987 N N . VAL B 1 207 ? 22.292 -2.145 44.443 1.00 85.39 207 VAL B N 1
ATOM 5988 C CA . VAL B 1 207 ? 23.444 -2.624 43.687 1.00 83.66 207 VAL B CA 1
ATOM 5989 C C . VAL B 1 207 ? 24.725 -1.999 44.225 1.00 82.53 207 VAL B C 1
ATOM 5990 O O . VAL B 1 207 ? 24.734 -0.841 44.643 1.00 81.42 207 VAL B O 1
ATOM 5994 N N . ASP B 1 208 ? 25.805 -2.771 44.216 1.00 82.52 208 ASP B N 1
ATOM 5995 C CA . ASP B 1 208 ? 27.088 -2.282 44.703 1.00 83.25 208 ASP B CA 1
ATOM 5996 C C . ASP B 1 208 ? 27.817 -1.545 43.577 1.00 84.42 208 ASP B C 1
ATOM 5997 O O . ASP B 1 208 ? 27.675 -1.887 42.400 1.00 84.53 208 ASP B O 1
ATOM 6002 N N . ILE B 1 209 ? 28.601 -0.536 43.946 1.00 85.40 209 ILE B N 1
ATOM 6003 C CA . ILE B 1 209 ? 29.347 0.260 42.976 1.00 85.48 209 ILE B CA 1
ATOM 6004 C C . ILE B 1 209 ? 30.599 -0.457 42.462 1.00 85.35 209 ILE B C 1
ATOM 6005 O O . ILE B 1 209 ? 31.021 -0.248 41.311 1.00 85.08 209 ILE B O 1
ATOM 6010 N N . ARG B 1 210 ? 31.192 -1.297 43.311 1.00 84.02 210 ARG B N 1
ATOM 6011 C CA . ARG B 1 210 ? 32.385 -2.034 42.916 1.00 82.99 210 ARG B CA 1
ATOM 6012 C C . ARG B 1 210 ? 32.021 -3.109 41.906 1.00 82.66 210 ARG B C 1
ATOM 6013 O O . ARG B 1 210 ? 32.899 -3.712 41.289 1.00 82.87 210 ARG B O 1
ATOM 6021 N N . SER B 1 211 ? 30.722 -3.335 41.729 1.00 82.29 211 SER B N 1
ATOM 6022 C CA . SER B 1 211 ? 30.242 -4.341 40.784 1.00 82.74 211 SER B CA 1
ATOM 6023 C C . SER B 1 211 ? 30.580 -3.945 39.355 1.00 82.78 211 SER B C 1
ATOM 6024 O O . SER B 1 211 ? 31.227 -4.695 38.622 1.00 83.13 211 SER B O 1
ATOM 6027 N N . GLY B 1 212 ? 30.133 -2.755 38.969 1.00 82.47 212 GLY B N 1
ATOM 6028 C CA . GLY B 1 212 ? 30.378 -2.272 37.629 1.00 82.15 212 GLY B CA 1
ATOM 6029 C C . GLY B 1 212 ? 29.064 -2.001 36.926 1.00 81.95 212 GLY B C 1
ATOM 6030 O O . GLY B 1 212 ? 29.023 -1.874 35.703 1.00 81.79 212 GLY B O 1
ATOM 6031 N N . ASN B 1 213 ? 27.985 -1.928 37.701 1.00 81.34 213 ASN B N 1
ATOM 6032 C CA . ASN B 1 213 ? 26.664 -1.652 37.151 1.00 80.80 213 ASN B CA 1
ATOM 6033 C C . ASN B 1 213 ? 26.247 -0.229 37.502 1.00 80.12 213 ASN B C 1
ATOM 6034 O O . ASN B 1 213 ? 25.067 0.122 37.473 1.00 79.58 213 ASN B O 1
ATOM 6039 N N . VAL B 1 214 ? 27.241 0.582 37.841 1.00 79.66 214 VAL B N 1
ATOM 6040 C CA . VAL B 1 214 ? 27.038 1.985 38.172 1.00 79.77 214 VAL B CA 1
ATOM 6041 C C . VAL B 1 214 ? 28.056 2.791 37.369 1.00 78.86 214 VAL B C 1
ATOM 6042 O O . VAL B 1 214 ? 29.265 2.664 37.575 1.00 79.40 214 VAL B O 1
ATOM 6046 N N . LYS B 1 215 ? 27.559 3.614 36.451 1.00 77.55 215 LYS B N 1
ATOM 6047 C CA . LYS B 1 215 ? 28.415 4.430 35.594 1.00 74.95 215 LYS B CA 1
ATOM 6048 C C . LYS B 1 215 ? 28.259 5.923 35.856 1.00 73.29 215 LYS B C 1
ATOM 6049 O O . LYS B 1 215 ? 27.145 6.453 35.842 1.00 73.66 215 LYS B O 1
ATOM 6055 N N . LEU B 1 216 ? 29.379 6.599 36.100 1.00 71.51 216 LEU B N 1
ATOM 6056 C CA . LEU B 1 216 ? 29.356 8.041 36.328 1.00 68.70 216 LEU B CA 1
ATOM 6057 C C . LEU B 1 216 ? 28.775 8.722 35.089 1.00 67.33 216 LEU B C 1
ATOM 6058 O O . LEU B 1 216 ? 28.845 8.178 33.986 1.00 65.45 216 LEU B O 1
ATOM 6063 N N . ARG B 1 217 ? 28.179 9.898 35.275 1.00 67.30 217 ARG B N 1
ATOM 6064 C CA . ARG B 1 217 ? 27.630 10.650 34.152 1.00 65.47 217 ARG B CA 1
ATOM 6065 C C . ARG B 1 217 ? 28.901 11.144 33.478 1.00 64.29 217 ARG B C 1
ATOM 6066 O O . ARG B 1 217 ? 29.841 11.547 34.164 1.00 60.66 217 ARG B O 1
ATOM 6074 N N . TRP B 1 218 ? 28.939 11.114 32.149 1.00 63.96 218 TRP B N 1
ATOM 6075 C CA . TRP B 1 218 ? 30.150 11.513 31.440 1.00 64.15 218 TRP B CA 1
ATOM 6076 C C . TRP B 1 218 ? 30.758 12.857 31.854 1.00 64.72 218 TRP B C 1
ATOM 6077 O O . TRP B 1 218 ? 31.977 13.049 31.741 1.00 65.27 218 TRP B O 1
ATOM 6088 N N . ARG B 1 219 ? 29.930 13.777 32.342 1.00 63.52 219 ARG B N 1
ATOM 6089 C CA . ARG B 1 219 ? 30.438 15.073 32.775 1.00 62.96 219 ARG B CA 1
ATOM 6090 C C . ARG B 1 219 ? 31.321 14.950 34.014 1.00 62.77 219 ARG B C 1
ATOM 6091 O O . ARG B 1 219 ? 32.063 15.873 34.347 1.00 64.46 219 ARG B O 1
ATOM 6099 N N . VAL B 1 220 ? 31.242 13.810 34.694 1.00 62.20 220 VAL B N 1
ATOM 6100 C CA . VAL B 1 220 ? 32.061 13.554 35.883 1.00 61.04 220 VAL B CA 1
ATOM 6101 C C . VAL B 1 220 ? 32.967 12.391 35.509 1.00 59.99 220 VAL B C 1
ATOM 6102 O O . VAL B 1 220 ? 34.099 12.273 35.991 1.00 59.52 220 VAL B O 1
ATOM 6106 N N . ASP B 1 221 ? 32.459 11.539 34.626 1.00 60.44 221 ASP B N 1
ATOM 6107 C CA . ASP B 1 221 ? 33.219 10.390 34.166 1.00 61.47 221 ASP B CA 1
ATOM 6108 C C . ASP B 1 221 ? 34.505 10.844 33.492 1.00 61.11 221 ASP B C 1
ATOM 6109 O O . ASP B 1 221 ? 35.515 10.146 33.545 1.00 61.36 221 ASP B O 1
ATOM 6114 N N . TRP B 1 222 ? 34.468 12.022 32.872 1.00 60.61 222 TRP B N 1
ATOM 6115 C CA . TRP B 1 222 ? 35.641 12.562 32.183 1.00 59.88 222 TRP B CA 1
ATOM 6116 C C . TRP B 1 222 ? 36.696 13.119 33.147 1.00 58.35 222 TRP B C 1
ATOM 6117 O O . TRP B 1 222 ? 37.874 12.805 33.024 1.00 57.16 222 TRP B O 1
ATOM 6128 N N . PRO B 1 223 ? 36.288 13.961 34.113 1.00 58.44 223 PRO B N 1
ATOM 6129 C CA . PRO B 1 223 ? 37.256 14.518 35.061 1.00 58.44 223 PRO B CA 1
ATOM 6130 C C . PRO B 1 223 ? 37.946 13.450 35.900 1.00 59.37 223 PRO B C 1
ATOM 6131 O O . PRO B 1 223 ? 39.103 13.599 36.287 1.00 58.66 223 PRO B O 1
ATOM 6135 N N . MET B 1 224 ? 37.238 12.366 36.188 1.00 61.90 224 MET B N 1
ATOM 6136 C CA . MET B 1 224 ? 37.831 11.321 37.006 1.00 63.66 224 MET B CA 1
ATOM 6137 C C . MET B 1 224 ? 39.061 10.699 36.336 1.00 65.04 224 MET B C 1
ATOM 6138 O O . MET B 1 224 ? 40.166 10.765 36.891 1.00 66.34 224 MET B O 1
ATOM 6143 N N . ARG B 1 225 ? 38.897 10.118 35.146 1.00 64.74 225 ARG B N 1
ATOM 6144 C CA . ARG B 1 225 ? 40.040 9.502 34.473 1.00 64.95 225 ARG B CA 1
ATOM 6145 C C . ARG B 1 225 ? 41.165 10.518 34.362 1.00 64.46 225 ARG B C 1
ATOM 6146 O O . ARG B 1 225 ? 42.340 10.167 34.479 1.00 64.69 225 ARG B O 1
ATOM 6154 N N . TRP B 1 226 ? 40.802 11.780 34.142 1.00 63.53 226 TRP B N 1
ATOM 6155 C CA . TRP B 1 226 ? 41.801 12.834 34.049 1.00 64.02 226 TRP B CA 1
ATOM 6156 C C . TRP B 1 226 ? 42.727 12.698 35.245 1.00 64.19 226 TRP B C 1
ATOM 6157 O O . TRP B 1 226 ? 43.950 12.736 35.103 1.00 62.45 226 TRP B O 1
ATOM 6168 N N . SER B 1 227 ? 42.128 12.543 36.426 1.00 64.90 227 SER B N 1
ATOM 6169 C CA . SER B 1 227 ? 42.901 12.406 37.657 1.00 66.24 227 SER B CA 1
ATOM 6170 C C . SER B 1 227 ? 43.482 10.994 37.778 1.00 66.40 227 SER B C 1
ATOM 6171 O O . SER B 1 227 ? 44.668 10.827 38.088 1.00 64.63 227 SER B O 1
ATOM 6174 N N . HIS B 1 228 ? 42.637 9.991 37.526 1.00 66.11 228 HIS B N 1
ATOM 6175 C CA . HIS B 1 228 ? 43.032 8.583 37.595 1.00 66.70 228 HIS B CA 1
ATOM 6176 C C . HIS B 1 228 ? 44.322 8.353 36.803 1.00 65.19 228 HIS B C 1
ATOM 6177 O O . HIS B 1 228 ? 45.405 8.249 37.381 1.00 65.36 228 HIS B O 1
ATOM 6184 N N . PHE B 1 229 ? 44.199 8.283 35.478 1.00 63.59 229 PHE B N 1
ATOM 6185 C CA . PHE B 1 229 ? 45.354 8.074 34.611 1.00 61.13 229 PHE B CA 1
ATOM 6186 C C . PHE B 1 229 ? 46.312 9.256 34.698 1.00 60.64 229 PHE B C 1
ATOM 6187 O O . PHE B 1 229 ? 47.484 9.144 34.330 1.00 60.56 229 PHE B O 1
ATOM 6195 N N . GLY B 1 230 ? 45.801 10.387 35.180 1.00 60.41 230 GLY B N 1
ATOM 6196 C CA . GLY B 1 230 ? 46.617 11.584 35.322 1.00 58.71 230 GLY B CA 1
ATOM 6197 C C . GLY B 1 230 ? 47.087 12.171 34.004 1.00 58.12 230 GLY B C 1
ATOM 6198 O O . GLY B 1 230 ? 48.276 12.441 33.830 1.00 59.02 230 GLY B O 1
ATOM 6199 N N . VAL B 1 231 ? 46.148 12.387 33.089 1.00 55.85 231 VAL B N 1
ATOM 6200 C CA . VAL B 1 231 ? 46.438 12.925 31.765 1.00 54.98 231 VAL B CA 1
ATOM 6201 C C . VAL B 1 231 ? 46.874 14.396 31.755 1.00 54.55 231 VAL B C 1
ATOM 6202 O O . VAL B 1 231 ? 46.295 15.217 32.463 1.00 52.69 231 VAL B O 1
ATOM 6206 N N . ASP B 1 232 ? 47.892 14.717 30.944 1.00 55.23 232 ASP B N 1
ATOM 6207 C CA . ASP B 1 232 ? 48.425 16.089 30.832 1.00 55.99 232 ASP B CA 1
ATOM 6208 C C . ASP B 1 232 ? 47.800 16.904 29.708 1.00 54.83 232 ASP B C 1
ATOM 6209 O O . ASP B 1 232 ? 47.443 18.065 29.890 1.00 53.97 232 ASP B O 1
ATOM 6214 N N . PHE B 1 233 ? 47.699 16.292 28.534 1.00 53.91 233 PHE B N 1
ATOM 6215 C CA . PHE B 1 233 ? 47.140 16.961 27.369 1.00 52.02 233 PHE B CA 1
ATOM 6216 C C . PHE B 1 233 ? 46.041 16.128 26.708 1.00 51.09 233 PHE B C 1
ATOM 6217 O O . PHE B 1 233 ? 46.175 14.917 26.540 1.00 51.00 233 PHE B O 1
ATOM 6225 N N . GLU B 1 234 ? 44.944 16.781 26.348 1.00 49.54 234 GLU B N 1
ATOM 6226 C CA . GLU B 1 234 ? 43.852 16.093 25.688 1.00 49.38 234 GLU B CA 1
ATOM 6227 C C . GLU B 1 234 ? 43.094 17.047 24.773 1.00 47.21 234 GLU B C 1
ATOM 6228 O O . GLU B 1 234 ? 42.494 18.018 25.235 1.00 47.69 234 GLU B O 1
ATOM 6234 N N . PRO B 1 235 ? 43.128 16.789 23.457 1.00 44.60 235 PRO B N 1
ATOM 6235 C CA . PRO B 1 235 ? 42.432 17.641 22.493 1.00 43.74 235 PRO B CA 1
ATOM 6236 C C . PRO B 1 235 ? 40.939 17.374 22.640 1.00 41.79 235 PRO B C 1
ATOM 6237 O O . PRO B 1 235 ? 40.555 16.343 23.171 1.00 39.89 235 PRO B O 1
ATOM 6241 N N . ALA B 1 236 ? 40.104 18.297 22.175 1.00 41.41 236 ALA B N 1
ATOM 6242 C CA . ALA B 1 236 ? 38.659 18.115 22.261 1.00 42.22 236 ALA B CA 1
ATOM 6243 C C . ALA B 1 236 ? 37.930 18.882 21.169 1.00 42.72 236 ALA B C 1
ATOM 6244 O O . ALA B 1 236 ? 38.454 19.837 20.607 1.00 43.27 236 ALA B O 1
ATOM 6246 N N . GLY B 1 237 ? 36.713 18.459 20.868 1.00 44.60 237 GLY B N 1
ATOM 6247 C CA . GLY B 1 237 ? 35.947 19.122 19.829 1.00 44.70 237 GLY B CA 1
ATOM 6248 C C . GLY B 1 237 ? 35.298 20.388 20.332 1.00 45.01 237 GLY B C 1
ATOM 6249 O O . GLY B 1 237 ? 35.242 20.631 21.529 1.00 43.13 237 GLY B O 1
ATOM 6250 N N . LYS B 1 238 ? 34.798 21.193 19.407 1.00 47.21 238 LYS B N 1
ATOM 6251 C CA . LYS B 1 238 ? 34.148 22.448 19.747 1.00 51.76 238 LYS B CA 1
ATOM 6252 C C . LYS B 1 238 ? 33.043 22.279 20.789 1.00 54.70 238 LYS B C 1
ATOM 6253 O O . LYS B 1 238 ? 32.911 23.113 21.698 1.00 56.19 238 LYS B O 1
ATOM 6259 N N . ASP B 1 239 ? 32.262 21.204 20.667 1.00 55.44 239 ASP B N 1
ATOM 6260 C CA . ASP B 1 239 ? 31.152 20.954 21.592 1.00 55.56 239 ASP B CA 1
ATOM 6261 C C . ASP B 1 239 ? 31.547 20.939 23.063 1.00 54.71 239 ASP B C 1
ATOM 6262 O O . ASP B 1 239 ? 30.912 21.596 23.894 1.00 54.39 239 ASP B O 1
ATOM 6267 N N . HIS B 1 240 ? 32.590 20.179 23.373 1.00 52.81 240 HIS B N 1
ATOM 6268 C CA . HIS B 1 240 ? 33.070 20.032 24.738 1.00 51.95 240 HIS B CA 1
ATOM 6269 C C . HIS B 1 240 ? 34.060 21.082 25.193 1.00 51.27 240 HIS B C 1
ATOM 6270 O O . HIS B 1 240 ? 34.337 21.193 26.382 1.00 53.23 240 HIS B O 1
ATOM 6277 N N . LEU B 1 241 ? 34.598 21.858 24.266 1.00 49.58 241 LEU B N 1
ATOM 6278 C CA . LEU B 1 241 ? 35.620 22.813 24.649 1.00 48.86 241 LEU B CA 1
ATOM 6279 C C . LEU B 1 241 ? 35.198 24.274 24.668 1.00 49.02 241 LEU B C 1
ATOM 6280 O O . LEU B 1 241 ? 35.876 25.105 25.271 1.00 46.73 241 LEU B O 1
ATOM 6285 N N . VAL B 1 242 ? 34.078 24.580 24.018 1.00 49.17 242 VAL B N 1
ATOM 6286 C CA . VAL B 1 242 ? 33.572 25.943 23.968 1.00 49.87 242 VAL B CA 1
ATOM 6287 C C . VAL B 1 242 ? 33.257 26.444 25.391 1.00 51.98 242 VAL B C 1
ATOM 6288 O O . VAL B 1 242 ? 32.968 25.654 26.300 1.00 52.28 242 VAL B O 1
ATOM 6292 N N . ALA B 1 243 ? 33.325 27.757 25.585 1.00 53.24 243 ALA B N 1
ATOM 6293 C CA . ALA B 1 243 ? 33.085 28.363 26.897 1.00 53.79 243 ALA B CA 1
ATOM 6294 C C . ALA B 1 243 ? 31.793 27.962 27.605 1.00 54.74 243 ALA B C 1
ATOM 6295 O O . ALA B 1 243 ? 30.691 28.122 27.064 1.00 55.76 243 ALA B O 1
ATOM 6297 N N . GLY B 1 244 ? 31.941 27.455 28.827 1.00 54.89 244 GLY B N 1
ATOM 6298 C CA . GLY B 1 244 ? 30.794 27.062 29.631 1.00 53.04 244 GLY B CA 1
ATOM 6299 C C . GLY B 1 244 ? 30.352 25.621 29.477 1.00 53.88 244 GLY B C 1
ATOM 6300 O O . GLY B 1 244 ? 29.447 25.160 30.184 1.00 54.55 244 GLY B O 1
ATOM 6301 N N . SER B 1 245 ? 30.993 24.896 28.568 1.00 52.50 245 SER B N 1
ATOM 6302 C CA . SER B 1 245 ? 30.618 23.513 28.322 1.00 50.70 245 SER B CA 1
ATOM 6303 C C . SER B 1 245 ? 31.287 22.461 29.230 1.00 49.76 245 SER B C 1
ATOM 6304 O O . SER B 1 245 ? 31.578 22.735 30.391 1.00 47.83 245 SER B O 1
ATOM 6307 N N . SER B 1 246 ? 31.522 21.267 28.677 1.00 49.38 246 SER B N 1
ATOM 6308 C CA . SER B 1 246 ? 32.088 20.112 29.390 1.00 48.34 246 SER B CA 1
ATOM 6309 C C . SER B 1 246 ? 33.506 20.206 29.930 1.00 48.58 246 SER B C 1
ATOM 6310 O O . SER B 1 246 ? 33.811 19.664 30.999 1.00 48.62 246 SER B O 1
ATOM 6313 N N . TYR B 1 247 ? 34.389 20.846 29.175 1.00 47.38 247 TYR B N 1
ATOM 6314 C CA . TYR B 1 247 ? 35.765 20.959 29.614 1.00 45.34 247 TYR B CA 1
ATOM 6315 C C . TYR B 1 247 ? 35.853 21.831 30.851 1.00 45.37 247 TYR B C 1
ATOM 6316 O O . TYR B 1 247 ? 36.638 21.557 31.762 1.00 44.71 247 TYR B O 1
ATOM 6325 N N . ASP B 1 248 ? 35.049 22.886 30.884 1.00 45.41 248 ASP B N 1
ATOM 6326 C CA . ASP B 1 248 ? 35.065 23.777 32.023 1.00 46.08 248 ASP B CA 1
ATOM 6327 C C . ASP B 1 248 ? 34.521 23.098 33.278 1.00 48.84 248 ASP B C 1
ATOM 6328 O O . ASP B 1 248 ? 35.113 23.225 34.352 1.00 49.79 248 ASP B O 1
ATOM 6333 N N . THR B 1 249 ? 33.409 22.371 33.158 1.00 50.53 249 THR B N 1
ATOM 6334 C CA . THR B 1 249 ? 32.854 21.691 34.325 1.00 52.50 249 THR B CA 1
ATOM 6335 C C . THR B 1 249 ? 33.863 20.676 34.838 1.00 53.71 249 THR B C 1
ATOM 6336 O O . THR B 1 249 ? 34.065 20.551 36.039 1.00 56.94 249 THR B O 1
ATOM 6340 N N . GLY B 1 250 ? 34.505 19.954 33.929 1.00 54.35 250 GLY B N 1
ATOM 6341 C CA . GLY B 1 250 ? 35.491 18.980 34.352 1.00 54.61 250 GLY B CA 1
ATOM 6342 C C . GLY B 1 250 ? 36.720 19.652 34.939 1.00 56.00 250 GLY B C 1
ATOM 6343 O O . GLY B 1 250 ? 37.400 19.086 35.797 1.00 55.74 250 GLY B O 1
ATOM 6344 N N . LYS B 1 251 ? 37.015 20.860 34.465 1.00 57.38 251 LYS B N 1
ATOM 6345 C CA . LYS B 1 251 ? 38.165 21.614 34.953 1.00 58.69 251 LYS B CA 1
ATOM 6346 C C . LYS B 1 251 ? 37.971 21.889 36.443 1.00 58.64 251 LYS B C 1
ATOM 6347 O O . LYS B 1 251 ? 38.851 21.618 37.252 1.00 58.74 251 LYS B O 1
ATOM 6353 N N . GLU B 1 252 ? 36.806 22.421 36.798 1.00 58.44 252 GLU B N 1
ATOM 6354 C CA . GLU B 1 252 ? 36.503 22.711 38.193 1.00 58.33 252 GLU B CA 1
ATOM 6355 C C . GLU B 1 252 ? 36.299 21.416 38.982 1.00 58.40 252 GLU B C 1
ATOM 6356 O O . GLU B 1 252 ? 36.884 21.234 40.055 1.00 58.58 252 GLU B O 1
ATOM 6362 N N . ILE B 1 253 ? 35.480 20.517 38.443 1.00 56.54 253 ILE B N 1
ATOM 6363 C CA . ILE B 1 253 ? 35.202 19.243 39.094 1.00 55.37 253 ILE B CA 1
ATOM 6364 C C . ILE B 1 253 ? 36.438 18.439 39.483 1.00 57.06 253 ILE B C 1
ATOM 6365 O O . ILE B 1 253 ? 36.448 17.789 40.526 1.00 58.84 253 ILE B O 1
ATOM 6370 N N . ILE B 1 254 ? 37.477 18.465 38.656 1.00 58.23 254 ILE B N 1
ATOM 6371 C CA . ILE B 1 254 ? 38.677 17.696 38.974 1.00 59.39 254 ILE B CA 1
ATOM 6372 C C . ILE B 1 254 ? 39.446 18.322 40.123 1.00 59.22 254 ILE B C 1
ATOM 6373 O O . ILE B 1 254 ? 39.988 17.625 40.972 1.00 58.59 254 ILE B O 1
ATOM 6378 N N . LYS B 1 255 ? 39.488 19.647 40.141 1.00 61.15 255 LYS B N 1
ATOM 6379 C CA . LYS B 1 255 ? 40.202 20.376 41.182 1.00 63.10 255 LYS B CA 1
ATOM 6380 C C . LYS B 1 255 ? 39.458 20.252 42.518 1.00 63.49 255 LYS B C 1
ATOM 6381 O O . LYS B 1 255 ? 39.909 19.559 43.432 1.00 62.60 255 LYS B O 1
ATOM 6387 N N . GLU B 1 256 ? 38.306 20.907 42.616 1.00 64.79 256 GLU B N 1
ATOM 6388 C CA . GLU B 1 256 ? 37.520 20.879 43.841 1.00 67.01 256 GLU B CA 1
ATOM 6389 C C . GLU B 1 256 ? 37.277 19.478 44.399 1.00 68.86 256 GLU B C 1
ATOM 6390 O O . GLU B 1 256 ? 37.166 19.307 45.615 1.00 69.83 256 GLU B O 1
ATOM 6396 N N . VAL B 1 257 ? 37.203 18.475 43.527 1.00 69.89 257 VAL B N 1
ATOM 6397 C CA . VAL B 1 257 ? 36.962 17.107 43.987 1.00 69.90 257 VAL B CA 1
ATOM 6398 C C . VAL B 1 257 ? 38.220 16.235 44.044 1.00 70.48 257 VAL B C 1
ATOM 6399 O O . VAL B 1 257 ? 38.873 16.157 45.089 1.00 71.85 257 VAL B O 1
ATOM 6403 N N . TYR B 1 258 ? 38.565 15.584 42.934 1.00 69.92 258 TYR B N 1
ATOM 6404 C CA . TYR B 1 258 ? 39.738 14.711 42.900 1.00 68.48 258 TYR B CA 1
ATOM 6405 C C . TYR B 1 258 ? 41.051 15.441 43.163 1.00 68.64 258 TYR B C 1
ATOM 6406 O O . TYR B 1 258 ? 42.129 14.876 42.991 1.00 68.44 258 TYR B O 1
ATOM 6415 N N . GLY B 1 259 ? 40.946 16.695 43.592 1.00 69.04 259 GLY B N 1
ATOM 6416 C CA . GLY B 1 259 ? 42.123 17.487 43.897 1.00 69.76 259 GLY B CA 1
ATOM 6417 C C . GLY B 1 259 ? 43.251 17.366 42.891 1.00 71.19 259 GLY B C 1
ATOM 6418 O O . GLY B 1 259 ? 44.418 17.291 43.277 1.00 71.89 259 GLY B O 1
ATOM 6419 N N . LYS B 1 260 ? 42.906 17.340 41.603 1.00 71.15 260 LYS B N 1
ATOM 6420 C CA . LYS B 1 260 ? 43.898 17.245 40.527 1.00 70.71 260 LYS B CA 1
ATOM 6421 C C . LYS B 1 260 ? 43.653 18.400 39.565 1.00 70.76 260 LYS B C 1
ATOM 6422 O O . LYS B 1 260 ? 42.545 18.937 39.500 1.00 71.71 260 LYS B O 1
ATOM 6428 N N . GLU B 1 261 ? 44.682 18.787 38.822 1.00 69.65 261 GLU B N 1
ATOM 6429 C CA . GLU B 1 261 ? 44.532 19.874 37.868 1.00 69.43 261 GLU B CA 1
ATOM 6430 C C . GLU B 1 261 ? 44.027 19.352 36.527 1.00 67.44 261 GLU B C 1
ATOM 6431 O O . GLU B 1 261 ? 44.145 18.164 36.217 1.00 68.01 261 GLU B O 1
ATOM 6437 N N . ALA B 1 262 ? 43.458 20.240 35.729 1.00 64.14 262 ALA B N 1
ATOM 6438 C CA . ALA B 1 262 ? 42.938 19.831 34.442 1.00 61.00 262 ALA B CA 1
ATOM 6439 C C . ALA B 1 262 ? 44.048 19.807 33.412 1.00 59.59 262 ALA B C 1
ATOM 6440 O O . ALA B 1 262 ? 44.930 20.667 33.407 1.00 59.88 262 ALA B O 1
ATOM 6442 N N . PRO B 1 263 ? 44.028 18.806 32.527 1.00 57.19 263 PRO B N 1
ATOM 6443 C CA . PRO B 1 263 ? 45.054 18.703 31.492 1.00 56.49 263 PRO B CA 1
ATOM 6444 C C . PRO B 1 263 ? 44.865 19.820 30.458 1.00 55.62 263 PRO B C 1
ATOM 6445 O O . PRO B 1 263 ? 43.735 20.296 30.247 1.00 53.34 263 PRO B O 1
ATOM 6449 N N . LEU B 1 264 ? 45.966 20.249 29.838 1.00 53.07 264 LEU B N 1
ATOM 6450 C CA . LEU B 1 264 ? 45.898 21.286 28.813 1.00 52.49 264 LEU B CA 1
ATOM 6451 C C . LEU B 1 264 ? 45.028 20.706 27.699 1.00 51.12 264 LEU B C 1
ATOM 6452 O O . LEU B 1 264 ? 44.965 19.491 27.527 1.00 51.13 264 LEU B O 1
ATOM 6457 N N . SER B 1 265 ? 44.344 21.557 26.952 1.00 49.93 265 SER B N 1
ATOM 6458 C CA . SER B 1 265 ? 43.490 21.056 25.890 1.00 49.57 265 SER B CA 1
ATOM 6459 C C . SER B 1 265 ? 43.681 21.855 24.607 1.00 48.98 265 SER B C 1
ATOM 6460 O O . SER B 1 265 ? 44.365 22.880 24.606 1.00 51.07 265 SER B O 1
ATOM 6463 N N . LEU B 1 266 ? 43.083 21.386 23.518 1.00 47.62 266 LEU B N 1
ATOM 6464 C CA . LEU B 1 266 ? 43.219 22.062 22.227 1.00 46.71 266 LEU B CA 1
ATOM 6465 C C . LEU B 1 266 ? 42.013 21.755 21.353 1.00 44.47 266 LEU B C 1
ATOM 6466 O O . LEU B 1 266 ? 41.621 20.599 21.212 1.00 44.86 266 LEU B O 1
ATOM 6471 N N . MET B 1 267 ? 41.431 22.789 20.762 1.00 42.09 267 MET B N 1
ATOM 6472 C CA . MET B 1 267 ? 40.268 22.617 19.904 1.00 40.02 267 MET B CA 1
ATOM 6473 C C . MET B 1 267 ? 40.704 22.320 18.466 1.00 40.77 267 MET B C 1
ATOM 6474 O O . MET B 1 267 ? 41.561 23.016 17.921 1.00 41.00 267 MET B O 1
ATOM 6479 N N . TYR B 1 268 ? 40.150 21.272 17.859 1.00 39.58 268 TYR B N 1
ATOM 6480 C CA . TYR B 1 268 ? 40.488 20.969 16.473 1.00 39.33 268 TYR B CA 1
ATOM 6481 C C . TYR B 1 268 ? 39.206 21.084 15.674 1.00 40.40 268 TYR B C 1
ATOM 6482 O O . TYR B 1 268 ? 38.139 20.668 16.130 1.00 40.10 268 TYR B O 1
ATOM 6491 N N . GLU B 1 269 ? 39.321 21.679 14.491 1.00 41.54 269 GLU B N 1
ATOM 6492 C CA . GLU B 1 269 ? 38.188 21.907 13.612 1.00 43.15 269 GLU B CA 1
ATOM 6493 C C . GLU B 1 269 ? 37.717 20.714 12.793 1.00 44.26 269 GLU B C 1
ATOM 6494 O O . GLU B 1 269 ? 38.234 19.602 12.905 1.00 44.74 269 GLU B O 1
ATOM 6500 N N . PHE B 1 270 ? 36.711 20.995 11.971 1.00 44.83 270 PHE B N 1
ATOM 6501 C CA . PHE B 1 270 ? 36.057 20.054 11.064 1.00 45.92 270 PHE B CA 1
ATOM 6502 C C . PHE B 1 270 ? 37.047 19.446 10.067 1.00 45.41 270 PHE B C 1
ATOM 6503 O O . PHE B 1 270 ? 38.035 20.076 9.702 1.00 43.93 270 PHE B O 1
ATOM 6511 N N . VAL B 1 271 ? 36.767 18.221 9.636 1.00 46.65 271 VAL B N 1
ATOM 6512 C CA . VAL B 1 271 ? 37.601 17.521 8.665 1.00 48.02 271 VAL B CA 1
ATOM 6513 C C . VAL B 1 271 ? 36.718 16.940 7.561 1.00 48.76 271 VAL B C 1
ATOM 6514 O O . VAL B 1 271 ? 35.883 16.074 7.824 1.00 49.34 271 VAL B O 1
ATOM 6518 N N . GLY B 1 272 ? 36.907 17.412 6.329 1.00 49.40 272 GLY B N 1
ATOM 6519 C CA . GLY B 1 272 ? 36.109 16.913 5.222 1.00 48.25 272 GLY B CA 1
ATOM 6520 C C . GLY B 1 272 ? 36.739 16.963 3.839 1.00 48.78 272 GLY B C 1
ATOM 6521 O O . GLY B 1 272 ? 37.929 17.231 3.681 1.00 48.18 272 GLY B O 1
ATOM 6522 N N . ILE B 1 273 ? 35.916 16.705 2.828 1.00 49.61 273 ILE B N 1
ATOM 6523 C CA . ILE B 1 273 ? 36.348 16.692 1.437 1.00 50.97 273 ILE B CA 1
ATOM 6524 C C . ILE B 1 273 ? 35.843 17.939 0.725 1.00 53.43 273 ILE B C 1
ATOM 6525 O O . ILE B 1 273 ? 34.690 18.323 0.899 1.00 54.57 273 ILE B O 1
ATOM 6530 N N . LYS B 1 274 ? 36.697 18.575 -0.071 1.00 56.37 274 LYS B N 1
ATOM 6531 C CA . LYS B 1 274 ? 36.281 19.777 -0.782 1.00 60.76 274 LYS B CA 1
ATOM 6532 C C . LYS B 1 274 ? 35.089 19.443 -1.651 1.00 63.55 274 LYS B C 1
ATOM 6533 O O . LYS B 1 274 ? 34.986 18.327 -2.165 1.00 62.59 274 LYS B O 1
ATOM 6539 N N . GLY B 1 275 ? 34.190 20.417 -1.802 1.00 67.51 275 GLY B N 1
ATOM 6540 C CA . GLY B 1 275 ? 32.990 20.221 -2.599 1.00 69.82 275 GLY B CA 1
ATOM 6541 C C . GLY B 1 275 ? 31.844 19.690 -1.754 1.00 71.76 275 GLY B C 1
ATOM 6542 O O . GLY B 1 275 ? 30.941 19.027 -2.266 1.00 71.68 275 GLY B O 1
ATOM 6543 N N . GLN B 1 276 ? 31.882 19.978 -0.454 1.00 73.08 276 GLN B N 1
ATOM 6544 C CA . GLN B 1 276 ? 30.840 19.526 0.467 1.00 74.13 276 GLN B CA 1
ATOM 6545 C C . GLN B 1 276 ? 30.521 20.579 1.530 1.00 74.72 276 GLN B C 1
ATOM 6546 O O . GLN B 1 276 ? 29.320 20.893 1.692 1.00 74.77 276 GLN B O 1
ATOM 6552 N N . ASN B 1 286 ? 26.709 12.987 4.332 1.00 73.27 286 ASN B N 1
ATOM 6553 C CA . ASN B 1 286 ? 28.180 12.831 4.136 1.00 73.51 286 ASN B CA 1
ATOM 6554 C C . ASN B 1 286 ? 28.861 12.410 5.439 1.00 72.60 286 ASN B C 1
ATOM 6555 O O . ASN B 1 286 ? 28.704 13.074 6.473 1.00 73.40 286 ASN B O 1
ATOM 6560 N N . VAL B 1 287 ? 29.607 11.304 5.385 1.00 69.61 287 VAL B N 1
ATOM 6561 C CA . VAL B 1 287 ? 30.333 10.783 6.549 1.00 65.39 287 VAL B CA 1
ATOM 6562 C C . VAL B 1 287 ? 31.601 10.073 6.093 1.00 62.73 287 VAL B C 1
ATOM 6563 O O . VAL B 1 287 ? 31.568 8.892 5.737 1.00 63.11 287 VAL B O 1
ATOM 6567 N N . ILE B 1 288 ? 32.720 10.793 6.119 1.00 59.22 288 ILE B N 1
ATOM 6568 C CA . ILE B 1 288 ? 34.000 10.241 5.677 1.00 55.44 288 ILE B CA 1
ATOM 6569 C C . ILE B 1 288 ? 34.823 9.511 6.733 1.00 52.32 288 ILE B C 1
ATOM 6570 O O . ILE B 1 288 ? 35.019 9.994 7.840 1.00 51.19 288 ILE B O 1
ATOM 6575 N N . LEU B 1 289 ? 35.310 8.337 6.358 1.00 51.41 289 LEU B N 1
ATOM 6576 C CA . LEU B 1 289 ? 36.131 7.510 7.233 1.00 51.36 289 LEU B CA 1
ATOM 6577 C C . LEU B 1 289 ? 37.538 7.435 6.643 1.00 50.53 289 LEU B C 1
ATOM 6578 O O . LEU B 1 289 ? 37.762 7.872 5.511 1.00 50.46 289 LEU B O 1
ATOM 6583 N N . LEU B 1 290 ? 38.483 6.890 7.403 1.00 48.61 290 LEU B N 1
ATOM 6584 C CA . LEU B 1 290 ? 39.848 6.778 6.920 1.00 47.79 290 LEU B CA 1
ATOM 6585 C C . LEU B 1 290 ? 39.904 5.813 5.738 1.00 50.68 290 LEU B C 1
ATOM 6586 O O . LEU B 1 290 ? 40.694 5.997 4.806 1.00 51.27 290 LEU B O 1
ATOM 6591 N N . SER B 1 291 ? 39.049 4.794 5.772 1.00 52.94 291 SER B N 1
ATOM 6592 C CA . SER B 1 291 ? 38.974 3.814 4.691 1.00 53.76 291 SER B CA 1
ATOM 6593 C C . SER B 1 291 ? 38.666 4.524 3.379 1.00 53.18 291 SER B C 1
ATOM 6594 O O . SER B 1 291 ? 39.181 4.147 2.327 1.00 54.07 291 SER B O 1
ATOM 6597 N N . ASP B 1 292 ? 37.819 5.547 3.443 1.00 51.95 292 ASP B N 1
ATOM 6598 C CA . ASP B 1 292 ? 37.464 6.320 2.255 1.00 51.44 292 ASP B CA 1
ATOM 6599 C C . ASP B 1 292 ? 38.700 6.980 1.635 1.00 50.50 292 ASP B C 1
ATOM 6600 O O . ASP B 1 292 ? 39.007 6.767 0.465 1.00 50.65 292 ASP B O 1
ATOM 6605 N N . LEU B 1 293 ? 39.404 7.780 2.428 1.00 48.05 293 LEU B N 1
ATOM 6606 C CA . LEU B 1 293 ? 40.593 8.473 1.952 1.00 45.64 293 LEU B CA 1
ATOM 6607 C C . LEU B 1 293 ? 41.640 7.506 1.398 1.00 45.82 293 LEU B C 1
ATOM 6608 O O . LEU B 1 293 ? 42.315 7.821 0.418 1.00 46.04 293 LEU B O 1
ATOM 6613 N N . TYR B 1 294 ? 41.768 6.337 2.027 1.00 44.46 294 TYR B N 1
ATOM 6614 C CA . TYR B 1 294 ? 42.738 5.320 1.616 1.00 44.02 294 TYR B CA 1
ATOM 6615 C C . TYR B 1 294 ? 42.523 4.816 0.190 1.00 44.69 294 TYR B C 1
ATOM 6616 O O . TYR B 1 294 ? 43.420 4.238 -0.423 1.00 46.24 294 TYR B O 1
ATOM 6625 N N . GLU B 1 295 ? 41.326 5.022 -0.332 1.00 44.57 295 GLU B N 1
ATOM 6626 C CA . GLU B 1 295 ? 41.016 4.610 -1.685 1.00 44.82 295 GLU B CA 1
ATOM 6627 C C . GLU B 1 295 ? 41.842 5.444 -2.657 1.00 43.73 295 GLU B C 1
ATOM 6628 O O . GLU B 1 295 ? 42.079 5.052 -3.801 1.00 43.31 295 GLU B O 1
ATOM 6634 N N . VAL B 1 296 ? 42.304 6.593 -2.190 1.00 41.07 296 VAL B N 1
ATOM 6635 C CA . VAL B 1 296 ? 43.030 7.483 -3.070 1.00 38.35 296 VAL B CA 1
ATOM 6636 C C . VAL B 1 296 ? 44.282 8.153 -2.479 1.00 37.50 296 VAL B C 1
ATOM 6637 O O . VAL B 1 296 ? 45.129 8.650 -3.210 1.00 37.50 296 VAL B O 1
ATOM 6641 N N . LEU B 1 297 ? 44.416 8.154 -1.160 1.00 37.09 297 LEU B N 1
ATOM 6642 C CA . LEU B 1 297 ? 45.564 8.799 -0.538 1.00 36.15 297 LEU B CA 1
ATOM 6643 C C . LEU B 1 297 ? 46.467 7.820 0.180 1.00 36.92 297 LEU B C 1
ATOM 6644 O O . LEU B 1 297 ? 45.985 6.944 0.892 1.00 37.70 297 LEU B O 1
ATOM 6649 N N . GLU B 1 298 ? 47.778 7.964 -0.023 1.00 37.58 298 GLU B N 1
ATOM 6650 C CA . GLU B 1 298 ? 48.752 7.115 0.652 1.00 38.79 298 GLU B CA 1
ATOM 6651 C C . GLU B 1 298 ? 48.629 7.394 2.149 1.00 39.14 298 GLU B C 1
ATOM 6652 O O . GLU B 1 298 ? 48.404 8.537 2.564 1.00 37.23 298 GLU B O 1
ATOM 6658 N N . PRO B 1 299 ? 48.759 6.355 2.982 1.00 39.07 299 PRO B N 1
ATOM 6659 C CA . PRO B 1 299 ? 48.643 6.654 4.408 1.00 39.96 299 PRO B CA 1
ATOM 6660 C C . PRO B 1 299 ? 49.647 7.726 4.814 1.00 39.55 299 PRO B C 1
ATOM 6661 O O . PRO B 1 299 ? 49.324 8.624 5.579 1.00 41.88 299 PRO B O 1
ATOM 6665 N N . GLY B 1 300 ? 50.856 7.652 4.275 1.00 39.23 300 GLY B N 1
ATOM 6666 C CA . GLY B 1 300 ? 51.856 8.653 4.602 1.00 39.40 300 GLY B CA 1
ATOM 6667 C C . GLY B 1 300 ? 51.371 10.068 4.336 1.00 38.84 300 GLY B C 1
ATOM 6668 O O . GLY B 1 300 ? 51.693 10.998 5.073 1.00 39.26 300 GLY B O 1
ATOM 6669 N N . LEU B 1 301 ? 50.586 10.224 3.277 1.00 38.46 301 LEU B N 1
ATOM 6670 C CA . LEU B 1 301 ? 50.046 11.518 2.887 1.00 37.73 301 LEU B CA 1
ATOM 6671 C C . LEU B 1 301 ? 48.920 12.003 3.808 1.00 37.79 301 LEU B C 1
ATOM 6672 O O . LEU B 1 301 ? 48.762 13.205 4.030 1.00 37.50 301 LEU B O 1
ATOM 6677 N N . VAL B 1 302 ? 48.130 11.071 4.330 1.00 37.88 302 VAL B N 1
ATOM 6678 C CA . VAL B 1 302 ? 47.045 11.429 5.235 1.00 36.36 302 VAL B CA 1
ATOM 6679 C C . VAL B 1 302 ? 47.660 12.042 6.496 1.00 35.73 302 VAL B C 1
ATOM 6680 O O . VAL B 1 302 ? 47.188 13.059 6.996 1.00 35.85 302 VAL B O 1
ATOM 6684 N N . ARG B 1 303 ? 48.726 11.423 6.993 1.00 34.98 303 ARG B N 1
ATOM 6685 C CA . ARG B 1 303 ? 49.413 11.903 8.190 1.00 34.88 303 ARG B CA 1
ATOM 6686 C C . ARG B 1 303 ? 49.940 13.306 7.957 1.00 34.64 303 ARG B C 1
ATOM 6687 O O . ARG B 1 303 ? 49.865 14.165 8.825 1.00 36.71 303 ARG B O 1
ATOM 6695 N N . PHE B 1 304 ? 50.472 13.525 6.766 1.00 34.47 304 PHE B N 1
ATOM 6696 C CA . PHE B 1 304 ? 51.033 14.806 6.381 1.00 33.67 304 PHE B CA 1
ATOM 6697 C C . PHE B 1 304 ? 49.972 15.910 6.324 1.00 33.07 304 PHE B C 1
ATOM 6698 O O . PHE B 1 304 ? 50.200 17.031 6.779 1.00 30.58 304 PHE B O 1
ATOM 6706 N N . ILE B 1 305 ? 48.817 15.581 5.756 1.00 33.89 305 ILE B N 1
ATOM 6707 C CA . ILE B 1 305 ? 47.723 16.535 5.626 1.00 34.91 305 ILE B CA 1
ATOM 6708 C C . ILE B 1 305 ? 47.294 16.991 7.003 1.00 36.13 305 ILE B C 1
ATOM 6709 O O . ILE B 1 305 ? 47.057 18.185 7.224 1.00 35.84 305 ILE B O 1
ATOM 6714 N N . TYR B 1 306 ? 47.203 16.039 7.928 1.00 35.93 306 TYR B N 1
ATOM 6715 C CA . TYR B 1 306 ? 46.817 16.356 9.295 1.00 36.84 306 TYR B CA 1
ATOM 6716 C C . TYR B 1 306 ? 47.895 17.145 10.033 1.00 38.71 306 TYR B C 1
ATOM 6717 O O . TYR B 1 306 ? 47.582 17.960 10.894 1.00 41.68 306 TYR B O 1
ATOM 6726 N N . ALA B 1 307 ? 49.160 16.914 9.701 1.00 40.83 307 ALA B N 1
ATOM 6727 C CA . ALA B 1 307 ? 50.255 17.604 10.379 1.00 40.76 307 ALA B CA 1
ATOM 6728 C C . ALA B 1 307 ? 50.534 19.019 9.873 1.00 41.93 307 ALA B C 1
ATOM 6729 O O . ALA B 1 307 ? 50.991 19.867 10.633 1.00 41.85 307 ALA B O 1
ATOM 6731 N N . ARG B 1 308 ? 50.260 19.281 8.599 1.00 43.15 308 ARG B N 1
ATOM 6732 C CA . ARG B 1 308 ? 50.526 20.603 8.039 1.00 45.87 308 ARG B CA 1
ATOM 6733 C C . ARG B 1 308 ? 49.471 21.656 8.361 1.00 46.42 308 ARG B C 1
ATOM 6734 O O . ARG B 1 308 ? 49.750 22.852 8.277 1.00 48.52 308 ARG B O 1
ATOM 6742 N N . HIS B 1 309 ? 48.264 21.222 8.719 1.00 46.00 309 HIS B N 1
ATOM 6743 C CA . HIS B 1 309 ? 47.192 22.151 9.069 1.00 44.73 309 HIS B CA 1
ATOM 6744 C C . HIS B 1 309 ? 47.205 22.437 10.561 1.00 43.09 309 HIS B C 1
ATOM 6745 O O . HIS B 1 309 ? 47.583 21.576 11.352 1.00 42.07 309 HIS B O 1
ATOM 6752 N N . ARG B 1 310 ? 46.784 23.642 10.939 1.00 43.05 310 ARG B N 1
ATOM 6753 C CA . ARG B 1 310 ? 46.699 24.032 12.352 1.00 43.36 310 ARG B CA 1
ATOM 6754 C C . ARG B 1 310 ? 45.409 23.414 12.909 1.00 41.33 310 ARG B C 1
ATOM 6755 O O . ARG B 1 310 ? 44.406 23.349 12.213 1.00 39.72 310 ARG B O 1
ATOM 6763 N N . PRO B 1 311 ? 45.421 22.952 14.170 1.00 41.10 311 PRO B N 1
ATOM 6764 C CA . PRO B 1 311 ? 44.242 22.335 14.797 1.00 40.49 311 PRO B CA 1
ATOM 6765 C C . PRO B 1 311 ? 42.961 23.152 14.668 1.00 40.84 311 PRO B C 1
ATOM 6766 O O . PRO B 1 311 ? 41.874 22.612 14.444 1.00 38.71 311 PRO B O 1
ATOM 6770 N N . ASN B 1 312 ? 43.110 24.459 14.810 1.00 41.85 312 ASN B N 1
ATOM 6771 C CA . ASN B 1 312 ? 41.996 25.389 14.740 1.00 43.86 312 ASN B CA 1
ATOM 6772 C C . ASN B 1 312 ? 41.635 25.777 13.313 1.00 43.99 312 ASN B C 1
ATOM 6773 O O . ASN B 1 312 ? 40.933 26.768 13.094 1.00 45.24 312 ASN B O 1
ATOM 6778 N N . LYS B 1 313 ? 42.099 24.991 12.347 1.00 42.23 313 LYS B N 1
ATOM 6779 C CA . LYS B 1 313 ? 41.832 25.267 10.942 1.00 40.58 313 LYS B CA 1
ATOM 6780 C C . LYS B 1 313 ? 41.173 24.050 10.302 1.00 40.45 313 LYS B C 1
ATOM 6781 O O . LYS B 1 313 ? 41.668 22.930 10.438 1.00 38.11 313 LYS B O 1
ATOM 6787 N N . GLU B 1 314 ? 40.053 24.262 9.611 1.00 40.66 314 GLU B N 1
ATOM 6788 C CA . GLU B 1 314 ? 39.361 23.160 8.945 1.00 42.29 314 GLU B CA 1
ATOM 6789 C C . GLU B 1 314 ? 40.216 22.522 7.852 1.00 42.38 314 GLU B C 1
ATOM 6790 O O . GLU B 1 314 ? 40.962 23.204 7.151 1.00 44.27 314 GLU B O 1
ATOM 6796 N N . ILE B 1 315 ? 40.087 21.211 7.702 1.00 40.82 315 ILE B N 1
ATOM 6797 C CA . ILE B 1 315 ? 40.817 20.488 6.676 1.00 39.13 315 ILE B CA 1
ATOM 6798 C C . ILE B 1 315 ? 39.823 20.092 5.580 1.00 40.94 315 ILE B C 1
ATOM 6799 O O . ILE B 1 315 ? 39.043 19.164 5.755 1.00 42.34 315 ILE B O 1
ATOM 6804 N N . LYS B 1 316 ? 39.835 20.819 4.468 1.00 42.17 316 LYS B N 1
ATOM 6805 C CA . LYS B 1 316 ? 38.958 20.522 3.339 1.00 42.70 316 LYS B CA 1
ATOM 6806 C C . LYS B 1 316 ? 39.823 19.876 2.270 1.00 41.90 316 LYS B C 1
ATOM 6807 O O . LYS B 1 316 ? 40.384 20.561 1.425 1.00 41.78 316 LYS B O 1
ATOM 6813 N N . ILE B 1 317 ? 39.927 18.553 2.321 1.00 42.00 317 ILE B N 1
ATOM 6814 C CA . ILE B 1 317 ? 40.745 17.806 1.388 1.00 41.13 317 ILE B CA 1
ATOM 6815 C C . ILE B 1 317 ? 40.145 17.758 -0.001 1.00 41.57 317 ILE B C 1
ATOM 6816 O O . ILE B 1 317 ? 39.049 17.239 -0.196 1.00 41.04 317 ILE B O 1
ATOM 6821 N N . ASP B 1 318 ? 40.888 18.289 -0.967 1.00 42.25 318 ASP B N 1
ATOM 6822 C CA . ASP B 1 318 ? 40.463 18.306 -2.362 1.00 42.08 318 ASP B CA 1
ATOM 6823 C C . ASP B 1 318 ? 40.848 16.970 -2.996 1.00 40.24 318 ASP B C 1
ATOM 6824 O O . ASP B 1 318 ? 41.976 16.815 -3.454 1.00 39.72 318 ASP B O 1
ATOM 6829 N N . LEU B 1 319 ? 39.920 16.013 -3.014 1.00 38.79 319 LEU B N 1
ATOM 6830 C CA . LEU B 1 319 ? 40.188 14.704 -3.598 1.00 37.02 319 LEU B CA 1
ATOM 6831 C C . LEU B 1 319 ? 39.920 14.717 -5.095 1.00 38.10 319 LEU B C 1
ATOM 6832 O O . LEU B 1 319 ? 39.839 13.664 -5.720 1.00 40.76 319 LEU B O 1
ATOM 6837 N N . GLY B 1 320 ? 39.783 15.910 -5.668 1.00 36.72 320 GLY B N 1
ATOM 6838 C CA . GLY B 1 320 ? 39.528 16.016 -7.089 1.00 33.50 320 GLY B CA 1
ATOM 6839 C C . GLY B 1 320 ? 40.801 16.330 -7.851 1.00 34.93 320 GLY B C 1
ATOM 6840 O O . GLY B 1 320 ? 41.834 15.695 -7.641 1.00 34.87 320 GLY B O 1
ATOM 6841 N N . LEU B 1 321 ? 40.730 17.320 -8.732 1.00 34.05 321 LEU B N 1
ATOM 6842 C CA . LEU B 1 321 ? 41.878 17.703 -9.527 1.00 36.07 321 LEU B CA 1
ATOM 6843 C C . LEU B 1 321 ? 43.019 18.258 -8.664 1.00 37.59 321 LEU B C 1
ATOM 6844 O O . LEU B 1 321 ? 44.179 18.254 -9.083 1.00 40.18 321 LEU B O 1
ATOM 6849 N N . GLY B 1 322 ? 42.698 18.720 -7.459 1.00 35.74 322 GLY B N 1
ATOM 6850 C CA . GLY B 1 322 ? 43.723 19.275 -6.596 1.00 35.40 322 GLY B CA 1
ATOM 6851 C C . GLY B 1 322 ? 44.580 18.214 -5.928 1.00 36.41 322 GLY B C 1
ATOM 6852 O O . GLY B 1 322 ? 45.517 18.524 -5.187 1.00 36.73 322 GLY B O 1
ATOM 6853 N N . ILE B 1 323 ? 44.268 16.952 -6.188 1.00 34.82 323 ILE B N 1
ATOM 6854 C CA . ILE B 1 323 ? 45.030 15.884 -5.579 1.00 33.85 323 ILE B CA 1
ATOM 6855 C C . ILE B 1 323 ? 46.380 15.777 -6.261 1.00 34.41 323 ILE B C 1
ATOM 6856 O O . ILE B 1 323 ? 47.347 15.290 -5.679 1.00 34.88 323 ILE B O 1
ATOM 6861 N N . LEU B 1 324 ? 46.439 16.245 -7.500 1.00 35.15 324 LEU B N 1
ATOM 6862 C CA . LEU B 1 324 ? 47.674 16.180 -8.264 1.00 34.56 324 LEU B CA 1
ATOM 6863 C C . LEU B 1 324 ? 48.772 17.006 -7.609 1.00 35.03 324 LEU B C 1
ATOM 6864 O O . LEU B 1 324 ? 49.905 16.559 -7.519 1.00 36.33 324 LEU B O 1
ATOM 6869 N N . ASN B 1 325 ? 48.442 18.208 -7.148 1.00 36.91 325 ASN B N 1
ATOM 6870 C CA . ASN B 1 325 ? 49.437 19.046 -6.490 1.00 37.40 325 ASN B CA 1
ATOM 6871 C C . ASN B 1 325 ? 49.702 18.558 -5.074 1.00 37.12 325 ASN B C 1
ATOM 6872 O O . ASN B 1 325 ? 50.796 18.724 -4.537 1.00 38.42 325 ASN B O 1
ATOM 6877 N N . LEU B 1 326 ? 48.694 17.954 -4.467 1.00 37.80 326 LEU B N 1
ATOM 6878 C CA . LEU B 1 326 ? 48.843 17.426 -3.122 1.00 37.70 326 LEU B CA 1
ATOM 6879 C C . LEU B 1 326 ? 49.939 16.369 -3.176 1.00 36.89 326 LEU B C 1
ATOM 6880 O O . LEU B 1 326 ? 50.834 16.332 -2.329 1.00 35.90 326 LEU B O 1
ATOM 6885 N N . TYR B 1 327 ? 49.868 15.505 -4.179 1.00 35.62 327 TYR B N 1
ATOM 6886 C CA . TYR B 1 327 ? 50.871 14.471 -4.294 1.00 35.83 327 TYR B CA 1
ATOM 6887 C C . TYR B 1 327 ? 52.229 15.058 -4.638 1.00 37.04 327 TYR B C 1
ATOM 6888 O O . TYR B 1 327 ? 53.250 14.620 -4.103 1.00 37.17 327 TYR B O 1
ATOM 6897 N N . ASP B 1 328 ? 52.247 16.060 -5.509 1.00 36.35 328 ASP B N 1
ATOM 6898 C CA . ASP B 1 328 ? 53.511 16.668 -5.876 1.00 38.38 328 ASP B CA 1
ATOM 6899 C C . ASP B 1 328 ? 54.233 17.364 -4.719 1.00 41.21 328 ASP B C 1
ATOM 6900 O O . ASP B 1 328 ? 55.448 17.217 -4.577 1.00 44.02 328 ASP B O 1
ATOM 6905 N N . GLU B 1 329 ? 53.507 18.102 -3.882 1.00 43.45 329 GLU B N 1
ATOM 6906 C CA . GLU B 1 329 ? 54.152 18.776 -2.759 1.00 44.34 329 GLU B CA 1
ATOM 6907 C C . GLU B 1 329 ? 54.655 17.761 -1.737 1.00 43.61 329 GLU B C 1
ATOM 6908 O O . GLU B 1 329 ? 55.715 17.938 -1.125 1.00 42.49 329 GLU B O 1
ATOM 6914 N N . PHE B 1 330 ? 53.877 16.699 -1.548 1.00 41.42 330 PHE B N 1
ATOM 6915 C CA . PHE B 1 330 ? 54.242 15.660 -0.607 1.00 38.63 330 PHE B CA 1
ATOM 6916 C C . PHE B 1 330 ? 55.543 15.049 -1.065 1.00 39.55 330 PHE B C 1
ATOM 6917 O O . PHE B 1 330 ? 56.412 14.771 -0.255 1.00 40.13 330 PHE B O 1
ATOM 6925 N N . GLU B 1 331 ? 55.680 14.844 -2.369 1.00 41.28 331 GLU B N 1
ATOM 6926 C CA . GLU B 1 331 ? 56.902 14.255 -2.903 1.00 44.18 331 GLU B CA 1
ATOM 6927 C C . GLU B 1 331 ? 58.072 15.229 -2.777 1.00 45.17 331 GLU B C 1
ATOM 6928 O O . GLU B 1 331 ? 59.186 14.842 -2.393 1.00 42.08 331 GLU B O 1
ATOM 6934 N N . LYS B 1 332 ? 57.811 16.495 -3.087 1.00 45.93 332 LYS B N 1
ATOM 6935 C CA . LYS B 1 332 ? 58.839 17.518 -2.986 1.00 48.39 332 LYS B CA 1
ATOM 6936 C C . LYS B 1 332 ? 59.388 17.571 -1.563 1.00 48.57 332 LYS B C 1
ATOM 6937 O O . LYS B 1 332 ? 60.597 17.637 -1.362 1.00 51.21 332 LYS B O 1
ATOM 6943 N N . VAL B 1 333 ? 58.498 17.538 -0.580 1.00 48.37 333 VAL B N 1
ATOM 6944 C CA . VAL B 1 333 ? 58.910 17.594 0.813 1.00 49.25 333 VAL B CA 1
ATOM 6945 C C . VAL B 1 333 ? 59.739 16.381 1.174 1.00 50.68 333 VAL B C 1
ATOM 6946 O O . VAL B 1 333 ? 60.694 16.481 1.938 1.00 53.49 333 VAL B O 1
ATOM 6950 N N . GLU B 1 334 ? 59.390 15.230 0.621 1.00 51.68 334 GLU B N 1
ATOM 6951 C CA . GLU B 1 334 ? 60.133 14.021 0.919 1.00 52.71 334 GLU B CA 1
ATOM 6952 C C . GLU B 1 334 ? 61.581 14.185 0.446 1.00 53.21 334 GLU B C 1
ATOM 6953 O O . GLU B 1 334 ? 62.524 13.819 1.146 1.00 53.71 334 GLU B O 1
ATOM 6959 N N . ARG B 1 335 ? 61.760 14.752 -0.738 1.00 53.10 335 ARG B N 1
ATOM 6960 C CA . ARG B 1 335 ? 63.099 14.940 -1.267 1.00 53.62 335 ARG B CA 1
ATOM 6961 C C . ARG B 1 335 ? 63.908 15.839 -0.354 1.00 55.38 335 ARG B C 1
ATOM 6962 O O . ARG B 1 335 ? 64.984 15.466 0.122 1.00 56.29 335 ARG B O 1
ATOM 6970 N N . ILE B 1 336 ? 63.374 17.029 -0.108 1.00 55.92 336 ILE B N 1
ATOM 6971 C CA . ILE B 1 336 ? 64.043 18.013 0.724 1.00 55.62 336 ILE B CA 1
ATOM 6972 C C . ILE B 1 336 ? 64.473 17.430 2.063 1.00 56.28 336 ILE B C 1
ATOM 6973 O O . ILE B 1 336 ? 65.566 17.715 2.542 1.00 55.46 336 ILE B O 1
ATOM 6978 N N . TYR B 1 337 ? 63.634 16.594 2.660 1.00 57.11 337 TYR B N 1
ATOM 6979 C CA . TYR B 1 337 ? 63.994 16.007 3.940 1.00 58.35 337 TYR B CA 1
ATOM 6980 C C . TYR B 1 337 ? 65.222 15.121 3.817 1.00 60.26 337 TYR B C 1
ATOM 6981 O O . TYR B 1 337 ? 66.093 15.149 4.683 1.00 60.67 337 TYR B O 1
ATOM 6990 N N . PHE B 1 338 ? 65.285 14.317 2.759 1.00 61.77 338 PHE B N 1
ATOM 6991 C CA . PHE B 1 338 ? 66.439 13.453 2.554 1.00 63.25 338 PHE B CA 1
ATOM 6992 C C . PHE B 1 338 ? 67.464 14.202 1.704 1.00 64.76 338 PHE B C 1
ATOM 6993 O O . PHE B 1 338 ? 68.365 13.599 1.117 1.00 64.31 338 PHE B O 1
ATOM 7001 N N . GLY B 1 339 ? 67.314 15.522 1.643 1.00 65.92 339 GLY B N 1
ATOM 7002 C CA . GLY B 1 339 ? 68.231 16.343 0.874 1.00 66.55 339 GLY B CA 1
ATOM 7003 C C . GLY B 1 339 ? 68.576 15.737 -0.469 1.00 67.45 339 GLY B C 1
ATOM 7004 O O . GLY B 1 339 ? 69.600 15.075 -0.611 1.00 68.72 339 GLY B O 1
ATOM 7005 N N . VAL B 1 340 ? 67.711 15.961 -1.450 1.00 68.51 340 VAL B N 1
ATOM 7006 C CA . VAL B 1 340 ? 67.899 15.448 -2.799 1.00 69.75 340 VAL B CA 1
ATOM 7007 C C . VAL B 1 340 ? 67.479 16.567 -3.734 1.00 71.41 340 VAL B C 1
ATOM 7008 O O . VAL B 1 340 ? 67.156 16.341 -4.902 1.00 70.55 340 VAL B O 1
ATOM 7012 N N . GLU B 1 341 ? 67.478 17.780 -3.185 1.00 74.09 341 GLU B N 1
ATOM 7013 C CA . GLU B 1 341 ? 67.125 18.995 -3.915 1.00 76.78 341 GLU B CA 1
ATOM 7014 C C . GLU B 1 341 ? 66.833 20.146 -2.966 1.00 77.79 341 GLU B C 1
ATOM 7015 O O . GLU B 1 341 ? 66.449 19.938 -1.816 1.00 77.98 341 GLU B O 1
ATOM 7021 N N . GLY B 1 342 ? 67.020 21.362 -3.464 1.00 79.59 342 GLY B N 1
ATOM 7022 C CA . GLY B 1 342 ? 66.765 22.548 -2.668 1.00 81.54 342 GLY B CA 1
ATOM 7023 C C . GLY B 1 342 ? 66.066 23.606 -3.507 1.00 82.98 342 GLY B C 1
ATOM 7024 O O . GLY B 1 342 ? 65.765 23.315 -4.689 1.00 82.80 342 GLY B O 1
ATOM 7025 N N . ASP B 1 347 ? 61.692 23.443 3.127 1.00 87.12 347 ASP B N 1
ATOM 7026 C CA . ASP B 1 347 ? 62.718 24.518 3.238 1.00 86.88 347 ASP B CA 1
ATOM 7027 C C . ASP B 1 347 ? 63.298 24.570 4.648 1.00 86.48 347 ASP B C 1
ATOM 7028 O O . ASP B 1 347 ? 64.494 24.826 4.831 1.00 85.91 347 ASP B O 1
ATOM 7033 N N . GLU B 1 348 ? 62.445 24.313 5.637 1.00 86.13 348 GLU B N 1
ATOM 7034 C CA . GLU B 1 348 ? 62.852 24.330 7.040 1.00 85.07 348 GLU B CA 1
ATOM 7035 C C . GLU B 1 348 ? 61.641 24.067 7.930 1.00 82.86 348 GLU B C 1
ATOM 7036 O O . GLU B 1 348 ? 61.727 23.319 8.905 1.00 82.08 348 GLU B O 1
ATOM 7042 N N . GLU B 1 349 ? 60.514 24.689 7.586 1.00 80.20 349 GLU B N 1
ATOM 7043 C CA . GLU B 1 349 ? 59.280 24.522 8.348 1.00 77.42 349 GLU B CA 1
ATOM 7044 C C . GLU B 1 349 ? 58.548 23.239 7.961 1.00 73.74 349 GLU B C 1
ATOM 7045 O O . GLU B 1 349 ? 57.979 22.562 8.816 1.00 73.15 349 GLU B O 1
ATOM 7051 N N . LEU B 1 350 ? 58.555 22.901 6.677 1.00 68.94 350 LEU B N 1
ATOM 7052 C CA . LEU B 1 350 ? 57.878 21.686 6.255 1.00 65.79 350 LEU B CA 1
ATOM 7053 C C . LEU B 1 350 ? 58.682 20.461 6.647 1.00 63.16 350 LEU B C 1
ATOM 7054 O O . LEU B 1 350 ? 58.124 19.383 6.854 1.00 63.79 350 LEU B O 1
ATOM 7059 N N . ARG B 1 351 ? 59.993 20.630 6.762 1.00 60.53 351 ARG B N 1
ATOM 7060 C CA . ARG B 1 351 ? 60.864 19.529 7.148 1.00 58.43 351 ARG B CA 1
ATOM 7061 C C . ARG B 1 351 ? 60.380 18.943 8.465 1.00 55.43 351 ARG B C 1
ATOM 7062 O O . ARG B 1 351 ? 60.201 17.728 8.600 1.00 54.49 351 ARG B O 1
ATOM 7070 N N . ARG B 1 352 ? 60.170 19.821 9.438 1.00 52.30 352 ARG B N 1
ATOM 7071 C CA . ARG B 1 352 ? 59.707 19.403 10.756 1.00 49.11 352 ARG B CA 1
ATOM 7072 C C . ARG B 1 352 ? 58.279 18.859 10.662 1.00 47.85 352 ARG B C 1
ATOM 7073 O O . ARG B 1 352 ? 57.908 17.941 11.397 1.00 48.94 352 ARG B O 1
ATOM 7081 N N . THR B 1 353 ? 57.481 19.426 9.760 1.00 45.41 353 THR B N 1
ATOM 7082 C CA . THR B 1 353 ? 56.112 18.964 9.581 1.00 43.64 353 THR B CA 1
ATOM 7083 C C . THR B 1 353 ? 56.188 17.514 9.131 1.00 43.44 353 THR B C 1
ATOM 7084 O O . THR B 1 353 ? 55.436 16.665 9.622 1.00 42.77 353 THR B O 1
ATOM 7088 N N . TYR B 1 354 ? 57.112 17.236 8.209 1.00 43.01 354 TYR B N 1
ATOM 7089 C CA . TYR B 1 354 ? 57.305 15.885 7.689 1.00 43.28 354 TYR B CA 1
ATOM 7090 C C . TYR B 1 354 ? 57.831 14.961 8.773 1.00 42.28 354 TYR B C 1
ATOM 7091 O O . TYR B 1 354 ? 57.382 13.827 8.876 1.00 42.61 354 TYR B O 1
ATOM 7100 N N . GLU B 1 355 ? 58.778 15.423 9.584 1.00 43.33 355 GLU B N 1
ATOM 7101 C CA . GLU B 1 355 ? 59.285 14.556 10.647 1.00 45.83 355 GLU B CA 1
ATOM 7102 C C . GLU B 1 355 ? 58.069 14.122 11.443 1.00 46.55 355 GLU B C 1
ATOM 7103 O O . GLU B 1 355 ? 57.648 12.962 11.400 1.00 47.90 355 GLU B O 1
ATOM 7109 N N . LEU B 1 356 ? 57.492 15.089 12.144 1.00 44.91 356 LEU B N 1
ATOM 7110 C CA . LEU B 1 356 ? 56.321 14.867 12.975 1.00 44.42 356 LEU B CA 1
ATOM 7111 C C . LEU B 1 356 ? 55.254 13.939 12.401 1.00 45.26 356 LEU B C 1
ATOM 7112 O O . LEU B 1 356 ? 54.638 13.169 13.148 1.00 43.06 356 LEU B O 1
ATOM 7117 N N . SER B 1 357 ? 55.027 13.999 11.089 1.00 45.60 357 SER B N 1
ATOM 7118 C CA . SER B 1 357 ? 54.002 13.145 10.488 1.00 45.78 357 SER B CA 1
ATOM 7119 C C . SER B 1 357 ? 54.456 11.700 10.385 1.00 45.31 357 SER B C 1
ATOM 7120 O O . SER B 1 357 ? 53.642 10.804 10.166 1.00 44.29 357 SER B O 1
ATOM 7123 N N . MET B 1 358 ? 55.756 11.479 10.555 1.00 46.16 358 MET B N 1
ATOM 7124 C CA . MET B 1 358 ? 56.330 10.135 10.473 1.00 48.05 358 MET B CA 1
ATOM 7125 C C . MET B 1 358 ? 56.362 9.446 11.845 1.00 49.26 358 MET B C 1
ATOM 7126 O O . MET B 1 358 ? 57.222 9.741 12.679 1.00 49.43 358 MET B O 1
ATOM 7131 N N . PRO B 1 359 ? 55.428 8.512 12.092 1.00 49.50 359 PRO B N 1
ATOM 7132 C CA . PRO B 1 359 ? 55.411 7.824 13.384 1.00 50.97 359 PRO B CA 1
ATOM 7133 C C . PRO B 1 359 ? 56.778 7.252 13.756 1.00 53.36 359 PRO B C 1
ATOM 7134 O O . PRO B 1 359 ? 57.176 7.275 14.924 1.00 53.00 359 PRO B O 1
ATOM 7138 N N . LYS B 1 360 ? 57.495 6.741 12.761 1.00 56.03 360 LYS B N 1
ATOM 7139 C CA . LYS B 1 360 ? 58.808 6.164 13.006 1.00 59.47 360 LYS B CA 1
ATOM 7140 C C . LYS B 1 360 ? 59.901 6.952 12.293 1.00 61.14 360 LYS B C 1
ATOM 7141 O O . LYS B 1 360 ? 59.632 7.694 11.355 1.00 62.09 360 LYS B O 1
ATOM 7147 N N . LYS B 1 361 ? 61.137 6.800 12.753 1.00 63.56 361 LYS B N 1
ATOM 7148 C CA . LYS B 1 361 ? 62.263 7.519 12.171 1.00 66.55 361 LYS B CA 1
ATOM 7149 C C . LYS B 1 361 ? 62.447 7.221 10.680 1.00 68.28 361 LYS B C 1
ATOM 7150 O O . LYS B 1 361 ? 62.477 6.061 10.261 1.00 68.59 361 LYS B O 1
ATOM 7156 N N . PRO B 1 362 ? 62.572 8.276 9.862 1.00 69.75 362 PRO B N 1
ATOM 7157 C CA . PRO B 1 362 ? 62.755 8.202 8.405 1.00 71.30 362 PRO B CA 1
ATOM 7158 C C . PRO B 1 362 ? 63.991 7.424 7.922 1.00 72.22 362 PRO B C 1
ATOM 7159 O O . PRO B 1 362 ? 65.118 7.921 7.991 1.00 72.43 362 PRO B O 1
ATOM 7163 N N . GLU B 1 363 ? 63.767 6.210 7.423 1.00 73.13 363 GLU B N 1
ATOM 7164 C CA . GLU B 1 363 ? 64.846 5.361 6.915 1.00 72.97 363 GLU B CA 1
ATOM 7165 C C . GLU B 1 363 ? 65.427 6.011 5.655 1.00 71.97 363 GLU B C 1
ATOM 7166 O O . GLU B 1 363 ? 66.138 7.014 5.745 1.00 72.85 363 GLU B O 1
ATOM 7172 N N . ARG B 1 364 ? 65.132 5.448 4.483 1.00 69.94 364 ARG B N 1
ATOM 7173 C CA . ARG B 1 364 ? 65.621 6.026 3.230 1.00 67.28 364 ARG B CA 1
ATOM 7174 C C . ARG B 1 364 ? 64.434 6.485 2.387 1.00 63.62 364 ARG B C 1
ATOM 7175 O O . ARG B 1 364 ? 63.311 6.020 2.591 1.00 62.56 364 ARG B O 1
ATOM 7183 N N . LEU B 1 365 ? 64.675 7.414 1.462 1.00 60.47 365 LEU B N 1
ATOM 7184 C CA . LEU B 1 365 ? 63.610 7.917 0.590 1.00 57.33 365 LEU B CA 1
ATOM 7185 C C . LEU B 1 365 ? 63.092 6.810 -0.322 1.00 54.98 365 LEU B C 1
ATOM 7186 O O . LEU B 1 365 ? 63.872 6.085 -0.933 1.00 54.70 365 LEU B O 1
ATOM 7191 N N . VAL B 1 366 ? 61.773 6.685 -0.419 1.00 52.62 366 VAL B N 1
ATOM 7192 C CA . VAL B 1 366 ? 61.181 5.643 -1.246 1.00 49.64 366 VAL B CA 1
ATOM 7193 C C . VAL B 1 366 ? 60.719 6.158 -2.611 1.00 49.59 366 VAL B C 1
ATOM 7194 O O . VAL B 1 366 ? 60.186 7.265 -2.727 1.00 49.25 366 VAL B O 1
ATOM 7198 N N . ALA B 1 367 ? 60.946 5.337 -3.637 1.00 48.54 367 ALA B N 1
ATOM 7199 C CA . ALA B 1 367 ? 60.584 5.644 -5.023 1.00 45.24 367 ALA B CA 1
ATOM 7200 C C . ALA B 1 367 ? 59.288 6.437 -5.109 1.00 43.00 367 ALA B C 1
ATOM 7201 O O . ALA B 1 367 ? 58.304 6.105 -4.441 1.00 42.24 367 ALA B O 1
ATOM 7203 N N . GLN B 1 368 ? 59.290 7.480 -5.935 1.00 39.75 368 GLN B N 1
ATOM 7204 C CA . GLN B 1 368 ? 58.109 8.314 -6.089 1.00 38.90 368 GLN B CA 1
ATOM 7205 C C . GLN B 1 368 ? 57.552 8.330 -7.506 1.00 39.32 368 GLN B C 1
ATOM 7206 O O . GLN B 1 368 ? 58.141 8.936 -8.402 1.00 40.23 368 GLN B O 1
ATOM 7212 N N . ALA B 1 369 ? 56.416 7.675 -7.716 1.00 38.92 369 ALA B N 1
ATOM 7213 C CA . ALA B 1 369 ? 55.799 7.687 -9.039 1.00 38.05 369 ALA B CA 1
ATOM 7214 C C . ALA B 1 369 ? 54.857 8.887 -9.072 1.00 37.27 369 ALA B C 1
ATOM 7215 O O . ALA B 1 369 ? 53.785 8.844 -8.481 1.00 38.25 369 ALA B O 1
ATOM 7217 N N . PRO B 1 370 ? 55.248 9.975 -9.756 1.00 35.96 370 PRO B N 1
ATOM 7218 C CA . PRO B 1 370 ? 54.401 11.172 -9.836 1.00 35.51 370 PRO B CA 1
ATOM 7219 C C . PRO B 1 370 ? 52.950 10.839 -10.209 1.00 34.32 370 PRO B C 1
ATOM 7220 O O . PRO B 1 370 ? 52.658 10.371 -11.311 1.00 34.86 370 PRO B O 1
ATOM 7224 N N . PHE B 1 371 ? 52.052 11.094 -9.264 1.00 31.92 371 PHE B N 1
ATOM 7225 C CA . PHE B 1 371 ? 50.630 10.803 -9.415 1.00 29.69 371 PHE B CA 1
ATOM 7226 C C . PHE B 1 371 ? 49.948 11.256 -10.702 1.00 28.60 371 PHE B C 1
ATOM 7227 O O . PHE B 1 371 ? 49.239 10.473 -11.329 1.00 28.15 371 PHE B O 1
ATOM 7235 N N . ARG B 1 372 ? 50.143 12.510 -11.090 1.00 28.92 372 ARG B N 1
ATOM 7236 C CA . ARG B 1 372 ? 49.517 13.022 -12.304 1.00 29.47 372 ARG B CA 1
ATOM 7237 C C . ARG B 1 372 ? 49.946 12.200 -13.507 1.00 30.43 372 ARG B C 1
ATOM 7238 O O . ARG B 1 372 ? 49.237 12.138 -14.509 1.00 32.07 372 ARG B O 1
ATOM 7246 N N . PHE B 1 373 ? 51.105 11.556 -13.407 1.00 32.11 373 PHE B N 1
ATOM 7247 C CA . PHE B 1 373 ? 51.594 10.743 -14.512 1.00 32.81 373 PHE B CA 1
ATOM 7248 C C . PHE B 1 373 ? 51.012 9.333 -14.462 1.00 31.60 373 PHE B C 1
ATOM 7249 O O . PHE B 1 373 ? 50.814 8.717 -15.504 1.00 31.00 373 PHE B O 1
ATOM 7257 N N . LEU B 1 374 ? 50.725 8.824 -13.265 1.00 32.18 374 LEU B N 1
ATOM 7258 C CA . LEU B 1 374 ? 50.118 7.495 -13.148 1.00 33.21 374 LEU B CA 1
ATOM 7259 C C . LEU B 1 374 ? 48.655 7.654 -13.562 1.00 35.41 374 LEU B C 1
ATOM 7260 O O . LEU B 1 374 ? 48.021 6.715 -14.055 1.00 35.44 374 LEU B O 1
ATOM 7265 N N . ALA B 1 375 ? 48.121 8.854 -13.351 1.00 35.70 375 ALA B N 1
ATOM 7266 C CA . ALA B 1 375 ? 46.755 9.141 -13.741 1.00 36.94 375 ALA B CA 1
ATOM 7267 C C . ALA B 1 375 ? 46.645 8.867 -15.241 1.00 37.54 375 ALA B C 1
ATOM 7268 O O . ALA B 1 375 ? 45.664 8.294 -15.699 1.00 39.87 375 ALA B O 1
ATOM 7270 N N . VAL B 1 376 ? 47.657 9.279 -16.000 1.00 37.27 376 VAL B N 1
ATOM 7271 C CA . VAL B 1 376 ? 47.678 9.060 -17.442 1.00 36.00 376 VAL B CA 1
ATOM 7272 C C . VAL B 1 376 ? 48.004 7.613 -17.824 1.00 37.01 376 VAL B C 1
ATOM 7273 O O . VAL B 1 376 ? 47.320 7.022 -18.668 1.00 35.97 376 VAL B O 1
ATOM 7277 N N . LEU B 1 377 ? 49.047 7.042 -17.220 1.00 36.26 377 LEU B N 1
ATOM 7278 C CA . LEU B 1 377 ? 49.425 5.660 -17.546 1.00 37.13 377 LEU B CA 1
ATOM 7279 C C . LEU B 1 377 ? 48.291 4.674 -17.268 1.00 37.72 377 LEU B C 1
ATOM 7280 O O . LEU B 1 377 ? 48.075 3.720 -18.013 1.00 39.08 377 LEU B O 1
ATOM 7285 N N . VAL B 1 378 ? 47.556 4.931 -16.198 1.00 36.14 378 VAL B N 1
ATOM 7286 C CA . VAL B 1 378 ? 46.461 4.074 -15.775 1.00 35.31 378 VAL B CA 1
ATOM 7287 C C . VAL B 1 378 ? 45.263 3.968 -16.745 1.00 36.30 378 VAL B C 1
ATOM 7288 O O . VAL B 1 378 ? 44.463 3.024 -16.673 1.00 35.20 378 VAL B O 1
ATOM 7292 N N . GLN B 1 379 ? 45.160 4.909 -17.674 1.00 35.30 379 GLN B N 1
ATOM 7293 C CA . GLN B 1 379 ? 44.064 4.895 -18.624 1.00 35.62 379 GLN B CA 1
ATOM 7294 C C . GLN B 1 379 ? 44.503 4.374 -19.994 1.00 36.99 379 GLN B C 1
ATOM 7295 O O . GLN B 1 379 ? 43.748 4.440 -20.953 1.00 36.16 379 GLN B O 1
ATOM 7301 N N . LEU B 1 380 ? 45.729 3.868 -20.091 1.00 40.51 380 LEU B N 1
ATOM 7302 C CA . LEU B 1 380 ? 46.231 3.329 -21.357 1.00 41.07 380 LEU B CA 1
ATOM 7303 C C . LEU B 1 380 ? 45.842 1.857 -21.446 1.00 45.23 380 LEU B C 1
ATOM 7304 O O . LEU B 1 380 ? 45.863 1.132 -20.443 1.00 44.81 380 LEU B O 1
ATOM 7309 N N . PRO B 1 381 ? 45.506 1.389 -22.660 1.00 49.28 381 PRO B N 1
ATOM 7310 C CA . PRO B 1 381 ? 45.098 0.001 -22.931 1.00 51.53 381 PRO B CA 1
ATOM 7311 C C . PRO B 1 381 ? 46.020 -1.086 -22.373 1.00 52.81 381 PRO B C 1
ATOM 7312 O O . PRO B 1 381 ? 45.759 -1.675 -21.319 1.00 54.42 381 PRO B O 1
ATOM 7316 N N . HIS B 1 382 ? 47.095 -1.346 -23.097 1.00 54.31 382 HIS B N 1
ATOM 7317 C CA . HIS B 1 382 ? 48.073 -2.358 -22.725 1.00 56.89 382 HIS B CA 1
ATOM 7318 C C . HIS B 1 382 ? 48.502 -2.379 -21.244 1.00 56.31 382 HIS B C 1
ATOM 7319 O O . HIS B 1 382 ? 47.952 -3.131 -20.437 1.00 56.70 382 HIS B O 1
ATOM 7326 N N . LEU B 1 383 ? 49.484 -1.542 -20.914 1.00 55.67 383 LEU B N 1
ATOM 7327 C CA . LEU B 1 383 ? 50.079 -1.402 -19.582 1.00 53.33 383 LEU B CA 1
ATOM 7328 C C . LEU B 1 383 ? 49.570 -2.175 -18.373 1.00 53.02 383 LEU B C 1
ATOM 7329 O O . LEU B 1 383 ? 48.527 -1.866 -17.806 1.00 53.41 383 LEU B O 1
ATOM 7334 N N . THR B 1 384 ? 50.350 -3.173 -17.973 1.00 52.72 384 THR B N 1
ATOM 7335 C CA . THR B 1 384 ? 50.053 -3.979 -16.802 1.00 51.70 384 THR B CA 1
ATOM 7336 C C . THR B 1 384 ? 50.810 -3.249 -15.695 1.00 51.75 384 THR B C 1
ATOM 7337 O O . THR B 1 384 ? 51.548 -2.301 -15.964 1.00 51.06 384 THR B O 1
ATOM 7341 N N . GLU B 1 385 ? 50.632 -3.672 -14.453 1.00 52.09 385 GLU B N 1
ATOM 7342 C CA . GLU B 1 385 ? 51.327 -3.024 -13.348 1.00 53.56 385 GLU B CA 1
ATOM 7343 C C . GLU B 1 385 ? 52.823 -3.098 -13.646 1.00 52.84 385 GLU B C 1
ATOM 7344 O O . GLU B 1 385 ? 53.580 -2.141 -13.465 1.00 52.77 385 GLU B O 1
ATOM 7350 N N . GLU B 1 386 ? 53.213 -4.269 -14.130 1.00 52.70 386 GLU B N 1
ATOM 7351 C CA . GLU B 1 386 ? 54.573 -4.604 -14.531 1.00 50.50 386 GLU B CA 1
ATOM 7352 C C . GLU B 1 386 ? 55.123 -3.607 -15.557 1.00 47.96 386 GLU B C 1
ATOM 7353 O O . GLU B 1 386 ? 56.252 -3.143 -15.443 1.00 46.37 386 GLU B O 1
ATOM 7359 N N . ASP B 1 387 ? 54.311 -3.302 -16.565 1.00 46.19 387 ASP B N 1
ATOM 7360 C CA . ASP B 1 387 ? 54.695 -2.390 -17.635 1.00 46.07 387 ASP B CA 1
ATOM 7361 C C . ASP B 1 387 ? 54.761 -0.939 -17.170 1.00 45.45 387 ASP B C 1
ATOM 7362 O O . ASP B 1 387 ? 55.616 -0.177 -17.623 1.00 45.99 387 ASP B O 1
ATOM 7367 N N . ILE B 1 388 ? 53.856 -0.550 -16.278 1.00 43.11 388 ILE B N 1
ATOM 7368 C CA . ILE B 1 388 ? 53.858 0.815 -15.794 1.00 41.04 388 ILE B CA 1
ATOM 7369 C C . ILE B 1 388 ? 55.163 1.083 -15.085 1.00 40.63 388 ILE B C 1
ATOM 7370 O O . ILE B 1 388 ? 55.776 2.129 -15.276 1.00 41.92 388 ILE B O 1
ATOM 7375 N N . ILE B 1 389 ? 55.598 0.135 -14.267 1.00 40.42 389 ILE B N 1
ATOM 7376 C CA . ILE B 1 389 ? 56.859 0.302 -13.555 1.00 39.50 389 ILE B CA 1
ATOM 7377 C C . ILE B 1 389 ? 58.009 0.474 -14.553 1.00 37.79 389 ILE B C 1
ATOM 7378 O O . ILE B 1 389 ? 58.847 1.358 -14.391 1.00 37.13 389 ILE B O 1
ATOM 7383 N N . ASN B 1 390 ? 58.031 -0.345 -15.597 1.00 36.20 390 ASN B N 1
ATOM 7384 C CA . ASN B 1 390 ? 59.073 -0.237 -16.613 1.00 38.34 390 ASN B CA 1
ATOM 7385 C C . ASN B 1 390 ? 59.139 1.177 -17.177 1.00 38.70 390 ASN B C 1
ATOM 7386 O O . ASN B 1 390 ? 60.204 1.794 -17.211 1.00 40.26 390 ASN B O 1
ATOM 7391 N N . VAL B 1 391 ? 57.991 1.673 -17.628 1.00 37.89 391 VAL B N 1
ATOM 7392 C CA . VAL B 1 391 ? 57.869 3.009 -18.197 1.00 36.98 391 VAL B CA 1
ATOM 7393 C C . VAL B 1 391 ? 58.391 4.113 -17.276 1.00 36.39 391 VAL B C 1
ATOM 7394 O O . VAL B 1 391 ? 59.094 5.016 -17.722 1.00 33.66 391 VAL B O 1
ATOM 7398 N N . LEU B 1 392 ? 58.033 4.049 -15.995 1.00 36.74 392 LEU B N 1
ATOM 7399 C CA . LEU B 1 392 ? 58.478 5.061 -15.036 1.00 36.89 392 LEU B CA 1
ATOM 7400 C C . LEU B 1 392 ? 59.996 5.040 -14.933 1.00 38.89 392 LEU B C 1
ATOM 7401 O O . LEU B 1 392 ? 60.636 6.072 -14.685 1.00 40.92 392 LEU B O 1
ATOM 7406 N N . ILE B 1 393 ? 60.573 3.857 -15.119 1.00 39.20 393 ILE B N 1
ATOM 7407 C CA . ILE B 1 393 ? 62.015 3.724 -15.084 1.00 39.22 393 ILE B CA 1
ATOM 7408 C C . ILE B 1 393 ? 62.599 4.363 -16.335 1.00 40.10 393 ILE B C 1
ATOM 7409 O O . ILE B 1 393 ? 63.457 5.236 -16.230 1.00 42.49 393 ILE B O 1
ATOM 7414 N N . LYS B 1 394 ? 62.122 3.946 -17.509 1.00 40.25 394 LYS B N 1
ATOM 7415 C CA . LYS B 1 394 ? 62.625 4.468 -18.784 1.00 41.27 394 LYS B CA 1
ATOM 7416 C C . LYS B 1 394 ? 62.550 5.972 -18.969 1.00 40.46 394 LYS B C 1
ATOM 7417 O O . LYS B 1 394 ? 63.279 6.538 -19.786 1.00 42.64 394 LYS B O 1
ATOM 7423 N N . GLN B 1 395 ? 61.656 6.619 -18.237 1.00 39.97 395 GLN B N 1
ATOM 7424 C CA . GLN B 1 395 ? 61.515 8.065 -18.330 1.00 37.15 395 GLN B CA 1
ATOM 7425 C C . GLN B 1 395 ? 62.107 8.684 -17.067 1.00 37.47 395 GLN B C 1
ATOM 7426 O O . GLN B 1 395 ? 61.968 9.876 -16.798 1.00 36.67 395 GLN B O 1
ATOM 7432 N N . GLY B 1 396 ? 62.780 7.836 -16.300 1.00 37.44 396 GLY B N 1
ATOM 7433 C CA . GLY B 1 396 ? 63.467 8.275 -15.103 1.00 39.17 396 GLY B CA 1
ATOM 7434 C C . GLY B 1 396 ? 62.713 8.932 -13.969 1.00 39.88 396 GLY B C 1
ATOM 7435 O O . GLY B 1 396 ? 63.115 9.990 -13.501 1.00 38.70 396 GLY B O 1
ATOM 7436 N N . HIS B 1 397 ? 61.644 8.293 -13.504 1.00 40.44 397 HIS B N 1
ATOM 7437 C CA . HIS B 1 397 ? 60.854 8.829 -12.402 1.00 40.58 397 HIS B CA 1
ATOM 7438 C C . HIS B 1 397 ? 61.202 8.068 -11.134 1.00 42.34 397 HIS B C 1
ATOM 7439 O O . HIS B 1 397 ? 61.144 8.612 -10.024 1.00 41.42 397 HIS B O 1
ATOM 7446 N N . ILE B 1 398 ? 61.552 6.797 -11.308 1.00 42.15 398 ILE B N 1
ATOM 7447 C CA . ILE B 1 398 ? 61.929 5.955 -10.191 1.00 43.68 398 ILE B CA 1
ATOM 7448 C C . ILE B 1 398 ? 63.218 5.265 -10.590 1.00 45.93 398 ILE B C 1
ATOM 7449 O O . ILE B 1 398 ? 63.437 4.971 -11.769 1.00 48.10 398 ILE B O 1
ATOM 7454 N N . PRO B 1 399 ? 64.101 5.006 -9.616 1.00 46.29 399 PRO B N 1
ATOM 7455 C CA . PRO B 1 399 ? 65.376 4.348 -9.916 1.00 46.90 399 PRO B CA 1
ATOM 7456 C C . PRO B 1 399 ? 65.222 2.968 -10.553 1.00 47.58 399 PRO B C 1
ATOM 7457 O O . PRO B 1 399 ? 64.216 2.291 -10.364 1.00 46.59 399 PRO B O 1
ATOM 7461 N N . ARG B 1 400 ? 66.232 2.554 -11.308 1.00 49.74 400 ARG B N 1
ATOM 7462 C CA . ARG B 1 400 ? 66.185 1.264 -11.978 1.00 51.59 400 ARG B CA 1
ATOM 7463 C C . ARG B 1 400 ? 66.171 0.079 -11.004 1.00 52.32 400 ARG B C 1
ATOM 7464 O O . ARG B 1 400 ? 65.357 -0.836 -11.161 1.00 51.74 400 ARG B O 1
ATOM 7472 N N . ASP B 1 401 ? 67.058 0.077 -10.008 1.00 54.36 401 ASP B N 1
ATOM 7473 C CA . ASP B 1 401 ? 67.058 -1.009 -9.020 1.00 57.26 401 ASP B CA 1
ATOM 7474 C C . ASP B 1 401 ? 66.244 -0.575 -7.799 1.00 57.39 401 ASP B C 1
ATOM 7475 O O . ASP B 1 401 ? 66.724 0.133 -6.911 1.00 56.96 401 ASP B O 1
ATOM 7480 N N . LEU B 1 402 ? 64.993 -1.020 -7.785 1.00 57.74 402 LEU B N 1
ATOM 7481 C CA . LEU B 1 402 ? 64.036 -0.684 -6.746 1.00 57.59 402 LEU B CA 1
ATOM 7482 C C . LEU B 1 402 ? 64.003 -1.699 -5.626 1.00 58.58 402 LEU B C 1
ATOM 7483 O O . LEU B 1 402 ? 63.904 -2.903 -5.869 1.00 58.85 402 LEU B O 1
ATOM 7488 N N . SER B 1 403 ? 64.074 -1.201 -4.396 1.00 59.05 403 SER B N 1
ATOM 7489 C CA . SER B 1 403 ? 64.032 -2.058 -3.221 1.00 59.54 403 SER B CA 1
ATOM 7490 C C . SER B 1 403 ? 62.669 -2.744 -3.192 1.00 61.02 403 SER B C 1
ATOM 7491 O O . SER B 1 403 ? 61.909 -2.663 -4.157 1.00 61.31 403 SER B O 1
ATOM 7494 N N . LYS B 1 404 ? 62.357 -3.412 -2.089 1.00 61.71 404 LYS B N 1
ATOM 7495 C CA . LYS B 1 404 ? 61.082 -4.096 -1.972 1.00 62.54 404 LYS B CA 1
ATOM 7496 C C . LYS B 1 404 ? 59.995 -3.105 -1.579 1.00 62.82 404 LYS B C 1
ATOM 7497 O O . LYS B 1 404 ? 58.830 -3.271 -1.947 1.00 62.98 404 LYS B O 1
ATOM 7503 N N . GLU B 1 405 ? 60.384 -2.071 -0.835 1.00 61.67 405 GLU B N 1
ATOM 7504 C CA . GLU B 1 405 ? 59.440 -1.052 -0.390 1.00 60.79 405 GLU B CA 1
ATOM 7505 C C . GLU B 1 405 ? 59.067 -0.183 -1.572 1.00 59.29 405 GLU B C 1
ATOM 7506 O O . GLU B 1 405 ? 57.915 0.243 -1.721 1.00 57.45 405 GLU B O 1
ATOM 7512 N N . ASP B 1 406 ? 60.065 0.070 -2.410 1.00 57.64 406 ASP B N 1
ATOM 7513 C CA . ASP B 1 406 ? 59.886 0.889 -3.591 1.00 55.25 406 ASP B CA 1
ATOM 7514 C C . ASP B 1 406 ? 58.832 0.326 -4.529 1.00 53.65 406 ASP B C 1
ATOM 7515 O O . ASP B 1 406 ? 57.937 1.044 -4.964 1.00 51.98 406 ASP B O 1
ATOM 7520 N N . VAL B 1 407 ? 58.924 -0.959 -4.843 1.00 52.45 407 VAL B N 1
ATOM 7521 C CA . VAL B 1 407 ? 57.949 -1.534 -5.750 1.00 52.87 407 VAL B CA 1
ATOM 7522 C C . VAL B 1 407 ? 56.614 -1.679 -5.041 1.00 53.08 407 VAL B C 1
ATOM 7523 O O . VAL B 1 407 ? 55.568 -1.798 -5.681 1.00 53.58 407 VAL B O 1
ATOM 7527 N N . GLU B 1 408 ? 56.656 -1.663 -3.714 1.00 53.03 408 GLU B N 1
ATOM 7528 C CA . GLU B 1 408 ? 55.443 -1.777 -2.919 1.00 53.38 408 GLU B CA 1
ATOM 7529 C C . GLU B 1 408 ? 54.723 -0.425 -2.971 1.00 51.92 408 GLU B C 1
ATOM 7530 O O . GLU B 1 408 ? 53.504 -0.357 -3.134 1.00 51.58 408 GLU B O 1
ATOM 7536 N N . ARG B 1 409 ? 55.492 0.651 -2.847 1.00 49.01 409 ARG B N 1
ATOM 7537 C CA . ARG B 1 409 ? 54.925 1.992 -2.881 1.00 46.93 409 ARG B CA 1
ATOM 7538 C C . ARG B 1 409 ? 54.376 2.364 -4.268 1.00 47.49 409 ARG B C 1
ATOM 7539 O O . ARG B 1 409 ? 53.307 2.980 -4.378 1.00 48.65 409 ARG B O 1
ATOM 7547 N N . VAL B 1 410 ? 55.105 1.999 -5.323 1.00 45.72 410 VAL B N 1
ATOM 7548 C CA . VAL B 1 410 ? 54.670 2.300 -6.685 1.00 42.99 410 VAL B CA 1
ATOM 7549 C C . VAL B 1 410 ? 53.412 1.503 -7.031 1.00 43.56 410 VAL B C 1
ATOM 7550 O O . VAL B 1 410 ? 52.451 2.067 -7.546 1.00 45.08 410 VAL B O 1
ATOM 7554 N N . LYS B 1 411 ? 53.417 0.204 -6.738 1.00 43.42 411 LYS B N 1
ATOM 7555 C CA . LYS B 1 411 ? 52.270 -0.656 -7.033 1.00 45.50 411 LYS B CA 1
ATOM 7556 C C . LYS B 1 411 ? 51.022 -0.187 -6.307 1.00 45.14 411 LYS B C 1
ATOM 7557 O O . LYS B 1 411 ? 49.914 -0.258 -6.840 1.00 45.87 411 LYS B O 1
ATOM 7563 N N . LEU B 1 412 ? 51.209 0.288 -5.084 1.00 44.48 412 LEU B N 1
ATOM 7564 C CA . LEU B 1 412 ? 50.106 0.786 -4.281 1.00 43.29 412 LEU B CA 1
ATOM 7565 C C . LEU B 1 412 ? 49.603 2.091 -4.885 1.00 41.80 412 LEU B C 1
ATOM 7566 O O . LEU B 1 412 ? 48.399 2.293 -5.044 1.00 42.65 412 LEU B O 1
ATOM 7571 N N . ARG B 1 413 ? 50.533 2.973 -5.235 1.00 40.34 413 ARG B N 1
ATOM 7572 C CA . ARG B 1 413 ? 50.169 4.259 -5.805 1.00 39.30 413 ARG B CA 1
ATOM 7573 C C . ARG B 1 413 ? 49.479 4.115 -7.162 1.00 38.69 413 ARG B C 1
ATOM 7574 O O . ARG B 1 413 ? 48.656 4.947 -7.536 1.00 38.02 413 ARG B O 1
ATOM 7582 N N . ILE B 1 414 ? 49.808 3.053 -7.890 1.00 37.65 414 ILE B N 1
ATOM 7583 C CA . ILE B 1 414 ? 49.181 2.788 -9.182 1.00 37.56 414 ILE B CA 1
ATOM 7584 C C . ILE B 1 414 ? 47.682 2.534 -8.982 1.00 39.12 414 ILE B C 1
ATOM 7585 O O . ILE B 1 414 ? 46.840 3.058 -9.728 1.00 39.53 414 ILE B O 1
ATOM 7590 N N . ASN B 1 415 ? 47.353 1.738 -7.967 1.00 39.22 415 ASN B N 1
ATOM 7591 C CA . ASN B 1 415 ? 45.960 1.427 -7.683 1.00 41.52 415 ASN B CA 1
ATOM 7592 C C . ASN B 1 415 ? 45.177 2.614 -7.133 1.00 40.91 415 ASN B C 1
ATOM 7593 O O . ASN B 1 415 ? 43.960 2.711 -7.331 1.00 40.22 415 ASN B O 1
ATOM 7598 N N . LEU B 1 416 ? 45.885 3.522 -6.464 1.00 38.94 416 LEU B N 1
ATOM 7599 C CA . LEU B 1 416 ? 45.277 4.718 -5.910 1.00 36.17 416 LEU B CA 1
ATOM 7600 C C . LEU B 1 416 ? 44.918 5.629 -7.080 1.00 36.94 416 LEU B C 1
ATOM 7601 O O . LEU B 1 416 ? 43.875 6.295 -7.070 1.00 36.75 416 LEU B O 1
ATOM 7606 N N . ALA B 1 417 ? 45.774 5.635 -8.100 1.00 36.09 417 ALA B N 1
ATOM 7607 C CA . ALA B 1 417 ? 45.537 6.454 -9.283 1.00 35.65 417 ALA B CA 1
ATOM 7608 C C . ALA B 1 417 ? 44.370 5.895 -10.099 1.00 37.80 417 ALA B C 1
ATOM 7609 O O . ALA B 1 417 ? 43.608 6.654 -10.688 1.00 38.28 417 ALA B O 1
ATOM 7611 N N . ARG B 1 418 ? 44.238 4.570 -10.146 1.00 40.27 418 ARG B N 1
ATOM 7612 C CA . ARG B 1 418 ? 43.124 3.952 -10.861 1.00 40.84 418 ARG B CA 1
ATOM 7613 C C . ARG B 1 418 ? 41.838 4.382 -10.167 1.00 39.39 418 ARG B C 1
ATOM 7614 O O . ARG B 1 418 ? 40.879 4.782 -10.818 1.00 39.43 418 ARG B O 1
ATOM 7622 N N . ASN B 1 419 ? 41.830 4.284 -8.837 1.00 39.79 419 ASN B N 1
ATOM 7623 C CA . ASN B 1 419 ? 40.664 4.658 -8.024 1.00 38.14 419 ASN B CA 1
ATOM 7624 C C . ASN B 1 419 ? 40.317 6.123 -8.215 1.00 36.88 419 ASN B C 1
ATOM 7625 O O . ASN B 1 419 ? 39.157 6.479 -8.375 1.00 36.41 419 ASN B O 1
ATOM 7630 N N . TRP B 1 420 ? 41.329 6.977 -8.191 1.00 36.72 420 TRP B N 1
ATOM 7631 C CA . TRP B 1 420 ? 41.090 8.395 -8.368 1.00 36.08 420 TRP B CA 1
ATOM 7632 C C . TRP B 1 420 ? 40.479 8.664 -9.740 1.00 36.85 420 TRP B C 1
ATOM 7633 O O . TRP B 1 420 ? 39.462 9.328 -9.860 1.00 38.14 420 TRP B O 1
ATOM 7644 N N . VAL B 1 421 ? 41.112 8.142 -10.776 1.00 39.38 421 VAL B N 1
ATOM 7645 C CA . VAL B 1 421 ? 40.650 8.359 -12.143 1.00 41.75 421 VAL B CA 1
ATOM 7646 C C . VAL B 1 421 ? 39.220 7.891 -12.357 1.00 43.70 421 VAL B C 1
ATOM 7647 O O . VAL B 1 421 ? 38.426 8.557 -13.020 1.00 44.02 421 VAL B O 1
ATOM 7651 N N . LYS B 1 422 ? 38.898 6.747 -11.772 1.00 46.64 422 LYS B N 1
ATOM 7652 C CA . LYS B 1 422 ? 37.582 6.153 -11.918 1.00 49.53 422 LYS B CA 1
ATOM 7653 C C . LYS B 1 422 ? 36.489 6.858 -11.122 1.00 50.59 422 LYS B C 1
ATOM 7654 O O . LYS B 1 422 ? 35.367 7.003 -11.601 1.00 52.15 422 LYS B O 1
ATOM 7660 N N . LYS B 1 423 ? 36.821 7.325 -9.925 1.00 50.90 423 LYS B N 1
ATOM 7661 C CA . LYS B 1 423 ? 35.825 7.936 -9.056 1.00 51.26 423 LYS B CA 1
ATOM 7662 C C . LYS B 1 423 ? 35.824 9.448 -8.795 1.00 50.93 423 LYS B C 1
ATOM 7663 O O . LYS B 1 423 ? 34.753 10.058 -8.748 1.00 50.31 423 LYS B O 1
ATOM 7669 N N . TYR B 1 424 ? 36.998 10.059 -8.622 1.00 50.02 424 TYR B N 1
ATOM 7670 C CA . TYR B 1 424 ? 37.058 11.488 -8.322 1.00 46.38 424 TYR B CA 1
ATOM 7671 C C . TYR B 1 424 ? 37.570 12.409 -9.415 1.00 47.15 424 TYR B C 1
ATOM 7672 O O . TYR B 1 424 ? 37.279 13.604 -9.405 1.00 48.72 424 TYR B O 1
ATOM 7681 N N . ALA B 1 425 ? 38.339 11.879 -10.351 1.00 45.97 425 ALA B N 1
ATOM 7682 C CA . ALA B 1 425 ? 38.893 12.718 -11.395 1.00 46.15 425 ALA B CA 1
ATOM 7683 C C . ALA B 1 425 ? 37.836 13.380 -12.265 1.00 47.46 425 ALA B C 1
ATOM 7684 O O . ALA B 1 425 ? 36.825 12.765 -12.596 1.00 48.20 425 ALA B O 1
ATOM 7686 N N . PRO B 1 426 ? 38.047 14.661 -12.627 1.00 48.07 426 PRO B N 1
ATOM 7687 C CA . PRO B 1 426 ? 37.120 15.416 -13.476 1.00 49.19 426 PRO B CA 1
ATOM 7688 C C . PRO B 1 426 ? 37.172 14.885 -14.916 1.00 52.92 426 PRO B C 1
ATOM 7689 O O . PRO B 1 426 ? 37.863 13.901 -15.194 1.00 52.89 426 PRO B O 1
ATOM 7693 N N . GLU B 1 427 ? 36.469 15.542 -15.835 1.00 55.98 427 GLU B N 1
ATOM 7694 C CA . GLU B 1 427 ? 36.428 15.076 -17.221 1.00 58.89 427 GLU B CA 1
ATOM 7695 C C . GLU B 1 427 ? 37.553 15.557 -18.134 1.00 58.86 427 GLU B C 1
ATOM 7696 O O . GLU B 1 427 ? 37.886 14.882 -19.109 1.00 58.66 427 GLU B O 1
ATOM 7702 N N . ASP B 1 428 ? 38.137 16.710 -17.830 1.00 58.05 428 ASP B N 1
ATOM 7703 C CA . ASP B 1 428 ? 39.215 17.247 -18.652 1.00 57.95 428 ASP B CA 1
ATOM 7704 C C . ASP B 1 428 ? 40.471 16.380 -18.607 1.00 55.78 428 ASP B C 1
ATOM 7705 O O . ASP B 1 428 ? 41.375 16.530 -19.431 1.00 56.15 428 ASP B O 1
ATOM 7710 N N . VAL B 1 429 ? 40.536 15.470 -17.646 1.00 52.97 429 VAL B N 1
ATOM 7711 C CA . VAL B 1 429 ? 41.701 14.612 -17.535 1.00 49.70 429 VAL B CA 1
ATOM 7712 C C . VAL B 1 429 ? 41.427 13.182 -17.980 1.00 47.31 429 VAL B C 1
ATOM 7713 O O . VAL B 1 429 ? 42.349 12.378 -18.055 1.00 47.98 429 VAL B O 1
ATOM 7717 N N . LYS B 1 430 ? 40.172 12.858 -18.273 1.00 44.01 430 LYS B N 1
ATOM 7718 C CA . LYS B 1 430 ? 39.843 11.502 -18.704 1.00 41.87 430 LYS B CA 1
ATOM 7719 C C . LYS B 1 430 ? 39.894 11.357 -20.222 1.00 39.97 430 LYS B C 1
ATOM 7720 O O . LYS B 1 430 ? 39.461 12.238 -20.972 1.00 39.33 430 LYS B O 1
ATOM 7726 N N . PHE B 1 431 ? 40.431 10.234 -20.678 1.00 37.06 431 PHE B N 1
ATOM 7727 C CA . PHE B 1 431 ? 40.572 10.006 -22.107 1.00 33.36 431 PHE B CA 1
ATOM 7728 C C . PHE B 1 431 ? 40.847 8.531 -22.334 1.00 34.17 431 PHE B C 1
ATOM 7729 O O . PHE B 1 431 ? 41.091 7.784 -21.384 1.00 33.12 431 PHE B O 1
ATOM 7737 N N . SER B 1 432 ? 40.823 8.121 -23.599 1.00 34.40 432 SER B N 1
ATOM 7738 C CA . SER B 1 432 ? 41.134 6.746 -23.962 1.00 34.61 432 SER B CA 1
ATOM 7739 C C . SER B 1 432 ? 41.636 6.764 -25.390 1.00 33.94 432 SER B C 1
ATOM 7740 O O . SER B 1 432 ? 41.106 7.466 -26.233 1.00 33.39 432 SER B O 1
ATOM 7743 N N . ILE B 1 433 ? 42.703 6.023 -25.641 1.00 34.68 433 ILE B N 1
ATOM 7744 C CA . ILE B 1 433 ? 43.297 5.967 -26.967 1.00 34.59 433 ILE B CA 1
ATOM 7745 C C . ILE B 1 433 ? 42.328 5.472 -28.041 1.00 35.40 433 ILE B C 1
ATOM 7746 O O . ILE B 1 433 ? 41.671 4.459 -27.859 1.00 36.97 433 ILE B O 1
ATOM 7751 N N . LEU B 1 434 ? 42.250 6.190 -29.157 1.00 35.35 434 LEU B N 1
ATOM 7752 C CA . LEU B 1 434 ? 41.414 5.775 -30.268 1.00 35.71 434 LEU B CA 1
ATOM 7753 C C . LEU B 1 434 ? 42.153 4.625 -30.950 1.00 38.22 434 LEU B C 1
ATOM 7754 O O . LEU B 1 434 ? 43.184 4.829 -31.564 1.00 37.55 434 LEU B O 1
ATOM 7759 N N . GLU B 1 435 ? 41.637 3.411 -30.839 1.00 41.41 435 GLU B N 1
ATOM 7760 C CA . GLU B 1 435 ? 42.289 2.266 -31.453 1.00 43.48 435 GLU B CA 1
ATOM 7761 C C . GLU B 1 435 ? 42.301 2.405 -32.979 1.00 43.35 435 GLU B C 1
ATOM 7762 O O . GLU B 1 435 ? 43.053 1.720 -33.658 1.00 44.51 435 GLU B O 1
ATOM 7768 N N . LYS B 1 436 ? 41.469 3.298 -33.514 1.00 43.32 436 LYS B N 1
ATOM 7769 C CA . LYS B 1 436 ? 41.398 3.542 -34.962 1.00 42.58 436 LYS B CA 1
ATOM 7770 C C . LYS B 1 436 ? 41.376 5.045 -35.283 1.00 40.41 436 LYS B C 1
ATOM 7771 O O . LYS B 1 436 ? 40.864 5.842 -34.513 1.00 40.87 436 LYS B O 1
ATOM 7777 N N . PRO B 1 437 ? 41.930 5.449 -36.432 1.00 38.51 437 PRO B N 1
ATOM 7778 C CA . PRO B 1 437 ? 41.939 6.874 -36.765 1.00 40.03 437 PRO B CA 1
ATOM 7779 C C . PRO B 1 437 ? 40.609 7.531 -37.128 1.00 42.19 437 PRO B C 1
ATOM 7780 O O . PRO B 1 437 ? 39.818 6.983 -37.887 1.00 43.35 437 PRO B O 1
ATOM 7784 N N . PRO B 1 438 ? 40.356 8.730 -36.581 1.00 42.61 438 PRO B N 1
ATOM 7785 C CA . PRO B 1 438 ? 39.136 9.491 -36.836 1.00 43.13 438 PRO B CA 1
ATOM 7786 C C . PRO B 1 438 ? 39.350 10.273 -38.127 1.00 44.60 438 PRO B C 1
ATOM 7787 O O . PRO B 1 438 ? 40.491 10.535 -38.489 1.00 45.01 438 PRO B O 1
ATOM 7791 N N . GLU B 1 439 ? 38.273 10.643 -38.820 1.00 46.28 439 GLU B N 1
ATOM 7792 C CA . GLU B 1 439 ? 38.411 11.399 -40.063 1.00 48.12 439 GLU B CA 1
ATOM 7793 C C . GLU B 1 439 ? 38.690 12.847 -39.689 1.00 48.86 439 GLU B C 1
ATOM 7794 O O . GLU B 1 439 ? 37.807 13.564 -39.225 1.00 49.79 439 GLU B O 1
ATOM 7800 N N . VAL B 1 440 ? 39.927 13.276 -39.890 1.00 48.36 440 VAL B N 1
ATOM 7801 C CA . VAL B 1 440 ? 40.311 14.625 -39.528 1.00 46.74 440 VAL B CA 1
ATOM 7802 C C . VAL B 1 440 ? 41.027 15.280 -40.687 1.00 46.46 440 VAL B C 1
ATOM 7803 O O . VAL B 1 440 ? 41.749 14.618 -41.431 1.00 45.89 440 VAL B O 1
ATOM 7807 N N . GLU B 1 441 ? 40.819 16.583 -40.841 1.00 46.94 441 GLU B N 1
ATOM 7808 C CA . GLU B 1 441 ? 41.452 17.322 -41.924 1.00 48.16 441 GLU B CA 1
ATOM 7809 C C . GLU B 1 441 ? 42.841 17.775 -41.502 1.00 48.14 441 GLU B C 1
ATOM 7810 O O . GLU B 1 441 ? 42.993 18.647 -40.652 1.00 49.31 441 GLU B O 1
ATOM 7816 N N . VAL B 1 442 ? 43.861 17.182 -42.100 1.00 47.92 442 VAL B N 1
ATOM 7817 C CA . VAL B 1 442 ? 45.220 17.549 -41.752 1.00 47.94 442 VAL B CA 1
ATOM 7818 C C . VAL B 1 442 ? 45.841 18.346 -42.887 1.00 46.49 442 VAL B C 1
ATOM 7819 O O . VAL B 1 442 ? 45.841 17.901 -44.027 1.00 43.79 442 VAL B O 1
ATOM 7823 N N . SER B 1 443 ? 46.372 19.521 -42.569 1.00 47.07 443 SER B N 1
ATOM 7824 C CA . SER B 1 443 ? 46.999 20.357 -43.583 1.00 49.27 443 SER B CA 1
ATOM 7825 C C . SER B 1 443 ? 48.154 19.631 -44.283 1.00 51.26 443 SER B C 1
ATOM 7826 O O . SER B 1 443 ? 48.485 18.490 -43.958 1.00 50.71 443 SER B O 1
ATOM 7829 N N . GLU B 1 444 ? 48.762 20.304 -45.252 1.00 53.92 444 GLU B N 1
ATOM 7830 C CA . GLU B 1 444 ? 49.873 19.735 -46.006 1.00 55.06 444 GLU B CA 1
ATOM 7831 C C . GLU B 1 444 ? 51.110 19.693 -45.098 1.00 55.91 444 GLU B C 1
ATOM 7832 O O . GLU B 1 444 ? 51.795 18.667 -44.990 1.00 55.32 444 GLU B O 1
ATOM 7838 N N . ASP B 1 445 ? 51.365 20.817 -44.431 1.00 55.18 445 ASP B N 1
ATOM 7839 C CA . ASP B 1 445 ? 52.496 20.953 -43.525 1.00 55.63 445 ASP B CA 1
ATOM 7840 C C . ASP B 1 445 ? 52.446 19.977 -42.360 1.00 54.60 445 ASP B C 1
ATOM 7841 O O . ASP B 1 445 ? 53.461 19.384 -41.991 1.00 55.55 445 ASP B O 1
ATOM 7846 N N . VAL B 1 446 ? 51.271 19.825 -41.765 1.00 52.20 446 VAL B N 1
ATOM 7847 C CA . VAL B 1 446 ? 51.126 18.920 -40.641 1.00 49.94 446 VAL B CA 1
ATOM 7848 C C . VAL B 1 446 ? 51.315 17.461 -41.050 1.00 49.49 446 VAL B C 1
ATOM 7849 O O . VAL B 1 446 ? 51.807 16.655 -40.262 1.00 49.11 446 VAL B O 1
ATOM 7853 N N . ARG B 1 447 ? 50.946 17.114 -42.277 1.00 49.21 447 ARG B N 1
ATOM 7854 C CA . ARG B 1 447 ? 51.126 15.738 -42.712 1.00 51.54 447 ARG B CA 1
ATOM 7855 C C . ARG B 1 447 ? 52.611 15.388 -42.741 1.00 51.51 447 ARG B C 1
ATOM 7856 O O . ARG B 1 447 ? 53.008 14.336 -42.251 1.00 50.62 447 ARG B O 1
ATOM 7864 N N . GLU B 1 448 ? 53.439 16.268 -43.299 1.00 51.71 448 GLU B N 1
ATOM 7865 C CA . GLU B 1 448 ? 54.863 15.966 -43.365 1.00 52.32 448 GLU B CA 1
ATOM 7866 C C . GLU B 1 448 ? 55.595 16.152 -42.037 1.00 49.95 448 GLU B C 1
ATOM 7867 O O . GLU B 1 448 ? 56.591 15.471 -41.778 1.00 50.13 448 GLU B O 1
ATOM 7873 N N . ALA B 1 449 ? 55.095 17.052 -41.195 1.00 46.18 449 ALA B N 1
ATOM 7874 C CA . ALA B 1 449 ? 55.702 17.294 -39.894 1.00 43.59 449 ALA B CA 1
ATOM 7875 C C . ALA B 1 449 ? 55.511 16.060 -39.011 1.00 43.18 449 ALA B C 1
ATOM 7876 O O . ALA B 1 449 ? 56.351 15.738 -38.168 1.00 43.63 449 ALA B O 1
ATOM 7878 N N . MET B 1 450 ? 54.388 15.376 -39.193 1.00 41.38 450 MET B N 1
ATOM 7879 C CA . MET B 1 450 ? 54.119 14.178 -38.416 1.00 38.35 450 MET B CA 1
ATOM 7880 C C . MET B 1 450 ? 54.972 13.082 -39.028 1.00 37.69 450 MET B C 1
ATOM 7881 O O . MET B 1 450 ? 55.461 12.203 -38.327 1.00 37.52 450 MET B O 1
ATOM 7886 N N . ASN B 1 451 ? 55.158 13.154 -40.342 1.00 36.89 451 ASN B N 1
ATOM 7887 C CA . ASN B 1 451 ? 55.972 12.183 -41.053 1.00 37.28 451 ASN B CA 1
ATOM 7888 C C . ASN B 1 451 ? 57.411 12.254 -40.580 1.00 35.54 451 ASN B C 1
ATOM 7889 O O . ASN B 1 451 ? 58.087 11.240 -40.441 1.00 35.37 451 ASN B O 1
ATOM 7894 N N . GLU B 1 452 ? 57.877 13.468 -40.350 1.00 33.80 452 GLU B N 1
ATOM 7895 C CA . GLU B 1 452 ? 59.236 13.665 -39.897 1.00 35.31 452 GLU B CA 1
ATOM 7896 C C . GLU B 1 452 ? 59.412 13.092 -38.502 1.00 34.93 452 GLU B C 1
ATOM 7897 O O . GLU B 1 452 ? 60.423 12.451 -38.215 1.00 37.21 452 GLU B O 1
ATOM 7903 N N . VAL B 1 453 ? 58.429 13.325 -37.636 1.00 32.49 453 VAL B N 1
ATOM 7904 C CA . VAL B 1 453 ? 58.472 12.818 -36.270 1.00 29.91 453 VAL B CA 1
ATOM 7905 C C . VAL B 1 453 ? 58.430 11.298 -36.280 1.00 29.81 453 VAL B C 1
ATOM 7906 O O . VAL B 1 453 ? 59.150 10.633 -35.542 1.00 30.48 453 VAL B O 1
ATOM 7910 N N . ALA B 1 454 ? 57.572 10.759 -37.132 1.00 29.48 454 ALA B N 1
ATOM 7911 C CA . ALA B 1 454 ? 57.410 9.331 -37.259 1.00 29.33 454 ALA B CA 1
ATOM 7912 C C . ALA B 1 454 ? 58.704 8.723 -37.781 1.00 31.43 454 ALA B C 1
ATOM 7913 O O . ALA B 1 454 ? 59.021 7.568 -37.483 1.00 31.02 454 ALA B O 1
ATOM 7915 N N . GLU B 1 455 ? 59.454 9.500 -38.558 1.00 33.01 455 GLU B N 1
ATOM 7916 C CA . GLU B 1 455 ? 60.714 9.006 -39.102 1.00 34.70 455 GLU B CA 1
ATOM 7917 C C . GLU B 1 455 ? 61.702 8.902 -37.953 1.00 33.93 455 GLU B C 1
ATOM 7918 O O . GLU B 1 455 ? 62.410 7.911 -37.808 1.00 34.60 455 GLU B O 1
ATOM 7924 N N . TRP B 1 456 ? 61.730 9.935 -37.126 1.00 31.31 456 TRP B N 1
ATOM 7925 C CA . TRP B 1 456 ? 62.612 9.951 -35.985 1.00 31.00 456 TRP B CA 1
ATOM 7926 C C . TRP B 1 456 ? 62.268 8.793 -35.016 1.00 32.37 456 TRP B C 1
ATOM 7927 O O . TRP B 1 456 ? 63.160 8.141 -34.483 1.00 33.20 456 TRP B O 1
ATOM 7938 N N . LEU B 1 457 ? 60.984 8.521 -34.797 1.00 32.98 457 LEU B N 1
ATOM 7939 C CA . LEU B 1 457 ? 60.598 7.448 -33.874 1.00 33.27 457 LEU B CA 1
ATOM 7940 C C . LEU B 1 457 ? 60.984 6.079 -34.398 1.00 33.53 457 LEU B C 1
ATOM 7941 O O . LEU B 1 457 ? 61.231 5.164 -33.628 1.00 33.55 457 LEU B O 1
ATOM 7946 N N . GLU B 1 458 ? 61.022 5.941 -35.717 1.00 34.76 458 GLU B N 1
ATOM 7947 C CA . GLU B 1 458 ? 61.365 4.673 -36.336 1.00 34.26 458 GLU B CA 1
ATOM 7948 C C . GLU B 1 458 ? 62.883 4.426 -36.302 1.00 35.19 458 GLU B C 1
ATOM 7949 O O . GLU B 1 458 ? 63.326 3.283 -36.230 1.00 35.35 458 GLU B O 1
ATOM 7955 N N . ASN B 1 459 ? 63.679 5.489 -36.336 1.00 33.72 459 ASN B N 1
ATOM 7956 C CA . ASN B 1 459 ? 65.123 5.326 -36.303 1.00 35.27 459 ASN B CA 1
ATOM 7957 C C . ASN B 1 459 ? 65.658 5.289 -34.879 1.00 35.74 459 ASN B C 1
ATOM 7958 O O . ASN B 1 459 ? 66.860 5.109 -34.670 1.00 35.37 459 ASN B O 1
ATOM 7963 N N . HIS B 1 460 ? 64.776 5.446 -33.898 1.00 34.51 460 HIS B N 1
ATOM 7964 C CA . HIS B 1 460 ? 65.211 5.465 -32.514 1.00 33.23 460 HIS B CA 1
ATOM 7965 C C . HIS B 1 460 ? 64.439 4.572 -31.557 1.00 34.57 460 HIS B C 1
ATOM 7966 O O . HIS B 1 460 ? 63.391 4.964 -31.075 1.00 35.74 460 HIS B O 1
ATOM 7973 N N . GLU B 1 461 ? 64.964 3.383 -31.270 1.00 35.82 461 GLU B N 1
ATOM 7974 C CA . GLU B 1 461 ? 64.323 2.469 -30.332 1.00 35.78 461 GLU B CA 1
ATOM 7975 C C . GLU B 1 461 ? 64.428 3.049 -28.919 1.00 37.98 461 GLU B C 1
ATOM 7976 O O . GLU B 1 461 ? 63.590 2.768 -28.057 1.00 39.49 461 GLU B O 1
ATOM 7982 N N . GLU B 1 462 ? 65.461 3.857 -28.679 1.00 37.44 462 GLU B N 1
ATOM 7983 C CA . GLU B 1 462 ? 65.683 4.461 -27.360 1.00 35.95 462 GLU B CA 1
ATOM 7984 C C . GLU B 1 462 ? 65.856 5.970 -27.459 1.00 34.24 462 GLU B C 1
ATOM 7985 O O . GLU B 1 462 ? 66.393 6.477 -28.435 1.00 35.19 462 GLU B O 1
ATOM 7991 N N . PHE B 1 463 ? 65.417 6.688 -26.439 1.00 31.02 463 PHE B N 1
ATOM 7992 C CA . PHE B 1 463 ? 65.563 8.131 -26.429 1.00 30.04 463 PHE B CA 1
ATOM 7993 C C . PHE B 1 463 ? 65.028 8.727 -25.133 1.00 31.46 463 PHE B C 1
ATOM 7994 O O . PHE B 1 463 ? 64.331 8.070 -24.373 1.00 31.92 463 PHE B O 1
ATOM 8002 N N . SER B 1 464 ? 65.383 9.968 -24.856 1.00 31.97 464 SER B N 1
ATOM 8003 C CA . SER B 1 464 ? 64.880 10.596 -23.655 1.00 31.93 464 SER B CA 1
ATOM 8004 C C . SER B 1 464 ? 63.588 11.317 -24.045 1.00 33.64 464 SER B C 1
ATOM 8005 O O . SER B 1 464 ? 63.417 11.734 -25.198 1.00 34.00 464 SER B O 1
ATOM 8008 N N . VAL B 1 465 ? 62.673 11.447 -23.094 1.00 33.61 465 VAL B N 1
ATOM 8009 C CA . VAL B 1 465 ? 61.418 12.112 -23.368 1.00 34.67 465 VAL B CA 1
ATOM 8010 C C . VAL B 1 465 ? 61.657 13.573 -23.670 1.00 36.40 465 VAL B C 1
ATOM 8011 O O . VAL B 1 465 ? 60.951 14.175 -24.468 1.00 37.80 465 VAL B O 1
ATOM 8015 N N . GLU B 1 466 ? 62.674 14.142 -23.047 1.00 39.28 466 GLU B N 1
ATOM 8016 C CA . GLU B 1 466 ? 62.959 15.552 -23.249 1.00 40.67 466 GLU B CA 1
ATOM 8017 C C . GLU B 1 466 ? 63.423 15.896 -24.665 1.00 39.48 466 GLU B C 1
ATOM 8018 O O . GLU B 1 466 ? 63.032 16.930 -25.216 1.00 39.01 466 GLU B O 1
ATOM 8024 N N . GLU B 1 467 ? 64.249 15.043 -25.261 1.00 37.41 467 GLU B N 1
ATOM 8025 C CA . GLU B 1 467 ? 64.719 15.317 -26.615 1.00 36.50 467 GLU B CA 1
ATOM 8026 C C . GLU B 1 467 ? 63.542 15.120 -27.553 1.00 38.04 467 GLU B C 1
ATOM 8027 O O . GLU B 1 467 ? 63.363 15.874 -28.511 1.00 38.50 467 GLU B O 1
ATOM 8033 N N . PHE B 1 468 ? 62.743 14.095 -27.266 1.00 37.14 468 PHE B N 1
ATOM 8034 C CA . PHE B 1 468 ? 61.563 13.797 -28.062 1.00 37.32 468 PHE B CA 1
ATOM 8035 C C . PHE B 1 468 ? 60.606 14.970 -27.945 1.00 37.64 468 PHE B C 1
ATOM 8036 O O . PHE B 1 468 ? 59.869 15.285 -28.874 1.00 36.28 468 PHE B O 1
ATOM 8044 N N . ASN B 1 469 ? 60.622 15.610 -26.784 1.00 38.12 469 ASN B N 1
ATOM 8045 C CA . ASN B 1 469 ? 59.771 16.756 -26.566 1.00 40.17 469 ASN B CA 1
ATOM 8046 C C . ASN B 1 469 ? 60.329 17.956 -27.313 1.00 40.60 469 ASN B C 1
ATOM 8047 O O . ASN B 1 469 ? 59.573 18.769 -27.831 1.00 41.13 469 ASN B O 1
ATOM 8052 N N . ASN B 1 470 ? 61.654 18.080 -27.362 1.00 40.37 470 ASN B N 1
ATOM 8053 C CA . ASN B 1 470 ? 62.245 19.194 -28.086 1.00 40.04 470 ASN B CA 1
ATOM 8054 C C . ASN B 1 470 ? 61.918 19.038 -29.560 1.00 40.37 470 ASN B C 1
ATOM 8055 O O . ASN B 1 470 ? 61.511 19.993 -30.221 1.00 41.25 470 ASN B O 1
ATOM 8060 N N . ILE B 1 471 ? 62.089 17.827 -30.073 1.00 40.17 471 ILE B N 1
ATOM 8061 C CA . ILE B 1 471 ? 61.788 17.560 -31.469 1.00 38.90 471 ILE B CA 1
ATOM 8062 C C . ILE B 1 471 ? 60.327 17.883 -31.776 1.00 39.05 471 ILE B C 1
ATOM 8063 O O . ILE B 1 471 ? 60.031 18.490 -32.808 1.00 39.62 471 ILE B O 1
ATOM 8068 N N . LEU B 1 472 ? 59.421 17.504 -30.875 1.00 38.30 472 LEU B N 1
ATOM 8069 C CA . LEU B 1 472 ? 57.998 17.778 -31.077 1.00 38.25 472 LEU B CA 1
ATOM 8070 C C . LEU B 1 472 ? 57.697 19.261 -31.288 1.00 37.74 472 LEU B C 1
ATOM 8071 O O . LEU B 1 472 ? 56.930 19.608 -32.171 1.00 38.50 472 LEU B O 1
ATOM 8076 N N . PHE B 1 473 ? 58.294 20.131 -30.482 1.00 38.97 473 PHE B N 1
ATOM 8077 C CA . PHE B 1 473 ? 58.073 21.572 -30.625 1.00 41.08 473 PHE B CA 1
ATOM 8078 C C . PHE B 1 473 ? 58.847 22.169 -31.813 1.00 42.51 473 PHE B C 1
ATOM 8079 O O . PHE B 1 473 ? 58.380 23.097 -32.465 1.00 43.54 473 PHE B O 1
ATOM 8087 N N . GLU B 1 474 ? 60.022 21.623 -32.100 1.00 44.24 474 GLU B N 1
ATOM 8088 C CA . GLU B 1 474 ? 60.863 22.135 -33.170 1.00 45.52 474 GLU B CA 1
ATOM 8089 C C . GLU B 1 474 ? 60.266 21.908 -34.546 1.00 45.56 474 GLU B C 1
ATOM 8090 O O . GLU B 1 474 ? 60.033 22.866 -35.281 1.00 45.99 474 GLU B O 1
ATOM 8096 N N . VAL B 1 475 ? 60.027 20.646 -34.896 1.00 44.66 475 VAL B N 1
ATOM 8097 C CA . VAL B 1 475 ? 59.449 20.295 -36.196 1.00 44.33 475 VAL B CA 1
ATOM 8098 C C . VAL B 1 475 ? 58.280 21.197 -36.585 1.00 45.25 475 VAL B C 1
ATOM 8099 O O . VAL B 1 475 ? 58.006 21.408 -37.758 1.00 42.82 475 VAL B O 1
ATOM 8103 N N . ALA B 1 476 ? 57.590 21.717 -35.578 1.00 48.78 476 ALA B N 1
ATOM 8104 C CA . ALA B 1 476 ? 56.438 22.576 -35.792 1.00 52.20 476 ALA B CA 1
ATOM 8105 C C . ALA B 1 476 ? 56.841 24.033 -35.921 1.00 54.41 476 ALA B C 1
ATOM 8106 O O . ALA B 1 476 ? 56.335 24.741 -36.783 1.00 56.43 476 ALA B O 1
ATOM 8108 N N . LYS B 1 477 ? 57.745 24.476 -35.055 1.00 56.51 477 LYS B N 1
ATOM 8109 C CA . LYS B 1 477 ? 58.218 25.857 -35.065 1.00 58.49 477 LYS B CA 1
ATOM 8110 C C . LYS B 1 477 ? 58.989 26.134 -36.352 1.00 58.93 477 LYS B C 1
ATOM 8111 O O . LYS B 1 477 ? 59.162 27.283 -36.745 1.00 59.26 477 LYS B O 1
ATOM 8117 N N . ARG B 1 478 ? 59.432 25.067 -37.006 1.00 59.16 478 ARG B N 1
ATOM 8118 C CA . ARG B 1 478 ? 60.216 25.170 -38.229 1.00 59.93 478 ARG B CA 1
ATOM 8119 C C . ARG B 1 478 ? 59.398 25.239 -39.509 1.00 59.83 478 ARG B C 1
ATOM 8120 O O . ARG B 1 478 ? 59.878 25.742 -40.520 1.00 60.95 478 ARG B O 1
ATOM 8128 N N . ARG B 1 479 ? 58.178 24.719 -39.476 1.00 59.90 479 ARG B N 1
ATOM 8129 C CA . ARG B 1 479 ? 57.320 24.738 -40.656 1.00 59.22 479 ARG B CA 1
ATOM 8130 C C . ARG B 1 479 ? 56.196 25.745 -40.502 1.00 59.00 479 ARG B C 1
ATOM 8131 O O . ARG B 1 479 ? 55.110 25.554 -41.041 1.00 60.48 479 ARG B O 1
ATOM 8139 N N . GLY B 1 480 ? 56.454 26.814 -39.760 1.00 58.44 480 GLY B N 1
ATOM 8140 C CA . GLY B 1 480 ? 55.439 27.830 -39.564 1.00 58.18 480 GLY B CA 1
ATOM 8141 C C . GLY B 1 480 ? 54.156 27.308 -38.939 1.00 58.36 480 GLY B C 1
ATOM 8142 O O . GLY B 1 480 ? 53.185 28.060 -38.775 1.00 58.57 480 GLY B O 1
ATOM 8143 N N . ILE B 1 481 ? 54.145 26.026 -38.580 1.00 56.74 481 ILE B N 1
ATOM 8144 C CA . ILE B 1 481 ? 52.965 25.424 -37.975 1.00 55.33 481 ILE B CA 1
ATOM 8145 C C . ILE B 1 481 ? 52.788 25.942 -36.566 1.00 54.77 481 ILE B C 1
ATOM 8146 O O . ILE B 1 481 ? 53.635 25.726 -35.711 1.00 55.85 481 ILE B O 1
ATOM 8151 N N . SER B 1 482 ? 51.681 26.633 -36.336 1.00 54.37 482 SER B N 1
ATOM 8152 C CA . SER B 1 482 ? 51.380 27.199 -35.034 1.00 54.19 482 SER B CA 1
ATOM 8153 C C . SER B 1 482 ? 51.235 26.119 -33.982 1.00 54.93 482 SER B C 1
ATOM 8154 O O . SER B 1 482 ? 51.013 24.950 -34.298 1.00 54.85 482 SER B O 1
ATOM 8157 N N . SER B 1 483 ? 51.344 26.519 -32.722 1.00 55.11 483 SER B N 1
ATOM 8158 C CA . SER B 1 483 ? 51.223 25.575 -31.625 1.00 55.98 483 SER B CA 1
ATOM 8159 C C . SER B 1 483 ? 49.788 25.067 -31.488 1.00 54.36 483 SER B C 1
ATOM 8160 O O . SER B 1 483 ? 49.561 23.889 -31.222 1.00 53.59 483 SER B O 1
ATOM 8163 N N . ARG B 1 484 ? 48.827 25.963 -31.676 1.00 53.84 484 ARG B N 1
ATOM 8164 C CA . ARG B 1 484 ? 47.419 25.608 -31.601 1.00 52.01 484 ARG B CA 1
ATOM 8165 C C . ARG B 1 484 ? 47.151 24.415 -32.501 1.00 49.37 484 ARG B C 1
ATOM 8166 O O . ARG B 1 484 ? 46.771 23.350 -32.034 1.00 48.05 484 ARG B O 1
ATOM 8174 N N . GLU B 1 485 ? 47.367 24.601 -33.800 1.00 48.04 485 GLU B N 1
ATOM 8175 C CA . GLU B 1 485 ? 47.117 23.549 -34.781 1.00 47.40 485 GLU B CA 1
ATOM 8176 C C . GLU B 1 485 ? 47.908 22.265 -34.578 1.00 46.82 485 GLU B C 1
ATOM 8177 O O . GLU B 1 485 ? 47.374 21.169 -34.756 1.00 47.06 485 GLU B O 1
ATOM 8183 N N . TRP B 1 486 ? 49.180 22.412 -34.212 1.00 45.30 486 TRP B N 1
ATOM 8184 C CA . TRP B 1 486 ? 50.083 21.283 -33.985 1.00 42.44 486 TRP B CA 1
ATOM 8185 C C . TRP B 1 486 ? 49.618 20.282 -32.917 1.00 41.55 486 TRP B C 1
ATOM 8186 O O . TRP B 1 486 ? 49.433 19.105 -33.207 1.00 43.06 486 TRP B O 1
ATOM 8197 N N . PHE B 1 487 ? 49.444 20.739 -31.683 1.00 39.78 487 PHE B N 1
ATOM 8198 C CA . PHE B 1 487 ? 49.010 19.848 -30.614 1.00 40.73 487 PHE B CA 1
ATOM 8199 C C . PHE B 1 487 ? 47.527 19.548 -30.712 1.00 39.87 487 PHE B C 1
ATOM 8200 O O . PHE B 1 487 ? 47.025 18.596 -30.110 1.00 39.50 487 PHE B O 1
ATOM 8208 N N . SER B 1 488 ? 46.825 20.364 -31.481 1.00 37.61 488 SER B N 1
ATOM 8209 C CA . SER B 1 488 ? 45.400 20.165 -31.657 1.00 36.95 488 SER B CA 1
ATOM 8210 C C . SER B 1 488 ? 45.210 18.920 -32.520 1.00 35.22 488 SER B C 1
ATOM 8211 O O . SER B 1 488 ? 44.530 17.980 -32.130 1.00 35.29 488 SER B O 1
ATOM 8214 N N . THR B 1 489 ? 45.836 18.912 -33.687 1.00 33.13 489 THR B N 1
ATOM 8215 C CA . THR B 1 489 ? 45.735 17.780 -34.590 1.00 33.27 489 THR B CA 1
ATOM 8216 C C . THR B 1 489 ? 46.247 16.484 -33.959 1.00 33.67 489 THR B C 1
ATOM 8217 O O . THR B 1 489 ? 45.610 15.441 -34.063 1.00 32.76 489 THR B O 1
ATOM 8221 N N . LEU B 1 490 ? 47.411 16.548 -33.319 1.00 34.54 490 LEU B N 1
ATOM 8222 C CA . LEU B 1 490 ? 47.984 15.367 -32.678 1.00 33.83 490 LEU B CA 1
ATOM 8223 C C . LEU B 1 490 ? 47.011 14.761 -31.669 1.00 33.11 490 LEU B C 1
ATOM 8224 O O . LEU B 1 490 ? 46.791 13.546 -31.675 1.00 32.80 490 LEU B O 1
ATOM 8229 N N . TYR B 1 491 ? 46.425 15.599 -30.818 1.00 29.72 491 TYR B N 1
ATOM 8230 C CA . TYR B 1 491 ? 45.481 15.101 -29.824 1.00 31.63 491 TYR B CA 1
ATOM 8231 C C . TYR B 1 491 ? 44.181 14.535 -30.420 1.00 31.80 491 TYR B C 1
ATOM 8232 O O . TYR B 1 491 ? 43.660 13.525 -29.952 1.00 32.66 491 TYR B O 1
ATOM 8241 N N . ARG B 1 492 ? 43.651 15.185 -31.445 1.00 31.08 492 ARG B N 1
ATOM 8242 C CA . ARG B 1 492 ? 42.431 14.698 -32.053 1.00 31.17 492 ARG B CA 1
ATOM 8243 C C . ARG B 1 492 ? 42.690 13.340 -32.709 1.00 30.15 492 ARG B C 1
ATOM 8244 O O . ARG B 1 492 ? 41.849 12.439 -32.641 1.00 29.75 492 ARG B O 1
ATOM 8252 N N . LEU B 1 493 ? 43.856 13.194 -33.333 1.00 27.91 493 LEU B N 1
ATOM 8253 C CA . LEU B 1 493 ? 44.223 11.947 -33.999 1.00 27.83 493 LEU B CA 1
ATOM 8254 C C . LEU B 1 493 ? 44.485 10.783 -33.061 1.00 28.76 493 LEU B C 1
ATOM 8255 O O . LEU B 1 493 ? 44.160 9.646 -33.391 1.00 29.06 493 LEU B O 1
ATOM 8260 N N . PHE B 1 494 ? 45.071 11.055 -31.895 1.00 29.10 494 PHE B N 1
ATOM 8261 C CA . PHE B 1 494 ? 45.367 9.986 -30.942 1.00 30.45 494 PHE B CA 1
ATOM 8262 C C . PHE B 1 494 ? 44.276 9.689 -29.909 1.00 31.77 494 PHE B C 1
ATOM 8263 O O . PHE B 1 494 ? 44.013 8.521 -29.597 1.00 29.54 494 PHE B O 1
ATOM 8271 N N . ILE B 1 495 ? 43.637 10.728 -29.380 1.00 32.03 495 ILE B N 1
ATOM 8272 C CA . ILE B 1 495 ? 42.613 10.490 -28.380 1.00 34.36 495 ILE B CA 1
ATOM 8273 C C . ILE B 1 495 ? 41.242 11.070 -28.667 1.00 35.85 495 ILE B C 1
ATOM 8274 O O . ILE B 1 495 ? 40.336 10.927 -27.857 1.00 39.21 495 ILE B O 1
ATOM 8279 N N . GLY B 1 496 ? 41.075 11.719 -29.810 1.00 35.73 496 GLY B N 1
ATOM 8280 C CA . GLY B 1 496 ? 39.773 12.264 -30.131 1.00 36.89 496 GLY B CA 1
ATOM 8281 C C . GLY B 1 496 ? 39.390 13.587 -29.497 1.00 38.96 496 GLY B C 1
ATOM 8282 O O . GLY B 1 496 ? 38.353 14.140 -29.852 1.00 40.27 496 GLY B O 1
ATOM 8283 N N . LYS B 1 497 ? 40.193 14.089 -28.560 1.00 40.37 497 LYS B N 1
ATOM 8284 C CA . LYS B 1 497 ? 39.922 15.372 -27.898 1.00 41.91 497 LYS B CA 1
ATOM 8285 C C . LYS B 1 497 ? 40.874 16.408 -28.471 1.00 43.24 497 LYS B C 1
ATOM 8286 O O . LYS B 1 497 ? 41.831 16.070 -29.156 1.00 45.69 497 LYS B O 1
ATOM 8292 N N . GLU B 1 498 ? 40.621 17.673 -28.186 1.00 45.10 498 GLU B N 1
ATOM 8293 C CA . GLU B 1 498 ? 41.485 18.739 -28.680 1.00 46.99 498 GLU B CA 1
ATOM 8294 C C . GLU B 1 498 ? 42.622 18.989 -27.694 1.00 45.75 498 GLU B C 1
ATOM 8295 O O . GLU B 1 498 ? 43.584 19.682 -28.006 1.00 46.25 498 GLU B O 1
ATOM 8301 N N . ARG B 1 499 ? 42.505 18.414 -26.501 1.00 44.50 499 ARG B N 1
ATOM 8302 C CA . ARG B 1 499 ? 43.521 18.561 -25.472 1.00 43.78 499 ARG B CA 1
ATOM 8303 C C . ARG B 1 499 ? 43.665 17.261 -24.687 1.00 42.64 499 ARG B C 1
ATOM 8304 O O . ARG B 1 499 ? 42.700 16.520 -24.518 1.00 41.65 499 ARG B O 1
ATOM 8312 N N . GLY B 1 500 ? 44.877 16.983 -24.219 1.00 42.45 500 GLY B N 1
ATOM 8313 C CA . GLY B 1 500 ? 45.120 15.763 -23.470 1.00 39.87 500 GLY B CA 1
ATOM 8314 C C . GLY B 1 500 ? 46.369 15.800 -22.611 1.00 39.37 500 GLY B C 1
ATOM 8315 O O . GLY B 1 500 ? 46.901 16.872 -22.326 1.00 40.59 500 GLY B O 1
ATOM 8316 N N . PRO B 1 501 ? 46.870 14.632 -22.186 1.00 38.25 501 PRO B N 1
ATOM 8317 C CA . PRO B 1 501 ? 48.067 14.514 -21.347 1.00 36.86 501 PRO B CA 1
ATOM 8318 C C . PRO B 1 501 ? 49.328 15.075 -22.017 1.00 38.59 501 PRO B C 1
ATOM 8319 O O . PRO B 1 501 ? 49.370 15.209 -23.240 1.00 36.21 501 PRO B O 1
ATOM 8323 N N . ARG B 1 502 ? 50.345 15.391 -21.207 1.00 40.54 502 ARG B N 1
ATOM 8324 C CA . ARG B 1 502 ? 51.631 15.898 -21.707 1.00 40.51 502 ARG B CA 1
ATOM 8325 C C . ARG B 1 502 ? 52.012 15.044 -22.915 1.00 37.25 502 ARG B C 1
ATOM 8326 O O . ARG B 1 502 ? 52.202 13.835 -22.802 1.00 36.18 502 ARG B O 1
ATOM 8334 N N . LEU B 1 503 ? 52.124 15.691 -24.063 1.00 35.82 503 LEU B N 1
ATOM 8335 C CA . LEU B 1 503 ? 52.422 15.019 -25.314 1.00 36.40 503 LEU B CA 1
ATOM 8336 C C . LEU B 1 503 ? 53.614 14.080 -25.392 1.00 37.45 503 LEU B C 1
ATOM 8337 O O . LEU B 1 503 ? 53.448 12.898 -25.675 1.00 39.65 503 LEU B O 1
ATOM 8342 N N . ALA B 1 504 ? 54.815 14.596 -25.169 1.00 36.41 504 ALA B N 1
ATOM 8343 C CA . ALA B 1 504 ? 56.009 13.769 -25.278 1.00 35.30 504 ALA B CA 1
ATOM 8344 C C . ALA B 1 504 ? 55.985 12.507 -24.431 1.00 35.51 504 ALA B C 1
ATOM 8345 O O . ALA B 1 504 ? 56.219 11.410 -24.945 1.00 36.59 504 ALA B O 1
ATOM 8347 N N . SER B 1 505 ? 55.693 12.651 -23.143 1.00 33.27 505 SER B N 1
ATOM 8348 C CA . SER B 1 505 ? 55.680 11.497 -22.257 1.00 33.55 505 SER B CA 1
ATOM 8349 C C . SER B 1 505 ? 54.529 10.561 -22.525 1.00 33.64 505 SER B C 1
ATOM 8350 O O . SER B 1 505 ? 54.641 9.359 -22.276 1.00 34.29 505 SER B O 1
ATOM 8353 N N . PHE B 1 506 ? 53.423 11.111 -23.024 1.00 33.11 506 PHE B N 1
ATOM 8354 C CA . PHE B 1 506 ? 52.251 10.312 -23.341 1.00 31.87 506 PHE B CA 1
ATOM 8355 C C . PHE B 1 506 ? 52.527 9.384 -24.526 1.00 30.50 506 PHE B C 1
ATOM 8356 O O . PHE B 1 506 ? 52.358 8.165 -24.434 1.00 29.93 506 PHE B O 1
ATOM 8364 N N . LEU B 1 507 ? 52.957 9.971 -25.632 1.00 28.50 507 LEU B N 1
ATOM 8365 C CA . LEU B 1 507 ? 53.262 9.205 -26.829 1.00 29.84 507 LEU B CA 1
ATOM 8366 C C . LEU B 1 507 ? 54.384 8.179 -26.650 1.00 31.28 507 LEU B C 1
ATOM 8367 O O . LEU B 1 507 ? 54.349 7.109 -27.255 1.00 30.89 507 LEU B O 1
ATOM 8372 N N . ALA B 1 508 ? 55.371 8.489 -25.816 1.00 30.72 508 ALA B N 1
ATOM 8373 C CA . ALA B 1 508 ? 56.473 7.560 -25.631 1.00 31.60 508 ALA B CA 1
ATOM 8374 C C . ALA B 1 508 ? 56.070 6.376 -24.773 1.00 32.11 508 ALA B C 1
ATOM 8375 O O . ALA B 1 508 ? 56.859 5.454 -24.581 1.00 31.37 508 ALA B O 1
ATOM 8377 N N . SER B 1 509 ? 54.838 6.409 -24.269 1.00 33.27 509 SER B N 1
ATOM 8378 C CA . SER B 1 509 ? 54.296 5.340 -23.428 1.00 34.12 509 SER B CA 1
ATOM 8379 C C . SER B 1 509 ? 53.421 4.361 -24.215 1.00 34.87 509 SER B C 1
ATOM 8380 O O . SER B 1 509 ? 53.020 3.316 -23.694 1.00 36.22 509 SER B O 1
ATOM 8383 N N . LEU B 1 510 ? 53.107 4.706 -25.457 1.00 32.49 510 LEU B N 1
ATOM 8384 C CA . LEU B 1 510 ? 52.304 3.833 -26.292 1.00 32.61 510 LEU B CA 1
ATOM 8385 C C . LEU B 1 510 ? 53.269 2.920 -27.048 1.00 34.41 510 LEU B C 1
ATOM 8386 O O . LEU B 1 510 ? 54.478 3.031 -26.891 1.00 34.35 510 LEU B O 1
ATOM 8391 N N . ASP B 1 511 ? 52.738 2.003 -27.849 1.00 36.71 511 ASP B N 1
ATOM 8392 C CA . ASP B 1 511 ? 53.573 1.104 -28.631 1.00 38.10 511 ASP B CA 1
ATOM 8393 C C . ASP B 1 511 ? 54.175 1.970 -29.721 1.00 38.30 511 ASP B C 1
ATOM 8394 O O . ASP B 1 511 ? 53.447 2.629 -30.463 1.00 38.45 511 ASP B O 1
ATOM 8399 N N . ARG B 1 512 ? 55.500 1.977 -29.820 1.00 38.70 512 ARG B N 1
ATOM 8400 C CA . ARG B 1 512 ? 56.171 2.827 -30.809 1.00 38.46 512 ARG B CA 1
ATOM 8401 C C . ARG B 1 512 ? 55.637 2.618 -32.220 1.00 36.38 512 ARG B C 1
ATOM 8402 O O . ARG B 1 512 ? 55.546 3.566 -32.990 1.00 37.08 512 ARG B O 1
ATOM 8410 N N . SER B 1 513 ? 55.270 1.382 -32.547 1.00 34.94 513 SER B N 1
ATOM 8411 C CA . SER B 1 513 ? 54.734 1.048 -33.869 1.00 35.11 513 SER B CA 1
ATOM 8412 C C . SER B 1 513 ? 53.377 1.730 -34.126 1.00 33.31 513 SER B C 1
ATOM 8413 O O . SER B 1 513 ? 53.092 2.191 -35.227 1.00 31.95 513 SER B O 1
ATOM 8416 N N . PHE B 1 514 ? 52.543 1.780 -33.096 1.00 32.41 514 PHE B N 1
ATOM 8417 C CA . PHE B 1 514 ? 51.231 2.414 -33.184 1.00 32.31 514 PHE B CA 1
ATOM 8418 C C . PHE B 1 514 ? 51.375 3.914 -33.404 1.00 32.27 514 PHE B C 1
ATOM 8419 O O . PHE B 1 514 ? 50.647 4.520 -34.195 1.00 33.46 514 PHE B O 1
ATOM 8427 N N . VAL B 1 515 ? 52.321 4.514 -32.695 1.00 29.62 515 VAL B N 1
ATOM 8428 C CA . VAL B 1 515 ? 52.516 5.944 -32.805 1.00 29.60 515 VAL B CA 1
ATOM 8429 C C . VAL B 1 515 ? 52.979 6.283 -34.202 1.00 29.88 515 VAL B C 1
ATOM 8430 O O . VAL B 1 515 ? 52.503 7.243 -34.805 1.00 32.26 515 VAL B O 1
ATOM 8434 N N . ILE B 1 516 ? 53.908 5.494 -34.721 1.00 29.04 516 ILE B N 1
ATOM 8435 C CA . ILE B 1 516 ? 54.412 5.740 -36.058 1.00 28.50 516 ILE B CA 1
ATOM 8436 C C . ILE B 1 516 ? 53.274 5.562 -37.074 1.00 30.02 516 ILE B C 1
ATOM 8437 O O . ILE B 1 516 ? 53.065 6.421 -37.914 1.00 30.61 516 ILE B O 1
ATOM 8442 N N . LYS B 1 517 ? 52.524 4.468 -36.985 1.00 31.74 517 LYS B N 1
ATOM 8443 C CA . LYS B 1 517 ? 51.410 4.254 -37.906 1.00 34.63 517 LYS B CA 1
ATOM 8444 C C . LYS B 1 517 ? 50.368 5.378 -37.854 1.00 33.49 517 LYS B C 1
ATOM 8445 O O . LYS B 1 517 ? 49.790 5.739 -38.867 1.00 34.00 517 LYS B O 1
ATOM 8451 N N . ARG B 1 518 ? 50.118 5.936 -36.679 1.00 33.36 518 ARG B N 1
ATOM 8452 C CA . ARG B 1 518 ? 49.133 6.994 -36.598 1.00 33.34 518 ARG B CA 1
ATOM 8453 C C . ARG B 1 518 ? 49.679 8.312 -37.117 1.00 34.02 518 ARG B C 1
ATOM 8454 O O . ARG B 1 518 ? 48.954 9.077 -37.748 1.00 35.50 518 ARG B O 1
ATOM 8462 N N . LEU B 1 519 ? 50.953 8.580 -36.847 1.00 33.31 519 LEU B N 1
ATOM 8463 C CA . LEU B 1 519 ? 51.587 9.807 -37.310 1.00 31.96 519 LEU B CA 1
ATOM 8464 C C . LEU B 1 519 ? 51.623 9.822 -38.825 1.00 33.36 519 LEU B C 1
ATOM 8465 O O . LEU B 1 519 ? 51.491 10.882 -39.449 1.00 34.42 519 LEU B O 1
ATOM 8470 N N . ARG B 1 520 ? 51.788 8.639 -39.414 1.00 34.10 520 ARG B N 1
ATOM 8471 C CA . ARG B 1 520 ? 51.831 8.512 -40.867 1.00 35.80 520 ARG B CA 1
ATOM 8472 C C . ARG B 1 520 ? 50.433 8.372 -41.451 1.00 37.74 520 ARG B C 1
ATOM 8473 O O . ARG B 1 520 ? 50.273 8.121 -42.644 1.00 36.44 520 ARG B O 1
ATOM 8481 N N . LEU B 1 521 ? 49.427 8.552 -40.595 1.00 39.16 521 LEU B N 1
ATOM 8482 C CA . LEU B 1 521 ? 48.027 8.459 -40.987 1.00 39.90 521 LEU B CA 1
ATOM 8483 C C . LEU B 1 521 ? 47.780 7.220 -41.816 1.00 41.18 521 LEU B C 1
ATOM 8484 O O . LEU B 1 521 ? 47.174 7.284 -42.886 1.00 42.87 521 LEU B O 1
ATOM 8489 N N . GLU B 1 522 ? 48.265 6.087 -41.327 1.00 41.74 522 GLU B N 1
ATOM 8490 C CA . GLU B 1 522 ? 48.066 4.835 -42.029 1.00 43.05 522 GLU B CA 1
ATOM 8491 C C . GLU B 1 522 ? 47.523 3.795 -41.069 1.00 43.36 522 GLU B C 1
ATOM 8492 O O . GLU B 1 522 ? 47.547 2.601 -41.354 1.00 44.94 522 GLU B O 1
ATOM 8498 N N . GLY B 1 523 ? 47.015 4.270 -39.933 1.00 42.35 523 GLY B N 1
ATOM 8499 C CA . GLY B 1 523 ? 46.459 3.384 -38.930 1.00 40.06 523 GLY B CA 1
ATOM 8500 C C . GLY B 1 523 ? 46.088 4.090 -37.636 1.00 40.26 523 GLY B C 1
ATOM 8501 O O . GLY B 1 523 ? 46.370 5.298 -37.495 1.00 39.43 523 GLY B O 1
#

B-factor: mean 53.92, std 17.53, range [20.27, 162.13]

Nearest PDB structures (foldseek):
  1irx-assembly1_A  TM=1.002E+00  e=1.740E-94  Pyrococcus horikoshii
  1irx-assembly2_B  TM=9.893E-01  e=1.436E-84  Pyrococcus horikoshii
  3afh-assembly1_A  TM=4.117E-01  e=8.926E-11  Thermotoga maritima
  8jpv-assembly1_A  TM=4.444E-01  e=2.628E-10  Candidatus Methylacidiphilum fumarolicum
  8vc5-assembly1_B  TM=3.552E-01  e=2.080E-08  Pseudomonas aeruginosa PAO1

InterPro domains:
  IPR001412 Aminoacyl-tRNA synthetase, class I, conserved site [PS00178] (30-39)
  IPR002904 Lysine-tRNA ligase [MF_00177] (2-523)
  IPR002904 Lysine-tRNA ligase [PF01921] (3-359)
  IPR002904 Lysine-tRNA ligase [PTHR37940] (1-521)
  IPR002904 Lysine-tRNA ligase [TIGR00467] (2-520)
  IPR008925 Aminoacyl-tRNA synthetase, class I, anticodon-binding superfamily [SSF48163] (322-520)
  IPR014729 Rossmann-like alpha/beta/alpha sandwich fold [G3DSA:3.40.50.620] (1-196)
  IPR014729 Rossmann-like alpha/beta/alpha sandwich fold [G3DSA:3.40.50.620] (197-269)
  IPR020751 Aminoacyl-tRNA synthetase, class I, anticodon-binding domain, subdomain 2 [G3DSA:1.10.10.350] (431-523)
  IPR042078 Lysine tRNA ligase, stem contact fold domain [G3DSA:6.10.20.10] (270-317)
  IPR045462 Aminoacyl-tRNA synthetase, class I, anticodon-binding [PF19269] (439-520)

Foldseek 3Di:
DVLLVVLVVLCVPPPNDQEAEFEAEDELLDACAPFSVLQLLSSQLNQLSNVVVVHHYAYEYEYAQQDFNDDDDPPQDPVQPVRGQARQQCRQPSVNPDRGVSCVNVVVQVVLVVLLVGDHHYDYLQVCLQQLVCLVVQLLQQVCVVVLQVLLCVVCVVVPHDGDDPQDGQKWFQDPVRRGIFGWRADDSHFKTKTADPDHDIDIDGSSGRGIGGPQLSNVLSVCLSDVHQEGEDEPQQVPDSHSVVSSQVCNCVRVVDGGHDYHHADAEEEPPCPGHHSVNVLLAPRSLLSLLQSLVDDRHDYHYHYLEPCVLVSLVVVLVLLCVLQPVDDDVSNVSSQSSHPDGDDHDAQRDRLLVLLLVLLAVVADLVLVVVLCDQLPRGDPDHDPVRSVVSSSNSSSSNSSNVPHYDPVAHFHWDQAFDDDDDDPLLLVLLLVLLVVLVVPVGDHLVVNLVSLVVSCVVSVHDPQNNQLVLCCRTTNGSDYRDPSSNQVSDDSVSSSCSSNNND/DVLLVVLVVLCVVVHDDQEAEFEAEDELLDAQAPQRCLQLLSSQLNQVSNVVVPHHYAYEYEYEQQDFNQDADPVADDPPCLSGQFGQQCDQCSVNPDGGVSCVNVVVQVVLVVLLVGDHHYDYLLPCLQQAVCFVCLQLCAVVVVVLQVLLQVLCVVVPHDGDDPQAGQKWFADPVHGGIFGFRDDDPTQKTKTDDPPPDIDIDGRSNRGIGGDVLLNVLSVCLVVVHAEGEDECQQPPPSHSLSSSQVNNCVGVVHGGHHYHYADAEEAPPDPGHHSVNCLLADRSLLVLLQSLVDDRPDYRHHHLEPCVLVSLVVVLVLLCVLQVVDCPPVSNVSSCSSDSDGDDDRAQRDRLLVLLLVLQEDPDDLVLVVVLCPQQPRGDPDHDPVNSVVSSSNSSSSNSSNVPHYDDQADFYWDPDFDDDDDDPLQLVLLLVLLVVLVVDPGDHLVVNVVSLVVSCVPSVNDPQRSCQVVCCGTTNHSDYDDPSSNQVSDDSVSSSCSSNVND

Solvent-accessible surface area: 49035 Å² total; per-residue (Å²): 104,42,0,4,117,23,0,60,72,0,24,139,99,17,45,137,82,147,102,0,18,0,0,0,16,17,52,0,56,19,86,7,63,3,14,39,0,6,16,1,2,3,0,14,1,0,2,24,0,0,122,66,101,74,53,95,14,82,11,0,0,1,0,8,4,0,28,85,4,148,137,28,55,214,143,11,47,136,126,26,114,96,67,51,20,24,0,1,22,54,0,46,12,21,102,61,82,59,154,7,0,0,33,24,4,4,77,68,2,25,88,1,8,125,114,1,37,10,155,32,67,59,29,38,4,13,102,11,5,94,176,20,52,4,18,118,26,5,79,50,0,4,84,65,37,109,46,0,28,94,0,10,44,93,53,66,88,136,76,159,90,94,88,19,77,162,117,19,32,0,1,22,0,1,0,73,136,106,49,76,24,5,112,9,64,86,52,68,57,25,54,92,0,45,8,80,12,63,180,69,79,75,21,125,12,31,1,123,50,8,14,1,14,0,72,79,87,0,4,10,0,0,8,6,15,58,20,38,1,2,0,4,0,3,10,124,90,62,47,61,84,27,17,7,23,41,0,0,103,35,0,0,96,79,13,18,59,89,96,13,0,31,30,30,48,31,50,118,6,4,27,98,82,131,161,79,24,21,1,32,45,0,36,67,0,1,13,51,17,1,1,27,5,9,4,5,88,40,144,9,96,86,81,0,111,7,44,3,18,102,26,0,20,84,34,0,46,81,7,5,108,9,13,74,48,44,50,57,102,59,107,186,107,78,96,81,11,6,54,1,1,44,34,141,155,45,144,126,48,16,9,16,1,34,0,51,11,1,6,20,0,16,28,3,128,99,26,78,80,108,49,1,9,59,21,0,23,137,23,58,64,6,71,161,126,44,53,183,78,14,40,106,30,1,98,106,1,2,78,15,0,65,48,1,14,148,134,44,11,44,125,117,52,63,22,78,32,59,129,166,56,48,182,41,155,20,43,132,72,0,105,82,0,0,68,47,0,0,104,40,5,94,109,69,144,148,49,47,22,117,88,0,45,46,16,1,22,57,1,0,85,140,84,10,3,9,18,122,52,0,40,11,10,0,21,67,4,1,8,41,68,84,192,36,18,165,11,4,18,0,2,21,12,13,90,72,68,33,0,16,95,0,2,68,56,114,33,123,38,0,24,134,19,0,76,35,0,26,196,85,51,33,136,82,158,112,0,12,0,5,0,20,22,47,0,44,16,66,7,72,2,12,31,0,5,21,6,2,2,0,18,2,0,2,26,0,0,112,67,91,61,50,103,10,69,9,4,1,1,0,24,0,1,30,40,2,152,150,41,44,239,91,11,48,139,121,39,123,97,72,56,20,24,0,1,18,59,0,43,11,17,108,57,79,63,145,11,0,0,22,10,2,9,81,93,4,30,85,8,14,123,121,2,34,13,148,28,79,75,32,41,5,20,103,19,4,93,147,20,63,2,11,111,23,4,76,44,0,4,108,63,51,83,88,0,26,103,8,12,40,100,20,59,132,29,29,175,71,107,100,20,79,178,102,36,40,0,3,38,0,1,21,55,160,108,48,89,34,5,93,10,78,72,45,54,62,20,128,79,0,31,13,84,44,134,128,62,79,52,31,108,12,40,2,51,52,4,23,0,8,1,60,82,61,0,5,33,0,0,8,4,9,61,50,23,2,1,0,6,0,4,17,94,112,74,7,13,0,5,16,3,30,7,0,0,95,46,0,0,86,97,17,22,58,104,102,12,0,25,15,27,26,27,40,111,5,3,20,134,78,121,152,102,20,25,0,56,47,0,40,65,0,1,12,50,10,0,0,26,1,3,3,4,77,36,127,4,89,82,85,1,101,8,49,2,18,82,26,0,17,101,37,0,46,51,2,2,117,4,11,80,34,59,52,58,90,118,100,134,130,125,52,79,47,8,3,50,1,0,33,36,136,167,39,126,142,47,15,8,17,1,22,0,60,18,0,6,21,1,20,33,10,95,73,19,75,49,111,46,0,15,71,8,0,31,128,33,63,74,6,71,184,129,36,53,186,86,13,47,101,31,1,70,91,1,0,63,7,0,80,61,1,10,171,136,51,10,38,124,98,42,74,20,77,21,56,137,155,54,44,177,35,163,21,33,141,65,1,123,86,0,0,66,55,0,0,80,39,4,86,100,67,142,134,54,60,30,126,91,1,46,80,33,1,109,78,2,4,180,128,56,76,13,62,74,206,70,0,37,35,7,1,22,97,2,2,10,45,64,126,181,31,17,162,13,7,17,2,3,32,6,15,77,79,76,47,2,11,108,0,3,63,52,100,30

Organism: Pyrococcus horikoshii (strain ATCC 700860 / DSM 12428 / JCM 9974 / NBRC 100139 / OT-3) (NCBI:txid70601)

Secondary structure (DSSP, 8-state):
-HHHHHHHHHHHHS---SEEEEEEEE--SS---HHHHHHHHHHHHHHHHHHTTT-EEEEEEEE-TTSB-----SSS-GGGGGGTTSBGGGS--TTSSSSSHHHHHHHHHHHHHHTTT---EEEEHHHHHHTTTTHHHHHHHHHTHHHHHHHHHHHHHHTTPPPPPTT--SEEEE-TTT--EE-EEEE-SSS-EEE--SSS---EE-TTSS-EEEPHHHHHHHHHHHS---B--EEHHHHSTTSHHHHHHHHHHHHH--PPPB--EE--EEES------HHHHHTTS-HHHHHHHHHSS-TTS-EEE--STTHHHHHHHHHHHHHHHTTS---HHHHHHHHH-SSPP--------HHHHHHHTT-TT--HHHHHHHHHHTTSS-SS--HHHHHHHHHHHHHHHHHHHHTS-GGG-----SS-------HHHHHHHHHHHHHHHS-SS--HHHHHHHHHHHHHHHT-BHHHHHHHHHHHHHSSSS-S-HHHHHHTS-HHHHHHHHTT--/-HHHHHHHHHHHHH---SEE-BEEEE--SS---HHHHHHHHHHHHHHHHHHTTT-EE--EEEE--SSB-----TTS-TTTTTTTTSBTTTSB-TTSSSSBHHHHHHHHHHHHHHTTT---EEEESSTTTTTTSSHHHHTHHHHTHHHHHHHHHHHHHHTT-PPPPSS--SEEEEETTTEEEEEEEEE-SSSEEEEEBTTTB--EEETTTT-EEE-HHHHHHHHIIIII-SEEEE-HHHHBTTSHHHHHHHHHHHTT--PPPEEEE---EEES------HHHHHTTS-HHHHHHHHHHS-TTS-EEE--STTHHHHHHHHHHHHHHHT-S----HHHHHHHHH-SS---S------HHHHHHHTTSSS--HHHHHHHHHHTTSS-SS--HHHHHHHHHHHHHHHHHHHHT--STT-----SS-------HHHHHHHHHHHHHHHH-SS--HHHHHHHHHHHHHTTT--HHHHHHHHHHHHHSSSS-S-HHHHHTTS-HHHHHHHHTT--

Radius of gyration: 44.86 Å; Cα contacts (8 Å, |Δi|>4): 1575; chains: 2; bounding box: 69×68×159 Å

CATH classification: 3.40.50.620 (+4 more: 2.30.30.300, 6.10.20.10, 1.10.10.770)